Protein AF-0000000081053878 (afdb_homodimer)

Sequence (1162 aa):
MRVSSSFLALLGVASSAFAFNLQPSVVPSTNVASKSAQTALHMEGFAAAASSEWESLGLPSRPGRPLKVAIAGGGVGGLTCALCMLKKGFDVTVYEKTEAFQRFGGPIQFASNALSVLKEIDDTLFDRVMEKFTFTGTRACGIKDGLRADGSFRMTNDSLDYLWNPDAPADWFVKFPLKECADLYGLPYTGVIDRPDLQDILMDECKKIKSDFIVNGNQVVAYEDHGKGEGVDINLADGSTVDADILVGSDGIWSAVRNQMYDEGGVKSTSKNGKMKQGCKYSGYTVFAGETVLKTEDYYETGYKVYIGPQRYFVTSDVGGGRVQWYAFFALPPGTKKAPSGWGGSTRDEQDDPEENLVEYIKSLHEGWSDEVFTVLDATEPDSVEQRDLYDRAPEFFRSWAKGNVVLMGDAVHAMMPNLGQGGCQAIEDAFVLTEELANTKSTSKIQDALQTFYRKRILRASAVQFLSRLASDLIINAFDTPWSPHDNLGKSWKSYLTFFWKPLLQYLIFPAQFAFLYSYYPSGSLEEITEKLEARWKVEHEKSAEDAFSKAESGFKFDTGPSFFKKAEQPSTVMQARKDMRVSSSFLALLGVASSAFAFNLQPSVVPSTNVASKSAQTALHMEGFAAAASSEWESLGLPSRPGRPLKVAIAGGGVGGLTCALCMLKKGFDVTVYEKTEAFQRFGGPIQFASNALSVLKEIDDTLFDRVMEKFTFTGTRACGIKDGLRADGSFRMTNDSLDYLWNPDAPADWFVKFPLKECADLYGLPYTGVIDRPDLQDILMDECKKIKSDFIVNGNQVVAYEDHGKGEGVDINLADGSTVDADILVGSDGIWSAVRNQMYDEGGVKSTSKNGKMKQGCKYSGYTVFAGETVLKTEDYYETGYKVYIGPQRYFVTSDVGGGRVQWYAFFALPPGTKKAPSGWGGSTRDEQDDPEENLVEYIKSLHEGWSDEVFTVLDATEPDSVEQRDLYDRAPEFFRSWAKGNVVLMGDAVHAMMPNLGQGGCQAIEDAFVLTEELANTKSTSKIQDALQTFYRKRILRASAVQFLSRLASDLIINAFDTPWSPHDNLGKSWKSYLTFFWKPLLQYLIFPAQFAFLYSYYPSGSLEEITEKLEARWKVEHEKSAEDAFSKAESGFKFDTGPSFFKKAEQPSTVMQARKD

Solvent-accessible surface area (backbone atoms only — not comparable to full-atom values): 61932 Å² total; per-residue (Å²): 136,85,79,80,81,78,74,71,77,74,64,72,81,61,66,85,68,77,76,72,77,73,69,80,74,73,78,74,79,76,79,79,75,76,92,72,78,84,77,72,74,80,64,78,56,64,80,64,63,69,64,64,89,46,51,51,31,21,36,64,57,42,73,55,48,55,51,33,36,35,32,27,19,65,45,73,36,26,38,48,26,47,36,47,32,45,76,59,47,36,45,54,37,30,22,16,61,54,69,62,90,60,67,32,47,62,68,41,49,37,42,34,24,34,51,24,44,41,40,56,69,33,61,66,61,34,52,57,50,56,73,63,43,26,75,23,24,83,36,48,25,35,36,29,34,26,58,64,32,82,44,62,52,73,87,62,75,97,57,74,49,34,73,77,31,78,84,39,78,71,25,61,72,41,61,55,59,50,42,59,42,22,54,74,56,17,37,44,60,24,25,28,33,46,38,37,60,52,50,50,51,44,50,52,59,33,37,74,78,37,73,77,29,60,43,59,50,36,24,57,60,48,72,47,75,66,43,88,47,61,16,29,38,39,29,31,67,84,67,50,73,49,78,28,49,29,39,37,26,27,45,32,69,65,17,41,55,48,22,62,76,68,60,50,79,39,68,72,30,60,42,95,84,63,51,30,42,49,76,22,35,58,66,46,36,32,34,35,35,39,58,30,75,61,87,54,81,36,54,90,54,40,14,35,42,32,26,34,27,81,54,26,38,39,35,40,31,53,64,47,56,30,28,35,34,35,38,39,41,35,71,41,69,86,81,73,54,77,43,37,30,28,85,71,49,49,69,58,75,75,32,84,56,78,80,57,54,50,47,60,51,53,48,62,73,46,65,79,45,19,50,48,60,49,53,55,48,69,59,33,56,48,88,60,46,25,17,36,76,43,55,28,40,69,68,60,87,86,51,73,53,37,59,62,40,33,35,50,38,31,38,36,54,55,28,43,52,70,79,63,38,42,47,66,25,50,10,42,50,45,25,52,51,44,41,55,44,52,70,71,39,54,33,34,66,40,47,42,54,36,42,47,50,40,37,66,68,40,50,62,58,52,37,51,50,42,48,51,23,48,50,51,47,45,40,48,41,70,41,31,33,40,49,48,44,84,75,53,91,51,29,78,45,73,45,4,47,50,35,46,69,40,43,65,51,42,50,70,42,50,49,46,51,49,49,39,59,58,46,64,52,40,86,49,48,66,36,50,77,58,31,56,56,50,50,58,53,44,53,56,53,45,53,53,42,17,51,53,39,49,54,37,49,74,71,64,53,78,75,76,71,62,67,54,46,34,68,53,67,84,71,80,86,80,80,84,73,78,78,86,120,136,86,78,83,81,77,73,72,77,75,64,73,80,60,66,86,68,78,76,73,78,74,70,80,75,76,76,74,80,77,81,77,73,78,90,70,77,80,77,70,74,82,64,76,58,67,80,66,63,70,64,65,86,45,52,51,31,20,35,66,57,41,73,53,47,54,51,35,36,34,30,27,18,66,45,74,33,27,39,48,27,46,37,48,32,45,75,58,45,35,46,55,37,30,20,16,61,55,70,62,91,60,68,32,48,63,69,40,51,37,41,34,24,33,50,24,43,40,40,55,69,32,62,66,59,34,52,58,50,56,72,62,44,26,74,21,25,82,36,48,26,35,34,29,34,27,58,65,32,81,44,63,52,74,88,62,74,97,56,73,50,35,74,78,31,77,84,39,75,70,25,58,71,40,62,55,57,50,42,59,43,22,54,74,57,17,38,45,62,23,26,29,33,45,37,36,60,53,50,50,52,44,50,51,60,33,36,73,78,38,74,75,27,62,42,56,50,35,25,58,59,47,72,47,73,65,41,88,48,62,15,28,39,38,30,31,67,83,67,51,73,48,78,29,48,30,39,37,27,26,44,32,70,65,17,41,54,47,22,63,75,66,61,49,79,39,67,70,30,61,42,94,83,63,52,30,41,47,77,22,34,58,66,47,37,32,35,34,34,37,58,30,73,62,88,53,81,35,54,89,54,40,13,34,42,33,24,33,26,82,54,27,38,40,34,39,31,53,63,46,58,32,27,35,36,37,38,40,40,35,72,40,70,87,83,74,53,78,42,35,30,29,89,78,34,49,71,56,74,76,30,84,56,77,80,58,54,50,46,58,51,54,48,63,74,45,67,81,45,19,51,47,59,50,53,54,49,69,58,34,57,48,87,60,46,26,18,38,76,44,54,29,40,71,69,59,86,87,52,72,50,37,59,61,38,34,36,48,36,32,38,36,53,53,28,42,52,70,79,64,39,42,49,65,25,50,9,43,50,44,26,53,51,44,40,54,44,51,70,70,39,55,33,33,64,40,46,42,54,35,43,46,50,40,36,66,69,41,48,63,58,53,36,50,50,42,49,50,22,49,49,52,46,45,39,48,40,71,42,30,32,40,48,50,44,85,75,53,90,51,28,77,46,74,43,4,46,50,35,45,69,41,41,63,52,42,50,70,41,48,49,45,49,50,51,39,57,58,45,64,53,40,86,50,48,66,37,50,78,58,31,57,54,50,50,58,53,47,55,55,52,46,53,53,42,17,51,52,38,48,53,39,49,73,72,63,53,76,75,76,72,61,67,58,47,29,69,52,67,85,72,80,86,79,79,84,74,78,79,85,121

Organism: NCBI:txid2856

Structure (mmCIF, N/CA/C/O backbone):
data_AF-0000000081053878-model_v1
#
loop_
_entity.id
_entity.type
_entity.pdbx_description
1 polymer 'FAD-binding domain-containing protein'
#
loop_
_atom_site.group_PDB
_atom_site.id
_atom_site.type_symbol
_atom_site.label_atom_id
_atom_site.label_alt_id
_atom_site.label_comp_id
_atom_site.label_asym_id
_atom_site.label_entity_id
_atom_site.label_seq_id
_atom_site.pdbx_PDB_ins_code
_atom_site.Cartn_x
_atom_site.Cartn_y
_atom_site.Cartn_z
_atom_site.occupancy
_atom_site.B_iso_or_equiv
_atom_site.auth_seq_id
_atom_site.auth_comp_id
_atom_site.auth_asym_id
_atom_site.auth_atom_id
_atom_site.pdbx_PDB_model_num
ATOM 1 N N . MET A 1 1 ? -34.906 18.891 -8.922 1 18.19 1 MET A N 1
ATOM 2 C CA . MET A 1 1 ? -34.719 18.766 -7.477 1 18.19 1 MET A CA 1
ATOM 3 C C . MET A 1 1 ? -33.906 17.5 -7.145 1 18.19 1 MET A C 1
ATOM 5 O O . MET A 1 1 ? -34.5 16.453 -6.855 1 18.19 1 MET A O 1
ATOM 9 N N . ARG A 1 2 ? -32.906 17.141 -7.953 1 21.75 2 ARG A N 1
ATOM 10 C CA . ARG A 1 2 ? -32.094 15.984 -8.352 1 21.75 2 ARG A CA 1
ATOM 11 C C . ARG A 1 2 ? -31.203 15.523 -7.207 1 21.75 2 ARG A C 1
ATOM 13 O O . ARG A 1 2 ? -30.344 16.281 -6.75 1 21.75 2 ARG A O 1
ATOM 20 N N . VAL A 1 3 ? -31.812 14.727 -6.195 1 22.28 3 VAL A N 1
ATOM 21 C CA . VAL A 1 3 ? -31.422 14.141 -4.914 1 22.28 3 VAL A CA 1
ATOM 22 C C . VAL A 1 3 ? -30.094 13.414 -5.059 1 22.28 3 VAL A C 1
ATOM 24 O O . VAL A 1 3 ? -29.891 12.648 -6.004 1 22.28 3 VAL A O 1
ATOM 27 N N . SER A 1 4 ? -28.984 13.938 -4.359 1 22.11 4 SER A N 1
ATOM 28 C CA . SER A 1 4 ? -27.531 13.883 -4.254 1 22.11 4 SER A CA 1
ATOM 29 C C . SER A 1 4 ? -27.062 12.5 -3.84 1 22.11 4 SER A C 1
ATOM 31 O O . SER A 1 4 ? -27.438 12 -2.775 1 22.11 4 SER A O 1
ATOM 33 N N . SER A 1 5 ? -26.891 11.469 -4.773 1 24.02 5 SER A N 1
ATOM 34 C CA . SER A 1 5 ? -26.547 10.055 -4.895 1 24.02 5 SER A CA 1
ATOM 35 C C . SER A 1 5 ? -25.219 9.75 -4.199 1 24.02 5 SER A C 1
ATOM 37 O O . SER A 1 5 ? -24.688 8.648 -4.324 1 24.02 5 SER A O 1
ATOM 39 N N . SER A 1 6 ? -24.531 10.836 -3.65 1 22.8 6 SER A N 1
ATOM 40 C CA . SER A 1 6 ? -23.156 10.719 -3.172 1 22.8 6 SER A CA 1
ATOM 41 C C . SER A 1 6 ? -23.078 9.859 -1.917 1 22.8 6 SER A C 1
ATOM 43 O O . SER A 1 6 ? -21.984 9.547 -1.439 1 22.8 6 SER A O 1
ATOM 45 N N . PHE A 1 7 ? -24.156 9.648 -1.078 1 22.66 7 PHE A N 1
ATOM 46 C CA . PHE A 1 7 ? -24.094 9.227 0.315 1 22.66 7 PHE A CA 1
ATOM 47 C C . PHE A 1 7 ? -23.812 7.73 0.415 1 22.66 7 PHE A C 1
ATOM 49 O O . PHE A 1 7 ? -23.547 7.215 1.503 1 22.66 7 PHE A O 1
ATOM 56 N N . LEU A 1 8 ? -24.016 6.879 -0.57 1 22.27 8 LEU A N 1
ATOM 57 C CA . LEU A 1 8 ? -24.203 5.453 -0.347 1 22.27 8 LEU A CA 1
ATOM 58 C C . LEU A 1 8 ? -22.875 4.754 -0.08 1 22.27 8 LEU A C 1
ATOM 60 O O . LEU A 1 8 ? -22.859 3.58 0.3 1 22.27 8 LEU A O 1
ATOM 64 N N . ALA A 1 9 ? -21.781 5.277 -0.546 1 23.56 9 ALA A N 1
ATOM 65 C CA . ALA A 1 9 ? -20.594 4.422 -0.655 1 23.56 9 ALA A CA 1
ATOM 66 C C . ALA A 1 9 ? -20.031 4.094 0.723 1 23.56 9 ALA A C 1
ATOM 68 O O . ALA A 1 9 ? -19.312 3.107 0.884 1 23.56 9 ALA A O 1
ATOM 69 N N . LEU A 1 10 ? -20.188 4.926 1.74 1 22.45 10 LEU A N 1
ATOM 70 C CA . LEU A 1 10 ? -19.344 4.863 2.932 1 22.45 10 LEU A CA 1
ATOM 71 C C . LEU A 1 10 ? -19.766 3.711 3.836 1 22.45 10 LEU A C 1
ATOM 73 O O . LEU A 1 10 ? -19.016 3.301 4.723 1 22.45 10 LEU A O 1
ATOM 77 N N . LEU A 1 11 ? -20.984 3.135 3.816 1 23.86 11 LEU A N 1
ATOM 78 C CA . LEU A 1 11 ? -21.547 2.471 4.988 1 23.86 11 LEU A CA 1
ATOM 79 C C . LEU A 1 11 ? -20.969 1.065 5.141 1 23.86 11 LEU A C 1
ATOM 81 O O . LEU A 1 11 ? -21.234 0.387 6.137 1 23.86 11 LEU A O 1
ATOM 85 N N . GLY A 1 12 ? -20.453 0.427 4.109 1 24.16 12 GLY A N 1
ATOM 86 C CA . GLY A 1 12 ? -20.453 -1.012 4.32 1 24.16 12 GLY A CA 1
ATOM 87 C C . GLY A 1 12 ? -19.484 -1.454 5.406 1 24.16 12 GLY A C 1
ATOM 88 O O . GLY A 1 12 ? -19.641 -2.541 5.969 1 24.16 12 GLY A O 1
ATOM 89 N N . VAL A 1 13 ? -18.312 -0.842 5.508 1 23.69 13 VAL A N 1
ATOM 90 C CA . VAL A 1 13 ? -17.312 -1.576 6.277 1 23.69 13 VAL A CA 1
ATOM 91 C C . VAL A 1 13 ? -17.641 -1.48 7.77 1 23.69 13 VAL A C 1
ATOM 93 O O . VAL A 1 13 ? -16.859 -1.92 8.609 1 23.69 13 VAL A O 1
ATOM 96 N N . ALA A 1 14 ? -18.781 -0.875 8.148 1 22.45 14 ALA A N 1
ATOM 97 C CA . ALA A 1 14 ? -18.906 -0.478 9.547 1 22.45 14 ALA A CA 1
ATOM 98 C C . ALA A 1 14 ? -19.109 -1.695 10.445 1 22.45 14 ALA A C 1
ATOM 100 O O . ALA A 1 14 ? -19.109 -1.573 11.672 1 22.45 14 ALA A O 1
ATOM 101 N N . SER A 1 15 ? -19.516 -2.848 10 1 22.19 15 SER A N 1
ATOM 102 C CA . SER A 1 15 ? -20.25 -3.566 11.047 1 22.19 15 SER A CA 1
ATOM 103 C C . SER A 1 15 ? -19.297 -4.027 12.148 1 22.19 15 SER A C 1
ATOM 105 O O . SER A 1 15 ? -19.75 -4.566 13.164 1 22.19 15 SER A O 1
ATOM 107 N N . SER A 1 16 ? -18.125 -4.543 11.906 1 23.47 16 SER A N 1
ATOM 108 C CA . SER A 1 16 ? -17.672 -5.289 13.07 1 23.47 16 SER A CA 1
ATOM 109 C C . SER A 1 16 ? -17.422 -4.359 14.258 1 23.47 16 SER A C 1
ATOM 111 O O . SER A 1 16 ? -16.516 -3.525 14.211 1 23.47 16 SER A O 1
ATOM 113 N N . ALA A 1 17 ? -18.516 -3.922 14.977 1 21.36 17 ALA A N 1
ATOM 114 C CA . ALA A 1 17 ? -18.75 -3.051 16.125 1 21.36 17 ALA A CA 1
ATOM 115 C C . ALA A 1 17 ? -17.828 -3.406 17.281 1 21.36 17 ALA A C 1
ATOM 117 O O . ALA A 1 17 ? -17.875 -4.523 17.797 1 21.36 17 ALA A O 1
ATOM 118 N N . PHE A 1 18 ? -16.609 -2.928 17.312 1 21.81 18 PHE A N 1
ATOM 119 C CA . PHE A 1 18 ? -15.781 -2.854 18.516 1 21.81 18 PHE A CA 1
ATOM 120 C C . PHE A 1 18 ? -16.578 -2.311 19.688 1 21.81 18 PHE A C 1
ATOM 122 O O . PHE A 1 18 ? -17.109 -1.193 19.641 1 21.81 18 PHE A O 1
ATOM 129 N N . ALA A 1 19 ? -17.469 -3.109 20.297 1 21.34 19 ALA A N 1
ATOM 130 C CA . ALA A 1 19 ? -18.094 -2.777 21.578 1 21.34 19 ALA A CA 1
ATOM 131 C C . ALA A 1 19 ? -17.078 -2.191 22.547 1 21.34 19 ALA A C 1
ATOM 133 O O . ALA A 1 19 ? -16.141 -2.885 22.969 1 21.34 19 ALA A O 1
ATOM 134 N N . PHE A 1 20 ? -16.688 -0.944 22.344 1 22.61 20 PHE A N 1
ATOM 135 C CA . PHE A 1 20 ? -15.953 -0.174 23.344 1 22.61 20 PHE A CA 1
ATOM 136 C C . PHE A 1 20 ? -16.594 -0.298 24.719 1 22.61 20 PHE A C 1
ATOM 138 O O . PHE A 1 20 ? -17.766 0.051 24.891 1 22.61 20 PHE A O 1
ATOM 145 N N . ASN A 1 21 ? -16.484 -1.424 25.391 1 22.91 21 ASN A N 1
ATOM 146 C CA . ASN A 1 21 ? -16.906 -1.436 26.797 1 22.91 21 ASN A CA 1
ATOM 147 C C . ASN A 1 21 ? -16.344 -0.234 27.547 1 22.91 21 ASN A C 1
ATOM 149 O O . ASN A 1 21 ? -15.141 -0.146 27.781 1 22.91 21 ASN A O 1
ATOM 153 N N . LEU A 1 22 ? -16.906 0.886 27.297 1 22.7 22 LEU A N 1
ATOM 154 C CA . LEU A 1 22 ? -16.656 2.113 28.047 1 22.7 22 LEU A CA 1
ATOM 155 C C . LEU A 1 22 ? -16.891 1.899 29.531 1 22.7 22 LEU A C 1
ATOM 157 O O . LEU A 1 22 ? -18.031 1.794 29.969 1 22.7 22 LEU A O 1
ATOM 161 N N . GLN A 1 23 ? -16.266 0.92 30.203 1 22.77 23 GLN A N 1
ATOM 162 C CA . GLN A 1 23 ? -16.516 0.938 31.625 1 22.77 23 GLN A CA 1
ATOM 163 C C . GLN A 1 23 ? -16.203 2.307 32.219 1 22.77 23 GLN A C 1
ATOM 165 O O . GLN A 1 23 ? -15.195 2.926 31.875 1 22.77 23 GLN A O 1
ATOM 170 N N . PRO A 1 24 ? -17.172 2.961 32.75 1 22.75 24 PRO A N 1
ATOM 171 C CA . PRO A 1 24 ? -17.094 4.258 33.438 1 22.75 24 PRO A CA 1
ATOM 172 C C . PRO A 1 24 ? -16.031 4.285 34.531 1 22.75 24 PRO A C 1
ATOM 174 O O . PRO A 1 24 ? -16.047 3.447 35.438 1 22.75 24 PRO A O 1
ATOM 177 N N . SER A 1 25 ? -14.742 4.355 34.188 1 22.55 25 SER A N 1
ATOM 178 C CA . SER A 1 25 ? -13.727 4.434 35.25 1 22.55 25 SER A CA 1
ATOM 179 C C . SER A 1 25 ? -14.07 5.508 36.281 1 22.55 25 SER A C 1
ATOM 181 O O . SER A 1 25 ? -14.32 6.66 35.906 1 22.55 25 SER A O 1
ATOM 183 N N . VAL A 1 26 ? -14.789 5.152 37.25 1 22.8 26 VAL A N 1
ATOM 184 C CA . VAL A 1 26 ? -15 5.941 38.469 1 22.8 26 VAL A CA 1
ATOM 185 C C . VAL A 1 26 ? -13.672 6.547 38.938 1 22.8 26 VAL A C 1
ATOM 187 O O . VAL A 1 26 ? -12.664 5.844 39.031 1 22.8 26 VAL A O 1
ATOM 190 N N . VAL A 1 27 ? -13.5 7.84 38.719 1 21.78 27 VAL A N 1
ATOM 191 C CA . VAL A 1 27 ? -12.406 8.734 39.094 1 21.78 27 VAL A CA 1
ATOM 192 C C . VAL A 1 27 ? -12.164 8.672 40.594 1 21.78 27 VAL A C 1
ATOM 194 O O . VAL A 1 27 ? -13.039 9.023 41.375 1 21.78 27 VAL A O 1
ATOM 197 N N . PRO A 1 28 ? -11.547 7.527 41.062 1 21.72 28 PRO A N 1
ATOM 198 C CA . PRO A 1 28 ? -11.32 7.676 42.5 1 21.72 28 PRO A CA 1
ATOM 199 C C . PRO A 1 28 ? -10.547 8.945 42.844 1 21.72 28 PRO A C 1
ATOM 201 O O . PRO A 1 28 ? -9.773 9.445 42.031 1 21.72 28 PRO A O 1
ATOM 204 N N . SER A 1 29 ? -11.055 9.781 43.781 1 21.09 29 SER A N 1
ATOM 205 C CA . SER A 1 29 ? -10.68 11.047 44.375 1 21.09 29 SER A CA 1
ATOM 206 C C . SER A 1 29 ? -9.312 10.953 45.062 1 21.09 29 SER A C 1
ATOM 208 O O . SER A 1 29 ? -8.953 11.812 45.875 1 21.09 29 SER A O 1
ATOM 210 N N . THR A 1 30 ? -8.344 10.07 44.562 1 20.77 30 THR A N 1
ATOM 211 C CA . THR A 1 30 ? -7.238 9.961 45.531 1 20.77 30 THR A CA 1
ATOM 212 C C . THR A 1 30 ? -6.508 11.297 45.656 1 20.77 30 THR A C 1
ATOM 214 O O . THR A 1 30 ? -6.391 12.039 44.656 1 20.77 30 THR A O 1
ATOM 217 N N . ASN A 1 31 ? -6.309 11.789 46.875 1 20.64 31 ASN A N 1
ATOM 218 C CA . ASN A 1 31 ? -5.66 12.898 47.562 1 20.64 31 ASN A CA 1
ATOM 219 C C . ASN A 1 31 ? -4.176 12.984 47.219 1 20.64 31 ASN A C 1
ATOM 221 O O . ASN A 1 31 ? -3.387 12.125 47.625 1 20.64 31 ASN A O 1
ATOM 225 N N . VAL A 1 32 ? -3.828 13.227 45.969 1 19.75 32 VAL A N 1
ATOM 226 C CA . VAL A 1 32 ? -2.412 13.25 45.625 1 19.75 32 VAL A CA 1
ATOM 227 C C . VAL A 1 32 ? -1.707 14.367 46.375 1 19.75 32 VAL A C 1
ATOM 229 O O . VAL A 1 32 ? -2.037 15.547 46.219 1 19.75 32 VAL A O 1
ATOM 232 N N . ALA A 1 33 ? -1.134 14.109 47.594 1 22.52 33 ALA A N 1
ATOM 233 C CA . ALA A 1 33 ? -0.162 14.914 48.344 1 22.52 33 ALA A CA 1
ATOM 234 C C . ALA A 1 33 ? 0.971 15.375 47.438 1 22.52 33 ALA A C 1
ATOM 236 O O . ALA A 1 33 ? 1.386 14.648 46.531 1 22.52 33 ALA A O 1
ATOM 237 N N . SER A 1 34 ? 1.508 16.734 47.438 1 18.88 34 SER A N 1
ATOM 238 C CA . SER A 1 34 ? 2.338 17.672 46.688 1 18.88 34 SER A CA 1
ATOM 239 C C . SER A 1 34 ? 3.787 17.203 46.625 1 18.88 34 SER A C 1
ATOM 241 O O . SER A 1 34 ? 4.703 18.016 46.5 1 18.88 34 SER A O 1
ATOM 243 N N . LYS A 1 35 ? 4.203 15.914 46.625 1 25.31 35 LYS A N 1
ATOM 244 C CA . LYS A 1 35 ? 5.648 15.766 46.75 1 25.31 35 LYS A CA 1
ATOM 245 C C . LYS A 1 35 ? 6.367 16.453 45.594 1 25.31 35 LYS A C 1
ATOM 247 O O . LYS A 1 35 ? 6.391 15.945 44.469 1 25.31 35 LYS A O 1
ATOM 252 N N . SER A 1 36 ? 6.453 17.859 45.406 1 20.05 36 SER A N 1
ATOM 253 C CA . SER A 1 36 ? 6.922 18.844 44.406 1 20.05 36 SER A CA 1
ATOM 254 C C . SER A 1 36 ? 8.398 18.641 44.094 1 20.05 36 SER A C 1
ATOM 256 O O . SER A 1 36 ? 8.797 18.75 42.938 1 20.05 36 SER A O 1
ATOM 258 N N . ALA A 1 37 ? 9.422 18.719 45.062 1 22.3 37 ALA A N 1
ATOM 259 C CA . ALA A 1 37 ? 10.68 19.469 45 1 22.3 37 ALA A CA 1
ATOM 260 C C . ALA A 1 37 ? 11.719 18.719 44.188 1 22.3 37 ALA A C 1
ATOM 262 O O . ALA A 1 37 ? 12.492 19.328 43.438 1 22.3 37 ALA A O 1
ATOM 263 N N . GLN A 1 38 ? 11.953 17.469 44.562 1 22.34 38 GLN A N 1
ATOM 264 C CA . GLN A 1 38 ? 13.289 16.922 44.344 1 22.34 38 GLN A CA 1
ATOM 265 C C . GLN A 1 38 ? 13.508 16.562 42.875 1 22.34 38 GLN A C 1
ATOM 267 O O . GLN A 1 38 ? 14.562 16.031 42.531 1 22.34 38 GLN A O 1
ATOM 272 N N . THR A 1 39 ? 12.477 16.734 41.938 1 22.56 39 THR A N 1
ATOM 273 C CA . THR A 1 39 ? 12.531 15.977 40.719 1 22.56 39 THR A CA 1
ATOM 274 C C . THR A 1 39 ? 13.414 16.688 39.688 1 22.56 39 THR A C 1
ATOM 276 O O . THR A 1 39 ? 13.43 16.312 38.5 1 22.56 39 THR A O 1
ATOM 279 N N . ALA A 1 40 ? 14.195 17.719 39.969 1 23.66 40 ALA A N 1
ATOM 280 C CA . ALA A 1 40 ? 14.945 18.578 39.062 1 23.66 40 ALA A CA 1
ATOM 281 C C . ALA A 1 40 ? 16.047 17.797 38.344 1 23.66 40 ALA A C 1
ATOM 283 O O . ALA A 1 40 ? 16.391 18.109 37.188 1 23.66 40 ALA A O 1
ATOM 284 N N . LEU A 1 41 ? 16.859 17 39.094 1 24.17 41 LEU A N 1
ATOM 285 C CA . LEU A 1 41 ? 18.25 16.688 38.781 1 24.17 41 LEU A CA 1
ATOM 286 C C . LEU A 1 41 ? 18.312 15.812 37.531 1 24.17 41 LEU A C 1
ATOM 288 O O . LEU A 1 41 ? 19.312 15.844 36.781 1 24.17 41 LEU A O 1
ATOM 292 N N . HIS A 1 42 ? 17.484 14.773 37.438 1 24.62 42 HIS A N 1
ATOM 293 C CA . HIS A 1 42 ? 17.844 13.617 36.625 1 24.62 42 HIS A CA 1
ATOM 294 C C . HIS A 1 42 ? 17.625 13.898 35.125 1 24.62 42 HIS A C 1
ATOM 296 O O . HIS A 1 42 ? 16.766 13.297 34.5 1 24.62 42 HIS A O 1
ATOM 302 N N . MET A 1 43 ? 17.656 15.133 34.688 1 24.69 43 MET A N 1
ATOM 303 C CA . MET A 1 43 ? 17.297 15.555 33.344 1 24.69 43 MET A CA 1
ATOM 304 C C . MET A 1 43 ? 18.266 14.977 32.312 1 24.69 43 MET A C 1
ATOM 306 O O . MET A 1 43 ? 18 15.016 31.109 1 24.69 43 MET A O 1
ATOM 310 N N . GLU A 1 44 ? 19.656 14.961 32.688 1 27.59 44 GLU A N 1
ATOM 311 C CA . GLU A 1 44 ? 20.734 14.766 31.734 1 27.59 44 GLU A CA 1
ATOM 312 C C . GLU A 1 44 ? 20.594 13.438 31 1 27.59 44 GLU A C 1
ATOM 314 O O . GLU A 1 44 ? 21.047 13.305 29.859 1 27.59 44 GLU A O 1
ATOM 319 N N . GLY A 1 45 ? 20.438 12.391 31.859 1 26.27 45 GLY A N 1
ATOM 320 C CA . GLY A 1 45 ? 20.672 10.992 31.516 1 26.27 45 GLY A CA 1
ATOM 321 C C . GLY A 1 45 ? 19.703 10.461 30.484 1 26.27 45 GLY A C 1
ATOM 322 O O . GLY A 1 45 ? 19.562 9.25 30.312 1 26.27 45 GLY A O 1
ATOM 323 N N . PHE A 1 46 ? 18.75 11.289 30.109 1 27.14 46 PHE A N 1
ATOM 324 C CA . PHE A 1 46 ? 17.656 10.641 29.406 1 27.14 46 PHE A CA 1
ATOM 325 C C . PHE A 1 46 ? 18.125 10.07 28.078 1 27.14 46 PHE A C 1
ATOM 327 O O . PHE A 1 46 ? 17.469 9.227 27.484 1 27.14 46 PHE A O 1
ATOM 334 N N . ALA A 1 47 ? 19.078 10.781 27.391 1 30.25 47 ALA A N 1
ATOM 335 C CA . ALA A 1 47 ? 19.656 10.281 26.141 1 30.25 47 ALA A CA 1
ATOM 336 C C . ALA A 1 47 ? 20.25 8.891 26.344 1 30.25 47 ALA A C 1
ATOM 338 O O . ALA A 1 47 ? 20.359 8.117 25.391 1 30.25 47 ALA A O 1
ATOM 339 N N . ALA A 1 48 ? 21.125 8.703 27.453 1 28.27 48 ALA A N 1
ATOM 340 C CA . ALA A 1 48 ? 22 7.574 27.766 1 28.27 48 ALA A CA 1
ATOM 341 C C . ALA A 1 48 ? 21.188 6.301 28 1 28.27 48 ALA A C 1
ATOM 343 O O . ALA A 1 48 ? 21.688 5.191 27.828 1 28.27 48 ALA A O 1
ATOM 344 N N . ALA A 1 49 ? 20.109 6.43 28.797 1 29.23 49 ALA A N 1
ATOM 345 C CA . ALA A 1 49 ? 19.672 5.18 29.406 1 29.23 49 ALA A CA 1
ATOM 346 C C . ALA A 1 49 ? 19.141 4.207 28.359 1 29.23 49 ALA A C 1
ATOM 348 O O . ALA A 1 49 ? 19.172 2.99 28.562 1 29.23 49 ALA A O 1
ATOM 349 N N . ALA A 1 50 ? 18.047 4.707 27.578 1 30.61 50 ALA A N 1
ATOM 350 C CA . ALA A 1 50 ? 17.516 3.539 26.875 1 30.61 50 ALA A CA 1
ATOM 351 C C . ALA A 1 50 ? 18.484 3.098 25.766 1 30.61 50 ALA A C 1
ATOM 353 O O . ALA A 1 50 ? 18.469 3.65 24.672 1 30.61 50 ALA A O 1
ATOM 354 N N . SER A 1 51 ? 19.734 3.289 25.719 1 36.62 51 SER A N 1
ATOM 355 C CA . SER A 1 51 ? 20.703 2.465 25 1 36.62 51 SER A CA 1
ATOM 356 C C . SER A 1 51 ? 20.047 1.242 24.375 1 36.62 51 SER A C 1
ATOM 358 O O . SER A 1 51 ? 19.641 0.317 25.078 1 36.62 51 SER A O 1
ATOM 360 N N . SER A 1 52 ? 19.047 1.457 23.609 1 43.75 52 SER A N 1
ATOM 361 C CA . SER A 1 52 ? 18.047 0.603 22.984 1 43.75 52 SER A CA 1
ATOM 362 C C . SER A 1 52 ? 18.656 -0.721 22.531 1 43.75 52 SER A C 1
ATOM 364 O O . SER A 1 52 ? 19.672 -0.739 21.812 1 43.75 52 SER A O 1
ATOM 366 N N . GLU A 1 53 ? 18.516 -1.661 23.344 1 60.44 53 GLU A N 1
ATOM 367 C CA . GLU A 1 53 ? 18.625 -3.113 23.422 1 60.44 53 GLU A CA 1
ATOM 368 C C . GLU A 1 53 ? 18.312 -3.768 22.078 1 60.44 53 GLU A C 1
ATOM 370 O O . GLU A 1 53 ? 18.562 -4.957 21.891 1 60.44 53 GLU A O 1
ATOM 375 N N . TRP A 1 54 ? 17.953 -2.746 21.203 1 80.62 54 TRP A N 1
ATOM 376 C CA . TRP A 1 54 ? 17.609 -3.449 19.969 1 80.62 54 TRP A CA 1
ATOM 377 C C . TRP A 1 54 ? 18.75 -3.342 18.969 1 80.62 54 TRP A C 1
ATOM 379 O O . TRP A 1 54 ? 19.5 -2.365 18.969 1 80.62 54 TRP A O 1
ATOM 389 N N . GLU A 1 55 ? 19.016 -4.262 18.234 1 89.12 55 GLU A N 1
ATOM 390 C CA . GLU A 1 55 ? 20.078 -4.309 17.25 1 89.12 55 GLU A CA 1
ATOM 391 C C . GLU A 1 55 ? 19.688 -3.59 15.961 1 89.12 55 GLU A C 1
ATOM 393 O O . GLU A 1 55 ? 18.531 -3.666 15.539 1 89.12 55 GLU A O 1
ATOM 398 N N . SER A 1 56 ? 20.656 -2.814 15.398 1 89.94 56 SER A N 1
ATOM 399 C CA . SER A 1 56 ? 20.453 -2.186 14.094 1 89.94 56 SER A CA 1
ATOM 400 C C . SER A 1 56 ? 20.594 -3.197 12.961 1 89.94 56 SER A C 1
ATOM 402 O O . SER A 1 56 ? 21.469 -4.062 13 1 89.94 56 SER A O 1
ATOM 404 N N . LEU A 1 57 ? 19.688 -3.102 12.055 1 92.19 57 LEU A N 1
ATOM 405 C CA . LEU A 1 57 ? 19.703 -3.977 10.891 1 92.19 57 LEU A CA 1
ATOM 406 C C . LEU A 1 57 ? 20.219 -3.232 9.656 1 92.19 57 LEU A C 1
ATOM 408 O O . LEU A 1 57 ? 19.703 -2.164 9.32 1 92.19 57 LEU A O 1
ATOM 412 N N . GLY A 1 58 ? 21.219 -3.824 9.008 1 91.94 58 GLY A N 1
ATOM 413 C CA . GLY A 1 58 ? 21.859 -3.156 7.891 1 91.94 58 GLY A CA 1
ATOM 414 C C . GLY A 1 58 ? 21.516 -3.768 6.543 1 91.94 58 GLY A C 1
ATOM 415 O O . GLY A 1 58 ? 20.906 -4.832 6.48 1 91.94 58 GLY A O 1
ATOM 416 N N . LEU A 1 59 ? 21.734 -2.994 5.461 1 91.75 59 LEU A N 1
ATOM 417 C CA . LEU A 1 59 ? 21.625 -3.418 4.07 1 91.75 59 LEU A CA 1
ATOM 418 C C . LEU A 1 59 ? 22.906 -3.094 3.309 1 91.75 59 LEU A C 1
ATOM 420 O O . LEU A 1 59 ? 23.562 -2.08 3.58 1 91.75 59 LEU A O 1
ATOM 424 N N . PRO A 1 60 ? 23.281 -3.982 2.41 1 91.62 60 PRO A N 1
ATOM 425 C CA . PRO A 1 60 ? 24.422 -3.646 1.56 1 91.62 60 PRO A CA 1
ATOM 426 C C . PRO A 1 60 ? 24.125 -2.49 0.606 1 91.62 60 PRO A C 1
ATOM 428 O O . PRO A 1 60 ? 22.969 -2.15 0.382 1 91.62 60 PRO A O 1
ATOM 431 N N . SER A 1 61 ? 25.234 -1.867 0.128 1 92.5 61 SER A N 1
ATOM 432 C CA . SER A 1 61 ? 25.078 -0.794 -0.848 1 92.5 61 SER A CA 1
ATOM 433 C C . SER A 1 61 ? 24.547 -1.329 -2.174 1 92.5 61 SER A C 1
ATOM 435 O O . SER A 1 61 ? 24.812 -2.471 -2.545 1 92.5 61 SER A O 1
ATOM 437 N N . ARG A 1 62 ? 23.688 -0.626 -2.789 1 89.5 62 ARG A N 1
ATOM 438 C CA . ARG A 1 62 ? 23.266 -0.904 -4.156 1 89.5 62 ARG A CA 1
ATOM 439 C C . ARG A 1 62 ? 24.125 -0.159 -5.164 1 89.5 62 ARG A C 1
ATOM 441 O O . ARG A 1 62 ? 24.266 1.062 -5.086 1 89.5 62 ARG A O 1
ATOM 448 N N . PRO A 1 63 ? 24.656 -0.869 -6.078 1 89.88 63 PRO A N 1
ATOM 449 C CA . PRO A 1 63 ? 25.531 -0.214 -7.047 1 89.88 63 PRO A CA 1
ATOM 450 C C . PRO A 1 63 ? 24.797 0.781 -7.938 1 89.88 63 PRO A C 1
ATOM 452 O O . PRO A 1 63 ? 23.594 0.613 -8.203 1 89.88 63 PRO A O 1
ATOM 455 N N . GLY A 1 64 ? 25.516 1.854 -8.375 1 92.38 64 GLY A N 1
ATOM 456 C CA . GLY A 1 64 ? 24.969 2.904 -9.219 1 92.38 64 GLY A CA 1
ATOM 457 C C . GLY A 1 64 ? 25.219 4.297 -8.672 1 92.38 64 GLY A C 1
ATOM 458 O O . GLY A 1 64 ? 25.812 4.457 -7.605 1 92.38 64 GLY A O 1
ATOM 459 N N . ARG A 1 65 ? 24.844 5.289 -9.445 1 94.56 65 ARG A N 1
ATOM 460 C CA . ARG A 1 65 ? 24.984 6.668 -8.977 1 94.56 65 ARG A CA 1
ATOM 461 C C . ARG A 1 65 ? 23.75 7.102 -8.203 1 94.56 65 ARG A C 1
ATOM 463 O O . ARG A 1 65 ? 22.656 6.535 -8.375 1 94.56 65 ARG A O 1
ATOM 470 N N . PRO A 1 66 ? 23.906 8.078 -7.355 1 96.25 66 PRO A N 1
ATOM 471 C CA . PRO A 1 66 ? 22.75 8.57 -6.609 1 96.25 66 PRO A CA 1
ATOM 472 C C . PRO A 1 66 ? 21.719 9.258 -7.504 1 96.25 66 PRO A C 1
ATOM 474 O O . PRO A 1 66 ? 22.078 9.875 -8.508 1 96.25 66 PRO A O 1
ATOM 477 N N . LEU A 1 67 ? 20.5 9.102 -7.164 1 97.12 67 LEU A N 1
ATOM 478 C CA . LEU A 1 67 ? 19.406 9.797 -7.836 1 97.12 67 LEU A CA 1
ATOM 479 C C . LEU A 1 67 ? 19.5 11.297 -7.613 1 97.12 67 LEU A C 1
ATOM 481 O O . LEU A 1 67 ? 19.641 11.758 -6.477 1 97.12 67 LEU A O 1
ATOM 485 N N . LYS A 1 68 ? 19.516 12.094 -8.648 1 98.12 68 LYS A N 1
ATOM 486 C CA . LYS A 1 68 ? 19.562 13.547 -8.562 1 98.12 68 LYS A CA 1
ATOM 487 C C . LYS A 1 68 ? 18.156 14.141 -8.57 1 98.12 68 LYS A C 1
ATOM 489 O O . LYS A 1 68 ? 17.422 13.992 -9.547 1 98.12 68 LYS A O 1
ATOM 494 N N . VAL A 1 69 ? 17.797 14.867 -7.48 1 98.56 69 VAL A N 1
ATOM 495 C CA . VAL A 1 69 ? 16.438 15.367 -7.336 1 98.56 69 VAL A CA 1
ATOM 496 C C . VAL A 1 69 ? 16.469 16.891 -7.133 1 98.56 69 VAL A C 1
ATOM 498 O O . VAL A 1 69 ? 17.203 17.391 -6.285 1 98.56 69 VAL A O 1
ATOM 501 N N . ALA A 1 70 ? 15.719 17.594 -7.922 1 98.69 70 ALA A N 1
ATOM 502 C CA . ALA A 1 70 ? 15.445 19.016 -7.703 1 98.69 70 ALA A CA 1
ATOM 503 C C . ALA A 1 70 ? 14.078 19.219 -7.062 1 98.69 70 ALA A C 1
ATOM 505 O O . ALA A 1 70 ? 13.086 18.641 -7.5 1 98.69 70 ALA A O 1
ATOM 506 N N . ILE A 1 71 ? 14.047 20 -6.023 1 98.69 71 ILE A N 1
ATOM 507 C CA . ILE A 1 71 ? 12.789 20.297 -5.344 1 98.69 71 ILE A CA 1
ATOM 508 C C . ILE A 1 71 ? 12.461 21.781 -5.488 1 98.69 71 ILE A C 1
ATOM 510 O O . ILE A 1 71 ? 13.266 22.641 -5.125 1 98.69 71 ILE A O 1
ATOM 514 N N . ALA A 1 72 ? 11.273 22.031 -6.078 1 98.31 72 ALA A N 1
ATOM 515 C CA . ALA A 1 72 ? 10.789 23.406 -6.156 1 98.31 72 ALA A CA 1
ATOM 516 C C . ALA A 1 72 ? 10.055 23.812 -4.879 1 98.31 72 ALA A C 1
ATOM 518 O O . ALA A 1 72 ? 8.977 23.297 -4.59 1 98.31 72 ALA A O 1
ATOM 519 N N . GLY A 1 73 ? 10.609 24.719 -4.082 1 95.75 73 GLY A N 1
ATOM 520 C CA . GLY A 1 73 ? 9.953 25.203 -2.881 1 95.75 73 GLY A CA 1
ATOM 521 C C . GLY A 1 73 ? 10.523 24.609 -1.606 1 95.75 73 GLY A C 1
ATOM 522 O O . GLY A 1 73 ? 10.609 23.391 -1.47 1 95.75 73 GLY A O 1
ATOM 523 N N . GLY A 1 74 ? 10.883 25.453 -0.734 1 92.75 74 GLY A N 1
ATOM 524 C CA . GLY A 1 74 ? 11.438 25.047 0.544 1 92.75 74 GLY A CA 1
ATOM 525 C C . GLY A 1 74 ? 10.492 25.266 1.707 1 92.75 74 GLY A C 1
ATOM 526 O O . GLY A 1 74 ? 10.875 25.828 2.734 1 92.75 74 GLY A O 1
ATOM 527 N N . GLY A 1 75 ? 9.234 24.922 1.564 1 91.19 75 GLY A N 1
ATOM 528 C CA . GLY A 1 75 ? 8.281 24.906 2.664 1 91.19 75 GLY A CA 1
ATOM 529 C C . GLY A 1 75 ? 8.391 23.656 3.523 1 91.19 75 GLY A C 1
ATOM 530 O O . GLY A 1 75 ? 9.375 22.922 3.445 1 91.19 75 GLY A O 1
ATOM 531 N N . VAL A 1 76 ? 7.402 23.422 4.316 1 91.19 76 VAL A N 1
ATOM 532 C CA . VAL A 1 76 ? 7.406 22.281 5.227 1 91.19 76 VAL A CA 1
ATOM 533 C C . VAL A 1 76 ? 7.516 20.984 4.43 1 91.19 76 VAL A C 1
ATOM 535 O O . VAL A 1 76 ? 8.336 20.125 4.75 1 91.19 76 VAL A O 1
ATOM 538 N N . GLY A 1 77 ? 6.703 20.875 3.412 1 94.94 77 GLY A N 1
ATOM 539 C CA . GLY A 1 77 ? 6.746 19.688 2.572 1 94.94 77 GLY A CA 1
ATOM 540 C C . GLY A 1 77 ? 8.07 19.531 1.848 1 94.94 77 GLY A C 1
ATOM 541 O O . GLY A 1 77 ? 8.656 18.438 1.858 1 94.94 77 GLY A O 1
ATOM 542 N N . GLY A 1 78 ? 8.562 20.609 1.26 1 97.19 78 GLY A N 1
ATOM 543 C CA . GLY A 1 78 ? 9.797 20.578 0.496 1 97.19 78 GLY A CA 1
ATOM 544 C C . GLY A 1 78 ? 11.008 20.25 1.343 1 97.19 78 GLY A C 1
ATOM 545 O O . GLY A 1 78 ? 11.844 19.422 0.951 1 97.19 78 GLY A O 1
ATOM 546 N N . LEU A 1 79 ? 11.125 20.859 2.486 1 96.94 79 LEU A N 1
ATOM 547 C CA . LEU A 1 79 ? 12.266 20.625 3.365 1 96.94 79 LEU A CA 1
ATOM 548 C C . LEU A 1 79 ? 12.219 19.219 3.945 1 96.94 79 LEU A C 1
ATOM 550 O O . LEU A 1 79 ? 13.258 18.562 4.102 1 96.94 79 LEU A O 1
ATOM 554 N N . THR A 1 80 ? 11.023 18.797 4.344 1 97.81 80 THR A N 1
ATOM 555 C CA . THR A 1 80 ? 10.883 17.422 4.824 1 97.81 80 THR A CA 1
ATOM 556 C C . THR A 1 80 ? 11.289 16.422 3.742 1 97.81 80 THR A C 1
ATOM 558 O O . THR A 1 80 ? 11.984 15.445 4.023 1 97.81 80 THR A O 1
ATOM 561 N N . CYS A 1 81 ? 10.852 16.672 2.57 1 98.31 81 CYS A N 1
ATOM 562 C CA . CYS A 1 81 ? 11.203 15.82 1.44 1 98.31 81 CYS A CA 1
ATOM 563 C C . CYS A 1 81 ? 12.719 15.797 1.23 1 98.31 81 CYS A C 1
ATOM 565 O O . CYS A 1 81 ? 13.297 14.727 1.033 1 98.31 81 CYS A O 1
ATOM 567 N N . ALA A 1 82 ? 13.297 16.969 1.281 1 98.44 82 ALA A N 1
ATOM 568 C CA . ALA A 1 82 ? 14.75 17.078 1.128 1 98.44 82 ALA A CA 1
ATOM 569 C C . ALA A 1 82 ? 15.469 16.234 2.178 1 98.44 82 ALA A C 1
ATOM 571 O O . ALA A 1 82 ? 16.391 15.477 1.852 1 98.44 82 ALA A O 1
ATOM 572 N N . LEU A 1 83 ? 15.07 16.391 3.396 1 97.94 83 LEU A N 1
ATOM 573 C CA . LEU A 1 83 ? 15.719 15.664 4.477 1 97.94 83 LEU A CA 1
ATOM 574 C C . LEU A 1 83 ? 15.57 14.164 4.285 1 97.94 83 LEU A C 1
ATOM 576 O O . LEU A 1 83 ? 16.531 13.414 4.43 1 97.94 83 LEU A O 1
ATOM 580 N N . CYS A 1 84 ? 14.383 13.727 3.98 1 97.06 84 CYS A N 1
ATOM 581 C CA . CYS A 1 84 ? 14.102 12.312 3.773 1 97.06 84 CYS A CA 1
ATOM 582 C C . CYS A 1 84 ? 14.992 11.734 2.68 1 97.06 84 CYS A C 1
ATOM 584 O O . CYS A 1 84 ? 15.586 10.664 2.852 1 97.06 84 CYS A O 1
ATOM 586 N N . MET A 1 85 ? 15.062 12.43 1.616 1 97.94 85 MET A N 1
ATOM 587 C CA . MET A 1 85 ? 15.805 11.953 0.45 1 97.94 85 MET A CA 1
ATOM 588 C C . MET A 1 85 ? 17.312 11.992 0.707 1 97.94 85 MET A C 1
ATOM 590 O O . MET A 1 85 ? 18.031 11.086 0.292 1 97.94 85 MET A O 1
ATOM 594 N N . LEU A 1 86 ? 17.766 13.047 1.353 1 97.69 86 LEU A N 1
ATOM 595 C CA . LEU A 1 86 ? 19.188 13.141 1.697 1 97.69 86 LEU A CA 1
ATOM 596 C C . LEU A 1 86 ? 19.609 11.984 2.6 1 97.69 86 LEU A C 1
ATOM 598 O O . LEU A 1 86 ? 20.672 11.398 2.416 1 97.69 86 LEU A O 1
ATOM 602 N N . LYS A 1 87 ? 18.766 11.68 3.527 1 94.25 87 LYS A N 1
ATOM 603 C CA . LYS A 1 87 ? 19.047 10.578 4.453 1 94.25 87 LYS A CA 1
ATOM 604 C C . LYS A 1 87 ? 19.125 9.25 3.717 1 94.25 87 LYS A C 1
ATOM 606 O O . LYS A 1 87 ? 19.844 8.336 4.152 1 94.25 87 LYS A O 1
ATOM 611 N N . LYS A 1 88 ? 18.406 9.117 2.586 1 93.69 88 LYS A N 1
ATOM 612 C CA . LYS A 1 88 ? 18.438 7.895 1.786 1 93.69 88 LYS A CA 1
ATOM 613 C C . LYS A 1 88 ? 19.641 7.867 0.858 1 93.69 88 LYS A C 1
ATOM 615 O O . LYS A 1 88 ? 19.906 6.855 0.204 1 93.69 88 LYS A O 1
ATOM 620 N N . GLY A 1 89 ? 20.328 9.031 0.711 1 94.88 89 GLY A N 1
ATOM 621 C CA . GLY A 1 89 ? 21.531 9.07 -0.098 1 94.88 89 GLY A CA 1
ATOM 622 C C . GLY A 1 89 ? 21.312 9.711 -1.457 1 94.88 89 GLY A C 1
ATOM 623 O O . GLY A 1 89 ? 22.188 9.633 -2.328 1 94.88 89 GLY A O 1
ATOM 624 N N . PHE A 1 90 ? 20.203 10.305 -1.708 1 97.94 90 PHE A N 1
ATOM 625 C CA . PHE A 1 90 ? 19.953 10.992 -2.967 1 97.94 90 PHE A CA 1
ATOM 626 C C . PHE A 1 90 ? 20.734 12.297 -3.031 1 97.94 90 PHE A C 1
ATOM 628 O O . PHE A 1 90 ? 21.188 12.812 -2.006 1 97.94 90 PHE A O 1
ATOM 635 N N . ASP A 1 91 ? 21 12.773 -4.234 1 98.12 91 ASP A N 1
ATOM 636 C CA . ASP A 1 91 ? 21.547 14.109 -4.465 1 98.12 91 ASP A CA 1
ATOM 637 C C . ASP A 1 91 ? 20.453 15.141 -4.66 1 98.12 91 ASP A C 1
ATOM 639 O O . ASP A 1 91 ? 19.906 15.281 -5.758 1 98.12 91 ASP A O 1
ATOM 643 N N . VAL A 1 92 ? 20.203 15.945 -3.611 1 98.5 92 VAL A N 1
ATOM 644 C CA . VAL A 1 92 ? 19 16.781 -3.578 1 98.5 92 VAL A CA 1
ATOM 645 C C . VAL A 1 92 ? 19.406 18.25 -3.559 1 98.5 92 VAL A C 1
ATOM 647 O O . VAL A 1 92 ? 20.344 18.641 -2.863 1 98.5 92 VAL A O 1
ATOM 650 N N . THR A 1 93 ? 18.719 19.047 -4.316 1 98.44 93 THR A N 1
ATOM 651 C CA . THR A 1 93 ? 18.828 20.5 -4.262 1 98.44 93 THR A CA 1
ATOM 652 C C . THR A 1 93 ? 17.453 21.141 -4.215 1 98.44 93 THR A C 1
ATOM 654 O O . THR A 1 93 ? 16.594 20.859 -5.055 1 98.44 93 THR A O 1
ATOM 657 N N . VAL A 1 94 ? 17.266 22.031 -3.211 1 98.19 94 VAL A N 1
ATOM 658 C CA . VAL A 1 94 ? 16 22.766 -3.066 1 98.19 94 VAL A CA 1
ATOM 659 C C . VAL A 1 94 ? 16.156 24.172 -3.645 1 98.19 94 VAL A C 1
ATOM 661 O O . VAL A 1 94 ? 17.141 24.859 -3.365 1 98.19 94 VAL A O 1
ATOM 664 N N . TYR A 1 95 ? 15.227 24.547 -4.453 1 97.5 95 TYR A N 1
ATOM 665 C CA . TYR A 1 95 ? 15.195 25.891 -5.008 1 97.5 95 TYR A CA 1
ATOM 666 C C . TYR A 1 95 ? 14.062 26.703 -4.398 1 97.5 95 TYR A C 1
ATOM 668 O O . TYR A 1 95 ? 12.883 26.406 -4.613 1 97.5 95 TYR A O 1
ATOM 676 N N . GLU A 1 96 ? 14.398 27.703 -3.658 1 93.88 96 GLU A N 1
ATOM 677 C CA . GLU A 1 96 ? 13.438 28.469 -2.877 1 93.88 96 GLU A CA 1
ATOM 678 C C . GLU A 1 96 ? 13.367 29.922 -3.357 1 93.88 96 GLU A C 1
ATOM 680 O O . GLU A 1 96 ? 14.383 30.484 -3.766 1 93.88 96 GLU A O 1
ATOM 685 N N . LYS A 1 97 ? 12.203 30.438 -3.326 1 88.88 97 LYS A N 1
ATOM 686 C CA . LYS A 1 97 ? 11.945 31.781 -3.832 1 88.88 97 LYS A CA 1
ATOM 687 C C . LYS A 1 97 ? 12.523 32.844 -2.896 1 88.88 97 LYS A C 1
ATOM 689 O O . LYS A 1 97 ? 13.031 33.875 -3.352 1 88.88 97 LYS A O 1
ATOM 694 N N . THR A 1 98 ? 12.453 32.625 -1.602 1 81.81 98 THR A N 1
ATOM 695 C CA . THR A 1 98 ? 12.859 33.656 -0.634 1 81.81 98 THR A CA 1
ATOM 696 C C . THR A 1 98 ? 14.375 33.625 -0.442 1 81.81 98 THR A C 1
ATOM 698 O O . THR A 1 98 ? 14.992 32.562 -0.434 1 81.81 98 THR A O 1
ATOM 701 N N . GLU A 1 99 ? 14.914 34.719 -0.283 1 70.44 99 GLU A N 1
ATOM 702 C CA . GLU A 1 99 ? 16.359 34.844 -0.092 1 70.44 99 GLU A CA 1
ATOM 703 C C . GLU A 1 99 ? 16.781 34.344 1.286 1 70.44 99 GLU A C 1
ATOM 705 O O . GLU A 1 99 ? 17.812 33.688 1.427 1 70.44 99 GLU A O 1
ATOM 710 N N . ALA A 1 100 ? 15.984 34.812 2.262 1 63.69 100 ALA A N 1
ATOM 711 C CA . ALA A 1 100 ? 16.281 34.344 3.617 1 63.69 100 ALA A CA 1
ATOM 712 C C . ALA A 1 100 ? 15 33.875 4.316 1 63.69 100 ALA A C 1
ATOM 714 O O . ALA A 1 100 ? 13.922 34.438 4.098 1 63.69 100 ALA A O 1
ATOM 715 N N . PHE A 1 101 ? 15.234 32.781 4.93 1 58.34 101 PHE A N 1
ATOM 716 C CA . PHE A 1 101 ? 14.102 32.312 5.711 1 58.34 101 PHE A CA 1
ATOM 717 C C . PHE A 1 101 ? 13.82 33.219 6.891 1 58.34 101 PHE A C 1
ATOM 719 O O . PHE A 1 101 ? 14.719 33.5 7.691 1 58.34 101 PHE A O 1
ATOM 726 N N . GLN A 1 102 ? 12.859 34.031 6.723 1 52.69 102 GLN A N 1
ATOM 727 C CA . GLN A 1 102 ? 12.43 34.875 7.848 1 52.69 102 GLN A CA 1
ATOM 728 C C . GLN A 1 102 ? 11.445 34.125 8.742 1 52.69 102 GLN A C 1
ATOM 730 O O . GLN A 1 102 ? 10.711 33.25 8.273 1 52.69 102 GLN A O 1
ATOM 735 N N . ARG A 1 103 ? 11.828 34.25 10.016 1 47.97 103 ARG A N 1
ATOM 736 C CA . ARG A 1 103 ? 10.953 33.594 11 1 47.97 103 ARG A CA 1
ATOM 737 C C . ARG A 1 103 ? 9.523 34.125 10.883 1 47.97 103 ARG A C 1
ATOM 739 O O . ARG A 1 103 ? 9.148 35.062 11.57 1 47.97 103 ARG A O 1
ATOM 746 N N . PHE A 1 104 ? 8.922 33.781 9.594 1 47.5 104 PHE A N 1
ATOM 747 C CA . PHE A 1 104 ? 7.539 34.156 9.328 1 47.5 104 PHE A CA 1
ATOM 748 C C . PHE A 1 104 ? 6.621 32.938 9.367 1 47.5 104 PHE A C 1
ATOM 750 O O . PHE A 1 104 ? 7.055 31.828 9.094 1 47.5 104 PHE A O 1
ATOM 757 N N . GLY A 1 105 ? 5.59 33.125 10.234 1 59.5 105 GLY A N 1
ATOM 758 C CA . GLY A 1 105 ? 4.562 32.094 10.188 1 59.5 105 GLY A CA 1
ATOM 759 C C . GLY A 1 105 ? 4.129 31.609 11.555 1 59.5 105 GLY A C 1
ATOM 760 O O . GLY A 1 105 ? 4.898 31.672 12.516 1 59.5 105 GLY A O 1
ATOM 761 N N . GLY A 1 106 ? 2.906 31.594 11.742 1 68.56 106 GLY A N 1
ATOM 762 C CA . GLY A 1 106 ? 2.281 31.156 12.977 1 68.56 106 GLY A CA 1
ATOM 763 C C . GLY A 1 106 ? 2.465 29.672 13.258 1 68.56 106 GLY A C 1
ATOM 764 O O . GLY A 1 106 ? 3.219 29 12.555 1 68.56 106 GLY A O 1
ATOM 765 N N . PRO A 1 107 ? 2.186 29.234 14.289 1 85.56 107 PRO A N 1
ATOM 766 C CA . PRO A 1 107 ? 2.236 27.812 14.688 1 85.56 107 PRO A CA 1
ATOM 767 C C . PRO A 1 107 ? 1.53 26.906 13.695 1 85.56 107 PRO A C 1
ATOM 769 O O . PRO A 1 107 ? 0.561 27.312 13.055 1 85.56 107 PRO A O 1
ATOM 772 N N . ILE A 1 108 ? 2.121 25.797 13.477 1 88.75 108 ILE A N 1
ATOM 773 C CA . ILE A 1 108 ? 1.515 24.781 12.633 1 88.75 108 ILE A CA 1
ATOM 774 C C . ILE A 1 108 ? 1.199 23.531 13.469 1 88.75 108 ILE A C 1
ATOM 776 O O . ILE A 1 108 ? 1.98 23.156 14.344 1 88.75 108 ILE A O 1
ATOM 780 N N . GLN A 1 109 ? 0.127 23.016 13.195 1 92.44 109 GLN A N 1
ATOM 781 C CA . GLN A 1 109 ? -0.321 21.844 13.938 1 92.44 109 GLN A CA 1
ATOM 782 C C . GLN A 1 109 ? 0.151 20.547 13.273 1 92.44 109 GLN A C 1
ATOM 784 O O . GLN A 1 109 ? 0.109 20.422 12.047 1 92.44 109 GLN A O 1
ATOM 789 N N . PHE A 1 110 ? 0.641 19.609 14.078 1 94.81 110 PHE A N 1
ATOM 790 C CA . PHE A 1 110 ? 0.955 18.266 13.648 1 94.81 110 PHE A CA 1
ATOM 791 C C . PHE A 1 110 ? 0.118 17.234 14.414 1 94.81 110 PHE A C 1
ATOM 793 O O . PHE A 1 110 ? 0.093 17.25 15.648 1 94.81 110 PHE A O 1
ATOM 800 N N . ALA A 1 111 ? -0.567 16.484 13.625 1 94.69 111 ALA A N 1
ATOM 801 C CA . ALA A 1 111 ? -1.304 15.375 14.219 1 94.69 111 ALA A CA 1
ATOM 802 C C . ALA A 1 111 ? -0.402 14.164 14.406 1 94.69 111 ALA A C 1
ATOM 804 O O . ALA A 1 111 ? 0.765 14.18 14.016 1 94.69 111 ALA A O 1
ATOM 805 N N . SER A 1 112 ? -0.964 13.125 14.977 1 93.81 112 SER A N 1
ATOM 806 C CA . SER A 1 112 ? -0.213 11.93 15.352 1 93.81 112 SER A CA 1
ATOM 807 C C . SER A 1 112 ? 0.387 11.25 14.133 1 93.81 112 SER A C 1
ATOM 809 O O . SER A 1 112 ? 1.471 10.664 14.203 1 93.81 112 SER A O 1
ATOM 811 N N . ASN A 1 113 ? -0.271 11.273 13.047 1 92.69 113 ASN A N 1
ATOM 812 C CA . ASN A 1 113 ? 0.241 10.633 11.836 1 92.69 113 ASN A CA 1
ATOM 813 C C . ASN A 1 113 ? 1.523 11.297 11.352 1 92.69 113 ASN A C 1
ATOM 815 O O . ASN A 1 113 ? 2.48 10.617 10.984 1 92.69 113 ASN A O 1
ATOM 819 N N . ALA A 1 114 ? 1.53 12.633 11.305 1 94.94 114 ALA A N 1
ATOM 820 C CA . ALA A 1 114 ? 2.719 13.359 10.867 1 94.94 114 ALA A CA 1
ATOM 821 C C . ALA A 1 114 ? 3.885 13.133 11.828 1 94.94 114 ALA A C 1
ATOM 823 O O . ALA A 1 114 ? 5.035 13.023 11.398 1 94.94 114 ALA A O 1
ATOM 824 N N . LEU A 1 115 ? 3.582 13.086 13.094 1 95.5 115 LEU A N 1
ATOM 825 C CA . LEU A 1 115 ? 4.621 12.867 14.094 1 95.5 115 LEU A CA 1
ATOM 826 C C . LEU A 1 115 ? 5.238 11.477 13.945 1 95.5 115 LEU A C 1
ATOM 828 O O . LEU A 1 115 ? 6.445 11.312 14.117 1 95.5 115 LEU A O 1
ATOM 832 N N . SER A 1 116 ? 4.414 10.531 13.656 1 93.5 116 SER A N 1
ATOM 833 C CA . SER A 1 116 ? 4.914 9.188 13.383 1 93.5 116 SER A CA 1
ATOM 834 C C . SER A 1 116 ? 5.883 9.18 12.203 1 93.5 116 SER A C 1
ATOM 836 O O . SER A 1 116 ? 6.922 8.523 12.25 1 93.5 116 SER A O 1
ATOM 838 N N . VAL A 1 117 ? 5.562 9.867 11.188 1 94.12 117 VAL A N 1
ATOM 839 C CA . VAL A 1 117 ? 6.391 9.922 9.984 1 94.12 117 VAL A CA 1
ATOM 840 C C . VAL A 1 117 ? 7.723 10.594 10.305 1 94.12 117 VAL A C 1
ATOM 842 O O . VAL A 1 117 ? 8.781 10.125 9.883 1 94.12 117 VAL A O 1
ATOM 845 N N . LEU A 1 118 ? 7.633 11.711 11.062 1 95.38 118 LEU A N 1
ATOM 846 C CA . LEU A 1 118 ? 8.852 12.422 11.422 1 95.38 118 LEU A CA 1
ATOM 847 C C . LEU A 1 118 ? 9.797 11.516 12.211 1 95.38 118 LEU A C 1
ATOM 849 O O . LEU A 1 118 ? 11.008 11.531 12 1 95.38 118 LEU A O 1
ATOM 853 N N . LYS A 1 119 ? 9.188 10.75 13.094 1 92.81 119 LYS A N 1
ATOM 854 C CA . LYS A 1 119 ? 9.969 9.797 13.883 1 92.81 119 LYS A CA 1
ATOM 855 C C . LYS A 1 119 ? 10.648 8.766 12.984 1 92.81 119 LYS A C 1
ATOM 857 O O . LYS A 1 119 ? 11.797 8.383 13.227 1 92.81 119 LYS A O 1
ATOM 862 N N . GLU A 1 120 ? 9.945 8.344 12.008 1 90 120 GLU A N 1
ATOM 863 C CA . GLU A 1 120 ? 10.469 7.328 11.102 1 90 120 GLU A CA 1
ATOM 864 C C . GLU A 1 120 ? 11.57 7.895 10.211 1 90 120 GLU A C 1
ATOM 866 O O . GLU A 1 120 ? 12.516 7.188 9.844 1 90 120 GLU A O 1
ATOM 871 N N . ILE A 1 121 ? 11.445 9.109 9.828 1 91.5 121 ILE A N 1
ATOM 872 C CA . ILE A 1 121 ? 12.438 9.758 8.984 1 91.5 121 ILE A CA 1
ATOM 873 C C . ILE A 1 121 ? 13.773 9.836 9.727 1 91.5 121 ILE A C 1
ATOM 875 O O . ILE A 1 121 ? 14.812 9.477 9.18 1 91.5 121 ILE A O 1
ATOM 879 N N . ASP A 1 122 ? 13.711 10.336 10.961 1 91.31 122 ASP A N 1
ATOM 880 C CA . ASP A 1 122 ? 14.938 10.523 11.727 1 91.31 122 ASP A CA 1
ATOM 881 C C . ASP A 1 122 ? 14.633 10.734 13.211 1 91.31 122 ASP A C 1
ATOM 883 O O . ASP A 1 122 ? 13.812 11.578 13.562 1 91.31 122 ASP A O 1
ATOM 887 N N . ASP A 1 123 ? 15.352 10.07 14.039 1 88.75 123 ASP A N 1
ATOM 888 C CA . ASP A 1 123 ? 15.141 10.148 15.477 1 88.75 123 ASP A CA 1
ATOM 889 C C . ASP A 1 123 ? 15.531 11.523 16.016 1 88.75 123 ASP A C 1
ATOM 891 O O . ASP A 1 123 ? 14.867 12.062 16.906 1 88.75 123 ASP A O 1
ATOM 895 N N . THR A 1 124 ? 16.594 12.008 15.516 1 92.62 124 THR A N 1
ATOM 896 C CA . THR A 1 124 ? 17.062 13.305 15.969 1 92.62 124 THR A CA 1
ATOM 897 C C . THR A 1 124 ? 16.078 14.406 15.578 1 92.62 124 THR A C 1
ATOM 899 O O . THR A 1 124 ? 15.812 15.32 16.359 1 92.62 124 THR A O 1
ATOM 902 N N . LEU A 1 125 ? 15.602 14.32 14.367 1 94.94 125 LEU A N 1
ATOM 903 C CA . LEU A 1 125 ? 14.586 15.258 13.914 1 94.94 125 LEU A CA 1
ATOM 904 C C . LEU A 1 125 ? 13.375 15.242 14.852 1 94.94 125 LEU A C 1
ATOM 906 O O . LEU A 1 125 ? 12.914 16.297 15.289 1 94.94 125 LEU A O 1
ATOM 910 N N . PHE A 1 126 ? 12.93 14.086 15.164 1 95.31 126 PHE A N 1
ATOM 911 C CA . PHE A 1 126 ? 11.766 13.922 16.031 1 95.31 126 PHE A CA 1
ATOM 912 C C . PHE A 1 126 ? 12.023 14.508 17.406 1 95.31 126 PHE A C 1
ATOM 914 O O . PHE A 1 126 ? 11.195 15.25 17.938 1 95.31 126 PHE A O 1
ATOM 921 N N . ASP A 1 127 ? 13.125 14.258 17.969 1 94.75 127 ASP A N 1
ATOM 922 C CA . ASP A 1 127 ? 13.469 14.734 19.312 1 94.75 127 ASP A CA 1
ATOM 923 C C . ASP A 1 127 ? 13.539 16.25 19.344 1 94.75 127 ASP A C 1
ATOM 925 O O . ASP A 1 127 ? 13.039 16.875 20.281 1 94.75 127 ASP A O 1
ATOM 929 N N . ARG A 1 128 ? 14.164 16.797 18.375 1 96.5 128 ARG A N 1
ATOM 930 C CA . ARG A 1 128 ? 14.305 18.25 18.328 1 96.5 128 ARG A CA 1
ATOM 931 C C . ARG A 1 128 ? 12.953 18.922 18.141 1 96.5 128 ARG A C 1
ATOM 933 O O . ARG A 1 128 ? 12.711 19.984 18.703 1 96.5 128 ARG A O 1
ATOM 940 N N . VAL A 1 129 ? 12.078 18.312 17.359 1 96.25 129 VAL A N 1
ATOM 941 C CA . VAL A 1 129 ? 10.727 18.828 17.188 1 96.25 129 VAL A CA 1
ATOM 942 C C . VAL A 1 129 ? 9.977 18.766 18.516 1 96.25 129 VAL A C 1
ATOM 944 O O . VAL A 1 129 ? 9.305 19.719 18.922 1 96.25 129 VAL A O 1
ATOM 947 N N . MET A 1 130 ? 10.148 17.672 19.234 1 95.62 130 MET A N 1
ATOM 948 C CA . MET A 1 130 ? 9.438 17.453 20.5 1 95.62 130 MET A CA 1
ATOM 949 C C . MET A 1 130 ? 9.906 18.438 21.562 1 95.62 130 MET A C 1
ATOM 951 O O . MET A 1 130 ? 9.141 18.828 22.438 1 95.62 130 MET A O 1
ATOM 955 N N . GLU A 1 131 ? 11.109 18.922 21.438 1 94.06 131 GLU A N 1
ATOM 956 C CA . GLU A 1 131 ? 11.656 19.875 22.391 1 94.06 131 GLU A CA 1
ATOM 957 C C . GLU A 1 131 ? 10.93 21.219 22.297 1 94.06 131 GLU A C 1
ATOM 959 O O . GLU A 1 131 ? 10.828 21.953 23.281 1 94.06 131 GLU A O 1
ATOM 964 N N . LYS A 1 132 ? 10.469 21.531 21.125 1 94.19 132 LYS A N 1
ATOM 965 C CA . LYS A 1 132 ? 9.812 22.812 20.906 1 94.19 132 LYS A CA 1
ATOM 966 C C . LYS A 1 132 ? 8.305 22.641 20.719 1 94.19 132 LYS A C 1
ATOM 968 O O . LYS A 1 132 ? 7.59 23.609 20.453 1 94.19 132 LYS A O 1
ATOM 973 N N . PHE A 1 133 ? 7.836 21.484 20.984 1 95.31 133 PHE A N 1
ATOM 974 C CA . PHE A 1 133 ? 6.469 21.094 20.656 1 95.31 133 PHE A CA 1
ATOM 975 C C . PHE A 1 133 ? 5.531 21.391 21.812 1 95.31 133 PHE A C 1
ATOM 977 O O . PHE A 1 133 ? 5.91 21.25 22.984 1 95.31 133 PHE A O 1
ATOM 984 N N . THR A 1 134 ? 4.301 21.859 21.562 1 95.69 134 THR A N 1
ATOM 985 C CA . THR A 1 134 ? 3.248 22.062 22.562 1 95.69 134 THR A CA 1
ATOM 986 C C . THR A 1 134 ? 2.094 21.094 22.312 1 95.69 134 THR A C 1
ATOM 988 O O . THR A 1 134 ? 1.356 21.219 21.328 1 95.69 134 THR A O 1
ATOM 991 N N . PHE A 1 135 ? 1.887 20.188 23.219 1 95.94 135 PHE A N 1
ATOM 992 C CA . PHE A 1 135 ? 0.815 19.203 23.078 1 95.94 135 PHE A CA 1
ATOM 993 C C . PHE A 1 135 ? -0.542 19.844 23.344 1 95.94 135 PHE A C 1
ATOM 995 O O . PHE A 1 135 ? -0.731 20.516 24.359 1 95.94 135 PHE A O 1
ATOM 1002 N N . THR A 1 136 ? -1.447 19.656 22.422 1 95.31 136 THR A N 1
ATOM 1003 C CA . THR A 1 136 ? -2.822 20.109 22.594 1 95.31 136 THR A CA 1
ATOM 1004 C C . THR A 1 136 ? -3.773 18.922 22.719 1 95.31 136 THR A C 1
ATOM 1006 O O . THR A 1 136 ? -4.777 19 23.438 1 95.31 136 THR A O 1
ATOM 1009 N N . GLY A 1 137 ? -3.424 17.844 22.125 1 93.69 137 GLY A N 1
ATOM 1010 C CA . GLY A 1 137 ? -4.305 16.703 22.031 1 93.69 137 GLY A CA 1
ATOM 1011 C C . GLY A 1 137 ? -4.406 15.914 23.328 1 93.69 137 GLY A C 1
ATOM 1012 O O . GLY A 1 137 ? -5.219 15 23.453 1 93.69 137 GLY A O 1
ATOM 1013 N N . THR A 1 138 ? -3.592 16.281 24.312 1 93.81 138 THR A N 1
ATOM 1014 C CA . THR A 1 138 ? -3.641 15.609 25.609 1 93.81 138 THR A CA 1
ATOM 1015 C C . THR A 1 138 ? -4.734 16.219 26.484 1 93.81 138 THR A C 1
ATOM 1017 O O . THR A 1 138 ? -5.082 15.656 27.516 1 93.81 138 THR A O 1
ATOM 1020 N N . ARG A 1 139 ? -5.254 17.312 26.047 1 93.94 139 ARG A N 1
ATOM 1021 C CA . ARG A 1 139 ? -6.27 18.062 26.781 1 93.94 139 ARG A CA 1
ATOM 1022 C C . ARG A 1 139 ? -7.57 18.141 25.984 1 93.94 139 ARG A C 1
ATOM 1024 O O . ARG A 1 139 ? -7.688 17.531 24.922 1 93.94 139 ARG A O 1
ATOM 1031 N N . ALA A 1 140 ? -8.547 18.844 26.562 1 91.62 140 ALA A N 1
ATOM 1032 C CA . ALA A 1 140 ? -9.852 18.906 25.906 1 91.62 140 ALA A CA 1
ATOM 1033 C C . ALA A 1 140 ? -9.789 19.766 24.641 1 91.62 140 ALA A C 1
ATOM 1035 O O . ALA A 1 140 ? -9.289 20.891 24.688 1 91.62 140 ALA A O 1
ATOM 1036 N N . CYS A 1 141 ? -10.148 19.203 23.594 1 91.62 141 CYS A N 1
ATOM 1037 C CA . CYS A 1 141 ? -10.344 19.891 22.328 1 91.62 141 CYS A CA 1
ATOM 1038 C C . CYS A 1 141 ? -11.742 19.625 21.766 1 91.62 141 CYS A C 1
ATOM 1040 O O . CYS A 1 141 ? -12.25 18.5 21.875 1 91.62 141 CYS A O 1
ATOM 1042 N N . GLY A 1 142 ? -12.352 20.656 21.281 1 88.81 142 GLY A N 1
ATOM 1043 C CA . GLY A 1 142 ? -13.695 20.422 20.781 1 88.81 142 GLY A CA 1
ATOM 1044 C C . GLY A 1 142 ? -14.414 21.688 20.375 1 88.81 142 GLY A C 1
ATOM 1045 O O . GLY A 1 142 ? -13.789 22.734 20.172 1 88.81 142 GLY A O 1
ATOM 1046 N N . ILE A 1 143 ? -15.742 21.516 20.281 1 86.06 143 ILE A N 1
ATOM 1047 C CA . ILE A 1 143 ? -16.625 22.594 19.828 1 86.06 143 ILE A CA 1
ATOM 1048 C C . ILE A 1 143 ? -17.406 23.141 21.031 1 86.06 143 ILE A C 1
ATOM 1050 O O . ILE A 1 143 ? -18 22.375 21.781 1 86.06 143 ILE A O 1
ATOM 1054 N N . LYS A 1 144 ? -17.297 24.375 21.109 1 86.12 144 LYS A N 1
ATOM 1055 C CA . LYS A 1 144 ? -18.047 25.109 22.125 1 86.12 144 LYS A CA 1
ATOM 1056 C C . LYS A 1 144 ? -19.078 26.047 21.484 1 86.12 144 LYS A C 1
ATOM 1058 O O . LYS A 1 144 ? -18.891 26.5 20.359 1 86.12 144 LYS A O 1
ATOM 1063 N N . ASP A 1 145 ? -20.125 26.219 22.203 1 82 145 ASP A N 1
ATOM 1064 C CA . ASP A 1 145 ? -21.141 27.141 21.719 1 82 145 ASP A CA 1
ATOM 1065 C C . ASP A 1 145 ? -20.688 28.594 21.859 1 82 145 ASP A C 1
ATOM 1067 O O . ASP A 1 145 ? -20.391 29.047 22.953 1 82 145 ASP A O 1
ATOM 1071 N N . GLY A 1 146 ? -20.719 29.312 20.828 1 81.38 146 GLY A N 1
ATOM 1072 C CA . GLY A 1 146 ? -20.219 30.672 20.812 1 81.38 146 GLY A CA 1
ATOM 1073 C C . GLY A 1 146 ? -21.188 31.656 21.438 1 81.38 146 GLY A C 1
ATOM 1074 O O . GLY A 1 146 ? -20.797 32.781 21.781 1 81.38 146 GLY A O 1
ATOM 1075 N N . LEU A 1 147 ? -22.406 31.219 21.625 1 77.81 147 LEU A N 1
ATOM 1076 C CA . LEU A 1 147 ? -23.406 32.125 22.156 1 77.81 147 LEU A CA 1
ATOM 1077 C C . LEU A 1 147 ? -23.672 31.828 23.641 1 77.81 147 LEU A C 1
ATOM 1079 O O . LEU A 1 147 ? -23.984 32.719 24.406 1 77.81 147 LEU A O 1
ATOM 1083 N N . ARG A 1 148 ? -23.531 30.609 24.047 1 77.88 148 ARG A N 1
ATOM 1084 C CA . ARG A 1 148 ? -23.953 30.203 25.375 1 77.88 148 ARG A CA 1
ATOM 1085 C C . ARG A 1 148 ? -22.797 30.25 26.359 1 77.88 148 ARG A C 1
ATOM 1087 O O . ARG A 1 148 ? -23 30.25 27.578 1 77.88 148 ARG A O 1
ATOM 1094 N N . ALA A 1 149 ? -21.672 30.359 25.922 1 74.38 149 ALA A N 1
ATOM 1095 C CA . ALA A 1 149 ? -20.531 30.453 26.844 1 74.38 149 ALA A CA 1
ATOM 1096 C C . ALA A 1 149 ? -20.609 31.719 27.688 1 74.38 149 ALA A C 1
ATOM 1098 O O . ALA A 1 149 ? -20.984 32.781 27.188 1 74.38 149 ALA A O 1
ATOM 1099 N N . ASP A 1 150 ? -20.484 31.594 28.953 1 71.19 150 ASP A N 1
ATOM 1100 C CA . ASP A 1 150 ? -20.797 32.688 29.875 1 71.19 150 ASP A CA 1
ATOM 1101 C C . ASP A 1 150 ? -19.547 33.5 30.172 1 71.19 150 ASP A C 1
ATOM 1103 O O . ASP A 1 150 ? -19.531 34.281 31.141 1 71.19 150 ASP A O 1
ATOM 1107 N N . GLY A 1 151 ? -18.547 33.281 29.5 1 76 151 GLY A N 1
ATOM 1108 C CA . GLY A 1 151 ? -17.375 34.125 29.688 1 76 151 GLY A CA 1
ATOM 1109 C C . GLY A 1 151 ? -16.422 33.594 30.734 1 76 151 GLY A C 1
ATOM 1110 O O . GLY A 1 151 ? -15.305 34.094 30.891 1 76 151 GLY A O 1
ATOM 1111 N N . SER A 1 152 ? -16.797 32.5 31.469 1 77.81 152 SER A N 1
ATOM 1112 C CA . SER A 1 152 ? -15.977 32 32.562 1 77.81 152 SER A CA 1
ATOM 1113 C C . SER A 1 152 ? -14.984 30.953 32.094 1 77.81 152 SER A C 1
ATOM 1115 O O . SER A 1 152 ? -14.18 30.438 32.875 1 77.81 152 SER A O 1
ATOM 1117 N N . PHE A 1 153 ? -14.984 30.719 30.891 1 87.5 153 PHE A N 1
ATOM 1118 C CA . PHE A 1 153 ? -14.102 29.703 30.328 1 87.5 153 PHE A CA 1
ATOM 1119 C C . PHE A 1 153 ? -14.234 28.391 31.094 1 87.5 153 PHE A C 1
ATOM 1121 O O . PHE A 1 153 ? -13.227 27.766 31.438 1 87.5 153 PHE A O 1
ATOM 1128 N N . ARG A 1 154 ? -15.43 27.984 31.406 1 79.94 154 ARG A N 1
ATOM 1129 C CA . ARG A 1 154 ? -15.664 26.797 32.25 1 79.94 154 ARG A CA 1
ATOM 1130 C C . ARG A 1 154 ? -15.578 25.516 31.422 1 79.94 154 ARG A C 1
ATOM 1132 O O . ARG A 1 154 ? -15.922 25.516 30.234 1 79.94 154 ARG A O 1
ATOM 1139 N N . MET A 1 155 ? -15.047 24.531 32.062 1 80.31 155 MET A N 1
ATOM 1140 C CA . MET A 1 155 ? -15.023 23.188 31.484 1 80.31 155 MET A CA 1
ATOM 1141 C C . MET A 1 155 ? -16.219 22.375 31.984 1 80.31 155 MET A C 1
ATOM 1143 O O . MET A 1 155 ? -16.422 22.234 33.188 1 80.31 155 MET A O 1
ATOM 1147 N N . THR A 1 156 ? -17.078 22.062 31 1 74.25 156 THR A N 1
ATOM 1148 C CA . THR A 1 156 ? -18.25 21.281 31.406 1 74.25 156 THR A CA 1
ATOM 1149 C C . THR A 1 156 ? -18.125 19.844 30.938 1 74.25 156 THR A C 1
ATOM 1151 O O . THR A 1 156 ? -17.5 19.562 29.906 1 74.25 156 THR A O 1
ATOM 1154 N N . ASN A 1 157 ? -18.562 18.984 31.766 1 68 157 ASN A N 1
ATOM 1155 C CA . ASN A 1 157 ? -18.578 17.562 31.391 1 68 157 ASN A CA 1
ATOM 1156 C C . ASN A 1 157 ? -19.609 17.266 30.312 1 68 157 ASN A C 1
ATOM 1158 O O . ASN A 1 157 ? -20.547 18.047 30.125 1 68 157 ASN A O 1
ATOM 1162 N N . ASP A 1 158 ? -19.375 16.25 29.531 1 65.25 158 ASP A N 1
ATOM 1163 C CA . ASP A 1 158 ? -20.25 15.828 28.438 1 65.25 158 ASP A CA 1
ATOM 1164 C C . ASP A 1 158 ? -21.562 15.258 28.984 1 65.25 158 ASP A C 1
ATOM 1166 O O . ASP A 1 158 ? -21.641 14.055 29.266 1 65.25 158 ASP A O 1
ATOM 1170 N N . SER A 1 159 ? -22.25 16.047 29.766 1 62.62 159 SER A N 1
ATOM 1171 C CA . SER A 1 159 ? -23.469 15.5 30.344 1 62.62 159 SER A CA 1
ATOM 1172 C C . SER A 1 159 ? -24.703 16.031 29.625 1 62.62 159 SER A C 1
ATOM 1174 O O . SER A 1 159 ? -24.688 17.156 29.094 1 62.62 159 SER A O 1
ATOM 1176 N N . LEU A 1 160 ? -25.609 15.156 29.375 1 65.75 160 LEU A N 1
ATOM 1177 C CA . LEU A 1 160 ? -26.891 15.562 28.828 1 65.75 160 LEU A CA 1
ATOM 1178 C C . LEU A 1 160 ? -27.781 16.172 29.922 1 65.75 160 LEU A C 1
ATOM 1180 O O . LEU A 1 160 ? -28.984 16.359 29.703 1 65.75 160 LEU A O 1
ATOM 1184 N N . ASP A 1 161 ? -27.125 16.469 30.906 1 68.38 161 ASP A N 1
ATOM 1185 C CA . ASP A 1 161 ? -27.891 16.984 32.031 1 68.38 161 ASP A CA 1
ATOM 1186 C C . ASP A 1 161 ? -28.578 18.297 31.703 1 68.38 161 ASP A C 1
ATOM 1188 O O . ASP A 1 161 ? -29.609 18.656 32.281 1 68.38 161 ASP A O 1
ATOM 1192 N N . TYR A 1 162 ? -28.031 18.969 30.703 1 70.19 162 TYR A N 1
ATOM 1193 C CA . TYR A 1 162 ? -28.578 20.281 30.344 1 70.19 162 TYR A CA 1
ATOM 1194 C C . TYR A 1 162 ? -29.984 20.141 29.766 1 70.19 162 TYR A C 1
ATOM 1196 O O . TYR A 1 162 ? -30.734 21.125 29.734 1 70.19 162 TYR A O 1
ATOM 1204 N N . LEU A 1 163 ? -30.281 18.984 29.391 1 72.62 163 LEU A N 1
ATOM 1205 C CA . LEU A 1 163 ? -31.609 18.766 28.828 1 72.62 163 LEU A CA 1
ATOM 1206 C C . LEU A 1 163 ? -32.688 18.875 29.922 1 72.62 163 LEU A C 1
ATOM 1208 O O . LEU A 1 163 ? -33.812 19.281 29.641 1 72.62 163 LEU A O 1
ATOM 1212 N N . TRP A 1 164 ? -32.219 18.531 31.156 1 73.81 164 TRP A N 1
ATOM 1213 C CA . TRP A 1 164 ? -33.219 18.469 32.219 1 73.81 164 TRP A CA 1
ATOM 1214 C C . TRP A 1 164 ? -32.938 19.531 33.281 1 73.81 164 TRP A C 1
ATOM 1216 O O . TRP A 1 164 ? -33.812 19.922 34.031 1 73.81 164 TRP A O 1
ATOM 1226 N N . ASN A 1 165 ? -31.688 19.938 33.344 1 75.5 165 ASN A N 1
ATOM 1227 C CA . ASN A 1 165 ? -31.281 20.891 34.344 1 75.5 165 ASN A CA 1
ATOM 1228 C C . ASN A 1 165 ? -30.953 22.25 33.75 1 75.5 165 ASN A C 1
ATOM 1230 O O . ASN A 1 165 ? -29.938 22.406 33.062 1 75.5 165 ASN A O 1
ATOM 1234 N N . PRO A 1 166 ? -31.844 23.141 34 1 72.81 166 PRO A N 1
ATOM 1235 C CA . PRO A 1 166 ? -31.609 24.469 33.438 1 72.81 166 PRO A CA 1
ATOM 1236 C C . PRO A 1 166 ? -30.297 25.094 33.906 1 72.81 166 PRO A C 1
ATOM 1238 O O . PRO A 1 166 ? -29.781 26 33.25 1 72.81 166 PRO A O 1
ATOM 1241 N N . ASP A 1 167 ? -29.828 24.578 35 1 67.94 167 ASP A N 1
ATOM 1242 C CA . ASP A 1 167 ? -28.609 25.172 35.562 1 67.94 167 ASP A CA 1
ATOM 1243 C C . ASP A 1 167 ? -27.359 24.5 34.969 1 67.94 167 ASP A C 1
ATOM 1245 O O . ASP A 1 167 ? -26.25 24.984 35.188 1 67.94 167 ASP A O 1
ATOM 1249 N N . ALA A 1 168 ? -27.672 23.547 34.281 1 71.69 168 ALA A N 1
ATOM 1250 C CA . ALA A 1 168 ? -26.531 22.844 33.688 1 71.69 168 ALA A CA 1
ATOM 1251 C C . ALA A 1 168 ? -26.047 23.562 32.406 1 71.69 168 ALA A C 1
ATOM 1253 O O . ALA A 1 168 ? -26.844 23.859 31.516 1 71.69 168 ALA A O 1
ATOM 1254 N N . PRO A 1 169 ? -24.719 23.938 32.5 1 72 169 PRO A N 1
ATOM 1255 C CA . PRO A 1 169 ? -24.219 24.656 31.312 1 72 169 PRO A CA 1
ATOM 1256 C C . PRO A 1 169 ? -24.156 23.766 30.078 1 72 169 PRO A C 1
ATOM 1258 O O . PRO A 1 169 ? -23.828 22.578 30.172 1 72 169 PRO A O 1
ATOM 1261 N N . ALA A 1 170 ? -24.641 24.297 28.938 1 65.44 170 ALA A N 1
ATOM 1262 C CA . ALA A 1 170 ? -24.594 23.609 27.656 1 65.44 170 ALA A CA 1
ATOM 1263 C C . ALA A 1 170 ? -23.562 24.25 26.719 1 65.44 170 ALA A C 1
ATOM 1265 O O . ALA A 1 170 ? -23.812 24.375 25.516 1 65.44 170 ALA A O 1
ATOM 1266 N N . ASP A 1 171 ? -22.422 24.547 27.297 1 77.06 171 ASP A N 1
ATOM 1267 C CA . ASP A 1 171 ? -21.484 25.328 26.516 1 77.06 171 ASP A CA 1
ATOM 1268 C C . ASP A 1 171 ? -20.641 24.422 25.609 1 77.06 171 ASP A C 1
ATOM 1270 O O . ASP A 1 171 ? -20.406 24.75 24.453 1 77.06 171 ASP A O 1
ATOM 1274 N N . TRP A 1 172 ? -20.234 23.328 26.188 1 82.25 172 TRP A N 1
ATOM 1275 C CA . TRP A 1 172 ? -19.453 22.391 25.375 1 82.25 172 TRP A CA 1
ATOM 1276 C C . TRP A 1 172 ? -20.375 21.469 24.578 1 82.25 172 TRP A C 1
ATOM 1278 O O . TRP A 1 172 ? -21.234 20.781 25.156 1 82.25 172 TRP A O 1
ATOM 1288 N N . PHE A 1 173 ? -20.297 21.5 23.312 1 80.62 173 PHE A N 1
ATOM 1289 C CA . PHE A 1 173 ? -21.141 20.719 22.422 1 80.62 173 PHE A CA 1
ATOM 1290 C C . PHE A 1 173 ? -20.531 19.344 22.172 1 80.62 173 PHE A C 1
ATOM 1292 O O . PHE A 1 173 ? -21.125 18.312 22.531 1 80.62 173 PHE A O 1
ATOM 1299 N N . VAL A 1 174 ? -19.359 19.328 21.531 1 83.38 174 VAL A N 1
ATOM 1300 C CA . VAL A 1 174 ? -18.672 18.078 21.219 1 83.38 174 VAL A CA 1
ATOM 1301 C C . VAL A 1 174 ? -17.188 18.203 21.578 1 83.38 174 VAL A C 1
ATOM 1303 O O . VAL A 1 174 ? -16.594 19.266 21.406 1 83.38 174 VAL A O 1
ATOM 1306 N N . LYS A 1 175 ? -16.688 17.125 22.125 1 87.44 175 LYS A N 1
ATOM 1307 C CA . LYS A 1 175 ? -15.25 17.016 22.375 1 87.44 175 LYS A CA 1
ATOM 1308 C C . LYS A 1 175 ? -14.602 15.984 21.453 1 87.44 175 LYS A C 1
ATOM 1310 O O . LYS A 1 175 ? -15.18 14.922 21.219 1 87.44 175 LYS A O 1
ATOM 1315 N N . PHE A 1 176 ? -13.438 16.328 20.906 1 88.25 176 PHE A N 1
ATOM 1316 C CA . PHE A 1 176 ? -12.734 15.43 20 1 88.25 176 PHE A CA 1
ATOM 1317 C C . PHE A 1 176 ? -11.914 14.406 20.766 1 88.25 176 PHE A C 1
ATOM 1319 O O . PHE A 1 176 ? -11.18 14.758 21.688 1 88.25 176 PHE A O 1
ATOM 1326 N N . PRO A 1 177 ? -11.992 13.148 20.391 1 89.5 177 PRO A N 1
ATOM 1327 C CA . PRO A 1 177 ? -11.227 12.109 21.078 1 89.5 177 PRO A CA 1
ATOM 1328 C C . PRO A 1 177 ? -9.805 11.969 20.547 1 89.5 177 PRO A C 1
ATOM 1330 O O . PRO A 1 177 ? -9.398 10.867 20.141 1 89.5 177 PRO A O 1
ATOM 1333 N N . LEU A 1 178 ? -9.055 12.969 20.578 1 91.25 178 LEU A N 1
ATOM 1334 C CA . LEU A 1 178 ? -7.711 12.984 20 1 91.25 178 LEU A CA 1
ATOM 1335 C C . LEU A 1 178 ? -6.777 12.07 20.797 1 91.25 178 LEU A C 1
ATOM 1337 O O . LEU A 1 178 ? -6.043 11.273 20.203 1 91.25 178 LEU A O 1
ATOM 1341 N N . LYS A 1 179 ? -6.797 12.211 22.078 1 91.69 179 LYS A N 1
ATOM 1342 C CA . LYS A 1 179 ? -5.922 11.406 22.922 1 91.69 179 LYS A CA 1
ATOM 1343 C C . LYS A 1 179 ? -6.258 9.922 22.812 1 91.69 179 LYS A C 1
ATOM 1345 O O . LYS A 1 179 ? -5.363 9.086 22.688 1 91.69 179 LYS A O 1
ATOM 1350 N N . GLU A 1 180 ? -7.492 9.625 22.828 1 89.31 180 GLU A N 1
ATOM 1351 C CA . GLU A 1 180 ? -7.945 8.242 22.75 1 89.31 180 GLU A CA 1
ATOM 1352 C C . GLU A 1 180 ? -7.547 7.598 21.422 1 89.31 180 GLU A C 1
ATOM 1354 O O . GLU A 1 180 ? -7.125 6.438 21.391 1 89.31 180 GLU A O 1
ATOM 1359 N N . CYS A 1 181 ? -7.738 8.352 20.438 1 89.19 181 CYS A N 1
ATOM 1360 C CA . CYS A 1 181 ? -7.391 7.828 19.125 1 89.19 181 CYS A CA 1
ATOM 1361 C C . CYS A 1 181 ? -5.887 7.621 18.984 1 89.19 181 CYS A C 1
ATOM 1363 O O . CYS A 1 181 ? -5.438 6.66 18.359 1 89.19 181 CYS A O 1
ATOM 1365 N N . ALA A 1 182 ? -5.125 8.531 19.469 1 92.12 182 ALA A N 1
ATOM 1366 C CA . ALA A 1 182 ? -3.672 8.375 19.469 1 92.12 182 ALA A CA 1
ATOM 1367 C C . ALA A 1 182 ? -3.246 7.168 20.297 1 92.12 182 ALA A C 1
ATOM 1369 O O . ALA A 1 182 ? -2.352 6.418 19.906 1 92.12 182 ALA A O 1
ATOM 1370 N N . ASP A 1 183 ? -3.871 6.977 21.422 1 89.31 183 ASP A N 1
ATOM 1371 C CA . ASP A 1 183 ? -3.561 5.863 22.312 1 89.31 183 ASP A CA 1
ATOM 1372 C C . ASP A 1 183 ? -3.893 4.523 21.656 1 89.31 183 ASP A C 1
ATOM 1374 O O . ASP A 1 183 ? -3.227 3.52 21.906 1 89.31 183 ASP A O 1
ATOM 1378 N N . LEU A 1 184 ? -4.926 4.551 20.906 1 84.62 184 LEU A N 1
ATOM 1379 C CA . LEU A 1 184 ? -5.332 3.342 20.203 1 84.62 184 LEU A CA 1
ATOM 1380 C C . LEU A 1 184 ? -4.168 2.773 19.391 1 84.62 184 LEU A C 1
ATOM 1382 O O . LEU A 1 184 ? -4.016 1.554 19.297 1 84.62 184 LEU A O 1
ATOM 1386 N N . TYR A 1 185 ? -3.385 3.695 18.828 1 83.88 185 TYR A N 1
ATOM 1387 C CA . TYR A 1 185 ? -2.287 3.258 17.984 1 83.88 185 TYR A CA 1
ATOM 1388 C C . TYR A 1 185 ? -0.945 3.441 18.672 1 83.88 185 TYR A C 1
ATOM 1390 O O . TYR A 1 185 ? 0.107 3.158 18.094 1 83.88 185 TYR A O 1
ATOM 1398 N N . GLY A 1 186 ? -0.97 3.955 19.875 1 87.88 186 GLY A N 1
ATOM 1399 C CA . GLY A 1 186 ? 0.252 4.203 20.625 1 87.88 186 GLY A CA 1
ATOM 1400 C C . GLY A 1 186 ? 1.107 5.301 20.016 1 87.88 186 GLY A C 1
ATOM 1401 O O . GLY A 1 186 ? 2.324 5.148 19.891 1 87.88 186 GLY A O 1
ATOM 1402 N N . LEU A 1 187 ? 0.566 6.359 19.625 1 92.38 187 LEU A N 1
ATOM 1403 C CA . LEU A 1 187 ? 1.255 7.434 18.922 1 92.38 187 LEU A CA 1
ATOM 1404 C C . LEU A 1 187 ? 1.358 8.68 19.797 1 92.38 187 LEU A C 1
ATOM 1406 O O . LEU A 1 187 ? 0.609 8.828 20.766 1 92.38 187 LEU A O 1
ATOM 1410 N N . PRO A 1 188 ? 2.334 9.531 19.453 1 93.25 188 PRO A N 1
ATOM 1411 C CA . PRO A 1 188 ? 2.375 10.82 20.156 1 93.25 188 PRO A CA 1
ATOM 1412 C C . PRO A 1 188 ? 1.125 11.664 19.906 1 93.25 188 PRO A C 1
ATOM 1414 O O . PRO A 1 188 ? 0.413 11.453 18.922 1 93.25 188 PRO A O 1
ATOM 1417 N N . TYR A 1 189 ? 0.936 12.539 20.812 1 94.88 189 TYR A N 1
ATOM 1418 C CA . TYR A 1 189 ? -0.305 13.305 20.781 1 94.88 189 TYR A CA 1
ATOM 1419 C C . TYR A 1 189 ? -0.172 14.516 19.859 1 94.88 189 TYR A C 1
ATOM 1421 O O . TYR A 1 189 ? 0.926 15.047 19.672 1 94.88 189 TYR A O 1
ATOM 1429 N N . THR A 1 190 ? -1.312 14.93 19.359 1 95.25 190 THR A N 1
ATOM 1430 C CA . THR A 1 190 ? -1.379 16.109 18.5 1 95.25 190 THR A CA 1
ATOM 1431 C C . THR A 1 190 ? -0.853 17.344 19.219 1 95.25 190 THR A C 1
ATOM 1433 O O . THR A 1 190 ? -1.049 17.484 20.438 1 95.25 190 THR A O 1
ATOM 1436 N N . GLY A 1 191 ? -0.274 18.234 18.453 1 95.75 191 GLY A N 1
ATOM 1437 C CA . GLY A 1 191 ? 0.249 19.453 19.031 1 95.75 191 GLY A CA 1
ATOM 1438 C C . GLY A 1 191 ? 0.646 20.484 17.969 1 95.75 191 GLY A C 1
ATOM 1439 O O . GLY A 1 191 ? 0.22 20.391 16.828 1 95.75 191 GLY A O 1
ATOM 1440 N N . VAL A 1 192 ? 1.376 21.547 18.484 1 95 192 VAL A N 1
ATOM 1441 C CA . VAL A 1 192 ? 1.742 22.641 17.594 1 95 192 VAL A CA 1
ATOM 1442 C C . VAL A 1 192 ? 3.221 22.984 17.766 1 95 192 VAL A C 1
ATOM 1444 O O . VAL A 1 192 ? 3.783 22.781 18.859 1 95 192 VAL A O 1
ATOM 1447 N N . ILE A 1 193 ? 3.787 23.391 16.688 1 94.44 193 ILE A N 1
ATOM 1448 C CA . ILE A 1 193 ? 5.145 23.922 16.672 1 94.44 193 ILE A CA 1
ATOM 1449 C C . ILE A 1 193 ? 5.203 25.188 15.836 1 94.44 193 ILE A C 1
ATOM 1451 O O . ILE A 1 193 ? 4.48 25.312 14.844 1 94.44 193 ILE A O 1
ATOM 1455 N N . ASP A 1 194 ? 5.996 26.094 16.266 1 91.12 194 ASP A N 1
ATOM 1456 C CA . ASP A 1 194 ? 6.172 27.297 15.453 1 91.12 194 ASP A CA 1
ATOM 1457 C C . ASP A 1 194 ? 6.844 26.984 14.125 1 91.12 194 ASP A C 1
ATOM 1459 O O . ASP A 1 194 ? 7.875 26.312 14.086 1 91.12 194 ASP A O 1
ATOM 1463 N N . ARG A 1 195 ? 6.297 27.469 13.086 1 88.81 195 ARG A N 1
ATOM 1464 C CA . ARG A 1 195 ? 6.797 27.188 11.742 1 88.81 195 ARG A CA 1
ATOM 1465 C C . ARG A 1 195 ? 8.273 27.547 11.617 1 88.81 195 ARG A C 1
ATOM 1467 O O . ARG A 1 195 ? 9.062 26.766 11.07 1 88.81 195 ARG A O 1
ATOM 1474 N N . PRO A 1 196 ? 8.688 28.719 12.078 1 87.56 196 PRO A N 1
ATOM 1475 C CA . PRO A 1 196 ? 10.102 29.047 11.961 1 87.56 196 PRO A CA 1
ATOM 1476 C C . PRO A 1 196 ? 11.008 28.062 12.688 1 87.56 196 PRO A C 1
ATOM 1478 O O . PRO A 1 196 ? 12.109 27.766 12.203 1 87.56 196 PRO A O 1
ATOM 1481 N N . ASP A 1 197 ? 10.562 27.609 13.867 1 92.38 197 ASP A N 1
ATOM 1482 C CA . ASP A 1 197 ? 11.352 26.625 14.586 1 92.38 197 ASP A CA 1
ATOM 1483 C C . ASP A 1 197 ? 11.469 25.328 13.789 1 92.38 197 ASP A C 1
ATOM 1485 O O . ASP A 1 197 ? 12.547 24.734 13.711 1 92.38 197 ASP A O 1
ATOM 1489 N N . LEU A 1 198 ? 10.367 24.938 13.281 1 94 198 LEU A N 1
ATOM 1490 C CA . LEU A 1 198 ? 10.359 23.734 12.469 1 94 198 LEU A CA 1
ATOM 1491 C C . LEU A 1 198 ? 11.297 23.875 11.273 1 94 198 LEU A C 1
ATOM 1493 O O . LEU A 1 198 ? 12.078 22.969 10.977 1 94 198 LEU A O 1
ATOM 1497 N N . GLN A 1 199 ? 11.203 24.938 10.594 1 91.88 199 GLN A N 1
ATOM 1498 C CA . GLN A 1 199 ? 12.023 25.172 9.414 1 91.88 199 GLN A CA 1
ATOM 1499 C C . GLN A 1 199 ? 13.508 25.188 9.773 1 91.88 199 GLN A C 1
ATOM 1501 O O . GLN A 1 199 ? 14.328 24.625 9.039 1 91.88 199 GLN A O 1
ATOM 1506 N N . ASP A 1 200 ? 13.82 25.828 10.875 1 92.94 200 ASP A N 1
ATOM 1507 C CA . ASP A 1 200 ? 15.211 25.859 11.328 1 92.94 200 ASP A CA 1
ATOM 1508 C C . ASP A 1 200 ? 15.734 24.453 11.594 1 92.94 200 ASP A C 1
ATOM 1510 O O . ASP A 1 200 ? 16.859 24.125 11.219 1 92.94 200 ASP A O 1
ATOM 1514 N N . ILE A 1 201 ? 14.93 23.688 12.242 1 96.06 201 ILE A N 1
ATOM 1515 C CA . ILE A 1 201 ? 15.32 22.328 12.57 1 96.06 201 ILE A CA 1
ATOM 1516 C C . ILE A 1 201 ? 15.562 21.531 11.289 1 96.06 201 ILE A C 1
ATOM 1518 O O . ILE A 1 201 ? 16.594 20.875 11.141 1 96.06 201 ILE A O 1
ATOM 1522 N N . LEU A 1 202 ? 14.609 21.641 10.359 1 96.25 202 LEU A N 1
ATOM 1523 C CA . LEU A 1 202 ? 14.719 20.906 9.102 1 96.25 202 LEU A CA 1
ATOM 1524 C C . LEU A 1 202 ? 15.938 21.375 8.305 1 96.25 202 LEU A C 1
ATOM 1526 O O . LEU A 1 202 ? 16.688 20.547 7.773 1 96.25 202 LEU A O 1
ATOM 1530 N N . MET A 1 203 ? 16.156 22.641 8.266 1 94.88 203 MET A N 1
ATOM 1531 C CA . MET A 1 203 ? 17.297 23.203 7.547 1 94.88 203 MET A CA 1
ATOM 1532 C C . MET A 1 203 ? 18.625 22.719 8.148 1 94.88 203 MET A C 1
ATOM 1534 O O . MET A 1 203 ? 19.531 22.312 7.418 1 94.88 203 MET A O 1
ATOM 1538 N N . ASP A 1 204 ? 18.672 22.766 9.414 1 96.06 204 ASP A N 1
ATOM 1539 C CA . ASP A 1 204 ? 19.875 22.344 10.117 1 96.06 204 ASP A CA 1
ATOM 1540 C C . ASP A 1 204 ? 20.188 20.875 9.828 1 96.06 204 ASP A C 1
ATOM 1542 O O . ASP A 1 204 ? 21.344 20.531 9.547 1 96.06 204 ASP A O 1
ATOM 1546 N N . GLU A 1 205 ? 19.188 20.094 9.922 1 96.81 205 GLU A N 1
ATOM 1547 C CA . GLU A 1 205 ? 19.391 18.656 9.711 1 96.81 205 GLU A CA 1
ATOM 1548 C C . GLU A 1 205 ? 19.797 18.375 8.266 1 96.81 205 GLU A C 1
ATOM 1550 O O . GLU A 1 205 ? 20.609 17.484 8.008 1 96.81 205 GLU A O 1
ATOM 1555 N N . CYS A 1 206 ? 19.203 19.062 7.32 1 97.19 206 CYS A N 1
ATOM 1556 C CA . CYS A 1 206 ? 19.594 18.891 5.922 1 97.19 206 CYS A CA 1
ATOM 1557 C C . CYS A 1 206 ? 21.031 19.344 5.691 1 97.19 206 CYS A C 1
ATOM 1559 O O . CYS A 1 206 ? 21.781 18.656 4.996 1 97.19 206 CYS A O 1
ATOM 1561 N N . LYS A 1 207 ? 21.438 20.422 6.289 1 96.56 207 LYS A N 1
ATOM 1562 C CA . LYS A 1 207 ? 22.766 20.984 6.098 1 96.56 207 LYS A CA 1
ATOM 1563 C C . LYS A 1 207 ? 23.844 20.062 6.648 1 96.56 207 LYS A C 1
ATOM 1565 O O . LYS A 1 207 ? 24.969 20.031 6.137 1 96.56 207 LYS A O 1
ATOM 1570 N N . LYS A 1 208 ? 23.531 19.328 7.648 1 96.5 208 LYS A N 1
ATOM 1571 C CA . LYS A 1 208 ? 24.469 18.375 8.219 1 96.5 208 LYS A CA 1
ATOM 1572 C C . LYS A 1 208 ? 24.859 17.312 7.207 1 96.5 208 LYS A C 1
ATOM 1574 O O . LYS A 1 208 ? 25.969 16.766 7.258 1 96.5 208 LYS A O 1
ATOM 1579 N N . ILE A 1 209 ? 24.016 17.031 6.285 1 95.94 209 ILE A N 1
ATOM 1580 C CA . ILE A 1 209 ? 24.266 15.992 5.285 1 95.94 209 ILE A CA 1
ATOM 1581 C C . ILE A 1 209 ? 24.859 16.625 4.031 1 95.94 209 ILE A C 1
ATOM 1583 O O . ILE A 1 209 ? 25.875 16.141 3.506 1 95.94 209 ILE A O 1
ATOM 1587 N N . LYS A 1 210 ? 24.219 17.703 3.57 1 97.25 210 LYS A N 1
ATOM 1588 C CA . LYS A 1 210 ? 24.672 18.453 2.4 1 97.25 210 LYS A CA 1
ATOM 1589 C C . LYS A 1 210 ? 24.531 19.953 2.621 1 97.25 210 LYS A C 1
ATOM 1591 O O . LYS A 1 210 ? 23.438 20.516 2.521 1 97.25 210 LYS A O 1
ATOM 1596 N N . SER A 1 211 ? 25.578 20.609 2.713 1 95.88 211 SER A N 1
ATOM 1597 C CA . SER A 1 211 ? 25.609 22.016 3.104 1 95.88 211 SER A CA 1
ATOM 1598 C C . SER A 1 211 ? 24.969 22.891 2.033 1 95.88 211 SER A C 1
ATOM 1600 O O . SER A 1 211 ? 24.359 23.906 2.35 1 95.88 211 SER A O 1
ATOM 1602 N N . ASP A 1 212 ? 25.109 22.484 0.797 1 95.81 212 ASP A N 1
ATOM 1603 C CA . ASP A 1 212 ? 24.609 23.328 -0.29 1 95.81 212 ASP A CA 1
ATOM 1604 C C . ASP A 1 212 ? 23.328 22.75 -0.878 1 95.81 212 ASP A C 1
ATOM 1606 O O . ASP A 1 212 ? 23.094 22.859 -2.082 1 95.81 212 ASP A O 1
ATOM 1610 N N . PHE A 1 213 ? 22.5 22.156 -0.026 1 97.06 213 PHE A N 1
ATOM 1611 C CA . PHE A 1 213 ? 21.312 21.469 -0.519 1 97.06 213 PHE A CA 1
ATOM 1612 C C . PHE A 1 213 ? 20.25 22.469 -0.948 1 97.06 213 PHE A C 1
ATOM 1614 O O . PHE A 1 213 ? 19.297 22.109 -1.65 1 97.06 213 PHE A O 1
ATOM 1621 N N . ILE A 1 214 ? 20.328 23.75 -0.563 1 96.31 214 ILE A N 1
ATOM 1622 C CA . ILE A 1 214 ? 19.281 24.734 -0.833 1 96.31 214 ILE A CA 1
ATOM 1623 C C . ILE A 1 214 ? 19.875 25.953 -1.528 1 96.31 214 ILE A C 1
ATOM 1625 O O . ILE A 1 214 ? 20.984 26.391 -1.192 1 96.31 214 ILE A O 1
ATOM 1629 N N . VAL A 1 215 ? 19.219 26.391 -2.562 1 95.31 215 VAL A N 1
ATOM 1630 C CA . VAL A 1 215 ? 19.516 27.625 -3.268 1 95.31 215 VAL A CA 1
ATOM 1631 C C . VAL A 1 215 ? 18.406 28.641 -3.029 1 95.31 215 VAL A C 1
ATOM 1633 O O . VAL A 1 215 ? 17.297 28.5 -3.566 1 95.31 215 VAL A O 1
ATOM 1636 N N . ASN A 1 216 ? 18.703 29.656 -2.281 1 92.19 216 ASN A N 1
ATOM 1637 C CA . ASN A 1 216 ? 17.719 30.672 -1.929 1 92.19 216 ASN A CA 1
ATOM 1638 C C . ASN A 1 216 ? 17.625 31.75 -2.992 1 92.19 216 ASN A C 1
ATOM 1640 O O . ASN A 1 216 ? 18.594 32 -3.705 1 92.19 216 ASN A O 1
ATOM 1644 N N . GLY A 1 217 ? 16.453 32.25 -3.086 1 91.12 217 GLY A N 1
ATOM 1645 C CA . GLY A 1 217 ? 16.25 33.406 -3.961 1 91.12 217 GLY A CA 1
ATOM 1646 C C . GLY A 1 217 ? 16.219 33.031 -5.43 1 91.12 217 GLY A C 1
ATOM 1647 O O . GLY A 1 217 ? 16.438 33.875 -6.297 1 91.12 217 GLY A O 1
ATOM 1648 N N . ASN A 1 218 ? 16.078 31.844 -5.75 1 92.94 218 ASN A N 1
ATOM 1649 C CA . ASN A 1 218 ? 16.062 31.359 -7.133 1 92.94 218 ASN A CA 1
ATOM 1650 C C . ASN A 1 218 ? 15.055 30.234 -7.328 1 92.94 218 ASN A C 1
ATOM 1652 O O . ASN A 1 218 ? 15.422 29.062 -7.398 1 92.94 218 ASN A O 1
ATOM 1656 N N . GLN A 1 219 ? 13.82 30.641 -7.57 1 94.31 219 GLN A N 1
ATOM 1657 C CA . GLN A 1 219 ? 12.727 29.688 -7.648 1 94.31 219 GLN A CA 1
ATOM 1658 C C . GLN A 1 219 ? 12.633 29.062 -9.039 1 94.31 219 GLN A C 1
ATOM 1660 O O . GLN A 1 219 ? 13.164 29.609 -10.008 1 94.31 219 GLN A O 1
ATOM 1665 N N . VAL A 1 220 ? 12.008 27.953 -9.109 1 96.62 220 VAL A N 1
ATOM 1666 C CA . VAL A 1 220 ? 11.734 27.281 -10.375 1 96.62 220 VAL A CA 1
ATOM 1667 C C . VAL A 1 220 ? 10.609 28 -11.117 1 96.62 220 VAL A C 1
ATOM 1669 O O . VAL A 1 220 ? 9.562 28.281 -10.539 1 96.62 220 VAL A O 1
ATOM 1672 N N . VAL A 1 221 ? 10.836 28.266 -12.391 1 95.94 221 VAL A N 1
ATOM 1673 C CA . VAL A 1 221 ? 9.82 29 -13.141 1 95.94 221 VAL A CA 1
ATOM 1674 C C . VAL A 1 221 ? 9.25 28.109 -14.242 1 95.94 221 VAL A C 1
ATOM 1676 O O . VAL A 1 221 ? 8.133 28.328 -14.711 1 95.94 221 VAL A O 1
ATOM 1679 N N . ALA A 1 222 ? 10.078 27.266 -14.727 1 96.69 222 ALA A N 1
ATOM 1680 C CA . ALA A 1 222 ? 9.664 26.359 -15.797 1 96.69 222 ALA A CA 1
ATOM 1681 C C . ALA A 1 222 ? 10.562 25.125 -15.836 1 96.69 222 ALA A C 1
ATOM 1683 O O . ALA A 1 222 ? 11.547 25.031 -15.102 1 96.69 222 ALA A O 1
ATOM 1684 N N . TYR A 1 223 ? 10.125 24.141 -16.641 1 97.94 223 TYR A N 1
ATOM 1685 C CA . TYR A 1 223 ? 10.945 22.938 -16.812 1 97.94 223 TYR A CA 1
ATOM 1686 C C . TYR A 1 223 ? 10.758 22.344 -18.203 1 97.94 223 TYR A C 1
ATOM 1688 O O . TYR A 1 223 ? 9.812 22.688 -18.906 1 97.94 223 TYR A O 1
ATOM 1696 N N . GLU A 1 224 ? 11.727 21.547 -18.594 1 97.38 224 GLU A N 1
ATOM 1697 C CA . GLU A 1 224 ? 11.664 20.781 -19.828 1 97.38 224 GLU A CA 1
ATOM 1698 C C . GLU A 1 224 ? 11.922 19.297 -19.578 1 97.38 224 GLU A C 1
ATOM 1700 O O . GLU A 1 224 ? 13.039 18.906 -19.234 1 97.38 224 GLU A O 1
ATOM 1705 N N . ASP A 1 225 ? 10.875 18.516 -19.703 1 96.12 225 ASP A N 1
ATOM 1706 C CA . ASP A 1 225 ? 10.969 17.062 -19.531 1 96.12 225 ASP A CA 1
ATOM 1707 C C . ASP A 1 225 ? 11.5 16.391 -20.797 1 96.12 225 ASP A C 1
ATOM 1709 O O . ASP A 1 225 ? 10.953 16.578 -21.891 1 96.12 225 ASP A O 1
ATOM 1713 N N . HIS A 1 226 ? 12.57 15.602 -20.656 1 94.19 226 HIS A N 1
ATOM 1714 C CA . HIS A 1 226 ? 13.227 15.023 -21.828 1 94.19 226 HIS A CA 1
ATOM 1715 C C . HIS A 1 226 ? 12.688 13.625 -22.125 1 94.19 226 HIS A C 1
ATOM 1717 O O . HIS A 1 226 ? 13.148 12.969 -23.062 1 94.19 226 HIS A O 1
ATOM 1723 N N . GLY A 1 227 ? 11.812 13.133 -21.297 1 88.5 227 GLY A N 1
ATOM 1724 C CA . GLY A 1 227 ? 11.203 11.836 -21.578 1 88.5 227 GLY A CA 1
ATOM 1725 C C . GLY A 1 227 ? 11.656 10.75 -20.609 1 88.5 227 GLY A C 1
ATOM 1726 O O . GLY A 1 227 ? 12.414 11.023 -19.672 1 88.5 227 GLY A O 1
ATOM 1727 N N . LYS A 1 228 ? 11.258 9.555 -20.875 1 85.19 228 LYS A N 1
ATOM 1728 C CA . LYS A 1 228 ? 11.453 8.422 -19.984 1 85.19 228 LYS A CA 1
ATOM 1729 C C . LYS A 1 228 ? 12.945 8.156 -19.75 1 85.19 228 LYS A C 1
ATOM 1731 O O . LYS A 1 228 ? 13.68 7.859 -20.688 1 85.19 228 LYS A O 1
ATOM 1736 N N . GLY A 1 229 ? 13.312 8.352 -18.547 1 86.06 229 GLY A N 1
ATOM 1737 C CA . GLY A 1 229 ? 14.664 8.016 -18.125 1 86.06 229 GLY A CA 1
ATOM 1738 C C . GLY A 1 229 ? 15.688 9.055 -18.531 1 86.06 229 GLY A C 1
ATOM 1739 O O . GLY A 1 229 ? 16.875 8.898 -18.25 1 86.06 229 GLY A O 1
ATOM 1740 N N . GLU A 1 230 ? 15.359 10.188 -19.141 1 91.44 230 GLU A N 1
ATOM 1741 C CA . GLU A 1 230 ? 16.312 11.156 -19.672 1 91.44 230 GLU A CA 1
ATOM 1742 C C . GLU A 1 230 ? 16.406 12.391 -18.781 1 91.44 230 GLU A C 1
ATOM 1744 O O . GLU A 1 230 ? 17.203 13.289 -19.031 1 91.44 230 GLU A O 1
ATOM 1749 N N . GLY A 1 231 ? 15.625 12.469 -17.859 1 95.31 231 GLY A N 1
ATOM 1750 C CA . GLY A 1 231 ? 15.742 13.531 -16.875 1 95.31 231 GLY A CA 1
ATOM 1751 C C . GLY A 1 231 ? 14.953 14.773 -17.25 1 95.31 231 GLY A C 1
ATOM 1752 O O . GLY A 1 231 ? 14.07 14.719 -18.109 1 95.31 231 GLY A O 1
ATOM 1753 N N . VAL A 1 232 ? 15.195 15.906 -16.484 1 97.56 232 VAL A N 1
ATOM 1754 C CA . VAL A 1 232 ? 14.445 17.156 -16.625 1 97.56 232 VAL A CA 1
ATOM 1755 C C . VAL A 1 232 ? 15.391 18.344 -16.5 1 97.56 232 VAL A C 1
ATOM 1757 O O . VAL A 1 232 ? 16.297 18.328 -15.648 1 97.56 232 VAL A O 1
ATOM 1760 N N . ASP A 1 233 ? 15.227 19.266 -17.375 1 98.06 233 ASP A N 1
ATOM 1761 C CA . ASP A 1 233 ? 15.898 20.547 -17.234 1 98.06 233 ASP A CA 1
ATOM 1762 C C . ASP A 1 233 ? 15.023 21.547 -16.5 1 98.06 233 ASP A C 1
ATOM 1764 O O . ASP A 1 233 ? 13.852 21.719 -16.828 1 98.06 233 ASP A O 1
ATOM 1768 N N . ILE A 1 234 ? 15.578 22.172 -15.508 1 98 234 ILE A N 1
ATOM 1769 C CA . ILE A 1 234 ? 14.852 23.109 -14.656 1 98 234 ILE A CA 1
ATOM 1770 C C . ILE A 1 234 ? 15.297 24.547 -14.969 1 98 234 ILE A C 1
ATOM 1772 O O . ILE A 1 234 ? 16.484 24.844 -14.93 1 98 234 ILE A O 1
ATOM 1776 N N . ASN A 1 235 ? 14.367 25.328 -15.266 1 97.81 235 ASN A N 1
ATOM 1777 C CA . ASN A 1 235 ? 14.625 26.75 -15.5 1 97.81 235 ASN A CA 1
ATOM 1778 C C . ASN A 1 235 ? 14.367 27.578 -14.25 1 97.81 235 ASN A C 1
ATOM 1780 O O . ASN A 1 235 ? 13.273 27.531 -13.688 1 97.81 235 ASN A O 1
ATOM 1784 N N . LEU A 1 236 ? 15.336 28.359 -13.922 1 97.19 236 LEU A N 1
ATOM 1785 C CA . LEU A 1 236 ? 15.234 29.141 -12.695 1 97.19 236 LEU A CA 1
ATOM 1786 C C . LEU A 1 236 ? 14.922 30.594 -13 1 97.19 236 LEU A C 1
ATOM 1788 O O . LEU A 1 236 ? 15 31.016 -14.156 1 97.19 236 LEU A O 1
ATOM 1792 N N . ALA A 1 237 ? 14.555 31.328 -11.977 1 95.12 237 ALA A N 1
ATOM 1793 C CA . ALA A 1 237 ? 14.133 32.719 -12.102 1 95.12 237 ALA A CA 1
ATOM 1794 C C . ALA A 1 237 ? 15.273 33.594 -12.602 1 95.12 237 ALA A C 1
ATOM 1796 O O . ALA A 1 237 ? 15.039 34.594 -13.289 1 95.12 237 ALA A O 1
ATOM 1797 N N . ASP A 1 238 ? 16.516 33.219 -12.336 1 94.12 238 ASP A N 1
ATOM 1798 C CA . ASP A 1 238 ? 17.656 34.031 -12.75 1 94.12 238 ASP A CA 1
ATOM 1799 C C . ASP A 1 238 ? 18.062 33.719 -14.188 1 94.12 238 ASP A C 1
ATOM 1801 O O . ASP A 1 238 ? 19.031 34.281 -14.703 1 94.12 238 ASP A O 1
ATOM 1805 N N . GLY A 1 239 ? 17.406 32.812 -14.75 1 94.31 239 GLY A N 1
ATOM 1806 C CA . GLY A 1 239 ? 17.672 32.469 -16.141 1 94.31 239 GLY A CA 1
ATOM 1807 C C . GLY A 1 239 ? 18.562 31.266 -16.328 1 94.31 239 GLY A C 1
ATOM 1808 O O . GLY A 1 239 ? 18.688 30.734 -17.422 1 94.31 239 GLY A O 1
ATOM 1809 N N . SER A 1 240 ? 19.125 30.812 -15.312 1 96.38 240 SER A N 1
ATOM 1810 C CA . SER A 1 240 ? 19.969 29.625 -15.398 1 96.38 240 SER A CA 1
ATOM 1811 C C . SER A 1 240 ? 19.141 28.359 -15.508 1 96.38 240 SER A C 1
ATOM 1813 O O . SER A 1 240 ? 17.953 28.359 -15.211 1 96.38 240 SER A O 1
ATOM 1815 N N . THR A 1 241 ? 19.828 27.328 -16.047 1 97.31 241 THR A N 1
ATOM 1816 C CA . THR A 1 241 ? 19.203 26.016 -16.188 1 97.31 241 THR A CA 1
ATOM 1817 C C . THR A 1 241 ? 20.016 24.953 -15.469 1 97.31 241 THR A C 1
ATOM 1819 O O . THR A 1 241 ? 21.25 24.953 -15.531 1 97.31 241 THR A O 1
ATOM 1822 N N . VAL A 1 242 ? 19.328 24.078 -14.781 1 97.25 242 VAL A N 1
ATOM 1823 C CA . VAL A 1 242 ? 19.984 22.969 -14.109 1 97.25 242 VAL A CA 1
ATOM 1824 C C . VAL A 1 242 ? 19.312 21.656 -14.516 1 97.25 242 VAL A C 1
ATOM 1826 O O . VAL A 1 242 ? 18.141 21.641 -14.891 1 97.25 242 VAL A O 1
ATOM 1829 N N . ASP A 1 243 ? 20.094 20.578 -14.492 1 97.06 243 ASP A N 1
ATOM 1830 C CA . ASP A 1 243 ? 19.562 19.281 -14.859 1 97.06 243 ASP A CA 1
ATOM 1831 C C . ASP A 1 243 ? 19.391 18.391 -13.633 1 97.06 243 ASP A C 1
ATOM 1833 O O . ASP A 1 243 ? 20.156 18.5 -12.672 1 97.06 243 ASP A O 1
ATOM 1837 N N . ALA A 1 244 ? 18.422 17.594 -13.641 1 98 244 ALA A N 1
ATOM 1838 C CA .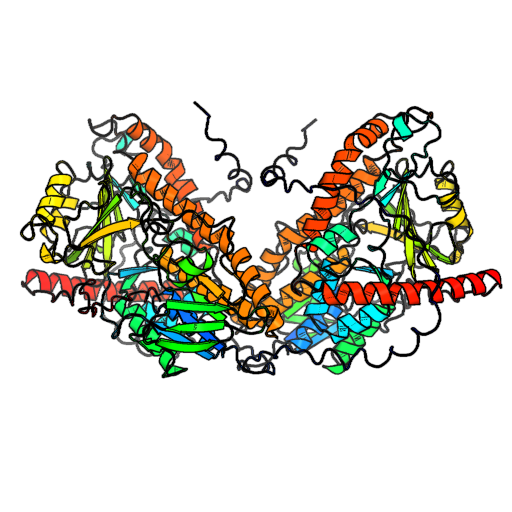 ALA A 1 244 ? 18.156 16.594 -12.602 1 98 244 ALA A CA 1
ATOM 1839 C C . ALA A 1 244 ? 17.406 15.391 -13.172 1 98 244 ALA A C 1
ATOM 1841 O O . ALA A 1 244 ? 16.938 15.43 -14.312 1 98 244 ALA A O 1
ATOM 1842 N N . ASP A 1 245 ? 17.391 14.305 -12.398 1 97.88 245 ASP A N 1
ATOM 1843 C CA . ASP A 1 245 ? 16.609 13.141 -12.812 1 97.88 245 ASP A CA 1
ATOM 1844 C C . ASP A 1 245 ? 15.117 13.383 -12.609 1 97.88 245 ASP A C 1
ATOM 1846 O O . ASP A 1 245 ? 14.297 12.898 -13.383 1 97.88 245 ASP A O 1
ATOM 1850 N N . ILE A 1 246 ? 14.82 14.102 -11.5 1 98.19 246 ILE A N 1
ATOM 1851 C CA . ILE A 1 246 ? 13.43 14.328 -11.102 1 98.19 246 ILE A CA 1
ATOM 1852 C C . ILE A 1 246 ? 13.258 15.766 -10.625 1 98.19 246 ILE A C 1
ATOM 1854 O O . ILE A 1 246 ? 14.141 16.312 -9.969 1 98.19 246 ILE A O 1
ATOM 1858 N N . LEU A 1 247 ? 12.109 16.344 -10.977 1 98.69 247 LEU A N 1
ATOM 1859 C CA . LEU A 1 247 ? 11.672 17.609 -10.406 1 98.69 247 LEU A CA 1
ATOM 1860 C C . LEU A 1 247 ? 10.445 17.422 -9.523 1 98.69 247 LEU A C 1
ATOM 1862 O O . LEU A 1 247 ? 9.422 16.891 -9.977 1 98.69 247 LEU A O 1
ATOM 1866 N N . VAL A 1 248 ? 10.602 17.75 -8.297 1 98.69 248 VAL A N 1
ATOM 1867 C CA . VAL A 1 248 ? 9.492 17.688 -7.355 1 98.69 248 VAL A CA 1
ATOM 1868 C C . VAL A 1 248 ? 8.891 19.078 -7.168 1 98.69 248 VAL A C 1
ATOM 1870 O O . VAL A 1 248 ? 9.562 20 -6.691 1 98.69 248 VAL A O 1
ATOM 1873 N N . GLY A 1 249 ? 7.645 19.219 -7.566 1 98.31 249 GLY A N 1
ATOM 1874 C CA . GLY A 1 249 ? 6.941 20.469 -7.332 1 98.31 249 GLY A CA 1
ATOM 1875 C C . GLY A 1 249 ? 6.332 20.562 -5.945 1 98.31 249 GLY A C 1
ATOM 1876 O O . GLY A 1 249 ? 5.254 20.016 -5.695 1 98.31 249 GLY A O 1
ATOM 1877 N N . SER A 1 250 ? 6.91 21.25 -5.062 1 97.12 250 SER A N 1
ATOM 1878 C CA . SER A 1 250 ? 6.441 21.531 -3.711 1 97.12 250 SER A CA 1
ATOM 1879 C C . SER A 1 250 ? 6.406 23.031 -3.441 1 97.12 250 SER A C 1
ATOM 1881 O O . SER A 1 250 ? 6.758 23.484 -2.348 1 97.12 250 SER A O 1
ATOM 1883 N N . ASP A 1 251 ? 6.023 23.766 -4.398 1 94.56 251 ASP A N 1
ATOM 1884 C CA . ASP A 1 251 ? 6.133 25.219 -4.34 1 94.56 251 ASP A CA 1
ATOM 1885 C C . ASP A 1 251 ? 4.797 25.844 -3.969 1 94.56 251 ASP A C 1
ATOM 1887 O O . ASP A 1 251 ? 4.504 26.969 -4.379 1 94.56 251 ASP A O 1
ATOM 1891 N N . GLY A 1 252 ? 3.955 25.141 -3.352 1 90.94 252 GLY A N 1
ATOM 1892 C CA . GLY A 1 252 ? 2.791 25.719 -2.699 1 90.94 252 GLY A CA 1
ATOM 1893 C C . GLY A 1 252 ? 1.562 25.75 -3.588 1 90.94 252 GLY A C 1
ATOM 1894 O O . GLY A 1 252 ? 1.549 25.125 -4.656 1 90.94 252 GLY A O 1
ATOM 1895 N N . ILE A 1 253 ? 0.557 26.406 -3.129 1 88.19 253 ILE A N 1
ATOM 1896 C CA . ILE A 1 253 ? -0.768 26.422 -3.74 1 88.19 253 ILE A CA 1
ATOM 1897 C C . ILE A 1 253 ? -0.699 27.094 -5.105 1 88.19 253 ILE A C 1
ATOM 1899 O O . ILE A 1 253 ? -1.451 26.75 -6.02 1 88.19 253 ILE A O 1
ATOM 1903 N N . TRP A 1 254 ? 0.187 28.031 -5.246 1 90 254 TRP A N 1
ATOM 1904 C CA . TRP A 1 254 ? 0.371 28.703 -6.523 1 90 254 TRP A CA 1
ATOM 1905 C C . TRP A 1 254 ? 1.612 28.188 -7.242 1 90 254 TRP A C 1
ATOM 1907 O O . TRP A 1 254 ? 2.465 28.969 -7.668 1 90 254 TRP A O 1
ATOM 1917 N N . SER A 1 255 ? 1.643 27 -7.379 1 93.5 255 SER A N 1
ATOM 1918 C CA . SER A 1 255 ? 2.791 26.281 -7.91 1 93.5 255 SER A CA 1
ATOM 1919 C C . SER A 1 255 ? 2.996 26.578 -9.391 1 93.5 255 SER A C 1
ATOM 1921 O O . SER A 1 255 ? 2.068 26.438 -10.195 1 93.5 255 SER A O 1
ATOM 1923 N N . ALA A 1 256 ? 4.238 26.969 -9.734 1 94.88 256 ALA A N 1
ATOM 1924 C CA . ALA A 1 256 ? 4.633 27.125 -11.133 1 94.88 256 ALA A CA 1
ATOM 1925 C C . ALA A 1 256 ? 4.73 25.766 -11.836 1 94.88 256 ALA A C 1
ATOM 1927 O O . ALA A 1 256 ? 4.398 25.656 -13.016 1 94.88 256 ALA A O 1
ATOM 1928 N N . VAL A 1 257 ? 5.168 24.797 -11.125 1 96.62 257 VAL A N 1
ATOM 1929 C CA . VAL A 1 257 ? 5.332 23.469 -11.68 1 96.62 257 VAL A CA 1
ATOM 1930 C C . VAL A 1 257 ? 3.965 22.891 -12.047 1 96.62 257 VAL A C 1
ATOM 1932 O O . VAL A 1 257 ? 3.793 22.328 -13.133 1 96.62 257 VAL A O 1
ATOM 1935 N N . ARG A 1 258 ? 3.041 23.047 -11.172 1 95.25 258 ARG A N 1
ATOM 1936 C CA . ARG A 1 258 ? 1.691 22.562 -11.445 1 95.25 258 ARG A CA 1
ATOM 1937 C C . ARG A 1 258 ? 1.091 23.266 -12.656 1 95.25 258 ARG A C 1
ATOM 1939 O O . ARG A 1 258 ? 0.448 22.641 -13.5 1 95.25 258 ARG A O 1
ATOM 1946 N N . ASN A 1 259 ? 1.201 24.562 -12.625 1 94.44 259 ASN A N 1
ATOM 1947 C CA . ASN A 1 259 ? 0.669 25.359 -13.727 1 94.44 259 ASN A CA 1
ATOM 1948 C C . ASN A 1 259 ? 1.127 24.828 -15.078 1 94.44 259 ASN A C 1
ATOM 1950 O O . ASN A 1 259 ? 0.327 24.703 -16.016 1 94.44 259 ASN A O 1
ATOM 1954 N N . GLN A 1 260 ? 2.34 24.578 -15.188 1 95.12 260 GLN A N 1
ATOM 1955 C CA . GLN A 1 260 ? 2.891 24.047 -16.422 1 95.12 260 GLN A CA 1
ATOM 1956 C C . GLN A 1 260 ? 2.412 22.625 -16.688 1 95.12 260 GLN A C 1
ATOM 1958 O O . GLN A 1 260 ? 2.064 22.281 -17.812 1 95.12 260 GLN A O 1
ATOM 1963 N N . MET A 1 261 ? 2.461 21.781 -15.664 1 95.06 261 MET A N 1
ATOM 1964 C CA . MET A 1 261 ? 2.102 20.375 -15.82 1 95.06 261 MET A CA 1
ATOM 1965 C C . MET A 1 261 ? 0.677 20.219 -16.344 1 95.06 261 MET A C 1
ATOM 1967 O O . MET A 1 261 ? 0.42 19.422 -17.234 1 95.06 261 MET A O 1
ATOM 1971 N N . TYR A 1 262 ? -0.235 21.047 -15.727 1 91.88 262 TYR A N 1
ATOM 1972 C CA . TYR A 1 262 ? -1.651 20.922 -16.062 1 91.88 262 TYR A CA 1
ATOM 1973 C C . TYR A 1 262 ? -2.066 21.969 -17.078 1 91.88 262 TYR A C 1
ATOM 1975 O O . TYR A 1 262 ? -3.219 22 -17.516 1 91.88 262 TYR A O 1
ATOM 1983 N N . ASP A 1 263 ? -1.212 22.766 -17.453 1 89.38 263 ASP A N 1
ATOM 1984 C CA . ASP A 1 263 ? -1.526 23.859 -18.375 1 89.38 263 ASP A CA 1
ATOM 1985 C C . ASP A 1 263 ? -2.699 24.688 -17.859 1 89.38 263 ASP A C 1
ATOM 1987 O O . ASP A 1 263 ? -3.707 24.844 -18.547 1 89.38 263 ASP A O 1
ATOM 1991 N N . GLU A 1 264 ? -2.574 25.25 -16.656 1 87.19 264 GLU A N 1
ATOM 1992 C CA . GLU A 1 264 ? -3.672 25.938 -15.984 1 87.19 264 GLU A CA 1
ATOM 1993 C C . GLU A 1 264 ? -3.729 27.422 -16.375 1 87.19 264 GLU A C 1
ATOM 1995 O O . GLU A 1 264 ? -4.41 28.203 -15.727 1 87.19 264 GLU A O 1
ATOM 2000 N N . GLY A 1 265 ? -3.094 27.859 -17.375 1 81.56 265 GLY A N 1
ATOM 2001 C CA . GLY A 1 265 ? -3.242 29.188 -17.969 1 81.56 265 GLY A CA 1
ATOM 2002 C C . GLY A 1 265 ? -2.387 30.234 -17.281 1 81.56 265 GLY A C 1
ATOM 2003 O O . GLY A 1 265 ? -2.609 31.438 -17.469 1 81.56 265 GLY A O 1
ATOM 2004 N N . GLY A 1 266 ? -1.578 29.875 -16.438 1 86.44 266 GLY A N 1
ATOM 2005 C CA . GLY A 1 266 ? -0.689 30.828 -15.781 1 86.44 266 GLY A CA 1
ATOM 2006 C C . GLY A 1 266 ? -0.739 30.75 -14.266 1 86.44 266 GLY A C 1
ATOM 2007 O O . GLY A 1 266 ? -1.767 30.375 -13.695 1 86.44 266 GLY A O 1
ATOM 2008 N N . VAL A 1 267 ? 0.337 31.141 -13.719 1 86.19 267 VAL A N 1
ATOM 2009 C CA . VAL A 1 267 ? 0.419 31.141 -12.266 1 86.19 267 VAL A CA 1
ATOM 2010 C C . VAL A 1 267 ? -0.502 32.219 -11.695 1 86.19 267 VAL A C 1
ATOM 2012 O O . VAL A 1 267 ? -0.513 33.344 -12.172 1 86.19 267 VAL A O 1
ATOM 2015 N N . LYS A 1 268 ? -1.374 31.891 -10.719 1 79.06 268 LYS A N 1
ATOM 2016 C CA . LYS A 1 268 ? -2.326 32.75 -10.023 1 79.06 268 LYS A CA 1
ATOM 2017 C C . LYS A 1 268 ? -3.32 33.375 -11.008 1 79.06 268 LYS A C 1
ATOM 2019 O O . LYS A 1 268 ? -3.844 34.469 -10.773 1 79.06 268 LYS A O 1
ATOM 2024 N N . SER A 1 269 ? -3.461 32.688 -12.086 1 82.75 269 SER A N 1
ATOM 2025 C CA . SER A 1 269 ? -4.445 33.188 -13.047 1 82.75 269 SER A CA 1
ATOM 2026 C C . SER A 1 269 ? -5.863 33 -12.516 1 82.75 269 SER A C 1
ATOM 2028 O O . SER A 1 269 ? -6.18 32 -11.867 1 82.75 269 SER A O 1
ATOM 2030 N N . THR A 1 270 ? -6.625 34.062 -12.602 1 79.25 270 THR A N 1
ATOM 2031 C CA . THR A 1 270 ? -7.988 34.062 -12.086 1 79.25 270 THR A CA 1
ATOM 2032 C C . THR A 1 270 ? -8.992 33.844 -13.211 1 79.25 270 THR A C 1
ATOM 2034 O O . THR A 1 270 ? -8.812 34.344 -14.328 1 79.25 270 THR A O 1
ATOM 2037 N N . SER A 1 271 ? -9.977 33.031 -12.922 1 73.88 271 SER A N 1
ATOM 2038 C CA . SER A 1 271 ? -11.055 32.844 -13.883 1 73.88 271 SER A CA 1
ATOM 2039 C C . SER A 1 271 ? -11.805 34.156 -14.109 1 73.88 271 SER A C 1
ATOM 2041 O O . SER A 1 271 ? -11.656 35.125 -13.336 1 73.88 271 SER A O 1
ATOM 2043 N N . LYS A 1 272 ? -12.531 34.156 -15.219 1 67.69 272 LYS A N 1
ATOM 2044 C CA . LYS A 1 272 ? -13.273 35.344 -15.625 1 67.69 272 LYS A CA 1
ATOM 2045 C C . LYS A 1 272 ? -14.273 35.75 -14.547 1 67.69 272 LYS A C 1
ATOM 2047 O O . LYS A 1 272 ? -14.477 36.969 -14.32 1 67.69 272 LYS A O 1
ATOM 2052 N N . ASN A 1 273 ? -14.828 34.812 -13.82 1 64.69 273 ASN A N 1
ATOM 2053 C CA . ASN A 1 273 ? -15.812 35.125 -12.789 1 64.69 273 ASN A CA 1
ATOM 2054 C C . ASN A 1 273 ? -15.156 35.312 -11.43 1 64.69 273 ASN A C 1
ATOM 2056 O O . ASN A 1 273 ? -15.852 35.531 -10.43 1 64.69 273 ASN A O 1
ATOM 2060 N N . GLY A 1 274 ? -13.859 35.219 -11.391 1 65.44 274 GLY A N 1
ATOM 2061 C CA . GLY A 1 274 ? -13.094 35.5 -10.18 1 65.44 274 GLY A CA 1
ATOM 2062 C C . GLY A 1 274 ? -13.242 34.438 -9.125 1 65.44 274 GLY A C 1
ATOM 2063 O O . GLY A 1 274 ? -12.734 34.562 -8.008 1 65.44 274 GLY A O 1
ATOM 2064 N N . LYS A 1 275 ? -13.906 33.438 -9.406 1 69.69 275 LYS A N 1
ATOM 2065 C CA . LYS A 1 275 ? -14.211 32.406 -8.391 1 69.69 275 LYS A CA 1
ATOM 2066 C C . LYS A 1 275 ? -13.148 31.328 -8.359 1 69.69 275 LYS A C 1
ATOM 2068 O O . LYS A 1 275 ? -13.055 30.562 -7.395 1 69.69 275 LYS A O 1
ATOM 2073 N N . MET A 1 276 ? -12.398 31.297 -9.352 1 77.38 276 MET A N 1
ATOM 2074 C CA . MET A 1 276 ? -11.359 30.266 -9.43 1 77.38 276 MET A CA 1
ATOM 2075 C C . MET A 1 276 ? -10 30.906 -9.719 1 77.38 276 MET A C 1
ATOM 2077 O O . MET A 1 276 ? -9.898 31.812 -10.547 1 77.38 276 MET A O 1
ATOM 2081 N N . LYS A 1 277 ? -9.078 30.594 -8.93 1 78.12 277 LYS A N 1
ATOM 2082 C CA . LYS A 1 277 ? -7.699 31.016 -9.141 1 78.12 277 LYS A CA 1
ATOM 2083 C C . LYS A 1 277 ? -6.777 29.812 -9.336 1 78.12 277 LYS A C 1
ATOM 2085 O O . LYS A 1 277 ? -6.551 29.047 -8.406 1 78.12 277 LYS A O 1
ATOM 2090 N N . GLN A 1 278 ? -6.223 29.672 -10.539 1 82.62 278 GLN A N 1
ATOM 2091 C CA . GLN A 1 278 ? -5.344 28.562 -10.891 1 82.62 278 GLN A CA 1
ATOM 2092 C C . GLN A 1 278 ? -5.934 27.219 -10.438 1 82.62 278 GLN A C 1
ATOM 2094 O O . GLN A 1 278 ? -5.277 26.453 -9.734 1 82.62 278 GLN A O 1
ATOM 2099 N N . GLY A 1 279 ? -7.102 27.047 -10.656 1 74.88 279 GLY A N 1
ATOM 2100 C CA . GLY A 1 279 ? -7.781 25.797 -10.359 1 74.88 279 GLY A CA 1
ATOM 2101 C C . GLY A 1 279 ? -8.305 25.703 -8.945 1 74.88 279 GLY A C 1
ATOM 2102 O O . GLY A 1 279 ? -8.961 24.734 -8.57 1 74.88 279 GLY A O 1
ATOM 2103 N N . CYS A 1 280 ? -8 26.688 -8.133 1 79.25 280 CYS A N 1
ATOM 2104 C CA . CYS A 1 280 ? -8.484 26.703 -6.754 1 79.25 280 CYS A CA 1
ATOM 2105 C C . CYS A 1 280 ? -9.789 27.484 -6.645 1 79.25 280 CYS A C 1
ATOM 2107 O O . CYS A 1 280 ? -9.922 28.562 -7.219 1 79.25 280 CYS A O 1
ATOM 2109 N N . LYS A 1 281 ? -10.68 26.922 -6.035 1 76.31 281 LYS A N 1
ATOM 2110 C CA . LYS A 1 281 ? -11.945 27.609 -5.789 1 76.31 281 LYS A CA 1
ATOM 2111 C C . LYS A 1 281 ? -11.914 28.375 -4.469 1 76.31 281 LYS A C 1
ATOM 2113 O O . LYS A 1 281 ? -11.375 27.875 -3.475 1 76.31 281 LYS A O 1
ATOM 2118 N N . TYR A 1 282 ? -12.367 29.562 -4.59 1 74.81 282 TYR A N 1
ATOM 2119 C CA . TYR A 1 282 ? -12.547 30.297 -3.344 1 74.81 282 TYR A CA 1
ATOM 2120 C C . TYR A 1 282 ? -13.539 29.578 -2.43 1 74.81 282 TYR A C 1
ATOM 2122 O O . TYR A 1 282 ? -14.625 29.203 -2.861 1 74.81 282 TYR A O 1
ATOM 2130 N N . SER A 1 283 ? -13.047 29.359 -1.306 1 70.88 283 SER A N 1
ATOM 2131 C CA . SER A 1 283 ? -13.859 28.562 -0.388 1 70.88 283 SER A CA 1
ATOM 2132 C C . SER A 1 283 ? -15.07 29.344 0.093 1 70.88 283 SER A C 1
ATOM 2134 O O . SER A 1 283 ? -16.031 28.766 0.614 1 70.88 283 SER A O 1
ATOM 2136 N N . GLY A 1 284 ? -15.023 30.656 -0.095 1 68.69 284 GLY A N 1
ATOM 2137 C CA . GLY A 1 284 ? -16.125 31.469 0.393 1 68.69 284 GLY A CA 1
ATOM 2138 C C . GLY A 1 284 ? -15.852 32.062 1.759 1 68.69 284 GLY A C 1
ATOM 2139 O O . GLY A 1 284 ? -16.672 32.812 2.289 1 68.69 284 GLY A O 1
ATOM 2140 N N . TYR A 1 285 ? -14.664 31.781 2.252 1 71.69 285 TYR A N 1
ATOM 2141 C CA . TYR A 1 285 ? -14.406 32.219 3.617 1 71.69 285 TYR A CA 1
ATOM 2142 C C . TYR A 1 285 ? -13.094 33 3.695 1 71.69 285 TYR A C 1
ATOM 2144 O O . TYR A 1 285 ? -12.164 32.75 2.926 1 71.69 285 TYR A O 1
ATOM 2152 N N . THR A 1 286 ? -13.148 33.969 4.555 1 76.38 286 THR A N 1
ATOM 2153 C CA . THR A 1 286 ? -11.961 34.75 4.922 1 76.38 286 THR A CA 1
ATOM 2154 C C . THR A 1 286 ? -11.594 34.5 6.383 1 76.38 286 THR A C 1
ATOM 2156 O O . THR A 1 286 ? -12.477 34.375 7.238 1 76.38 286 THR A O 1
ATOM 2159 N N . VAL A 1 287 ? -10.32 34.438 6.594 1 80.81 287 VAL A N 1
ATOM 2160 C CA . VAL A 1 287 ? -9.883 34.125 7.949 1 80.81 287 VAL A CA 1
ATOM 2161 C C . VAL A 1 287 ? -9.023 35.25 8.484 1 80.81 287 VAL A C 1
ATOM 2163 O O . VAL A 1 287 ? -8.203 35.812 7.762 1 80.81 287 VAL A O 1
ATOM 2166 N N . PHE A 1 288 ? -9.375 35.656 9.688 1 82.88 288 PHE A N 1
ATOM 2167 C CA . PHE A 1 288 ? -8.523 36.562 10.469 1 82.88 288 PHE A CA 1
ATOM 2168 C C . PHE A 1 288 ? -7.793 35.781 11.562 1 82.88 288 PHE A C 1
ATOM 2170 O O . PHE A 1 288 ? -8.359 34.875 12.188 1 82.88 288 PHE A O 1
ATOM 2177 N N . ALA A 1 289 ? -6.574 36.094 11.68 1 85.5 289 ALA A N 1
ATOM 2178 C CA . ALA A 1 289 ? -5.797 35.375 12.688 1 85.5 289 ALA A CA 1
ATOM 2179 C C . ALA A 1 289 ? -4.996 36.344 13.555 1 85.5 289 ALA A C 1
ATOM 2181 O O . ALA A 1 289 ? -4.555 37.406 13.078 1 85.5 289 ALA A O 1
ATOM 2182 N N . GLY A 1 290 ? -4.852 36.031 14.797 1 85.5 290 GLY A N 1
ATOM 2183 C CA . GLY A 1 290 ? -4.055 36.781 15.758 1 85.5 290 GLY A CA 1
ATOM 2184 C C . GLY A 1 290 ? -3.531 35.906 16.891 1 85.5 290 GLY A C 1
ATOM 2185 O O . GLY A 1 290 ? -3.854 34.719 16.984 1 85.5 290 GLY A O 1
ATOM 2186 N N . GLU A 1 291 ? -2.648 36.5 17.672 1 87.75 291 GLU A N 1
ATOM 2187 C CA . GLU A 1 291 ? -2.061 35.812 18.828 1 87.75 291 GLU A CA 1
ATOM 2188 C C . GLU A 1 291 ? -1.968 36.781 20.016 1 87.75 291 GLU A C 1
ATOM 2190 O O . GLU A 1 291 ? -1.804 38 19.844 1 87.75 291 GLU A O 1
ATOM 2195 N N . THR A 1 292 ? -2.129 36.219 21.188 1 89 292 THR A N 1
ATOM 2196 C CA . THR A 1 292 ? -2.035 37 22.406 1 89 292 THR A CA 1
ATOM 2197 C C . THR A 1 292 ? -1.564 36.156 23.578 1 89 292 THR A C 1
ATOM 2199 O O . THR A 1 292 ? -1.519 34.938 23.484 1 89 292 THR A O 1
ATOM 2202 N N . VAL A 1 293 ? -1.063 36.781 24.609 1 90.69 293 VAL A N 1
ATOM 2203 C CA . VAL A 1 293 ? -0.747 36.125 25.875 1 90.69 293 VAL A CA 1
ATOM 2204 C C . VAL A 1 293 ? -1.878 36.344 26.875 1 90.69 293 VAL A C 1
ATOM 2206 O O . VAL A 1 293 ? -2.176 37.469 27.234 1 90.69 293 VAL A O 1
ATOM 2209 N N . LEU A 1 294 ? -2.602 35.281 27.188 1 91.06 294 LEU A N 1
ATOM 2210 C CA . LEU A 1 294 ? -3.783 35.406 28.047 1 91.06 294 LEU A CA 1
ATOM 2211 C C . LEU A 1 294 ? -3.953 34.156 28.906 1 91.06 294 LEU A C 1
ATOM 2213 O O . LEU A 1 294 ? -3.947 33.031 28.391 1 91.06 294 LEU A O 1
ATOM 2217 N N . LYS A 1 295 ? -4.023 34.375 30.188 1 92.56 295 LYS A N 1
ATOM 2218 C CA . LYS A 1 295 ? -4.32 33.281 31.078 1 92.56 295 LYS A CA 1
ATOM 2219 C C . LYS A 1 295 ? -5.82 33.125 31.297 1 92.56 295 LYS A C 1
ATOM 2221 O O . LYS A 1 295 ? -6.406 33.812 32.125 1 92.56 295 LYS A O 1
ATOM 2226 N N . THR A 1 296 ? -6.41 32.25 30.609 1 91.06 296 THR A N 1
ATOM 2227 C CA . THR A 1 296 ? -7.816 31.953 30.828 1 91.06 296 THR A CA 1
ATOM 2228 C C . THR A 1 296 ? -7.973 30.922 31.953 1 91.06 296 THR A C 1
ATOM 2230 O O . THR A 1 296 ? -7.023 30.203 32.281 1 91.06 296 THR A O 1
ATOM 2233 N N . GLU A 1 297 ? -9.133 30.766 32.531 1 89.5 297 GLU A N 1
ATOM 2234 C CA . GLU A 1 297 ? -9.375 29.828 33.625 1 89.5 297 GLU A CA 1
ATOM 2235 C C . GLU A 1 297 ? -9.18 28.391 33.188 1 89.5 297 GLU A C 1
ATOM 2237 O O . GLU A 1 297 ? -8.781 27.531 33.969 1 89.5 297 GLU A O 1
ATOM 2242 N N . ASP A 1 298 ? -9.383 28.156 31.922 1 91 298 ASP A N 1
ATOM 2243 C CA . ASP A 1 298 ? -9.305 26.781 31.422 1 91 298 ASP A CA 1
ATOM 2244 C C . ASP A 1 298 ? -8.039 26.578 30.609 1 91 298 ASP A C 1
ATOM 2246 O O . ASP A 1 298 ? -7.969 25.656 29.781 1 91 298 ASP A O 1
ATOM 2250 N N . TYR A 1 299 ? -7.051 27.391 30.797 1 92.44 299 TYR A N 1
ATOM 2251 C CA . TYR A 1 299 ? -5.848 27.359 29.969 1 92.44 299 TYR A CA 1
ATOM 2252 C C . TYR A 1 299 ? -5.176 26 30.031 1 92.44 299 TYR A C 1
ATOM 2254 O O . TYR A 1 299 ? -4.719 25.484 29.016 1 92.44 299 TYR A O 1
ATOM 2262 N N . TYR A 1 300 ? -5.09 25.375 31.141 1 92.94 300 TYR A N 1
ATOM 2263 C CA . TYR A 1 300 ? -4.355 24.125 31.312 1 92.94 300 TYR A CA 1
ATOM 2264 C C . TYR A 1 300 ? -5.262 22.922 31.031 1 92.94 300 TYR A C 1
ATOM 2266 O O . TYR A 1 300 ? -4.781 21.797 30.922 1 92.94 300 TYR A O 1
ATOM 2274 N N . GLU A 1 301 ? -6.531 23.109 30.812 1 92.25 301 GLU A N 1
ATOM 2275 C CA . GLU A 1 301 ? -7.473 22.016 30.625 1 92.25 301 GLU A CA 1
ATOM 2276 C C . GLU A 1 301 ? -7.867 21.875 29.156 1 92.25 301 GLU A C 1
ATOM 2278 O O . GLU A 1 301 ? -8.43 20.844 28.75 1 92.25 301 GLU A O 1
ATOM 2283 N N . THR A 1 302 ? -7.551 22.906 28.438 1 92.19 302 THR A N 1
ATOM 2284 C CA . THR A 1 302 ? -8.016 22.891 27.047 1 92.19 302 THR A CA 1
ATOM 2285 C C . THR A 1 302 ? -6.844 23.047 26.094 1 92.19 302 THR A C 1
ATOM 2287 O O . THR A 1 302 ? -5.891 23.766 26.359 1 92.19 302 THR A O 1
ATOM 2290 N N . GLY A 1 303 ? -6.938 22.312 25 1 92.88 303 GLY A N 1
ATOM 2291 C CA . GLY A 1 303 ? -5.992 22.469 23.906 1 92.88 303 GLY A CA 1
ATOM 2292 C C . GLY A 1 303 ? -6.453 23.453 22.844 1 92.88 303 GLY A C 1
ATOM 2293 O O . GLY A 1 303 ? -5.832 24.5 22.656 1 92.88 303 GLY A O 1
ATOM 2294 N N . TYR A 1 304 ? -7.512 23.094 22.172 1 90.06 304 TYR A N 1
ATOM 2295 C CA . TYR A 1 304 ? -8.117 24.094 21.297 1 90.06 304 TYR A CA 1
ATOM 2296 C C . TYR A 1 304 ? -9.641 24.031 21.375 1 90.06 304 TYR A C 1
ATOM 2298 O O . TYR A 1 304 ? -10.211 23.016 21.75 1 90.06 304 TYR A O 1
ATOM 2306 N N . LYS A 1 305 ? -10.273 25.219 21.141 1 91.44 305 LYS A N 1
ATOM 2307 C CA . LYS A 1 305 ? -11.719 25.422 21.203 1 91.44 305 LYS A CA 1
ATOM 2308 C C . LYS A 1 305 ? -12.242 26.031 19.922 1 91.44 305 LYS A C 1
ATOM 2310 O O . LYS A 1 305 ? -11.656 26.984 19.391 1 91.44 305 LYS A O 1
ATOM 2315 N N . VAL A 1 306 ? -13.281 25.438 19.5 1 88.94 306 VAL A N 1
ATOM 2316 C CA . VAL A 1 306 ? -13.969 25.984 18.328 1 88.94 306 VAL A CA 1
ATOM 2317 C C . VAL A 1 306 ? -15.336 26.531 18.75 1 88.94 306 VAL A C 1
ATOM 2319 O O . VAL A 1 306 ? -16.25 25.75 19.062 1 88.94 306 VAL A O 1
ATOM 2322 N N . TYR A 1 307 ? -15.453 27.797 18.781 1 88.19 307 TYR A N 1
ATOM 2323 C CA . TYR A 1 307 ? -16.734 28.438 19.047 1 88.19 307 TYR A CA 1
ATOM 2324 C C . TYR A 1 307 ? -17.578 28.516 17.781 1 88.19 307 TYR A C 1
ATOM 2326 O O . TYR A 1 307 ? -17.141 29.078 16.781 1 88.19 307 TYR A O 1
ATOM 2334 N N . ILE A 1 308 ? -18.719 28 17.875 1 82.31 308 ILE A N 1
ATOM 2335 C CA . ILE A 1 308 ? -19.547 28.016 16.688 1 82.31 308 ILE A CA 1
ATOM 2336 C C . ILE A 1 308 ? -20.734 28.953 16.906 1 82.31 308 ILE A C 1
ATOM 2338 O O . ILE A 1 308 ? -21.234 29.094 18.031 1 82.31 308 ILE A O 1
ATOM 2342 N N . GLY A 1 309 ? -21.094 29.594 15.898 1 77.12 309 GLY A N 1
ATOM 2343 C CA . GLY A 1 309 ? -22.266 30.453 15.82 1 77.12 309 GLY A CA 1
ATOM 2344 C C . GLY A 1 309 ? -22.797 30.609 14.414 1 77.12 309 GLY A C 1
ATOM 2345 O O . GLY A 1 309 ? -22.359 29.906 13.492 1 77.12 309 GLY A O 1
ATOM 2346 N N . PRO A 1 310 ? -23.781 31.391 14.273 1 72.69 310 PRO A N 1
ATOM 2347 C CA . PRO A 1 310 ? -24.375 31.531 12.945 1 72.69 310 PRO A CA 1
ATOM 2348 C C . PRO A 1 310 ? -23.375 32.062 11.914 1 72.69 310 PRO A C 1
ATOM 2350 O O . PRO A 1 310 ? -22.984 33.219 11.969 1 72.69 310 PRO A O 1
ATOM 2353 N N . GLN A 1 311 ? -23 31.266 10.922 1 69.88 311 GLN A N 1
ATOM 2354 C CA . GLN A 1 311 ? -22.203 31.547 9.727 1 69.88 311 GLN A CA 1
ATOM 2355 C C . GLN A 1 311 ? -20.781 31.953 10.086 1 69.88 311 GLN A C 1
ATOM 2357 O O . GLN A 1 311 ? -20.109 32.625 9.297 1 69.88 311 GLN A O 1
ATOM 2362 N N . ARG A 1 312 ? -20.453 31.812 11.281 1 77.12 312 ARG A N 1
ATOM 2363 C CA . ARG A 1 312 ? -19.109 32.156 11.719 1 77.12 312 ARG A CA 1
ATOM 2364 C C . ARG A 1 312 ? -18.594 31.203 12.781 1 77.12 312 ARG A C 1
ATOM 2366 O O . ARG A 1 312 ? -19.391 30.547 13.477 1 77.12 312 ARG A O 1
ATOM 2373 N N . TYR A 1 313 ? -17.375 31.094 12.797 1 81.31 313 TYR A N 1
ATOM 2374 C CA . TYR A 1 313 ? -16.812 30.375 13.945 1 81.31 313 TYR A CA 1
ATOM 2375 C C . TYR A 1 313 ? -15.469 30.969 14.344 1 81.31 313 TYR A C 1
ATOM 2377 O O . TYR A 1 313 ? -14.852 31.719 13.578 1 81.31 313 TYR A O 1
ATOM 2385 N N . PHE A 1 314 ? -15.148 30.797 15.547 1 88 314 PHE A N 1
ATOM 2386 C CA . PHE A 1 314 ? -13.961 31.344 16.203 1 88 314 PHE A CA 1
ATOM 2387 C C . PHE A 1 314 ? -13.172 30.25 16.906 1 88 314 PHE A C 1
ATOM 2389 O O . PHE A 1 314 ? -13.734 29.484 17.688 1 88 314 PHE A O 1
ATOM 2396 N N . VAL A 1 315 ? -11.898 30.172 16.516 1 90.62 315 VAL A N 1
ATOM 2397 C CA . VAL A 1 315 ? -11.078 29.109 17.062 1 90.62 315 VAL A CA 1
ATOM 2398 C C . VAL A 1 315 ? -9.969 29.703 17.938 1 90.62 315 VAL A C 1
ATOM 2400 O O . VAL A 1 315 ? -9.375 30.719 17.578 1 90.62 315 VAL A O 1
ATOM 2403 N N . THR A 1 316 ? -9.773 29.125 19.094 1 92.38 316 THR A N 1
ATOM 2404 C CA . THR A 1 316 ? -8.625 29.438 19.938 1 92.38 316 THR A CA 1
ATOM 2405 C C . THR A 1 316 ? -7.785 28.203 20.203 1 92.38 316 THR A C 1
ATOM 2407 O O . THR A 1 316 ? -8.32 27.109 20.359 1 92.38 316 THR A O 1
ATOM 2410 N N . SER A 1 317 ? -6.496 28.406 20.219 1 93.25 317 SER A N 1
ATOM 2411 C CA . SER A 1 317 ? -5.586 27.281 20.438 1 93.25 317 SER A CA 1
ATOM 2412 C C . SER A 1 317 ? -4.383 27.688 21.266 1 93.25 317 SER A C 1
ATOM 2414 O O . SER A 1 317 ? -3.861 28.797 21.109 1 93.25 317 SER A O 1
ATOM 2416 N N . ASP A 1 318 ? -4.016 26.797 22.172 1 94.69 318 ASP A N 1
ATOM 2417 C CA . ASP A 1 318 ? -2.771 26.984 22.906 1 94.69 318 ASP A CA 1
ATOM 2418 C C . ASP A 1 318 ? -1.56 26.719 22.016 1 94.69 318 ASP A C 1
ATOM 2420 O O . ASP A 1 318 ? -1.421 25.625 21.453 1 94.69 318 ASP A O 1
ATOM 2424 N N . VAL A 1 319 ? -0.697 27.688 21.953 1 92.19 319 VAL A N 1
ATOM 2425 C CA . VAL A 1 319 ? 0.455 27.5 21.078 1 92.19 319 VAL A CA 1
ATOM 2426 C C . VAL A 1 319 ? 1.741 27.547 21.891 1 92.19 319 VAL A C 1
ATOM 2428 O O . VAL A 1 319 ? 2.828 27.75 21.344 1 92.19 319 VAL A O 1
ATOM 2431 N N . GLY A 1 320 ? 1.61 27.453 23.219 1 92.19 320 GLY A N 1
ATOM 2432 C CA . GLY A 1 320 ? 2.764 27.359 24.094 1 92.19 320 GLY A CA 1
ATOM 2433 C C . GLY A 1 320 ? 3.229 28.688 24.625 1 92.19 320 GLY A C 1
ATOM 2434 O O . GLY A 1 320 ? 2.957 29.734 24.031 1 92.19 320 GLY A O 1
ATOM 2435 N N . GLY A 1 321 ? 3.908 28.672 25.781 1 90.81 321 GLY A N 1
ATOM 2436 C CA . GLY A 1 321 ? 4.469 29.875 26.375 1 90.81 321 GLY A CA 1
ATOM 2437 C C . GLY A 1 321 ? 3.412 30.875 26.828 1 90.81 321 GLY A C 1
ATOM 2438 O O . GLY A 1 321 ? 3.613 32.094 26.75 1 90.81 321 GLY A O 1
ATOM 2439 N N . GLY A 1 322 ? 2.285 30.375 27.094 1 92.19 322 GLY A N 1
ATOM 2440 C CA . GLY A 1 322 ? 1.193 31.234 27.531 1 92.19 322 GLY A CA 1
ATOM 2441 C C . GLY A 1 322 ? 0.476 31.922 26.391 1 92.19 322 GLY A C 1
ATOM 2442 O O . GLY A 1 322 ? -0.456 32.688 26.609 1 92.19 322 GLY A O 1
ATOM 2443 N N . ARG A 1 323 ? 0.888 31.609 25.25 1 91.5 323 ARG A N 1
ATOM 2444 C CA . ARG A 1 323 ? 0.317 32.25 24.078 1 91.5 323 ARG A CA 1
ATOM 2445 C C . ARG A 1 323 ? -0.941 31.516 23.609 1 91.5 323 ARG A C 1
ATOM 2447 O O . ARG A 1 323 ? -1.013 30.297 23.672 1 91.5 323 ARG A O 1
ATOM 2454 N N . VAL A 1 324 ? -1.919 32.312 23.156 1 92.12 324 VAL A N 1
ATOM 2455 C CA . VAL A 1 324 ? -3.145 31.797 22.562 1 92.12 324 VAL A CA 1
ATOM 2456 C C . VAL A 1 324 ? -3.301 32.344 21.141 1 92.12 324 VAL A C 1
ATOM 2458 O O . VAL A 1 324 ? -3.309 33.562 20.953 1 92.12 324 VAL A O 1
ATOM 2461 N N . GLN A 1 325 ? -3.338 31.453 20.25 1 91.56 325 GLN A N 1
ATOM 2462 C CA . GLN A 1 325 ? -3.637 31.844 18.875 1 91.56 325 GLN A CA 1
ATOM 2463 C C . GLN A 1 325 ? -5.121 31.688 18.562 1 91.56 325 GLN A C 1
ATOM 2465 O O . GLN A 1 325 ? -5.758 30.734 19.031 1 91.56 325 GLN A O 1
ATOM 2470 N N . TRP A 1 326 ? -5.613 32.625 17.797 1 90.56 326 TRP A N 1
ATOM 2471 C CA . TRP A 1 326 ? -7.027 32.531 17.438 1 90.56 326 TRP A CA 1
ATOM 2472 C C . TRP A 1 326 ? -7.234 32.781 15.945 1 90.56 326 TRP A C 1
ATOM 2474 O O . TRP A 1 326 ? -6.398 33.406 15.289 1 90.56 326 TRP A O 1
ATOM 2484 N N . TYR A 1 327 ? -8.266 32.188 15.453 1 88.44 327 TYR A N 1
ATOM 2485 C CA . TYR A 1 327 ? -8.719 32.312 14.07 1 88.44 327 TYR A CA 1
ATOM 2486 C C . TYR A 1 327 ? -10.203 32.656 14.008 1 88.44 327 TYR A C 1
ATOM 2488 O O . TYR A 1 327 ? -11.016 32.031 14.695 1 88.44 327 TYR A O 1
ATOM 2496 N N . ALA A 1 328 ? -10.477 33.625 13.281 1 87.62 328 ALA A N 1
ATOM 2497 C CA . ALA A 1 328 ? -11.867 34 13.039 1 87.62 328 ALA A CA 1
ATOM 2498 C C . ALA A 1 328 ? -12.25 33.781 11.578 1 87.62 328 ALA A C 1
ATOM 2500 O O . ALA A 1 328 ? -11.656 34.406 10.68 1 87.62 328 ALA A O 1
ATOM 2501 N N . PHE A 1 329 ? -13.164 32.938 11.375 1 81.06 329 PHE A N 1
ATOM 2502 C CA . PHE A 1 329 ? -13.602 32.625 10.023 1 81.06 329 PHE A CA 1
ATOM 2503 C C . PHE A 1 329 ? -14.93 33.312 9.711 1 81.06 329 PHE A C 1
ATOM 2505 O O . PHE A 1 329 ? -15.875 33.219 10.5 1 81.06 329 PHE A O 1
ATOM 2512 N N . PHE A 1 330 ? -14.953 34 8.594 1 78.25 330 PHE A N 1
ATOM 2513 C CA . PHE A 1 330 ? -16.156 34.688 8.164 1 78.25 330 PHE A CA 1
ATOM 2514 C C . PHE A 1 330 ? -16.516 34.312 6.73 1 78.25 330 PHE A C 1
ATOM 2516 O O . PHE A 1 330 ? -15.633 34.156 5.883 1 78.25 330 PHE A O 1
ATOM 2523 N N . ALA A 1 331 ? -17.766 34.156 6.496 1 73.81 331 ALA A N 1
ATOM 2524 C CA . ALA A 1 331 ? -18.234 34 5.125 1 73.81 331 ALA A CA 1
ATOM 2525 C C . ALA A 1 331 ? -18.297 35.344 4.402 1 73.81 331 ALA A C 1
ATOM 2527 O O . ALA A 1 331 ? -19.312 36.031 4.473 1 73.81 331 ALA A O 1
ATOM 2528 N N . LEU A 1 332 ? -17.234 35.812 3.908 1 68.44 332 LEU A N 1
ATOM 2529 C CA . LEU A 1 332 ? -17.172 37.094 3.182 1 68.44 332 LEU A CA 1
ATOM 2530 C C . LEU A 1 332 ? -16.734 36.875 1.736 1 68.44 332 LEU A C 1
ATOM 2532 O O . LEU A 1 332 ? -16.078 35.875 1.432 1 68.44 332 LEU A O 1
ATOM 2536 N N . PRO A 1 333 ? -17.266 37.625 0.787 1 65.19 333 PRO A N 1
ATOM 2537 C CA . PRO A 1 333 ? -16.812 37.5 -0.6 1 65.19 333 PRO A CA 1
ATOM 2538 C C . PRO A 1 333 ? -15.305 37.688 -0.745 1 65.19 333 PRO A C 1
ATOM 2540 O O . PRO A 1 333 ? -14.672 38.312 0.089 1 65.19 333 PRO A O 1
ATOM 2543 N N . PRO A 1 334 ? -14.828 37.062 -1.8 1 61.59 334 PRO A N 1
ATOM 2544 C CA . PRO A 1 334 ? -13.383 37.188 -2.01 1 61.59 334 PRO A CA 1
ATOM 2545 C C . PRO A 1 334 ? -12.93 38.625 -2.258 1 61.59 334 PRO A C 1
ATOM 2547 O O . PRO A 1 334 ? -13.648 39.375 -2.895 1 61.59 334 PRO A O 1
ATOM 2550 N N . GLY A 1 335 ? -11.766 39 -1.81 1 57.94 335 GLY A N 1
ATOM 2551 C CA . GLY A 1 335 ? -11.188 40.312 -2.119 1 57.94 335 GLY A CA 1
ATOM 2552 C C . GLY A 1 335 ? -11.539 41.375 -1.102 1 57.94 335 GLY A C 1
ATOM 2553 O O . GLY A 1 335 ? -11.109 42.531 -1.229 1 57.94 335 GLY A O 1
ATOM 2554 N N . THR A 1 336 ? -12.453 41 -0.208 1 57.72 336 THR A N 1
ATOM 2555 C CA . THR A 1 336 ? -12.734 41.969 0.823 1 57.72 336 THR A CA 1
ATOM 2556 C C . THR A 1 336 ? -11.539 42.156 1.749 1 57.72 336 THR A C 1
ATOM 2558 O O . THR A 1 336 ? -11.117 41.219 2.418 1 57.72 336 THR A O 1
ATOM 2561 N N . LYS A 1 337 ? -10.539 42.969 1.296 1 57.25 337 LYS A N 1
ATOM 2562 C CA . LYS A 1 337 ? -9.266 43.094 2.006 1 57.25 337 LYS A CA 1
ATOM 2563 C C . LYS A 1 337 ? -9.375 44.094 3.139 1 57.25 337 LYS A C 1
ATOM 2565 O O . LYS A 1 337 ? -9.484 45.312 2.891 1 57.25 337 LYS A O 1
ATOM 2570 N N . LYS A 1 338 ? -9.719 43.625 4.352 1 53.44 338 LYS A N 1
ATOM 2571 C CA . LYS A 1 338 ? -9.719 44.562 5.484 1 53.44 338 LYS A CA 1
ATOM 2572 C C . LYS A 1 338 ? -8.391 44.5 6.242 1 53.44 338 LYS A C 1
ATOM 2574 O O . LYS A 1 338 ? -8.055 45.438 6.98 1 53.44 338 LYS A O 1
ATOM 2579 N N . ALA A 1 339 ? -7.586 43.406 6.152 1 49.41 339 ALA A N 1
ATOM 2580 C CA . ALA A 1 339 ? -6.312 43.219 6.844 1 49.41 339 ALA A CA 1
ATOM 2581 C C . ALA A 1 339 ? -5.258 42.625 5.918 1 49.41 339 ALA A C 1
ATOM 2583 O O . ALA A 1 339 ? -5.594 42.031 4.891 1 49.41 339 ALA A O 1
ATOM 2584 N N . PRO A 1 340 ? -4.008 43.062 6.105 1 41.62 340 PRO A N 1
ATOM 2585 C CA . PRO A 1 340 ? -2.947 42.469 5.285 1 41.62 340 PRO A CA 1
ATOM 2586 C C . PRO A 1 340 ? -3.004 40.938 5.25 1 41.62 340 PRO A C 1
ATOM 2588 O O . PRO A 1 340 ? -3.414 40.312 6.23 1 41.62 340 PRO A O 1
ATOM 2591 N N . SER A 1 341 ? -3.244 40.406 4.043 1 44.31 341 SER A N 1
ATOM 2592 C CA . SER A 1 341 ? -3.279 38.938 3.871 1 44.31 341 SER A CA 1
ATOM 2593 C C . SER A 1 341 ? -1.999 38.312 4.387 1 44.31 341 SER A C 1
ATOM 2595 O O . SER A 1 341 ? -0.896 38.719 4.035 1 44.31 341 SER A O 1
ATOM 2597 N N . GLY A 1 342 ? -1.877 38 5.551 1 36.69 342 GLY A N 1
ATOM 2598 C CA . GLY A 1 342 ? -0.681 37.406 6.137 1 36.69 342 GLY A CA 1
ATOM 2599 C C . GLY A 1 342 ? -0.061 36.344 5.281 1 36.69 342 GLY A C 1
ATOM 2600 O O . GLY A 1 342 ? 1.155 36.125 5.305 1 36.69 342 GLY A O 1
ATOM 2601 N N . TRP A 1 343 ? -0.72 35.25 4.926 1 36.69 343 TRP A N 1
ATOM 2602 C CA . TRP A 1 343 ? 0.119 34.156 4.465 1 36.69 343 TRP A CA 1
ATOM 2603 C C . TRP A 1 343 ? 0.819 34.5 3.16 1 36.69 343 TRP A C 1
ATOM 2605 O O . TRP A 1 343 ? 1.936 34.062 2.9 1 36.69 343 TRP A O 1
ATOM 2615 N N . GLY A 1 344 ? 0.247 35.031 2.08 1 31.86 344 GLY A N 1
ATOM 2616 C CA . GLY A 1 344 ? 0.831 35.406 0.794 1 31.86 344 GLY A CA 1
ATOM 2617 C C . GLY A 1 344 ? 1.082 36.875 0.637 1 31.86 344 GLY A C 1
ATOM 2618 O O . GLY A 1 344 ? 0.139 37.656 0.516 1 31.86 344 GLY A O 1
ATOM 2619 N N . GLY A 1 345 ? 2.072 37.562 1.298 1 31.19 345 GLY A N 1
ATOM 2620 C CA . GLY A 1 345 ? 2.766 38.844 1.246 1 31.19 345 GLY A CA 1
ATOM 2621 C C . GLY A 1 345 ? 1.902 39.969 0.715 1 31.19 345 GLY A C 1
ATOM 2622 O O . GLY A 1 345 ? 2.412 40.938 0.125 1 31.19 345 GLY A O 1
ATOM 2623 N N . SER A 1 346 ? 0.68 39.969 0.521 1 32.47 346 SER A N 1
ATOM 2624 C CA . SER A 1 346 ? 0.125 41.188 -0.072 1 32.47 346 SER A CA 1
ATOM 2625 C C . SER A 1 346 ? 0.217 42.375 0.892 1 32.47 346 SER A C 1
ATOM 2627 O O . SER A 1 346 ? 0.093 42.188 2.105 1 32.47 346 SER A O 1
ATOM 2629 N N . THR A 1 347 ? 0.99 43.5 0.587 1 34.34 347 THR A N 1
ATOM 2630 C CA . THR A 1 347 ? 1.13 44.812 1.202 1 34.34 347 THR A CA 1
ATOM 2631 C C . THR A 1 347 ? -0.238 45.406 1.529 1 34.34 347 THR A C 1
ATOM 2633 O O . THR A 1 347 ? -1.224 45.125 0.848 1 34.34 347 THR A O 1
ATOM 2636 N N . ARG A 1 348 ? -0.37 45.938 2.793 1 38.62 348 ARG A N 1
ATOM 2637 C CA . ARG A 1 348 ? -1.436 46.812 3.289 1 38.62 348 ARG A CA 1
ATOM 2638 C C . ARG A 1 348 ? -1.854 47.812 2.232 1 38.62 348 ARG A C 1
ATOM 2640 O O . ARG A 1 348 ? -2.67 48.719 2.502 1 38.62 348 ARG A O 1
ATOM 2647 N N . ASP A 1 349 ? -1.182 47.906 1.233 1 39.47 349 ASP A N 1
ATOM 2648 C CA . ASP A 1 349 ? -1.325 49.125 0.458 1 39.47 349 ASP A CA 1
ATOM 2649 C C . ASP A 1 349 ? -2.781 49.375 0.06 1 39.47 349 ASP A C 1
ATOM 2651 O O . ASP A 1 349 ? -3.195 50.5 -0.161 1 39.47 349 ASP A O 1
ATOM 2655 N N . GLU A 1 350 ? -3.504 48.344 -0.351 1 40.72 350 GLU A N 1
ATOM 2656 C CA . GLU A 1 350 ? -4.793 48.781 -0.893 1 40.72 350 GLU A CA 1
ATOM 2657 C C . GLU A 1 350 ? -5.91 48.594 0.133 1 40.72 350 GLU A C 1
ATOM 2659 O O . GLU A 1 350 ? -7.062 48.375 -0.232 1 40.72 350 GLU A O 1
ATOM 2664 N N . GLN A 1 351 ? -5.484 48.594 1.331 1 44.19 351 GLN A N 1
ATOM 2665 C CA . GLN A 1 351 ? -6.57 48.594 2.307 1 44.19 351 GLN A CA 1
ATOM 2666 C C . GLN A 1 351 ? -7.434 49.844 2.18 1 44.19 351 GLN A C 1
ATOM 2668 O O . GLN A 1 351 ? -6.914 50.938 1.953 1 44.19 351 GLN A O 1
ATOM 2673 N N . ASP A 1 352 ? -8.508 49.688 1.927 1 47.28 352 ASP A N 1
ATOM 2674 C CA . ASP A 1 352 ? -9.367 50.875 1.804 1 47.28 352 ASP A CA 1
ATOM 2675 C C . ASP A 1 352 ? -9.188 51.812 2.99 1 47.28 352 ASP A C 1
ATOM 2677 O O . ASP A 1 352 ? -9.133 53.031 2.818 1 47.28 352 ASP A O 1
ATOM 2681 N N . ASP A 1 353 ? -9.125 51.219 4.312 1 47.72 353 ASP A N 1
ATOM 2682 C CA . ASP A 1 353 ? -8.922 52.062 5.484 1 47.72 353 ASP A CA 1
ATOM 2683 C C . ASP A 1 353 ? -7.762 51.562 6.34 1 47.72 353 ASP A C 1
ATOM 2685 O O . ASP A 1 353 ? -7.945 50.656 7.156 1 47.72 353 ASP A O 1
ATOM 2689 N N . PRO A 1 354 ? -6.52 51.875 5.941 1 49.94 354 PRO A N 1
ATOM 2690 C CA . PRO A 1 354 ? -5.301 51.469 6.645 1 49.94 354 PRO A CA 1
ATOM 2691 C C . PRO A 1 354 ? -5.426 51.594 8.164 1 49.94 354 PRO A C 1
ATOM 2693 O O . PRO A 1 354 ? -4.695 50.906 8.891 1 49.94 354 PRO A O 1
ATOM 2696 N N . GLU A 1 355 ? -6.25 52.5 8.625 1 48.75 355 GLU A N 1
ATOM 2697 C CA . GLU A 1 355 ? -6.344 52.844 10.047 1 48.75 355 GLU A CA 1
ATOM 2698 C C . GLU A 1 355 ? -7.383 51.969 10.75 1 48.75 355 GLU A C 1
ATOM 2700 O O . GLU A 1 355 ? -7.613 52.125 11.953 1 48.75 355 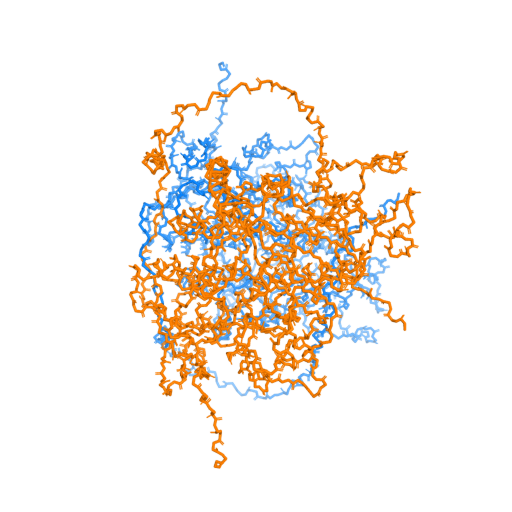GLU A O 1
ATOM 2705 N N . GLU A 1 356 ? -7.926 51.031 9.938 1 62.16 356 GLU A N 1
ATOM 2706 C CA . GLU A 1 356 ? -9.039 50.344 10.57 1 62.16 356 GLU A CA 1
ATOM 2707 C C . GLU A 1 356 ? -8.539 49.344 11.594 1 62.16 356 GLU A C 1
ATOM 2709 O O . GLU A 1 356 ? -7.621 48.562 11.312 1 62.16 356 GLU A O 1
ATOM 2714 N N . ASN A 1 357 ? -8.844 49.594 12.867 1 77.31 357 ASN A N 1
ATOM 2715 C CA . ASN A 1 357 ? -8.641 48.625 13.953 1 77.31 357 ASN A CA 1
ATOM 2716 C C . ASN A 1 357 ? -9.359 47.312 13.672 1 77.31 357 ASN A C 1
ATOM 2718 O O . ASN A 1 357 ? -10.578 47.219 13.82 1 77.31 357 ASN A O 1
ATOM 2722 N N . LEU A 1 358 ? -8.617 46.375 13.195 1 80.94 358 LEU A N 1
ATOM 2723 C CA . LEU A 1 358 ? -9.188 45.094 12.773 1 80.94 358 LEU A CA 1
ATOM 2724 C C . LEU A 1 358 ? -9.812 44.375 13.953 1 80.94 358 LEU A C 1
ATOM 2726 O O . LEU A 1 358 ? -10.766 43.594 13.789 1 80.94 358 LEU A O 1
ATOM 2730 N N . VAL A 1 359 ? -9.297 44.562 15.094 1 86.94 359 VAL A N 1
ATOM 2731 C CA . VAL A 1 359 ? -9.859 43.938 16.281 1 86.94 359 VAL A CA 1
ATOM 2732 C C . VAL A 1 359 ? -11.289 44.406 16.5 1 86.94 359 VAL A C 1
ATOM 2734 O O . VAL A 1 359 ? -12.188 43.625 16.781 1 86.94 359 VAL A O 1
ATOM 2737 N N . GLU A 1 360 ? -11.461 45.656 16.391 1 85.5 360 GLU A N 1
ATOM 2738 C CA . GLU A 1 360 ? -12.789 46.219 16.562 1 85.5 360 GLU A CA 1
ATOM 2739 C C . GLU A 1 360 ? -13.742 45.75 15.453 1 85.5 360 GLU A C 1
ATOM 2741 O O . GLU A 1 360 ? -14.93 45.531 15.703 1 85.5 360 GLU A O 1
ATOM 2746 N N . TYR A 1 361 ? -13.148 45.719 14.359 1 83.56 361 TYR A N 1
ATOM 2747 C CA . TYR A 1 361 ? -13.945 45.219 13.242 1 83.56 361 TYR A CA 1
ATOM 2748 C C . TYR A 1 361 ? -14.445 43.781 13.516 1 83.56 361 TYR A C 1
ATOM 2750 O O . TYR A 1 361 ? -15.633 43.5 13.344 1 83.56 361 TYR A O 1
ATOM 2758 N N . ILE A 1 362 ? -13.578 42.969 13.922 1 88 362 ILE A N 1
ATOM 2759 C CA . ILE A 1 362 ? -13.922 41.594 14.195 1 88 362 ILE A CA 1
ATOM 2760 C C . ILE A 1 362 ? -14.914 41.5 15.352 1 88 362 ILE A C 1
ATOM 2762 O O . ILE A 1 362 ? -15.844 40.688 15.328 1 88 362 ILE A O 1
ATOM 2766 N N . LYS A 1 363 ? -14.727 42.312 16.312 1 88.56 363 LYS A N 1
ATOM 2767 C CA . LYS A 1 363 ? -15.664 42.375 17.422 1 88.56 363 LYS A CA 1
ATOM 2768 C C . LYS A 1 363 ? -17.062 42.75 16.953 1 88.56 363 LYS A C 1
ATOM 2770 O O . LYS A 1 363 ? -18.062 42.219 17.438 1 88.56 363 LYS A O 1
ATOM 2775 N N . SER A 1 364 ? -17.078 43.656 16.062 1 85.31 364 SER A N 1
ATOM 2776 C CA . SER A 1 364 ? -18.375 44.094 15.555 1 85.31 364 SER A CA 1
ATOM 2777 C C . SER A 1 364 ? -19.094 42.969 14.836 1 85.31 364 SER A C 1
ATOM 2779 O O . SER A 1 364 ? -20.328 42.875 14.867 1 85.31 364 SER A O 1
ATOM 2781 N N . LEU A 1 365 ? -18.344 42.156 14.266 1 82 365 LEU A N 1
ATOM 2782 C CA . LEU A 1 365 ? -18.938 41.031 13.547 1 82 365 LEU A CA 1
ATOM 2783 C C . LEU A 1 365 ? -19.391 39.969 14.523 1 82 365 LEU A C 1
ATOM 2785 O O . LEU A 1 365 ? -20.188 39.094 14.164 1 82 365 LEU A O 1
ATOM 2789 N N . HIS A 1 366 ? -18.938 40.031 15.75 1 86.56 366 HIS A N 1
ATOM 2790 C CA . HIS A 1 366 ? -19.281 39 16.75 1 86.56 366 HIS A CA 1
ATOM 2791 C C . HIS A 1 366 ? -20.219 39.594 17.812 1 86.56 366 HIS A C 1
ATOM 2793 O O . HIS A 1 366 ? -20.234 39.125 18.938 1 86.56 366 HIS A O 1
ATOM 2799 N N . GLU A 1 367 ? -20.844 40.531 17.438 1 82.94 367 GLU A N 1
ATOM 2800 C CA . GLU A 1 367 ? -21.812 41.062 18.391 1 82.94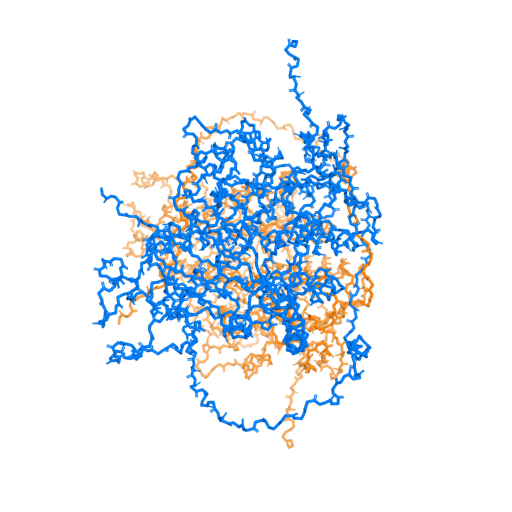 367 GLU A CA 1
ATOM 2801 C C . GLU A 1 367 ? -22.812 40.031 18.844 1 82.94 367 GLU A C 1
ATOM 2803 O O . GLU A 1 367 ? -23.391 39.312 18.016 1 82.94 367 G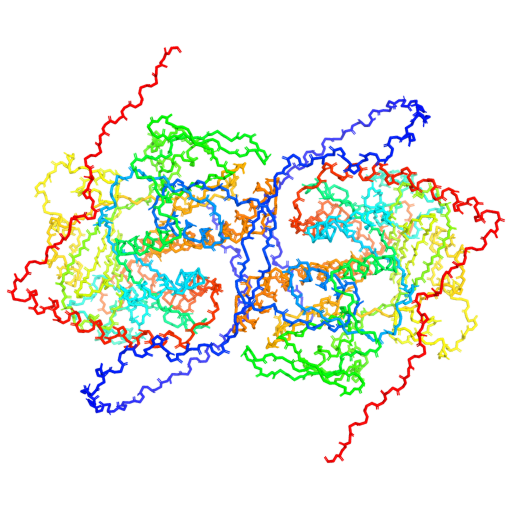LU A O 1
ATOM 2808 N N . GLY A 1 368 ? -22.984 39.906 20.109 1 79.62 368 GLY A N 1
ATOM 2809 C CA . GLY A 1 368 ? -23.938 38.938 20.656 1 79.62 368 GLY A CA 1
ATOM 2810 C C . GLY A 1 368 ? -23.281 37.625 21.062 1 79.62 368 GLY A C 1
ATOM 2811 O O . GLY A 1 368 ? -23.906 36.781 21.719 1 79.62 368 GLY A O 1
ATOM 2812 N N . TRP A 1 369 ? -22.094 37.5 20.688 1 87.81 369 TRP A N 1
ATOM 2813 C CA . TRP A 1 369 ? -21.406 36.25 21.031 1 87.81 369 TRP A CA 1
ATOM 2814 C C . TRP A 1 369 ? -20.938 36.281 22.484 1 87.81 369 TRP A C 1
ATOM 2816 O O . TRP A 1 369 ? -21.125 37.281 23.188 1 87.81 369 TRP A O 1
ATOM 2826 N N . SER A 1 370 ? -20.375 35.188 22.859 1 85.88 370 SER A N 1
ATOM 2827 C CA . SER A 1 370 ? -19.953 35.031 24.234 1 85.88 370 SER A CA 1
ATOM 2828 C C . SER A 1 370 ? -18.812 35.969 24.594 1 85.88 370 SER A C 1
ATOM 2830 O O . SER A 1 370 ? -18 36.312 23.734 1 85.88 370 SER A O 1
ATOM 2832 N N . ASP A 1 371 ? -18.703 36.312 25.844 1 89.19 371 ASP A N 1
ATOM 2833 C CA . ASP A 1 371 ? -17.672 37.188 26.375 1 89.19 371 ASP A CA 1
ATOM 2834 C C . ASP A 1 371 ? -16.297 36.562 26.266 1 89.19 371 ASP A C 1
ATOM 2836 O O . ASP A 1 371 ? -15.281 37.281 26.234 1 89.19 371 ASP A O 1
ATOM 2840 N N . GLU A 1 372 ? -16.266 35.312 26.172 1 90.62 372 GLU A N 1
ATOM 2841 C CA . GLU A 1 372 ? -14.977 34.656 26.031 1 90.62 372 GLU A CA 1
ATOM 2842 C C . GLU A 1 372 ? -14.258 35.062 24.766 1 90.62 372 GLU A C 1
ATOM 2844 O O . GLU A 1 372 ? -13.039 35.281 24.781 1 90.62 372 GLU A O 1
ATOM 2849 N N . VAL A 1 373 ? -15.016 35.188 23.703 1 91.88 373 VAL A N 1
ATOM 2850 C CA . VAL A 1 373 ? -14.445 35.625 22.422 1 91.88 373 VAL A CA 1
ATOM 2851 C C . VAL A 1 373 ? -13.93 37.062 22.531 1 91.88 373 VAL A C 1
ATOM 2853 O O . VAL A 1 373 ? -12.828 37.344 22.062 1 91.88 373 VAL A O 1
ATOM 2856 N N . PHE A 1 374 ? -14.672 37.875 23.219 1 92.31 374 PHE A N 1
ATOM 2857 C CA . PHE A 1 374 ? -14.297 39.281 23.344 1 92.31 374 PHE A CA 1
ATOM 2858 C C . PHE A 1 374 ? -13.07 39.438 24.25 1 92.31 374 PHE A C 1
ATOM 2860 O O . PHE A 1 374 ? -12.234 40.312 24.016 1 92.31 374 PHE A O 1
ATOM 2867 N N . THR A 1 375 ? -13.023 38.594 25.234 1 92.75 375 THR A N 1
ATOM 2868 C CA . THR A 1 375 ? -11.867 38.625 26.125 1 92.75 375 THR A CA 1
ATOM 2869 C C . THR A 1 375 ? -10.578 38.375 25.344 1 92.75 375 THR A C 1
ATOM 2871 O O . THR A 1 375 ? -9.57 39.062 25.547 1 92.75 375 THR A O 1
ATOM 2874 N N . VAL A 1 376 ? -10.641 37.438 24.484 1 92.12 376 VAL A N 1
ATOM 2875 C CA . VAL A 1 376 ? -9.469 37.062 23.688 1 92.12 376 VAL A CA 1
ATOM 2876 C C . VAL A 1 376 ? -9.141 38.188 22.703 1 92.12 376 VAL A C 1
ATOM 2878 O O . VAL A 1 376 ? -7.977 38.562 22.547 1 92.12 376 VAL A O 1
ATOM 2881 N N . LEU A 1 377 ? -10.141 38.719 22.062 1 92.5 377 LEU A N 1
ATOM 2882 C CA . LEU A 1 377 ? -9.945 39.781 21.078 1 92.5 377 LEU A CA 1
ATOM 2883 C C . LEU A 1 377 ? -9.422 41.062 21.75 1 92.5 377 LEU A C 1
ATOM 2885 O O . LEU A 1 377 ? -8.555 41.75 21.188 1 92.5 377 LEU A O 1
ATOM 2889 N N . ASP A 1 378 ? -9.898 41.312 22.938 1 91.31 378 ASP A N 1
ATOM 2890 C CA . ASP A 1 378 ? -9.484 42.531 23.656 1 91.31 378 ASP A CA 1
ATOM 2891 C C . ASP A 1 378 ? -8.016 42.438 24.078 1 91.31 378 ASP A C 1
ATOM 2893 O O . ASP A 1 378 ? -7.34 43.469 24.203 1 91.31 378 ASP A O 1
ATOM 2897 N N . ALA A 1 379 ? -7.602 41.281 24.266 1 90.25 379 ALA A N 1
ATOM 2898 C CA . ALA A 1 379 ? -6.223 41.062 24.703 1 90.25 379 ALA A CA 1
ATOM 2899 C C . ALA A 1 379 ? -5.273 41.062 23.5 1 90.25 379 ALA A C 1
ATOM 2901 O O . ALA A 1 379 ? -4.051 41 23.672 1 90.25 379 ALA A O 1
ATOM 2902 N N . THR A 1 380 ? -5.785 41.188 22.297 1 90 380 THR A N 1
ATOM 2903 C CA . THR A 1 380 ? -4.984 41.094 21.078 1 90 380 THR A CA 1
ATOM 2904 C C . THR A 1 380 ? -4.586 42.5 20.594 1 90 380 THR A C 1
ATOM 2906 O O . THR A 1 380 ? -5.418 43.406 20.547 1 90 380 THR A O 1
ATOM 2909 N N . GLU A 1 381 ? -3.35 42.594 20.234 1 82.56 381 GLU A N 1
ATOM 2910 C CA . GLU A 1 381 ? -2.893 43.844 19.641 1 82.56 381 GLU A CA 1
ATOM 2911 C C . GLU A 1 381 ? -3.398 44 18.203 1 82.56 381 GLU A C 1
ATOM 2913 O O . GLU A 1 381 ? -3.162 43.125 17.359 1 82.56 381 GLU A O 1
ATOM 2918 N N . PRO A 1 382 ? -4.039 45.031 17.906 1 78.12 382 PRO A N 1
ATOM 2919 C CA . PRO A 1 382 ? -4.656 45.188 16.594 1 78.12 382 PRO A CA 1
ATOM 2920 C C . PRO A 1 382 ? -3.654 45.031 15.445 1 78.12 382 PRO A C 1
ATOM 2922 O O . PRO A 1 382 ? -4.008 44.531 14.375 1 78.12 382 PRO A O 1
ATOM 2925 N N . ASP A 1 383 ? -2.486 45.406 15.617 1 71.44 383 ASP A N 1
ATOM 2926 C CA . ASP A 1 383 ? -1.489 45.406 14.547 1 71.44 383 ASP A CA 1
ATOM 2927 C C . ASP A 1 383 ? -0.981 44 14.281 1 71.44 383 ASP A C 1
ATOM 2929 O O . ASP A 1 383 ? -0.339 43.75 13.258 1 71.44 383 ASP A O 1
ATOM 2933 N N . SER A 1 384 ? -1.384 43.125 15.125 1 74.69 384 SER A N 1
ATOM 2934 C CA . SER A 1 384 ? -0.883 41.781 14.984 1 74.69 384 SER A CA 1
ATOM 2935 C C . SER A 1 384 ? -1.884 40.906 14.242 1 74.69 384 SER A C 1
ATOM 2937 O O . SER A 1 384 ? -1.6 39.719 13.953 1 74.69 384 SER A O 1
ATOM 2939 N N . VAL A 1 385 ? -2.977 41.438 13.812 1 80.69 385 VAL A N 1
ATOM 2940 C CA . VAL A 1 385 ? -4.031 40.656 13.18 1 80.69 385 VAL A CA 1
ATOM 2941 C C . VAL A 1 385 ? -3.756 40.531 11.68 1 80.69 385 VAL A C 1
ATOM 2943 O O . VAL A 1 385 ? -3.354 41.5 11.031 1 80.69 385 VAL A O 1
ATOM 2946 N N . GLU A 1 386 ? -3.908 39.344 11.227 1 77.62 386 GLU A N 1
ATOM 2947 C CA . GLU A 1 386 ? -3.721 39.062 9.805 1 77.62 386 GLU A CA 1
ATOM 2948 C C . GLU A 1 386 ? -5.008 38.531 9.172 1 77.62 386 GLU A C 1
ATOM 2950 O O . GLU A 1 386 ? -5.875 38 9.859 1 77.62 386 GLU A O 1
ATOM 2955 N N . GLN A 1 387 ? -5.145 38.844 7.902 1 78.12 387 GLN A N 1
ATOM 2956 C CA . GLN A 1 387 ? -6.293 38.375 7.137 1 78.12 387 GLN A CA 1
ATOM 2957 C C . GLN A 1 387 ? -5.852 37.531 5.938 1 78.12 387 GLN A C 1
ATOM 2959 O O . GLN A 1 387 ? -4.859 37.875 5.281 1 78.12 387 GLN A O 1
ATOM 2964 N N . ARG A 1 388 ? -6.582 36.406 5.719 1 71.81 388 ARG A N 1
ATOM 2965 C CA . ARG A 1 388 ? -6.293 35.594 4.547 1 71.81 388 ARG A CA 1
ATOM 2966 C C . ARG A 1 388 ? -7.57 35 3.961 1 71.81 388 ARG A C 1
ATOM 2968 O O . ARG A 1 388 ? -8.477 34.625 4.699 1 71.81 388 ARG A O 1
ATOM 2975 N N . ASP A 1 389 ? -7.512 35 2.648 1 71.94 389 ASP A N 1
ATOM 2976 C CA . ASP A 1 389 ? -8.578 34.281 1.961 1 71.94 389 ASP A CA 1
ATOM 2977 C C . ASP A 1 389 ? -8.227 32.781 1.814 1 71.94 389 ASP A C 1
ATOM 2979 O O . ASP A 1 389 ? -7.074 32.438 1.558 1 71.94 389 ASP A O 1
ATOM 2983 N N . LEU A 1 390 ? -9.172 32.062 1.999 1 74.56 390 LEU A N 1
ATOM 2984 C CA . LEU A 1 390 ? -8.945 30.641 1.959 1 74.56 390 LEU A CA 1
ATOM 2985 C C . LEU A 1 390 ? -9.367 30.062 0.614 1 74.56 390 LEU A C 1
ATOM 2987 O O . LEU A 1 390 ? -10.445 30.375 0.109 1 74.56 390 LEU A O 1
ATOM 2991 N N . TYR A 1 391 ? -8.414 29.391 0.037 1 74.56 391 TYR A N 1
ATOM 2992 C CA . TYR A 1 391 ? -8.664 28.672 -1.211 1 74.56 391 TYR A CA 1
ATOM 2993 C C . TYR A 1 391 ? -8.484 27.172 -1.026 1 74.56 391 TYR A C 1
ATOM 2995 O O . TYR A 1 391 ? -7.664 26.734 -0.22 1 74.56 391 TYR A O 1
ATOM 3003 N N . ASP A 1 392 ? -9.289 26.438 -1.652 1 76.94 392 ASP A N 1
ATOM 3004 C CA . ASP A 1 392 ? -9.133 24.984 -1.642 1 76.94 392 ASP A CA 1
ATOM 3005 C C . ASP A 1 392 ? -9.273 24.406 -3.047 1 76.94 392 ASP A C 1
ATOM 3007 O O . ASP A 1 392 ? -9.727 25.094 -3.965 1 76.94 392 ASP A O 1
ATOM 3011 N N . ARG A 1 393 ? -8.703 23.25 -3.217 1 82.25 393 ARG A N 1
ATOM 3012 C CA . ARG A 1 393 ? -8.75 22.562 -4.504 1 82.25 393 ARG A CA 1
ATOM 3013 C C . ARG A 1 393 ? -9.492 21.234 -4.387 1 82.25 393 ARG A C 1
ATOM 3015 O O . ARG A 1 393 ? -9.367 20.531 -3.383 1 82.25 393 ARG A O 1
ATOM 3022 N N . ALA A 1 394 ? -10.211 20.984 -5.426 1 77.94 394 ALA A N 1
ATOM 3023 C CA . ALA A 1 394 ? -10.812 19.641 -5.508 1 77.94 394 ALA A CA 1
ATOM 3024 C C . ALA A 1 394 ? -9.742 18.578 -5.742 1 77.94 394 ALA A C 1
ATOM 3026 O O . ALA A 1 394 ? -8.727 18.844 -6.383 1 77.94 394 ALA A O 1
ATOM 3027 N N . PRO A 1 395 ? -9.984 17.422 -5.105 1 78.5 395 PRO A N 1
ATOM 3028 C CA . PRO A 1 395 ? -9.023 16.344 -5.34 1 78.5 395 PRO A CA 1
ATOM 3029 C C . PRO A 1 395 ? -8.82 16.047 -6.824 1 78.5 395 PRO A C 1
ATOM 3031 O O . PRO A 1 395 ? -9.773 16.078 -7.602 1 78.5 395 PRO A O 1
ATOM 3034 N N . GLU A 1 396 ? -7.574 15.805 -7.172 1 76.81 396 GLU A N 1
ATOM 3035 C CA . GLU A 1 396 ? -7.219 15.516 -8.562 1 76.81 396 GLU A CA 1
ATOM 3036 C C . GLU A 1 396 ? -7.348 14.031 -8.867 1 76.81 396 GLU A C 1
ATOM 3038 O O . GLU A 1 396 ? -6.344 13.352 -9.102 1 76.81 396 GLU A O 1
ATOM 3043 N N . PHE A 1 397 ? -8.547 13.547 -9.07 1 70.38 397 PHE A N 1
ATOM 3044 C CA . PHE A 1 397 ? -8.781 12.125 -9.312 1 70.38 397 PHE A CA 1
ATOM 3045 C C . PHE A 1 397 ? -8.445 11.758 -10.75 1 70.38 397 PHE A C 1
ATOM 3047 O O . PHE A 1 397 ? -8.055 10.625 -11.031 1 70.38 397 PHE A O 1
ATOM 3054 N N . PHE A 1 398 ? -8.469 12.703 -11.625 1 74.81 398 PHE A N 1
ATOM 3055 C CA . PHE A 1 398 ? -8.43 12.367 -13.039 1 74.81 398 PHE A CA 1
ATOM 3056 C C . PHE A 1 398 ? -7.133 12.852 -13.68 1 74.81 398 PHE A C 1
ATOM 3058 O O . PHE A 1 398 ? -6.848 12.531 -14.836 1 74.81 398 PHE A O 1
ATOM 3065 N N . ARG A 1 399 ? -6.465 13.664 -13.023 1 87.06 399 ARG A N 1
ATOM 3066 C CA . ARG A 1 399 ? -5.152 14.086 -13.492 1 87.06 399 ARG A CA 1
ATOM 3067 C C . ARG A 1 399 ? -4.047 13.617 -12.555 1 87.06 399 ARG A C 1
ATOM 3069 O O . ARG A 1 399 ? -4.02 14 -11.383 1 87.06 399 ARG A O 1
ATOM 3076 N N . SER A 1 400 ? -3.125 12.938 -13.078 1 91.38 400 SER A N 1
ATOM 3077 C CA . SER A 1 400 ? -2.043 12.375 -12.273 1 91.38 400 SER A CA 1
ATOM 3078 C C . SER A 1 400 ? -1.18 13.484 -11.664 1 91.38 400 SER A C 1
ATOM 3080 O O . SER A 1 400 ? -0.984 14.531 -12.281 1 91.38 400 SER A O 1
ATOM 3082 N N . TRP A 1 401 ? -0.658 13.234 -10.461 1 95.5 401 TRP A N 1
ATOM 3083 C CA . TRP A 1 401 ? 0.263 14.156 -9.805 1 95.5 401 TRP A CA 1
ATOM 3084 C C . TRP A 1 401 ? 1.636 14.117 -10.469 1 95.5 401 TRP A C 1
ATOM 3086 O O . TRP A 1 401 ? 2.494 14.961 -10.18 1 95.5 401 TRP A O 1
ATOM 3096 N N . ALA A 1 402 ? 1.797 13.102 -11.289 1 95.88 402 ALA A N 1
ATOM 3097 C CA . ALA A 1 402 ? 3.098 12.898 -11.922 1 95.88 402 ALA A CA 1
ATOM 3098 C C . ALA A 1 402 ? 2.971 12.859 -13.438 1 95.88 402 ALA A C 1
ATOM 3100 O O . ALA A 1 402 ? 1.998 12.32 -13.969 1 95.88 402 ALA A O 1
ATOM 3101 N N . LYS A 1 403 ? 3.838 13.516 -14.125 1 95.19 403 LYS A N 1
ATOM 3102 C CA . LYS A 1 403 ? 3.975 13.484 -15.578 1 95.19 403 LYS A CA 1
ATOM 3103 C C . LYS A 1 403 ? 5.445 13.453 -15.992 1 95.19 403 LYS A C 1
ATOM 3105 O O . LYS A 1 403 ? 6.191 14.391 -15.719 1 95.19 403 LYS A O 1
ATOM 3110 N N . GLY A 1 404 ? 5.832 12.344 -16.641 1 94.38 404 GLY A N 1
ATOM 3111 C CA . GLY A 1 404 ? 7.246 12.18 -16.922 1 94.38 404 GLY A CA 1
ATOM 3112 C C . GLY A 1 404 ? 8.094 12.086 -15.672 1 94.38 404 GLY A C 1
ATOM 3113 O O . GLY A 1 404 ? 7.805 11.289 -14.773 1 94.38 404 GLY A O 1
ATOM 3114 N N . ASN A 1 405 ? 9.164 12.961 -15.664 1 97.06 405 ASN A N 1
ATOM 3115 C CA . ASN A 1 405 ? 10.07 12.961 -14.523 1 97.06 405 ASN A CA 1
ATOM 3116 C C . ASN A 1 405 ? 9.727 14.078 -13.539 1 97.06 405 ASN A C 1
ATOM 3118 O O . ASN A 1 405 ? 10.578 14.5 -12.75 1 97.06 405 ASN A O 1
ATOM 3122 N N . VAL A 1 406 ? 8.5 14.547 -13.586 1 98 406 VAL A N 1
ATOM 3123 C CA . VAL A 1 406 ? 8.062 15.641 -12.727 1 98 406 VAL A CA 1
ATOM 3124 C C . VAL A 1 406 ? 6.898 15.18 -11.852 1 98 406 VAL A C 1
ATOM 3126 O O . VAL A 1 406 ? 6.008 14.461 -12.32 1 98 406 VAL A O 1
ATOM 3129 N N . VAL A 1 407 ? 6.918 15.516 -10.586 1 98.38 407 VAL A N 1
ATOM 3130 C CA . VAL A 1 407 ? 5.867 15.094 -9.664 1 98.38 407 VAL A CA 1
ATOM 3131 C C . VAL A 1 407 ? 5.508 16.25 -8.734 1 98.38 407 VAL A C 1
ATOM 3133 O O . VAL A 1 407 ? 6.355 17.078 -8.406 1 98.38 407 VAL A O 1
ATOM 3136 N N . LEU A 1 408 ? 4.246 16.344 -8.352 1 97.69 408 LEU A N 1
ATOM 3137 C CA . LEU A 1 408 ? 3.746 17.359 -7.438 1 97.69 408 LEU A CA 1
ATOM 3138 C C . LEU A 1 408 ? 3.465 16.766 -6.062 1 97.69 408 LEU A C 1
ATOM 3140 O O . LEU A 1 408 ? 3.186 15.57 -5.945 1 97.69 408 LEU A O 1
ATOM 3144 N N . MET A 1 409 ? 3.566 17.562 -5.043 1 96.62 409 MET A N 1
ATOM 3145 C CA . MET A 1 409 ? 3.205 17.125 -3.697 1 96.62 409 MET A CA 1
ATOM 3146 C C . MET A 1 409 ? 2.76 18.297 -2.842 1 96.62 409 MET A C 1
ATOM 3148 O O . MET A 1 409 ? 3.01 19.453 -3.191 1 96.62 409 MET A O 1
ATOM 3152 N N . GLY A 1 410 ? 2.053 18.016 -1.749 1 94.31 410 GLY A N 1
ATOM 3153 C CA . GLY A 1 410 ? 1.625 19.047 -0.807 1 94.31 410 GLY A CA 1
ATOM 3154 C C . GLY A 1 410 ? 0.55 19.953 -1.364 1 94.31 410 GLY A C 1
ATOM 3155 O O . GLY A 1 410 ? -0.359 19.5 -2.061 1 94.31 410 GLY A O 1
ATOM 3156 N N . ASP A 1 411 ? 0.682 21.219 -1.007 1 90.69 411 ASP A N 1
ATOM 3157 C CA . ASP A 1 411 ? -0.339 22.188 -1.381 1 90.69 411 ASP A CA 1
ATOM 3158 C C . ASP A 1 411 ? -0.358 22.406 -2.891 1 90.69 411 ASP A C 1
ATOM 3160 O O . ASP A 1 411 ? -1.331 22.938 -3.434 1 90.69 411 ASP A O 1
ATOM 3164 N N . ALA A 1 412 ? 0.701 22.016 -3.549 1 92.5 412 ALA A N 1
ATOM 3165 C CA . ALA A 1 412 ? 0.723 22.125 -5.004 1 92.5 412 ALA A CA 1
ATOM 3166 C C . ALA A 1 412 ? -0.346 21.234 -5.641 1 92.5 412 ALA A C 1
ATOM 3168 O O . ALA A 1 412 ? -0.843 21.547 -6.73 1 92.5 412 ALA A O 1
ATOM 3169 N N . VAL A 1 413 ? -0.75 20.219 -4.945 1 91.94 413 VAL A N 1
ATOM 3170 C CA . VAL A 1 413 ? -1.708 19.312 -5.578 1 91.94 413 VAL A CA 1
ATOM 3171 C C . VAL A 1 413 ? -2.938 19.156 -4.684 1 91.94 413 VAL A C 1
ATOM 3173 O O . VAL A 1 413 ? -4.039 18.906 -5.176 1 91.94 413 VAL A O 1
ATOM 3176 N N . HIS A 1 414 ? -2.762 19.156 -3.439 1 89 414 HIS A N 1
ATOM 3177 C CA . HIS A 1 414 ? -3.914 18.891 -2.584 1 89 414 HIS A CA 1
ATOM 3178 C C . HIS A 1 414 ? -4.031 19.953 -1.485 1 89 414 HIS A C 1
ATOM 3180 O O . HIS A 1 414 ? -4.105 19.609 -0.302 1 89 414 HIS A O 1
ATOM 3186 N N . ALA A 1 415 ? -4.129 21.109 -1.944 1 83.06 415 ALA A N 1
ATOM 3187 C CA . ALA A 1 415 ? -4.414 22.172 -0.992 1 83.06 415 ALA A CA 1
ATOM 3188 C C . ALA A 1 415 ? -5.7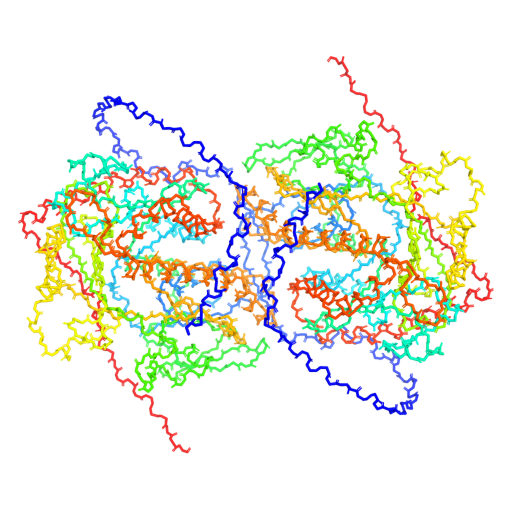42 21.938 -0.277 1 83.06 415 ALA A C 1
ATOM 3190 O O . ALA A 1 415 ? -6.738 21.578 -0.909 1 83.06 415 ALA A O 1
ATOM 3191 N N . MET A 1 416 ? -5.703 21.984 1.008 1 78.94 416 MET A N 1
ATOM 3192 C CA . MET A 1 416 ? -6.906 21.703 1.782 1 78.94 416 MET A CA 1
ATOM 3193 C C . MET A 1 416 ? -7.188 22.828 2.779 1 78.94 416 MET A C 1
ATOM 3195 O O . MET A 1 416 ? -6.301 23.625 3.086 1 78.94 416 MET A O 1
ATOM 3199 N N . MET A 1 417 ? -8.398 22.812 3.232 1 72.94 417 MET A N 1
ATOM 3200 C CA . MET A 1 417 ? -8.812 23.797 4.238 1 72.94 417 MET A CA 1
ATOM 3201 C C . MET A 1 417 ? -8.102 23.547 5.562 1 72.94 417 MET A C 1
ATOM 3203 O O . MET A 1 417 ? -7.793 22.406 5.906 1 72.94 417 MET A O 1
ATOM 3207 N N . PRO A 1 418 ? -7.848 24.578 6.184 1 71.25 418 PRO A N 1
ATOM 3208 C CA . PRO A 1 418 ? -7.055 24.453 7.41 1 71.25 418 PRO A CA 1
ATOM 3209 C C . PRO A 1 418 ? -7.867 23.906 8.586 1 71.25 418 PRO A C 1
ATOM 3211 O O . PRO A 1 418 ? -7.312 23.656 9.656 1 71.25 418 PRO A O 1
ATOM 3214 N N . ASN A 1 419 ? -9.031 23.516 8.414 1 68.06 419 ASN A N 1
ATOM 3215 C CA . ASN A 1 419 ? -9.922 23.156 9.516 1 68.06 419 ASN A CA 1
ATOM 3216 C C . ASN A 1 419 ? -9.453 21.891 10.227 1 68.06 419 ASN A C 1
ATOM 3218 O O . ASN A 1 419 ? -9.664 21.75 11.43 1 68.06 419 ASN A O 1
ATOM 3222 N N . LEU A 1 420 ? -8.859 21.047 9.531 1 70.62 420 LEU A N 1
ATOM 3223 C CA . LEU A 1 420 ? -8.383 19.828 10.156 1 70.62 420 LEU A CA 1
ATOM 3224 C C . LEU A 1 420 ? -6.891 19.906 10.453 1 70.62 420 LEU A C 1
ATOM 3226 O O . LEU A 1 420 ? -6.332 19.031 11.102 1 70.62 420 LEU A O 1
ATOM 3230 N N . GLY A 1 421 ? -6.281 20.953 10.039 1 77.81 421 GLY A N 1
ATOM 3231 C CA . GLY A 1 421 ? -4.848 21.094 10.25 1 77.81 421 GLY A CA 1
ATOM 3232 C C . GLY A 1 421 ? -4.039 19.984 9.602 1 77.81 421 GLY A C 1
ATOM 3233 O O . GLY A 1 421 ? -3.014 19.562 10.133 1 77.81 421 GLY A O 1
ATOM 3234 N N . GLN A 1 422 ? -4.48 19.484 8.508 1 84.44 422 GLN A N 1
ATOM 3235 C CA . GLN A 1 422 ? -3.859 18.297 7.918 1 84.44 422 GLN A CA 1
ATOM 3236 C C . GLN A 1 422 ? -3.027 18.672 6.691 1 84.44 422 GLN A C 1
ATOM 3238 O O . GLN A 1 422 ? -2.303 17.828 6.156 1 84.44 422 GLN A O 1
ATOM 3243 N N . GLY A 1 423 ? -2.994 19.875 6.27 1 86.06 423 GLY A N 1
ATOM 3244 C CA . GLY A 1 423 ? -2.223 20.234 5.086 1 86.06 423 GLY A CA 1
ATOM 3245 C C . GLY A 1 423 ? -0.749 19.891 5.219 1 86.06 423 GLY A C 1
ATOM 3246 O O . GLY A 1 423 ? -0.2 19.156 4.395 1 86.06 423 GLY A O 1
ATOM 3247 N N . GLY A 1 424 ? -0.215 20.438 6.238 1 89.81 424 GLY A N 1
ATOM 3248 C CA . GLY A 1 424 ? 1.186 20.141 6.496 1 89.81 424 GLY A CA 1
ATOM 3249 C C . GLY A 1 424 ? 1.444 18.672 6.77 1 89.81 424 GLY A C 1
ATOM 3250 O O . GLY A 1 424 ? 2.467 18.125 6.348 1 89.81 424 GLY A O 1
ATOM 3251 N N . CYS A 1 425 ? 0.548 18.047 7.453 1 93.75 425 CYS A N 1
ATOM 3252 C CA . CYS A 1 425 ? 0.69 16.641 7.797 1 93.75 425 CYS A CA 1
ATOM 3253 C C . CYS A 1 425 ? 0.707 15.766 6.543 1 93.75 425 CYS A C 1
ATOM 3255 O O . CYS A 1 425 ? 1.523 14.852 6.426 1 93.75 425 CYS A O 1
ATOM 3257 N N . GLN A 1 426 ? -0.193 16.062 5.656 1 93.56 426 GLN A N 1
ATOM 3258 C CA . GLN A 1 426 ? -0.264 15.289 4.422 1 93.56 426 GLN A CA 1
ATOM 3259 C C . GLN A 1 426 ? 0.974 15.523 3.559 1 93.56 426 GLN A C 1
ATOM 3261 O O . GLN A 1 426 ? 1.428 14.609 2.861 1 93.56 426 GLN A O 1
ATOM 3266 N N . ALA A 1 427 ? 1.471 16.719 3.551 1 95.06 427 ALA A N 1
ATOM 3267 C CA . ALA A 1 427 ? 2.703 17 2.82 1 95.06 427 ALA A CA 1
ATOM 3268 C C . ALA A 1 427 ? 3.863 16.172 3.359 1 95.06 427 ALA A C 1
ATOM 3270 O O . ALA A 1 427 ? 4.707 15.695 2.592 1 95.06 427 ALA A O 1
ATOM 3271 N N . ILE A 1 428 ? 3.926 16.016 4.641 1 96.5 428 ILE A N 1
ATOM 3272 C CA . ILE A 1 428 ? 4.961 15.219 5.281 1 96.5 428 ILE A CA 1
ATOM 3273 C C . ILE A 1 428 ? 4.797 13.75 4.887 1 96.5 428 ILE A C 1
ATOM 3275 O O . ILE A 1 428 ? 5.781 13.07 4.582 1 96.5 428 ILE A O 1
ATOM 3279 N N . GLU A 1 429 ? 3.598 13.281 4.902 1 95.5 429 GLU A N 1
ATOM 3280 C CA . GLU A 1 429 ? 3.336 11.922 4.445 1 95.5 429 GLU A CA 1
ATOM 3281 C C . GLU A 1 429 ? 3.77 11.742 2.992 1 95.5 429 GLU A C 1
ATOM 3283 O O . GLU A 1 429 ? 4.344 10.711 2.639 1 95.5 429 GLU A O 1
ATOM 3288 N N . ASP A 1 430 ? 3.459 12.742 2.16 1 97.25 430 ASP A N 1
ATOM 3289 C CA . ASP A 1 430 ? 3.867 12.688 0.759 1 97.25 430 ASP A CA 1
ATOM 3290 C C . ASP A 1 430 ? 5.379 12.516 0.633 1 97.25 430 ASP A C 1
ATOM 3292 O O . ASP A 1 430 ? 5.848 11.695 -0.158 1 97.25 430 ASP A O 1
ATOM 3296 N N . ALA A 1 431 ? 6.059 13.32 1.379 1 97.69 431 ALA A N 1
ATOM 3297 C CA . ALA A 1 431 ? 7.52 13.305 1.327 1 97.69 431 ALA A CA 1
ATOM 3298 C C . ALA A 1 431 ? 8.062 11.922 1.643 1 97.69 431 ALA A C 1
ATOM 3300 O O . ALA A 1 431 ? 8.953 11.422 0.949 1 97.69 431 ALA A O 1
ATOM 3301 N N . PHE A 1 432 ? 7.52 11.289 2.629 1 96.25 432 PHE A N 1
ATOM 3302 C CA . PHE A 1 432 ? 7.98 9.984 3.074 1 96.25 432 PHE A CA 1
ATOM 3303 C C . PHE A 1 432 ? 7.672 8.914 2.031 1 96.25 432 PHE A C 1
ATOM 3305 O O . PHE A 1 432 ? 8.555 8.141 1.644 1 96.25 432 PHE A O 1
ATOM 3312 N N . VAL A 1 433 ? 6.457 8.875 1.57 1 95.12 433 VAL A N 1
ATOM 3313 C CA . VAL A 1 433 ? 6.016 7.863 0.622 1 95.12 433 VAL A CA 1
ATOM 3314 C C . VAL A 1 433 ? 6.773 8.016 -0.694 1 95.12 433 VAL A C 1
ATOM 3316 O O . VAL A 1 433 ? 7.211 7.027 -1.288 1 95.12 433 VAL A O 1
ATOM 3319 N N . LEU A 1 434 ? 6.887 9.25 -1.171 1 97.38 434 LEU A N 1
ATOM 3320 C CA . LEU A 1 434 ? 7.621 9.508 -2.406 1 97.38 434 LEU A CA 1
ATOM 3321 C C . LEU A 1 434 ? 9.062 9.016 -2.293 1 97.38 434 LEU A C 1
ATOM 3323 O O . LEU A 1 434 ? 9.57 8.367 -3.209 1 97.38 434 LEU A O 1
ATOM 3327 N N . THR A 1 435 ? 9.695 9.312 -1.188 1 97 435 THR A N 1
ATOM 3328 C CA . THR A 1 435 ? 11.086 8.922 -0.975 1 97 435 THR A CA 1
ATOM 3329 C C . THR A 1 435 ? 11.227 7.406 -0.953 1 97 435 THR A C 1
ATOM 3331 O O . THR A 1 435 ? 12.164 6.855 -1.546 1 97 435 THR A O 1
ATOM 3334 N N . GLU A 1 436 ? 10.32 6.766 -0.297 1 92.31 436 GLU A N 1
ATOM 3335 C CA . GLU A 1 436 ? 10.375 5.309 -0.213 1 92.31 436 GLU A CA 1
ATOM 3336 C C . GLU A 1 436 ? 10.227 4.672 -1.591 1 92.31 436 GLU A C 1
ATOM 3338 O O . GLU A 1 436 ? 10.93 3.705 -1.911 1 92.31 436 GLU A O 1
ATOM 3343 N N . GLU A 1 437 ? 9.312 5.148 -2.375 1 91.94 437 GLU A N 1
ATOM 3344 C CA . GLU A 1 437 ? 9.117 4.625 -3.723 1 91.94 437 GLU A CA 1
ATOM 3345 C C . GLU A 1 437 ? 10.352 4.828 -4.586 1 91.94 437 GLU A C 1
ATOM 3347 O O . GLU A 1 437 ? 10.75 3.936 -5.34 1 91.94 437 GLU A O 1
ATOM 3352 N N . LEU A 1 438 ? 10.945 5.992 -4.465 1 95.56 438 LEU A N 1
ATOM 3353 C CA . LEU A 1 438 ? 12.125 6.305 -5.262 1 95.56 438 LEU A CA 1
ATOM 3354 C C . LEU A 1 438 ? 13.328 5.5 -4.793 1 95.56 438 LEU A C 1
ATOM 3356 O O . LEU A 1 438 ? 14.195 5.152 -5.594 1 95.56 438 LEU A O 1
ATOM 3360 N N . ALA A 1 439 ? 13.398 5.246 -3.521 1 92.88 439 ALA A N 1
ATOM 3361 C CA . ALA A 1 439 ? 14.492 4.445 -2.98 1 92.88 439 ALA A CA 1
ATOM 3362 C C . ALA A 1 439 ? 14.484 3.035 -3.561 1 92.88 439 ALA A C 1
ATOM 3364 O O . ALA A 1 439 ? 15.531 2.406 -3.701 1 92.88 439 ALA A O 1
ATOM 3365 N N . ASN A 1 440 ? 13.352 2.555 -3.947 1 86 440 ASN A N 1
ATOM 3366 C CA . ASN A 1 440 ? 13.211 1.212 -4.504 1 86 440 ASN A CA 1
ATOM 3367 C C . ASN A 1 440 ? 13.438 1.205 -6.012 1 86 440 ASN A C 1
ATOM 3369 O O . ASN A 1 440 ? 13.406 0.147 -6.645 1 86 440 ASN A O 1
ATOM 3373 N N . THR A 1 441 ? 13.703 2.34 -6.574 1 89.38 441 THR A N 1
ATOM 3374 C CA . THR A 1 441 ? 13.906 2.459 -8.016 1 89.38 441 THR A CA 1
ATOM 3375 C C . THR A 1 441 ? 15.367 2.189 -8.375 1 89.38 441 THR A C 1
ATOM 3377 O O . THR A 1 441 ? 16.25 2.961 -8.008 1 89.38 441 THR A O 1
ATOM 3380 N N . LYS A 1 442 ? 15.625 1.201 -9.234 1 87.75 442 LYS A N 1
ATOM 3381 C CA . LYS A 1 442 ? 16.984 0.705 -9.453 1 87.75 442 LYS A CA 1
ATOM 3382 C C . LYS A 1 442 ? 17.578 1.291 -10.734 1 87.75 442 LYS A C 1
ATOM 3384 O O . LYS A 1 442 ? 18.781 1.223 -10.945 1 87.75 442 LYS A O 1
ATOM 3389 N N . SER A 1 443 ? 16.734 1.833 -11.594 1 90.19 443 SER A N 1
ATOM 3390 C CA . SER A 1 443 ? 17.188 2.373 -12.867 1 90.19 443 SER A CA 1
ATOM 3391 C C . SER A 1 443 ? 16.406 3.621 -13.258 1 90.19 443 SER A C 1
ATOM 3393 O O . SER A 1 443 ? 15.273 3.812 -12.805 1 90.19 443 SER A O 1
ATOM 3395 N N . THR A 1 444 ? 17.031 4.449 -14.102 1 92.88 444 THR A N 1
ATOM 3396 C CA . THR A 1 444 ? 16.375 5.676 -14.531 1 92.88 444 THR A CA 1
ATOM 3397 C C . THR A 1 444 ? 15.133 5.359 -15.367 1 92.88 444 THR A C 1
ATOM 3399 O O . THR A 1 444 ? 14.203 6.168 -15.445 1 92.88 444 THR A O 1
ATOM 3402 N N . SER A 1 445 ? 15.07 4.234 -15.969 1 87 445 SER A N 1
ATOM 3403 C CA . SER A 1 445 ? 13.945 3.846 -16.812 1 87 445 SER A CA 1
ATOM 3404 C C . SER A 1 445 ? 12.68 3.646 -15.977 1 87 445 SER A C 1
ATOM 3406 O O . SER A 1 445 ? 11.57 3.693 -16.5 1 87 445 SER A O 1
ATOM 3408 N N . LYS A 1 446 ? 12.914 3.52 -14.703 1 88.94 446 LYS A N 1
ATOM 3409 C CA . LYS A 1 446 ? 11.789 3.168 -13.844 1 88.94 446 LYS A CA 1
ATOM 3410 C C . LYS A 1 446 ? 11.289 4.383 -13.07 1 88.94 446 LYS A C 1
ATOM 3412 O O . LYS A 1 446 ? 10.344 4.277 -12.281 1 88.94 446 LYS A O 1
ATOM 3417 N N . ILE A 1 447 ? 11.828 5.492 -13.328 1 93.62 447 ILE A N 1
ATOM 3418 C CA . ILE A 1 447 ? 11.516 6.688 -12.555 1 93.62 447 ILE A CA 1
ATOM 3419 C C . ILE A 1 447 ? 10.055 7.074 -12.781 1 93.62 447 ILE A C 1
ATOM 3421 O O . ILE A 1 447 ? 9.312 7.305 -11.82 1 93.62 447 ILE A O 1
ATOM 3425 N N . GLN A 1 448 ? 9.617 7.078 -13.977 1 92.06 448 GLN A N 1
ATOM 3426 C CA . GLN A 1 448 ? 8.25 7.48 -14.289 1 92.06 448 GLN A CA 1
ATOM 3427 C C . GLN A 1 448 ? 7.238 6.543 -13.633 1 92.06 448 GLN A C 1
ATOM 3429 O O . GLN A 1 448 ? 6.219 6.992 -13.102 1 92.06 448 GLN A O 1
ATOM 3434 N N . ASP A 1 449 ? 7.539 5.277 -13.672 1 86.81 449 ASP A N 1
ATOM 3435 C CA . ASP A 1 449 ? 6.656 4.297 -13.047 1 86.81 449 ASP A CA 1
ATOM 3436 C C . ASP A 1 449 ? 6.59 4.504 -11.531 1 86.81 449 ASP A C 1
ATOM 3438 O O . ASP A 1 449 ? 5.52 4.383 -10.93 1 86.81 449 ASP A O 1
ATOM 3442 N N . ALA A 1 450 ? 7.73 4.758 -10.977 1 92.56 450 ALA A N 1
ATOM 3443 C CA . ALA A 1 450 ? 7.797 4.992 -9.539 1 92.56 450 ALA A CA 1
ATOM 3444 C C . ALA A 1 450 ? 6.965 6.207 -9.141 1 92.56 450 ALA A C 1
ATOM 3446 O O . ALA A 1 450 ? 6.27 6.188 -8.125 1 92.56 450 ALA A O 1
ATOM 3447 N N . LEU A 1 451 ? 6.988 7.27 -9.93 1 95.31 451 LEU A N 1
ATOM 3448 C CA . LEU A 1 451 ? 6.238 8.484 -9.641 1 95.31 451 LEU A CA 1
ATOM 3449 C C . LEU A 1 451 ? 4.738 8.242 -9.773 1 95.31 451 LEU A C 1
ATOM 3451 O O . LEU A 1 451 ? 3.947 8.781 -8.992 1 95.31 451 LEU A O 1
ATOM 3455 N N . GLN A 1 452 ? 4.359 7.426 -10.711 1 90.19 452 GLN A N 1
ATOM 3456 C CA . GLN A 1 452 ? 2.951 7.07 -10.859 1 90.19 452 GLN A CA 1
ATOM 3457 C C . GLN A 1 452 ? 2.475 6.215 -9.688 1 90.19 452 GLN A C 1
ATOM 3459 O O . GLN A 1 452 ? 1.333 6.34 -9.242 1 90.19 452 GLN A O 1
ATOM 3464 N N . THR A 1 453 ? 3.324 5.336 -9.234 1 87.25 453 THR A N 1
ATOM 3465 C CA . THR A 1 453 ? 2.988 4.52 -8.078 1 87.25 453 THR A CA 1
ATOM 3466 C C . THR A 1 453 ? 2.764 5.391 -6.848 1 87.25 453 THR A C 1
ATOM 3468 O O . THR A 1 453 ? 1.839 5.152 -6.066 1 87.25 453 THR A O 1
ATOM 3471 N N . PHE A 1 454 ? 3.607 6.395 -6.707 1 93.88 454 PHE A N 1
ATOM 3472 C CA . PHE A 1 454 ? 3.428 7.367 -5.641 1 93.88 454 PHE A CA 1
ATOM 3473 C C . PHE A 1 454 ? 2.041 7.996 -5.707 1 93.88 454 PHE A C 1
ATOM 3475 O O . PHE A 1 454 ? 1.322 8.039 -4.707 1 93.88 454 PHE A O 1
ATOM 3482 N N . TYR A 1 455 ? 1.651 8.453 -6.852 1 92.69 455 TYR A N 1
ATOM 3483 C CA . TYR A 1 455 ? 0.346 9.07 -7.051 1 92.69 455 TYR A CA 1
ATOM 3484 C C . TYR A 1 455 ? -0.776 8.117 -6.652 1 92.69 455 TYR A C 1
ATOM 3486 O O . TYR A 1 455 ? -1.678 8.492 -5.898 1 92.69 455 TYR A O 1
ATOM 3494 N N . ARG A 1 456 ? -0.677 6.91 -7.043 1 84.69 456 ARG A N 1
ATOM 3495 C CA . ARG A 1 456 ? -1.737 5.938 -6.789 1 84.69 456 ARG A CA 1
ATOM 3496 C C . ARG A 1 456 ? -1.842 5.617 -5.301 1 84.69 456 ARG A C 1
ATOM 3498 O O . ARG A 1 456 ? -2.936 5.375 -4.789 1 84.69 456 ARG A O 1
ATOM 3505 N N . LYS A 1 457 ? -0.753 5.625 -4.648 1 85.38 457 LYS A N 1
ATOM 3506 C CA . LYS A 1 457 ? -0.736 5.312 -3.223 1 85.38 457 LYS A CA 1
ATOM 3507 C C . LYS A 1 457 ? -1.3 6.465 -2.396 1 85.38 457 LYS A C 1
ATOM 3509 O O . LYS A 1 457 ? -1.878 6.246 -1.33 1 85.38 457 LYS A O 1
ATOM 3514 N N . ARG A 1 458 ? -1.119 7.68 -2.926 1 91.62 458 ARG A N 1
ATOM 3515 C CA . ARG A 1 458 ? -1.423 8.844 -2.1 1 91.62 458 ARG A CA 1
ATOM 3516 C C . ARG A 1 458 ? -2.809 9.391 -2.418 1 91.62 458 ARG A C 1
ATOM 3518 O O . ARG A 1 458 ? -3.469 9.969 -1.55 1 91.62 458 ARG A O 1
ATOM 3525 N N . ILE A 1 459 ? -3.289 9.25 -3.557 1 88.44 459 ILE A N 1
ATOM 3526 C CA . ILE A 1 459 ? -4.453 9.984 -4.047 1 88.44 459 ILE A CA 1
ATOM 3527 C C . ILE A 1 459 ? -5.676 9.625 -3.205 1 88.44 459 ILE A C 1
ATOM 3529 O O . ILE A 1 459 ? -6.469 10.508 -2.854 1 88.44 459 ILE A O 1
ATOM 3533 N N . LEU A 1 460 ? -5.887 8.391 -2.887 1 79.25 460 LEU A N 1
ATOM 3534 C CA . LEU A 1 460 ? -7.086 7.996 -2.152 1 79.25 460 LEU A CA 1
ATOM 3535 C C . LEU A 1 460 ? -7.059 8.547 -0.731 1 79.25 460 LEU A C 1
ATOM 3537 O O . LEU A 1 460 ? -8.055 9.102 -0.258 1 79.25 460 LEU A O 1
ATOM 3541 N N . ARG A 1 461 ? -5.941 8.391 -0.099 1 85.25 461 ARG A N 1
ATOM 3542 C CA . ARG A 1 461 ? -5.812 8.875 1.271 1 85.25 461 ARG A CA 1
ATOM 3543 C C . ARG A 1 461 ? -5.914 10.398 1.321 1 85.25 461 ARG A C 1
ATOM 3545 O O . ARG A 1 461 ? -6.668 10.945 2.129 1 85.25 461 ARG A O 1
ATOM 3552 N N . ALA A 1 462 ? -5.18 11.094 0.464 1 85.5 462 ALA A N 1
ATOM 3553 C CA . ALA A 1 462 ? -5.188 12.547 0.448 1 85.5 462 ALA A CA 1
ATOM 3554 C C . ALA A 1 462 ? -6.582 13.086 0.126 1 85.5 462 ALA A C 1
ATOM 3556 O O . ALA A 1 462 ? -7.035 14.062 0.729 1 85.5 462 ALA A O 1
ATOM 3557 N N . SER A 1 463 ? -7.246 12.422 -0.755 1 81.25 463 SER A N 1
ATOM 3558 C CA . SER A 1 463 ? -8.594 12.844 -1.134 1 81.25 463 SER A CA 1
ATOM 3559 C C . SER A 1 463 ? -9.578 12.648 0.014 1 81.25 463 SER A C 1
ATOM 3561 O O . SER A 1 463 ? -10.469 13.469 0.224 1 81.25 463 SER A O 1
ATOM 3563 N N . ALA A 1 464 ? -9.43 11.539 0.645 1 77.69 464 ALA A N 1
ATOM 3564 C CA . ALA A 1 464 ? -10.289 11.297 1.803 1 77.69 464 ALA A CA 1
ATOM 3565 C C . ALA A 1 464 ? -10.102 12.375 2.865 1 77.69 464 ALA A C 1
ATOM 3567 O O . ALA A 1 464 ? -11.07 12.859 3.447 1 77.69 464 ALA A O 1
ATOM 3568 N N . VAL A 1 465 ? -8.938 12.734 3.074 1 78.38 465 VAL A N 1
ATOM 3569 C CA . VAL A 1 465 ? -8.633 13.758 4.07 1 78.38 465 VAL A CA 1
ATOM 3570 C C . VAL A 1 465 ? -9.18 15.102 3.609 1 78.38 465 VAL A C 1
ATOM 3572 O O . VAL A 1 465 ? -9.734 15.867 4.41 1 78.38 465 VAL A O 1
ATOM 3575 N N . GLN A 1 466 ? -8.992 15.344 2.338 1 75.75 466 GLN A N 1
ATOM 3576 C CA . GLN A 1 466 ? -9.547 16.578 1.781 1 75.75 466 GLN A CA 1
ATOM 3577 C C . GLN A 1 466 ? -11.062 16.625 1.96 1 75.75 466 GLN A C 1
ATOM 3579 O O . GLN A 1 466 ? -11.617 17.672 2.297 1 75.75 466 GLN A O 1
ATOM 3584 N N . PHE A 1 467 ? -11.656 15.492 1.709 1 71.62 467 PHE A N 1
ATOM 3585 C CA . PHE A 1 467 ? -13.102 15.391 1.841 1 71.62 467 PHE A CA 1
ATOM 3586 C C . PHE A 1 467 ? -13.531 15.602 3.287 1 71.62 467 PHE A C 1
ATOM 3588 O O . PHE A 1 467 ? -14.484 16.344 3.557 1 71.62 467 PHE A O 1
ATOM 3595 N N . LEU A 1 468 ? -12.852 15.008 4.156 1 70.5 468 LEU A N 1
ATOM 3596 C CA . LEU A 1 468 ? -13.156 15.156 5.574 1 70.5 468 LEU A CA 1
ATOM 3597 C C . LEU A 1 468 ? -12.953 16.594 6.027 1 70.5 468 LEU A C 1
ATOM 3599 O O . LEU A 1 468 ? -13.727 17.109 6.836 1 70.5 468 LEU A O 1
ATOM 3603 N N . SER A 1 469 ? -11.961 17.203 5.496 1 70.19 469 SER A N 1
ATOM 3604 C CA . SER A 1 469 ? -11.688 18.594 5.828 1 70.19 469 SER A CA 1
ATOM 3605 C C . SER A 1 469 ? -12.805 19.5 5.328 1 70.19 469 SER A C 1
ATOM 3607 O O . SER A 1 469 ? -13.211 20.438 6.027 1 70.19 469 SER A O 1
ATOM 3609 N N . ARG A 1 470 ? -13.234 19.219 4.191 1 66.56 470 ARG A N 1
ATOM 3610 C CA . ARG A 1 470 ? -14.32 20 3.615 1 66.56 470 ARG A CA 1
ATOM 3611 C C . ARG A 1 470 ? -15.625 19.766 4.371 1 66.56 470 ARG A C 1
ATOM 3613 O O . ARG A 1 470 ? -16.391 20.703 4.609 1 66.56 470 ARG A O 1
ATOM 3620 N N . LEU A 1 471 ? -15.867 18.484 4.652 1 64 471 LEU A N 1
ATOM 3621 C CA . LEU A 1 471 ? -17.062 18.141 5.414 1 64 471 LEU A CA 1
ATOM 3622 C C . LEU A 1 471 ? -17.062 18.844 6.77 1 64 471 LEU A C 1
ATOM 3624 O O . LEU A 1 471 ? -18.094 19.344 7.219 1 64 471 LEU A O 1
ATOM 3628 N N . ALA A 1 472 ? -15.945 18.891 7.375 1 65 472 ALA A N 1
ATOM 3629 C CA . ALA A 1 472 ? -15.812 19.562 8.664 1 65 472 ALA A CA 1
ATOM 3630 C C . ALA A 1 472 ? -16.109 21.047 8.539 1 65 472 ALA A C 1
ATOM 3632 O O . ALA A 1 472 ? -16.812 21.625 9.375 1 65 472 ALA A O 1
ATOM 3633 N N . SER A 1 473 ? -15.641 21.594 7.523 1 63.25 473 SER A N 1
ATOM 3634 C CA . SER A 1 473 ? -15.875 23.016 7.285 1 63.25 473 SER A CA 1
ATOM 3635 C C . SER A 1 473 ? -17.344 23.297 6.992 1 63.25 473 SER A C 1
ATOM 3637 O O . SER A 1 473 ? -17.938 24.219 7.562 1 63.25 473 SER A O 1
ATOM 3639 N N . ASP A 1 474 ? -17.859 22.469 6.133 1 62.59 474 ASP A N 1
ATOM 3640 C CA . ASP A 1 474 ? -19.25 22.656 5.734 1 62.59 474 ASP A CA 1
ATOM 3641 C C . ASP A 1 474 ? -20.188 22.422 6.91 1 62.59 474 ASP A C 1
ATOM 3643 O O . ASP A 1 474 ? -21.188 23.125 7.066 1 62.59 474 ASP A O 1
ATOM 3647 N N . LEU A 1 475 ? -19.859 21.406 7.633 1 60.75 475 LEU A N 1
ATOM 3648 C CA . LEU A 1 475 ? -20.688 21.109 8.797 1 60.75 475 LEU A CA 1
ATOM 3649 C C . LEU A 1 475 ? -20.609 22.234 9.812 1 60.75 475 LEU A C 1
ATOM 3651 O O . LEU A 1 475 ? -21.656 22.703 10.305 1 60.75 475 LEU A O 1
ATOM 3655 N N . ILE A 1 476 ? -19.531 22.766 10.055 1 57.38 476 ILE A N 1
ATOM 3656 C CA . ILE A 1 476 ? -19.344 23.781 11.078 1 57.38 476 ILE A CA 1
ATOM 3657 C C . ILE A 1 476 ? -19.984 25.094 10.625 1 57.38 476 ILE A C 1
ATOM 3659 O O . ILE A 1 476 ? -20.641 25.781 11.406 1 57.38 476 ILE A O 1
ATOM 3663 N N . ILE A 1 477 ? -19.844 25.344 9.367 1 56.19 477 ILE A N 1
ATOM 3664 C CA . ILE A 1 477 ? -20.281 26.641 8.891 1 56.19 477 ILE A CA 1
ATOM 3665 C C . ILE A 1 477 ? -21.766 26.578 8.492 1 56.19 477 ILE A C 1
ATOM 3667 O O . ILE A 1 477 ? -22.531 27.484 8.797 1 56.19 477 ILE A O 1
ATOM 3671 N N . ASN A 1 478 ? -22.031 25.516 7.812 1 56.09 478 ASN A N 1
ATOM 3672 C CA . ASN A 1 478 ? -23.359 25.531 7.211 1 56.09 478 ASN A CA 1
ATOM 3673 C C . ASN A 1 478 ? -24.375 24.75 8.047 1 56.09 478 ASN A C 1
ATOM 3675 O O . ASN A 1 478 ? -25.578 25.031 8.016 1 56.09 478 ASN A O 1
ATOM 3679 N N . ALA A 1 479 ? -23.797 23.797 8.656 1 54.75 479 ALA A N 1
ATOM 3680 C CA . ALA A 1 479 ? -24.797 22.922 9.266 1 54.75 479 ALA A CA 1
ATOM 3681 C C . ALA A 1 479 ? -24.969 23.234 10.75 1 54.75 479 ALA A C 1
ATOM 3683 O O . ALA A 1 479 ? -26.047 23.078 11.305 1 54.75 479 ALA A O 1
ATOM 3684 N N . PHE A 1 480 ? -23.922 23.781 11.25 1 61.09 480 PHE A N 1
ATOM 3685 C CA . PHE A 1 480 ? -24 23.922 12.695 1 61.09 480 PHE A CA 1
ATOM 3686 C C . PHE A 1 480 ? -24.422 25.344 13.07 1 61.09 480 PHE A C 1
ATOM 3688 O O . PHE A 1 480 ? -24.062 26.297 12.367 1 61.09 480 PHE A O 1
ATOM 3695 N N . ASP A 1 481 ? -25.375 25.328 13.734 1 66 481 ASP A N 1
ATOM 3696 C CA . ASP A 1 481 ? -25.844 26.531 14.43 1 66 481 ASP A CA 1
ATOM 3697 C C . ASP A 1 481 ? -25.891 26.297 15.938 1 66 481 ASP A C 1
ATOM 3699 O O . ASP A 1 481 ? -25.5 25.234 16.422 1 66 481 ASP A O 1
ATOM 3703 N N . THR A 1 482 ? -26.156 27.344 16.672 1 69.56 482 THR A N 1
ATOM 3704 C CA . THR A 1 482 ? -26.344 27.156 18.109 1 69.56 482 THR A CA 1
ATOM 3705 C C . THR A 1 482 ? -27.312 26.031 18.391 1 69.56 482 THR A C 1
ATOM 3707 O O . THR A 1 482 ? -28.469 26.062 17.938 1 69.56 482 THR A O 1
ATOM 3710 N N . PRO A 1 483 ? -26.766 24.953 19.062 1 71.31 483 PRO A N 1
ATOM 3711 C CA . PRO A 1 483 ? -27.656 23.828 19.312 1 71.31 483 PRO A CA 1
ATOM 3712 C C . PRO A 1 483 ? -28.859 24.219 20.172 1 71.31 483 PRO A C 1
ATOM 3714 O O . PRO A 1 483 ? -28.766 25.109 21.016 1 71.31 483 PRO A O 1
ATOM 3717 N N . TRP A 1 484 ? -29.891 23.469 19.953 1 71.62 484 TRP A N 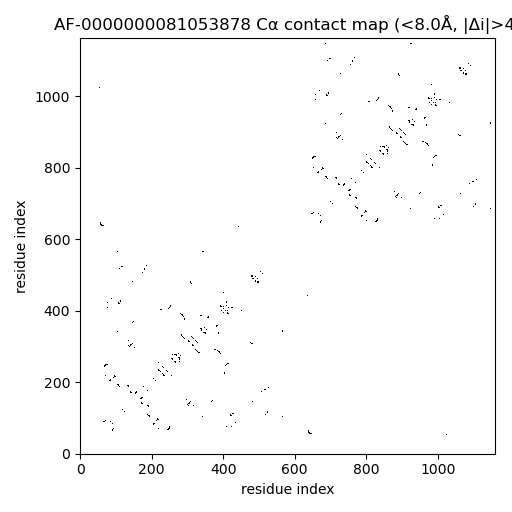1
ATOM 3718 C CA . TRP A 1 484 ? -31.125 23.703 20.703 1 71.62 484 TRP A CA 1
ATOM 3719 C C . TRP A 1 484 ? -30.953 23.328 22.172 1 71.62 484 TRP A C 1
ATOM 3721 O O . TRP A 1 484 ? -30.25 22.375 22.5 1 71.62 484 TRP A O 1
ATOM 3731 N N . SER A 1 485 ? -31.422 24.172 22.984 1 72.31 485 SER A N 1
ATOM 3732 C CA . SER A 1 485 ? -31.547 23.922 24.422 1 72.31 485 SER A CA 1
ATOM 3733 C C . SER A 1 485 ? -32.938 24.297 24.922 1 72.31 485 SER A C 1
ATOM 3735 O O . SER A 1 485 ? -33.531 25.281 24.469 1 72.31 485 SER A O 1
ATOM 3737 N N . PRO A 1 486 ? -33.5 23.438 25.719 1 73.12 486 PRO A N 1
ATOM 3738 C CA . PRO A 1 486 ? -34.875 23.688 26.156 1 73.12 486 PRO A CA 1
ATOM 3739 C C . PRO A 1 486 ? -34.969 24.906 27.094 1 73.12 486 PRO A C 1
ATOM 3741 O O . PRO A 1 486 ? -36.062 25.422 27.328 1 73.12 486 PRO A O 1
ATOM 3744 N N . HIS A 1 487 ? -33.875 25.344 27.547 1 73.19 487 HIS A N 1
ATOM 3745 C CA . HIS A 1 487 ? -33.969 26.312 28.641 1 73.19 487 HIS A CA 1
ATOM 3746 C C . HIS A 1 487 ? -33.656 27.719 28.172 1 73.19 487 HIS A C 1
ATOM 3748 O O . HIS A 1 487 ? -33.5 28.641 28.984 1 73.19 487 HIS A O 1
ATOM 3754 N N . ASP A 1 488 ? -33.375 27.875 26.906 1 70.31 488 ASP A N 1
ATOM 3755 C CA . ASP A 1 488 ? -33.156 29.234 26.422 1 70.31 488 ASP A CA 1
ATOM 3756 C C . ASP A 1 488 ? -33.75 29.438 25.031 1 70.31 488 ASP A C 1
ATOM 3758 O O . ASP A 1 488 ? -34.406 28.531 24.5 1 70.31 488 ASP A O 1
ATOM 3762 N N . ASN A 1 489 ? -33.781 30.688 24.625 1 70.44 489 ASN A N 1
ATOM 3763 C CA . ASN A 1 489 ? -34.344 31.016 23.328 1 70.44 489 ASN A CA 1
ATOM 3764 C C . ASN A 1 489 ? -33.312 31.062 22.234 1 70.44 489 ASN A C 1
ATOM 3766 O O . ASN A 1 489 ? -33.531 31.672 21.172 1 70.44 489 ASN A O 1
ATOM 3770 N N . LEU A 1 490 ? -32.25 30.438 22.656 1 71 490 LEU A N 1
ATOM 3771 C CA . LEU A 1 490 ? -31.188 30.422 21.656 1 71 490 LEU A CA 1
ATOM 3772 C C . LEU A 1 490 ? -31.266 29.156 20.812 1 71 490 LEU A C 1
ATOM 3774 O O . LEU A 1 490 ? -31.812 28.141 21.25 1 71 490 LEU A O 1
ATOM 3778 N N . GLY A 1 491 ? -30.953 29.078 19.547 1 64 491 GLY A N 1
ATOM 3779 C CA . GLY A 1 491 ? -30.875 27.906 18.703 1 64 491 GLY A CA 1
ATOM 3780 C C . GLY A 1 491 ? -32.219 27.359 18.297 1 64 491 GLY A C 1
ATOM 3781 O O . GLY A 1 491 ? -32.531 26.188 18.484 1 64 491 GLY A O 1
ATOM 3782 N N . LYS A 1 492 ? -33.031 28.078 17.922 1 70.06 492 LYS A N 1
ATOM 3783 C CA . LYS A 1 492 ? -34.375 27.672 17.578 1 70.06 492 LYS A CA 1
ATOM 3784 C C . LYS A 1 492 ? -34.531 27.5 16.078 1 70.06 492 LYS A C 1
ATOM 3786 O O . LYS A 1 492 ? -35.656 27.234 15.586 1 70.06 492 LYS A O 1
ATOM 3791 N N . SER A 1 493 ? -33.5 27.594 15.461 1 71.56 493 SER A N 1
ATOM 3792 C CA . SER A 1 493 ? -33.594 27.359 14.023 1 71.56 493 SER A CA 1
ATOM 3793 C C . SER A 1 493 ? -33.562 25.875 13.695 1 71.56 493 SER A C 1
ATOM 3795 O O . SER A 1 493 ? -33.219 25.047 14.562 1 71.56 493 SER A O 1
ATOM 3797 N N . TRP A 1 494 ? -34.094 25.469 12.516 1 72.25 494 TRP A N 1
ATOM 3798 C CA . TRP A 1 494 ? -34.094 24.062 12.102 1 72.25 494 TRP A CA 1
ATOM 3799 C C . TRP A 1 494 ? -32.656 23.5 12.133 1 72.25 494 TRP A C 1
ATOM 3801 O O . TRP A 1 494 ? -32.469 22.328 12.438 1 72.25 494 TRP A O 1
ATOM 3811 N N . LYS A 1 495 ? -31.719 24.359 11.805 1 71.94 495 LYS A N 1
ATOM 3812 C CA . LYS A 1 495 ? -30.312 23.922 11.852 1 71.94 495 LYS A CA 1
ATOM 3813 C C . LYS A 1 495 ? -29.891 23.625 13.289 1 71.94 495 LYS A C 1
ATOM 3815 O O . LYS A 1 495 ? -29.078 22.719 13.523 1 71.94 495 LYS A O 1
ATOM 3820 N N . SER A 1 496 ? -30.469 24.328 14.195 1 72.19 496 SER A N 1
ATOM 3821 C CA . SER A 1 496 ? -30.156 24.141 15.602 1 72.19 496 SER A CA 1
ATOM 3822 C C . SER A 1 496 ? -30.625 22.766 16.094 1 72.19 496 SER A C 1
ATOM 3824 O O . SER A 1 496 ? -29.922 22.094 16.844 1 72.19 496 SER A O 1
ATOM 3826 N N . TYR A 1 497 ? -31.797 22.438 15.664 1 72.44 497 TYR A N 1
ATOM 3827 C CA . TYR A 1 497 ? -32.312 21.141 16.047 1 72.44 497 TYR A CA 1
ATOM 3828 C C . TYR A 1 497 ? -31.516 20.016 15.406 1 72.44 497 TYR A C 1
ATOM 3830 O O . TYR A 1 497 ? -31.25 18.984 16.047 1 72.44 497 TYR A O 1
ATOM 3838 N N . LEU A 1 498 ? -31.219 20.219 14.242 1 69.62 498 LEU A N 1
ATOM 3839 C CA . LEU A 1 498 ? -30.422 19.219 13.539 1 69.62 498 LEU A CA 1
ATOM 3840 C C . LEU A 1 498 ? -29.062 19.031 14.219 1 69.62 498 LEU A C 1
ATOM 3842 O O . LEU A 1 498 ? -28.578 17.906 14.359 1 69.62 498 LEU A O 1
ATOM 3846 N N . THR A 1 499 ? -28.547 20.156 14.609 1 70.88 499 THR A N 1
ATOM 3847 C CA . THR A 1 499 ? -27.266 20.109 15.289 1 70.88 499 THR A CA 1
ATOM 3848 C C . THR A 1 499 ? -27.359 19.328 16.594 1 70.88 499 THR A C 1
ATOM 3850 O O . THR A 1 499 ? -26.469 18.547 16.922 1 70.88 499 THR A O 1
ATOM 3853 N N . PHE A 1 500 ? -28.438 19.531 17.188 1 70.81 500 PHE A N 1
ATOM 3854 C CA . PHE A 1 500 ? -28.656 18.828 18.438 1 70.81 500 PHE A CA 1
ATOM 3855 C C . PHE A 1 500 ? -28.797 17.328 18.219 1 70.81 500 PHE A C 1
ATOM 3857 O O . PHE A 1 500 ? -28.203 16.531 18.938 1 70.81 500 PHE A O 1
ATOM 3864 N N . PHE A 1 501 ? -29.453 16.906 17.219 1 71.12 501 PHE A N 1
ATOM 3865 C CA . PHE A 1 501 ? -29.734 15.492 16.984 1 71.12 501 PHE A CA 1
ATOM 3866 C C . PHE A 1 501 ? -28.484 14.781 16.453 1 71.12 501 PHE A C 1
ATOM 3868 O O . PHE A 1 501 ? -28.312 13.578 16.656 1 71.12 501 PHE A O 1
ATOM 3875 N N . TRP A 1 502 ? -27.672 15.516 15.875 1 74.62 502 TRP A N 1
ATOM 3876 C CA . TRP A 1 502 ? -26.484 14.922 15.273 1 74.62 502 TRP A CA 1
ATOM 3877 C C . TRP A 1 502 ? -25.359 14.781 16.297 1 74.62 502 TRP A C 1
ATOM 3879 O O . TRP A 1 502 ? -24.344 14.148 16.031 1 74.62 502 TRP A O 1
ATOM 3889 N N . LYS A 1 503 ? -25.609 15.281 17.453 1 78 503 LYS A N 1
ATOM 3890 C CA . LYS A 1 503 ? -24.547 15.352 18.453 1 78 503 LYS A CA 1
ATOM 3891 C C . LYS A 1 503 ? -24 13.969 18.781 1 78 503 LYS A C 1
ATOM 3893 O O . LYS A 1 503 ? -22.797 13.742 18.734 1 78 503 LYS A O 1
ATOM 3898 N N . PRO A 1 504 ? -24.875 12.977 19.047 1 74.38 504 PRO A N 1
ATOM 3899 C CA . PRO A 1 504 ? -24.328 11.664 19.375 1 74.38 504 PRO A CA 1
ATOM 3900 C C . PRO A 1 504 ? -23.594 11.023 18.203 1 74.38 504 PRO A C 1
ATOM 3902 O O . PRO A 1 504 ? -22.578 10.352 18.406 1 74.38 504 PRO A O 1
ATOM 3905 N N . LEU A 1 505 ? -24.062 11.203 17.078 1 73.12 505 LEU A N 1
ATOM 3906 C CA . LEU A 1 505 ? -23.422 10.656 15.891 1 73.12 505 LEU A CA 1
ATOM 3907 C C . LEU A 1 505 ? -22.062 11.305 15.656 1 73.12 505 LEU A C 1
ATOM 3909 O O . LEU A 1 505 ? -21.094 10.625 15.312 1 73.12 505 LEU A O 1
ATOM 3913 N N . LEU A 1 506 ? -22.031 12.539 15.852 1 76.62 506 LEU A N 1
ATOM 3914 C CA . LEU A 1 506 ? -20.781 13.273 15.664 1 76.62 506 LEU A CA 1
ATOM 3915 C C . LEU A 1 506 ? -19.766 12.891 16.734 1 76.62 506 LEU A C 1
ATOM 3917 O O . LEU A 1 506 ? -18.609 12.594 16.422 1 76.62 506 LEU A O 1
ATOM 3921 N N . GLN A 1 507 ? -20.219 12.852 17.922 1 77.62 507 GLN A N 1
ATOM 3922 C CA . GLN A 1 507 ? -19.344 12.672 19.078 1 77.62 507 GLN A CA 1
ATOM 3923 C C . GLN A 1 507 ? -18.812 11.242 19.141 1 77.62 507 GLN A C 1
ATOM 3925 O O . GLN A 1 507 ? -17.656 11.016 19.484 1 77.62 507 GLN A O 1
ATOM 3930 N N . TYR A 1 508 ? -19.609 10.297 18.734 1 77.19 508 TYR A N 1
ATOM 3931 C CA . TYR A 1 508 ? -19.234 8.93 19.062 1 77.19 508 TYR A CA 1
ATOM 3932 C C . TYR A 1 508 ? -18.922 8.125 17.797 1 77.19 508 TYR A C 1
ATOM 3934 O O . TYR A 1 508 ? -18.344 7.035 17.875 1 77.19 508 TYR A O 1
ATOM 3942 N N . LEU A 1 509 ? -19.172 8.703 16.688 1 73.25 509 LEU A N 1
ATOM 3943 C CA . LEU A 1 509 ? -18.953 7.906 15.484 1 73.25 509 LEU A CA 1
ATOM 3944 C C . LEU A 1 509 ? -18.109 8.68 14.477 1 73.25 509 LEU A C 1
ATOM 3946 O O . LEU A 1 509 ? -17 8.258 14.133 1 73.25 509 LEU A O 1
ATOM 3950 N N . ILE A 1 510 ? -18.547 9.773 14.148 1 75.44 510 ILE A N 1
ATOM 3951 C CA . ILE A 1 510 ? -17.953 10.469 13.008 1 75.44 510 ILE A CA 1
ATOM 3952 C C . ILE A 1 510 ? -16.547 10.969 13.375 1 75.44 510 ILE A C 1
ATOM 3954 O O . ILE A 1 510 ? -15.578 10.672 12.68 1 75.44 510 ILE A O 1
ATOM 3958 N N . PHE A 1 511 ? -16.453 11.703 14.453 1 81.56 511 PHE A N 1
ATOM 3959 C CA . PHE A 1 511 ? -15.164 12.273 14.812 1 81.56 511 PHE A CA 1
ATOM 3960 C C . PHE A 1 511 ? -14.18 11.18 15.211 1 81.56 511 PHE A C 1
ATOM 3962 O O . PHE A 1 511 ? -13.023 11.18 14.773 1 81.56 511 PHE A O 1
ATOM 3969 N N . PRO A 1 512 ? -14.625 10.242 15.961 1 81.88 512 PRO A N 1
ATOM 3970 C CA . PRO A 1 512 ? -13.695 9.148 16.25 1 81.88 512 PRO A CA 1
ATOM 3971 C C . PRO A 1 512 ? -13.234 8.414 15 1 81.88 512 PRO A C 1
ATOM 3973 O O . PRO A 1 512 ? -12.055 8.07 14.875 1 81.88 512 PRO A O 1
ATOM 3976 N N . ALA A 1 513 ? -14.094 8.211 14.094 1 77.56 513 ALA A N 1
ATOM 3977 C CA . ALA A 1 513 ? -13.742 7.543 12.852 1 77.56 513 ALA A CA 1
ATOM 3978 C C . ALA A 1 513 ? -12.773 8.391 12.023 1 77.56 513 ALA A C 1
ATOM 3980 O O . ALA A 1 513 ? -11.852 7.863 11.398 1 77.56 513 ALA A O 1
ATOM 3981 N N . GLN A 1 514 ? -13.016 9.625 12.07 1 82.31 514 GLN A N 1
ATOM 3982 C CA . GLN A 1 514 ? -12.18 10.555 11.32 1 82.31 514 GLN A CA 1
ATOM 3983 C C . GLN A 1 514 ? -10.75 10.547 11.859 1 82.31 514 GLN A C 1
ATOM 3985 O O . GLN A 1 514 ? -9.797 10.375 11.094 1 82.31 514 GLN A O 1
ATOM 3990 N N . PHE A 1 515 ? -10.625 10.68 13.102 1 85.94 515 PHE A N 1
ATOM 3991 C CA . PHE A 1 515 ? -9.289 10.781 13.672 1 85.94 515 PHE A CA 1
ATOM 3992 C C . PHE A 1 515 ? -8.602 9.422 13.664 1 85.94 515 PHE A C 1
ATOM 3994 O O . PHE A 1 515 ? -7.379 9.336 13.492 1 85.94 515 PHE A O 1
ATOM 4001 N N . ALA A 1 516 ? -9.352 8.406 13.805 1 83.5 516 ALA A N 1
ATOM 4002 C CA . ALA A 1 516 ? -8.773 7.07 13.695 1 83.5 516 ALA A CA 1
ATOM 4003 C C . ALA A 1 516 ? -8.234 6.816 12.297 1 83.5 516 ALA A C 1
ATOM 4005 O O . ALA A 1 516 ? -7.176 6.207 12.125 1 83.5 516 ALA A O 1
ATOM 4006 N N . PHE A 1 517 ? -8.992 7.227 11.336 1 82.69 517 PHE A N 1
ATOM 4007 C CA . PHE A 1 517 ? -8.547 7.086 9.953 1 82.69 517 PHE A CA 1
ATOM 4008 C C . PHE A 1 517 ? -7.266 7.875 9.711 1 82.69 517 PHE A C 1
ATOM 4010 O O . PHE A 1 517 ? -6.316 7.363 9.117 1 82.69 517 PHE A O 1
ATOM 4017 N N . LEU A 1 518 ? -7.184 9.086 10.188 1 85.25 518 LEU A N 1
ATOM 4018 C CA . LEU A 1 518 ? -6.02 9.938 10.008 1 85.25 518 LEU A CA 1
ATOM 4019 C C . LEU A 1 518 ? -4.781 9.32 10.656 1 85.25 518 LEU A C 1
ATOM 4021 O O . LEU A 1 518 ? -3.703 9.312 10.055 1 85.25 518 LEU A O 1
ATOM 4025 N N . TYR A 1 519 ? -5.004 8.758 11.828 1 87.81 519 TYR A N 1
ATOM 4026 C CA . TYR A 1 519 ? -3.881 8.25 12.609 1 87.81 519 TYR A CA 1
ATOM 4027 C C . TYR A 1 519 ? -3.523 6.828 12.188 1 87.81 519 TYR A C 1
ATOM 4029 O O . TYR A 1 519 ? -2.523 6.27 12.641 1 87.81 519 TYR A O 1
ATOM 4037 N N . SER A 1 520 ? -4.277 6.281 11.273 1 83.25 520 SER A N 1
ATOM 4038 C CA . SER A 1 520 ? -4.062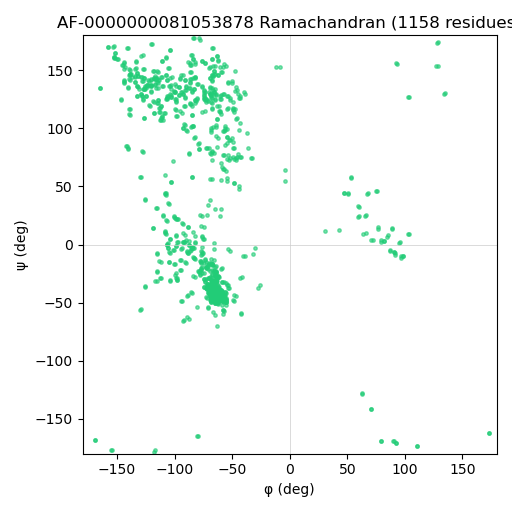 4.898 10.867 1 83.25 520 SER A CA 1
ATOM 4039 C C . SER A 1 520 ? -2.773 4.754 10.062 1 83.25 520 SER A C 1
ATOM 4041 O O . SER A 1 520 ? -2.252 3.646 9.914 1 83.25 520 SER A O 1
ATOM 4043 N N . TYR A 1 521 ? -2.266 5.777 9.562 1 85.38 521 TYR A N 1
ATOM 4044 C CA . TYR A 1 521 ? -0.969 5.738 8.891 1 85.38 521 TYR A CA 1
ATOM 4045 C C . TYR A 1 521 ? 0.157 6.07 9.859 1 85.38 521 TYR A C 1
ATOM 4047 O O . TYR A 1 521 ? 0.394 7.242 10.164 1 85.38 521 TYR A O 1
ATOM 4055 N N . TYR A 1 522 ? 0.835 5.137 10.352 1 85.88 522 TYR A N 1
ATOM 4056 C CA . TYR A 1 522 ? 1.892 5.328 11.336 1 85.88 522 TYR A CA 1
ATOM 4057 C C . TYR A 1 522 ? 3.074 4.41 11.055 1 85.88 522 TYR A C 1
ATOM 4059 O O . TYR A 1 522 ? 3.277 3.416 11.758 1 85.88 522 TYR A O 1
ATOM 4067 N N . PRO A 1 523 ? 3.941 4.852 10.125 1 80.25 523 PRO A N 1
ATOM 4068 C CA . PRO A 1 523 ? 5.07 4.016 9.711 1 80.25 523 PRO A CA 1
ATOM 4069 C C . PRO A 1 523 ? 6.062 3.76 10.836 1 80.25 523 PRO A C 1
ATOM 4071 O O . PRO A 1 523 ? 6.871 2.832 10.758 1 80.25 523 PRO A O 1
ATOM 4074 N N . SER A 1 524 ? 6.039 4.578 11.898 1 78.44 524 SER A N 1
ATOM 4075 C CA . SER A 1 524 ? 6.969 4.398 13.008 1 78.44 524 SER A CA 1
ATOM 4076 C C . SER A 1 524 ? 6.602 3.174 13.836 1 78.44 524 SER A C 1
ATOM 4078 O O . SER A 1 524 ? 7.422 2.674 14.609 1 78.44 524 SER A O 1
ATOM 4080 N N . GLY A 1 525 ? 5.398 2.75 13.734 1 75.44 525 GLY A N 1
ATOM 4081 C CA . GLY A 1 525 ? 4.879 1.796 14.695 1 75.44 525 GLY A CA 1
ATOM 4082 C C . GLY A 1 525 ? 4.461 2.439 16 1 75.44 525 GLY A C 1
ATOM 4083 O O . GLY A 1 525 ? 4.383 3.666 16.109 1 75.44 525 GLY A O 1
ATOM 4084 N N . SER A 1 526 ? 4.195 1.6 16.969 1 79.38 526 SER A N 1
ATOM 4085 C CA . SER A 1 526 ? 3.725 2.107 18.25 1 79.38 526 SER A CA 1
ATOM 4086 C C . SER A 1 526 ? 4.859 2.758 19.031 1 79.38 526 SER A C 1
ATOM 4088 O O . SER A 1 526 ? 5.977 2.242 19.062 1 79.38 526 SER A O 1
ATOM 4090 N N . LEU A 1 527 ? 4.613 3.906 19.516 1 85.25 527 LEU A N 1
ATOM 4091 C CA . LEU A 1 527 ? 5.555 4.672 20.328 1 85.25 527 LEU A CA 1
ATOM 4092 C C . LEU A 1 527 ? 5.012 4.879 21.734 1 85.25 527 LEU A C 1
ATOM 4094 O O . LEU A 1 527 ? 5.266 5.918 22.359 1 85.25 527 LEU A O 1
ATOM 4098 N N . GLU A 1 528 ? 4.27 3.969 22.219 1 81.38 528 GLU A N 1
ATOM 4099 C CA . GLU A 1 528 ? 3.549 4.105 23.469 1 81.38 528 GLU A CA 1
ATOM 4100 C C . GLU A 1 528 ? 4.5 4.441 24.625 1 81.38 528 GLU A C 1
ATOM 4102 O O . GLU A 1 528 ? 4.207 5.316 25.438 1 81.38 528 GLU A O 1
ATOM 4107 N N . GLU A 1 529 ? 5.609 3.828 24.656 1 78.25 529 GLU A N 1
ATOM 4108 C CA . GLU A 1 529 ? 6.535 4.02 25.781 1 78.25 529 GLU A CA 1
ATOM 4109 C C . GLU A 1 529 ? 7.121 5.43 25.766 1 78.25 529 GLU A C 1
ATOM 4111 O O . GLU A 1 529 ? 7.254 6.059 26.812 1 78.25 529 GLU A O 1
ATOM 4116 N N . ILE A 1 530 ? 7.387 5.957 24.672 1 86.69 530 ILE A N 1
ATOM 4117 C CA . ILE A 1 530 ? 8.031 7.262 24.562 1 86.69 530 ILE A CA 1
ATOM 4118 C C . ILE A 1 530 ? 6.988 8.367 24.703 1 86.69 530 ILE A C 1
ATOM 4120 O O . ILE A 1 530 ? 7.293 9.445 25.219 1 86.69 530 ILE A O 1
ATOM 4124 N N . THR A 1 531 ? 5.805 8.062 24.344 1 90.25 531 THR A N 1
ATOM 4125 C CA . THR A 1 531 ? 4.758 9.078 24.312 1 90.25 531 THR A CA 1
ATOM 4126 C C . THR A 1 531 ? 4.402 9.523 25.734 1 90.25 531 THR A C 1
ATOM 4128 O O . THR A 1 531 ? 4.23 10.719 25.984 1 90.25 531 THR A O 1
ATOM 4131 N N . GLU A 1 532 ? 4.309 8.609 26.641 1 88.12 532 GLU A N 1
ATOM 4132 C CA . GLU A 1 532 ? 3.971 8.938 28.031 1 88.12 532 GLU A CA 1
ATOM 4133 C C . GLU A 1 532 ? 5.066 9.781 28.672 1 88.12 532 GLU A C 1
ATOM 4135 O O . GLU A 1 532 ? 4.773 10.719 29.422 1 88.12 532 GLU A O 1
ATOM 4140 N N . LYS A 1 533 ? 6.246 9.422 28.375 1 90.56 533 LYS A N 1
ATOM 4141 C CA . LYS A 1 533 ? 7.375 10.172 28.906 1 90.56 533 LYS A CA 1
ATOM 4142 C C . LYS A 1 533 ? 7.426 11.586 28.344 1 90.56 533 LYS A C 1
ATOM 4144 O O . LYS A 1 533 ? 7.723 12.539 29.062 1 90.56 533 LYS A O 1
ATOM 4149 N N . LEU A 1 534 ? 7.152 11.711 27.125 1 92.62 534 LEU A N 1
ATOM 4150 C CA . LEU A 1 534 ? 7.156 13.008 26.453 1 92.62 534 LEU A CA 1
ATOM 4151 C C . LEU A 1 534 ? 6.07 13.914 27.016 1 92.62 534 LEU A C 1
ATOM 4153 O O . LEU A 1 534 ? 6.305 15.109 27.234 1 92.62 534 LEU A O 1
ATOM 4157 N N . GLU A 1 535 ? 4.906 13.367 27.234 1 92.62 535 GLU A N 1
ATOM 4158 C CA . GLU A 1 535 ? 3.801 14.156 27.766 1 92.62 535 GLU A CA 1
ATOM 4159 C C . GLU A 1 535 ? 4.109 14.656 29.172 1 92.62 535 GLU A C 1
ATOM 4161 O O . GLU A 1 535 ? 3.834 15.805 29.516 1 92.62 535 GLU A O 1
ATOM 4166 N N . ALA A 1 536 ? 4.629 13.758 29.984 1 92.38 536 ALA A N 1
ATOM 4167 C CA . ALA A 1 536 ? 4.949 14.117 31.359 1 92.38 536 ALA A CA 1
ATOM 4168 C C . ALA A 1 536 ? 5.98 15.242 31.406 1 92.38 536 ALA A C 1
ATOM 4170 O O . ALA A 1 536 ? 5.852 16.188 32.188 1 92.38 536 ALA A O 1
ATOM 4171 N N . ARG A 1 537 ? 6.953 15.133 30.594 1 92.62 537 ARG A N 1
ATOM 4172 C CA . ARG A 1 537 ? 7.98 16.172 30.531 1 92.62 537 ARG A CA 1
ATOM 4173 C C . ARG A 1 537 ? 7.398 17.484 30.016 1 92.62 537 ARG A C 1
ATOM 4175 O O . ARG A 1 537 ? 7.703 18.547 30.547 1 92.62 537 ARG A O 1
ATOM 4182 N N . TRP A 1 538 ? 6.633 17.406 29.031 1 93.75 538 TRP A N 1
ATOM 4183 C CA . TRP A 1 538 ? 6.031 18.578 28.422 1 93.75 538 TRP A CA 1
ATOM 4184 C C . TRP A 1 538 ? 5.164 19.328 29.422 1 93.75 538 TRP A C 1
ATOM 4186 O O . TRP A 1 538 ? 5.188 20.562 29.484 1 93.75 538 TRP A O 1
ATOM 4196 N N . LYS A 1 539 ? 4.398 18.609 30.25 1 94.19 539 LYS A N 1
ATOM 4197 C CA . LYS A 1 539 ? 3.479 19.234 31.203 1 94.19 539 LYS A CA 1
ATOM 4198 C C . LYS A 1 539 ? 4.227 20.125 32.188 1 94.19 539 LYS A C 1
ATOM 4200 O O . LYS A 1 539 ? 3.785 21.25 32.469 1 94.19 539 LYS A O 1
ATOM 4205 N N . VAL A 1 540 ? 5.309 19.656 32.594 1 93.56 540 VAL A N 1
ATOM 4206 C CA . VAL A 1 540 ? 6.105 20.406 33.562 1 93.56 540 VAL A CA 1
ATOM 4207 C C . VAL A 1 540 ? 6.68 21.656 32.906 1 93.56 540 VAL A C 1
ATOM 4209 O O . VAL A 1 540 ? 6.586 22.75 33.469 1 93.56 540 VAL A O 1
ATOM 4212 N N . GLU A 1 541 ? 7.242 21.516 31.766 1 93.75 541 GLU A N 1
ATOM 4213 C CA . GLU A 1 541 ? 7.855 22.625 31.062 1 93.75 541 GLU A CA 1
ATOM 4214 C C . GLU A 1 541 ? 6.801 23.625 30.594 1 93.75 541 GLU A C 1
ATOM 4216 O O . GLU A 1 541 ? 7.051 24.828 30.594 1 93.75 541 GLU A O 1
ATOM 4221 N N . HIS A 1 542 ? 5.703 23.109 30.188 1 94.44 542 HIS A N 1
ATOM 4222 C CA . HIS A 1 542 ? 4.613 23.938 29.703 1 94.44 542 HIS A CA 1
ATOM 4223 C C . HIS A 1 542 ? 4.09 24.859 30.812 1 94.44 542 HIS A C 1
ATOM 4225 O O . HIS A 1 542 ? 3.885 26.062 30.578 1 94.44 542 HIS A O 1
ATOM 4231 N N . GLU A 1 543 ? 3.818 24.344 31.953 1 94.69 543 GLU A N 1
ATOM 4232 C CA . GLU A 1 543 ? 3.328 25.125 33.094 1 94.69 543 GLU A CA 1
ATOM 4233 C C . GLU A 1 543 ? 4.34 26.203 33.5 1 94.69 543 GLU A C 1
ATOM 4235 O O . GLU A 1 543 ? 3.969 27.344 33.75 1 94.69 543 GLU A O 1
ATOM 4240 N N . LYS A 1 544 ? 5.566 25.812 33.531 1 93.94 544 LYS A N 1
ATOM 4241 C CA . LYS A 1 544 ? 6.617 26.75 33.906 1 93.94 544 LYS A CA 1
ATOM 4242 C C . LYS A 1 544 ? 6.711 27.922 32.938 1 93.94 544 LYS A C 1
ATOM 4244 O O . LYS A 1 544 ? 6.727 29.078 33.312 1 93.94 544 LYS A O 1
ATOM 4249 N N . SER A 1 545 ? 6.781 27.609 31.688 1 93.31 545 SER A N 1
ATOM 4250 C CA . SER A 1 545 ? 6.941 28.641 30.672 1 93.31 545 SER A CA 1
ATOM 4251 C C . SER A 1 545 ? 5.703 29.516 30.562 1 93.31 545 SER A C 1
ATOM 4253 O O . SER A 1 545 ? 5.812 30.734 30.344 1 93.31 545 SER A O 1
ATOM 4255 N N . ALA A 1 546 ? 4.551 28.938 30.672 1 93.69 546 ALA A N 1
ATOM 4256 C CA . ALA A 1 546 ? 3.311 29.719 30.609 1 93.69 546 ALA A CA 1
ATOM 4257 C C . ALA A 1 546 ? 3.193 30.672 31.781 1 93.69 546 ALA A C 1
ATOM 4259 O O . ALA A 1 546 ? 2.846 31.844 31.609 1 93.69 546 ALA A O 1
ATOM 4260 N N . GLU A 1 547 ? 3.434 30.188 32.938 1 94.44 547 GLU A N 1
ATOM 4261 C CA . GLU A 1 547 ? 3.338 31.031 34.125 1 94.44 547 GLU A CA 1
ATOM 4262 C C . GLU A 1 547 ? 4.336 32.188 34.094 1 94.44 547 GLU A C 1
ATOM 4264 O O . GLU A 1 547 ? 4.047 33.281 34.531 1 94.44 547 GLU A O 1
ATOM 4269 N N . ASP A 1 548 ? 5.484 31.891 33.562 1 92.12 548 ASP A N 1
ATOM 4270 C CA . ASP A 1 548 ? 6.469 32.938 33.375 1 92.12 548 ASP A CA 1
ATOM 4271 C C . ASP A 1 548 ? 5.941 34 32.438 1 92.12 548 ASP A C 1
ATOM 4273 O O . ASP A 1 548 ? 6.133 35.219 32.656 1 92.12 548 ASP A O 1
ATOM 4277 N N . ALA A 1 549 ? 5.332 33.625 31.375 1 91.12 549 ALA A N 1
ATOM 4278 C CA . ALA A 1 549 ? 4.781 34.531 30.391 1 91.12 549 ALA A CA 1
ATOM 4279 C C . ALA A 1 549 ? 3.637 35.344 30.984 1 91.12 549 ALA A C 1
ATOM 4281 O O . ALA A 1 549 ? 3.51 36.562 30.719 1 91.12 549 ALA A O 1
ATOM 4282 N N . PHE A 1 550 ? 2.793 34.688 31.75 1 92.38 550 PHE A N 1
ATOM 4283 C CA . PHE A 1 550 ? 1.685 35.406 32.406 1 92.38 550 PHE A CA 1
ATOM 4284 C C . PHE A 1 550 ? 2.199 36.438 33.375 1 92.38 550 PHE A C 1
ATOM 4286 O O . PHE A 1 550 ? 1.665 37.562 33.438 1 92.38 550 PHE A O 1
ATOM 4293 N N . SER A 1 551 ? 3.189 36.094 34.094 1 91.5 551 SER A N 1
ATOM 4294 C CA . SER A 1 551 ? 3.781 37.031 35.031 1 91.5 551 SER A CA 1
ATOM 4295 C C . SER A 1 551 ? 4.387 38.219 34.344 1 91.5 551 SER A C 1
ATOM 4297 O O . SER A 1 551 ? 4.266 39.344 34.812 1 91.5 551 SER A O 1
ATOM 4299 N N . LYS A 1 552 ? 4.988 38 33.25 1 87.81 552 LYS A N 1
ATOM 4300 C CA . LYS A 1 552 ? 5.586 39.062 32.469 1 87.81 552 LYS A CA 1
ATOM 4301 C C . LYS A 1 552 ? 4.508 39.969 31.859 1 87.81 552 LYS A C 1
ATOM 4303 O O . LYS A 1 552 ? 4.684 41.156 31.766 1 87.81 552 LYS A O 1
ATOM 4308 N N . ALA A 1 553 ? 3.529 39.375 31.359 1 85.44 553 ALA A N 1
ATOM 4309 C CA . ALA A 1 553 ? 2.436 40.125 30.766 1 85.44 553 ALA A CA 1
ATOM 4310 C C . ALA A 1 553 ? 1.76 41.031 31.797 1 85.44 553 ALA A C 1
ATOM 4312 O O . ALA A 1 553 ? 1.359 42.156 31.5 1 85.44 553 ALA A O 1
ATOM 4313 N N . GLU A 1 554 ? 1.578 40.5 32.938 1 84 554 GLU A N 1
ATOM 4314 C CA . GLU A 1 554 ? 0.973 41.281 34.031 1 84 554 GLU A CA 1
ATOM 4315 C C . GLU A 1 554 ? 1.856 42.469 34.438 1 84 554 GLU A C 1
ATOM 4317 O O . GLU A 1 554 ? 1.355 43.5 34.844 1 84 554 GLU A O 1
ATOM 4322 N N . SER A 1 555 ? 3.156 42.25 34.312 1 82 555 SER A N 1
ATOM 4323 C CA . SER A 1 555 ? 4.094 43.281 34.688 1 82 555 SER A CA 1
ATOM 4324 C C . SER A 1 555 ? 4.262 44.312 33.562 1 82 555 SER A C 1
ATOM 4326 O O . SER A 1 555 ? 5 45.281 33.719 1 82 555 SER A O 1
ATOM 4328 N N . GLY A 1 556 ? 3.539 44.125 32.469 1 71.38 556 GLY A N 1
ATOM 4329 C CA . GLY A 1 556 ? 3.553 45.094 31.359 1 71.38 556 GLY A CA 1
ATOM 4330 C C . GLY A 1 556 ? 4.645 44.812 30.344 1 71.38 556 GLY A C 1
ATOM 4331 O O . GLY A 1 556 ? 5.02 45.719 29.578 1 71.38 556 GLY A O 1
ATOM 4332 N N . PHE A 1 557 ? 5.207 43.719 30.375 1 64.38 557 PHE A N 1
ATOM 4333 C CA . PHE A 1 557 ? 6.238 43.375 29.406 1 64.38 557 PHE A CA 1
ATOM 4334 C C . PHE A 1 557 ? 5.648 43.219 28.016 1 64.38 557 PHE A C 1
ATOM 4336 O O . PHE A 1 557 ? 4.566 42.656 27.844 1 64.38 557 PHE A O 1
ATOM 4343 N N . LYS A 1 558 ? 6.242 44.062 27.078 1 57.22 558 LYS A N 1
ATOM 4344 C CA . LYS A 1 558 ? 5.785 44 25.703 1 57.22 558 LYS A CA 1
ATOM 4345 C C . LYS A 1 558 ? 6.52 42.906 24.938 1 57.22 558 LYS A C 1
ATOM 4347 O O . LYS A 1 558 ? 7.75 42.906 24.859 1 57.22 558 LYS A O 1
ATOM 4352 N N . PHE A 1 559 ? 5.812 41.812 24.797 1 56.03 559 PHE A N 1
ATOM 4353 C CA . PHE A 1 559 ? 6.406 40.719 24.031 1 56.03 559 PHE A CA 1
ATOM 4354 C C . PHE A 1 559 ? 6.641 41.125 22.578 1 56.03 559 PHE A C 1
ATOM 4356 O O . PHE A 1 559 ? 5.828 41.844 22 1 56.03 559 PHE A O 1
ATOM 4363 N N . ASP A 1 560 ? 7.945 41.344 22.172 1 48.12 560 ASP A N 1
ATOM 4364 C CA . ASP A 1 560 ? 8.25 41.625 20.781 1 48.12 560 ASP A CA 1
ATOM 4365 C C . ASP A 1 560 ? 7.652 40.562 19.859 1 48.12 560 ASP A C 1
ATOM 4367 O O . ASP A 1 560 ? 7.969 39.375 19.984 1 48.12 560 ASP A O 1
ATOM 4371 N N . THR A 1 561 ? 6.539 40.875 19.531 1 46.38 561 THR A N 1
ATOM 4372 C CA . THR A 1 561 ? 5.992 39.938 18.562 1 46.38 561 THR A CA 1
ATOM 4373 C C . THR A 1 561 ? 6.887 39.844 17.328 1 46.38 561 THR A C 1
ATOM 4375 O O . THR A 1 561 ? 7.324 40.844 16.797 1 46.38 561 THR A O 1
ATOM 4378 N N . GLY A 1 562 ? 8.008 39.156 17.344 1 44.94 562 GLY A N 1
ATOM 4379 C CA . GLY A 1 562 ? 8.828 38.906 16.172 1 44.94 562 GLY A CA 1
ATOM 4380 C C . GLY A 1 562 ? 8.148 39.344 14.883 1 44.94 562 GLY A C 1
ATOM 4381 O O . GLY A 1 562 ? 6.992 39.781 14.891 1 44.94 562 GLY A O 1
ATOM 4382 N N . PRO A 1 563 ? 9.102 39.688 13.859 1 39 563 PRO A N 1
ATOM 4383 C CA . PRO A 1 563 ? 8.508 40.125 12.602 1 39 563 PRO A CA 1
ATOM 4384 C C . PRO A 1 563 ? 7.266 39.344 12.219 1 39 563 PRO A C 1
ATOM 4386 O O . PRO A 1 563 ? 7.137 38.156 12.586 1 39 563 PRO A O 1
ATOM 4389 N N . SER A 1 564 ? 6.359 40.094 11.953 1 36.69 564 SER A N 1
ATOM 4390 C CA . SER A 1 564 ? 5.062 39.531 11.555 1 36.69 564 SER A CA 1
ATOM 4391 C C . SER A 1 564 ? 5.23 38.375 10.578 1 36.69 564 SER A C 1
ATOM 4393 O O . SER A 1 564 ? 6.215 38.312 9.844 1 36.69 564 SER A O 1
ATOM 4395 N N . PHE A 1 565 ? 4.719 37.406 10.867 1 35.81 565 PHE A N 1
ATOM 4396 C CA . PHE A 1 565 ? 4.688 36.219 10.008 1 35.81 565 PHE A CA 1
ATOM 4397 C C . PHE A 1 565 ? 4.82 36.625 8.539 1 35.81 565 PHE A C 1
ATOM 4399 O O . PHE A 1 565 ? 5.398 35.875 7.746 1 35.81 565 PHE A O 1
ATOM 4406 N N . PHE A 1 566 ? 4.188 37.875 8.148 1 33.53 566 PHE A N 1
ATOM 4407 C CA . PHE A 1 566 ? 3.895 38.281 6.77 1 33.53 566 PHE A CA 1
ATOM 4408 C C . PHE A 1 566 ? 4.832 39.375 6.312 1 33.53 566 PHE A C 1
ATOM 4410 O O . PHE A 1 566 ? 4.582 40.031 5.301 1 33.53 566 PHE A O 1
ATOM 4417 N N . LYS A 1 567 ? 5.797 39.75 6.922 1 33.47 567 LYS A N 1
ATOM 4418 C CA . LYS A 1 567 ? 6.598 40.812 6.336 1 33.47 567 LYS A CA 1
ATOM 4419 C C . LYS A 1 567 ? 7.32 40.344 5.078 1 33.47 567 LYS A C 1
ATOM 4421 O O . LYS A 1 567 ? 8.109 39.406 5.137 1 33.47 567 LYS A O 1
ATOM 4426 N N . LYS A 1 568 ? 6.637 40.688 3.943 1 35.62 568 LYS A N 1
ATOM 4427 C CA . LYS A 1 568 ? 7.254 40.5 2.637 1 35.62 568 LYS A CA 1
ATOM 4428 C C . LYS A 1 568 ? 8.695 41 2.631 1 35.62 568 LYS A C 1
ATOM 4430 O O . LYS A 1 568 ? 8.961 42.125 3.066 1 35.62 568 LYS A O 1
ATOM 4435 N N . ALA A 1 569 ? 9.625 40.125 2.57 1 30.77 569 ALA A N 1
ATOM 4436 C CA . ALA A 1 569 ? 10.812 40.781 2.062 1 30.77 569 ALA A CA 1
ATOM 4437 C C . ALA A 1 569 ? 10.477 41.688 0.875 1 30.77 569 ALA A C 1
ATOM 4439 O O . ALA A 1 569 ? 9.555 41.375 0.109 1 30.77 569 ALA A O 1
ATOM 4440 N N . GLU A 1 570 ? 10.703 42.75 0.748 1 29.28 570 GLU A N 1
ATOM 4441 C CA . GLU A 1 570 ? 10.664 43.625 -0.424 1 29.28 570 GLU A CA 1
ATOM 4442 C C . GLU A 1 570 ? 11.023 42.875 -1.693 1 29.28 570 GLU A C 1
ATOM 4444 O O . GLU A 1 570 ? 12.133 42.344 -1.818 1 29.28 570 GLU A O 1
ATOM 4449 N N . GLN A 1 571 ? 10.047 42.031 -2.166 1 30.44 571 GLN A N 1
ATOM 4450 C CA . GLN A 1 571 ? 10.312 41.375 -3.445 1 30.44 571 GLN A CA 1
ATOM 4451 C C . GLN A 1 571 ? 10.719 42.406 -4.504 1 30.44 571 GLN A C 1
ATOM 4453 O O . GLN A 1 571 ? 10.062 43.438 -4.664 1 30.44 571 GLN A O 1
ATOM 4458 N N . PRO A 1 572 ? 11.836 42.25 -5.172 1 26.67 572 PRO A N 1
ATOM 4459 C CA . PRO A 1 572 ? 12.086 43.031 -6.379 1 26.67 572 PRO A CA 1
ATOM 4460 C C . PRO A 1 572 ? 11.148 42.656 -7.527 1 26.67 572 PRO A C 1
ATOM 4462 O O . PRO A 1 572 ? 10.672 41.531 -7.605 1 26.67 572 PRO A O 1
ATOM 4465 N N . SER A 1 573 ? 10.367 43.5 -8.227 1 27.34 573 SER A N 1
ATOM 4466 C CA . SER A 1 573 ? 9.438 43.594 -9.352 1 27.34 573 SER A CA 1
ATOM 4467 C C . SER A 1 573 ? 10.016 42.906 -10.594 1 27.34 573 SER A C 1
ATOM 4469 O O . SER A 1 573 ? 10.828 43.5 -11.305 1 27.34 573 SER A O 1
ATOM 4471 N N . THR A 1 574 ? 10.469 41.688 -10.656 1 26.3 574 THR A N 1
ATOM 4472 C CA . THR A 1 574 ? 11 41.281 -11.953 1 26.3 574 THR A CA 1
ATOM 4473 C C . THR A 1 574 ? 9.875 40.938 -12.914 1 26.3 574 THR A C 1
ATOM 4475 O O . THR A 1 574 ? 9.125 39.969 -12.68 1 26.3 574 THR A O 1
ATOM 4478 N N . VAL A 1 575 ? 9.234 41.812 -13.719 1 24.27 575 VAL A N 1
ATOM 4479 C CA . VAL A 1 575 ? 8.312 41.812 -14.852 1 24.27 575 VAL A CA 1
ATOM 4480 C C . VAL A 1 575 ? 8.883 40.969 -15.984 1 24.27 575 VAL A C 1
ATOM 4482 O O . VAL A 1 575 ? 9.961 41.25 -16.516 1 24.27 575 VAL A O 1
ATOM 4485 N N . MET A 1 576 ? 8.602 39.719 -16.109 1 24.02 576 MET A N 1
ATOM 4486 C CA . MET A 1 576 ? 9.031 38.938 -17.266 1 24.02 576 MET A CA 1
ATOM 4487 C C . MET A 1 576 ? 8.25 39.312 -18.516 1 24.02 576 MET A C 1
ATOM 4489 O O . MET A 1 576 ? 7.027 39.188 -18.562 1 24.02 576 MET A O 1
ATOM 4493 N N . GLN A 1 577 ? 8.602 40.406 -19.312 1 20.22 577 GLN A N 1
ATOM 4494 C CA . GLN A 1 577 ? 8.102 40.844 -20.609 1 20.22 577 GLN A CA 1
ATOM 4495 C C . GLN A 1 577 ? 8.414 39.812 -21.688 1 20.22 577 GLN A C 1
ATOM 4497 O O . GLN A 1 577 ? 9.57 39.406 -21.844 1 20.22 577 GLN A O 1
ATOM 4502 N N . ALA A 1 578 ? 7.453 39.062 -22.078 1 26.19 578 ALA A N 1
ATOM 4503 C CA . ALA A 1 578 ? 7.555 38.281 -23.297 1 26.19 578 ALA A CA 1
ATOM 4504 C C . ALA A 1 578 ? 7.906 39.156 -24.5 1 26.19 578 ALA A C 1
ATOM 4506 O O . ALA A 1 578 ? 7.238 40.156 -24.75 1 26.19 578 ALA A O 1
ATOM 4507 N N . ARG A 1 579 ? 9.203 39.156 -24.875 1 21.66 579 ARG A N 1
ATOM 4508 C CA . ARG A 1 579 ? 9.523 39.781 -26.156 1 21.66 579 ARG A CA 1
ATOM 4509 C C . ARG A 1 579 ? 8.75 39.125 -27.281 1 21.66 579 ARG A C 1
ATOM 4511 O O . ARG A 1 579 ? 8.797 37.875 -27.438 1 21.66 579 ARG A O 1
ATOM 4518 N N . LYS A 1 580 ? 7.605 39.719 -27.719 1 25.59 580 LYS A N 1
ATOM 4519 C CA . LYS A 1 580 ? 6.922 39.594 -29 1 25.59 580 LYS A CA 1
ATOM 4520 C C . LYS A 1 580 ? 7.91 39.656 -30.156 1 25.59 580 LYS A C 1
ATOM 4522 O O . LYS A 1 580 ? 7.754 40.469 -31.094 1 25.59 580 LYS A O 1
ATOM 4527 N N . ASP A 1 581 ? 9.109 38.906 -30.203 1 22.14 581 ASP A N 1
ATOM 4528 C CA . ASP A 1 581 ? 9.578 38.906 -31.578 1 22.14 581 ASP A CA 1
ATOM 4529 C C . ASP A 1 581 ? 8.773 37.906 -32.406 1 22.14 581 ASP A C 1
ATOM 4531 O O . ASP A 1 581 ? 8.375 36.844 -31.922 1 22.14 581 ASP A O 1
ATOM 4535 N N . MET B 1 1 ? -34.594 -19.703 5.5 1 18.47 1 MET B N 1
ATOM 4536 C CA . MET B 1 1 ? -34.438 -19.469 4.066 1 18.47 1 MET B CA 1
ATOM 4537 C C . MET B 1 1 ? -33.688 -18.156 3.807 1 18.47 1 MET B C 1
ATOM 4539 O O . MET B 1 1 ? -34.281 -17.172 3.363 1 18.47 1 MET B O 1
ATOM 4543 N N . ARG B 1 2 ? -32.781 -17.75 4.68 1 22.17 2 ARG B N 1
ATOM 4544 C CA . ARG B 1 2 ? -32.031 -16.594 5.176 1 22.17 2 ARG B CA 1
ATOM 4545 C C . ARG B 1 2 ? -31.047 -16.078 4.129 1 22.17 2 ARG B C 1
ATOM 4547 O O . ARG B 1 2 ? -30.062 -16.75 3.803 1 22.17 2 ARG B O 1
ATOM 4554 N N . VAL B 1 3 ? -31.578 -15.383 2.984 1 22.08 3 VAL B N 1
ATOM 4555 C CA . VAL B 1 3 ? -31.141 -14.812 1.718 1 22.08 3 VAL B CA 1
ATOM 4556 C C . VAL B 1 3 ? -29.922 -13.93 1.951 1 22.08 3 VAL B C 1
ATOM 4558 O O . VAL B 1 3 ? -29.875 -13.156 2.91 1 22.08 3 VAL B O 1
ATOM 4561 N N . SER B 1 4 ? -28.734 -14.234 1.229 1 21.91 4 SER B N 1
ATOM 4562 C CA . SER B 1 4 ? -27.281 -14.102 1.181 1 21.91 4 SER B CA 1
ATOM 4563 C C . SER B 1 4 ? -26.859 -12.664 0.88 1 21.91 4 SER B C 1
ATOM 4565 O O . SER B 1 4 ? -27.234 -12.109 -0.16 1 21.91 4 SER B O 1
ATOM 4567 N N . SER B 1 5 ? -26.781 -11.711 1.895 1 23.92 5 SER B N 1
ATOM 4568 C CA . SER B 1 5 ? -26.5 -10.297 2.127 1 23.92 5 SER B CA 1
ATOM 4569 C C . SER B 1 5 ? -25.172 -9.883 1.498 1 23.92 5 SER B C 1
ATOM 4571 O O . SER B 1 5 ? -24.719 -8.75 1.685 1 23.92 5 SER B O 1
ATOM 4573 N N . SER B 1 6 ? -24.422 -10.922 0.944 1 22.72 6 SER B N 1
ATOM 4574 C CA . SER B 1 6 ? -23.031 -10.719 0.56 1 22.72 6 SER B CA 1
ATOM 4575 C C . SER B 1 6 ? -22.922 -9.836 -0.678 1 22.72 6 SER B C 1
ATOM 4577 O O . SER B 1 6 ? -21.828 -9.469 -1.09 1 22.72 6 SER B O 1
ATOM 4579 N N . PHE B 1 7 ? -23.953 -9.664 -1.559 1 22.39 7 PHE B N 1
ATOM 4580 C CA . PHE B 1 7 ? -23.828 -9.211 -2.939 1 22.39 7 PHE B CA 1
ATOM 4581 C C . PHE B 1 7 ? -23.578 -7.707 -2.992 1 22.39 7 PHE B C 1
ATOM 4583 O O . PHE B 1 7 ? -23.266 -7.164 -4.055 1 22.39 7 PHE B O 1
ATOM 4590 N N . LEU B 1 8 ? -23.859 -6.906 -1.992 1 22 8 LEU B N 1
ATOM 4591 C CA . LEU B 1 8 ? -24.094 -5.48 -2.201 1 22 8 LEU B CA 1
ATOM 4592 C C . LEU B 1 8 ? -22.781 -4.734 -2.381 1 22 8 LEU B C 1
ATOM 4594 O O . LEU B 1 8 ? -22.766 -3.564 -2.777 1 22 8 LEU B O 1
ATOM 4598 N N . ALA B 1 9 ? -21.672 -5.23 -1.845 1 22.95 9 ALA B N 1
ATOM 4599 C CA . ALA B 1 9 ? -20.547 -4.324 -1.64 1 22.95 9 ALA B CA 1
ATOM 4600 C C . ALA B 1 9 ? -19.891 -3.961 -2.967 1 22.95 9 ALA B C 1
ATOM 4602 O O . ALA B 1 9 ? -19.25 -2.912 -3.084 1 22.95 9 ALA B O 1
ATOM 4603 N N . LEU B 1 10 ? -19.922 -4.82 -3.977 1 22.31 10 LEU B N 1
ATOM 4604 C CA . LEU B 1 10 ? -18.969 -4.723 -5.082 1 22.31 10 LEU B CA 1
ATOM 4605 C C . LEU B 1 10 ? -19.359 -3.596 -6.035 1 22.31 10 LEU B C 1
ATOM 4607 O O . LEU B 1 10 ? -18.547 -3.172 -6.863 1 22.31 10 LEU B O 1
ATOM 4611 N N . LEU B 1 11 ? -20.609 -3.09 -6.109 1 23.59 11 LEU B N 1
ATOM 4612 C CA . LEU B 1 11 ? -21.094 -2.451 -7.332 1 23.59 11 LEU B CA 1
ATOM 4613 C C . LEU B 1 11 ? -20.547 -1.033 -7.453 1 23.59 11 LEU B C 1
ATOM 4615 O O . LEU B 1 11 ? -20.734 -0.373 -8.477 1 23.59 11 LEU B O 1
ATOM 4619 N N . GLY B 1 12 ? -20.141 -0.365 -6.375 1 24.05 12 GLY B N 1
ATOM 4620 C CA . GLY B 1 12 ? -20.172 1.071 -6.602 1 24.05 12 GLY B CA 1
ATOM 4621 C C . GLY B 1 12 ? -19.109 1.544 -7.582 1 24.05 12 GLY B C 1
ATOM 4622 O O . GLY B 1 12 ? -19.219 2.637 -8.141 1 24.05 12 GLY B O 1
ATOM 4623 N N . VAL B 1 13 ? -17.922 0.943 -7.598 1 23.78 13 VAL B N 1
ATOM 4624 C CA . VAL B 1 13 ? -16.859 1.705 -8.258 1 23.78 13 VAL B CA 1
ATOM 4625 C C . VAL B 1 13 ? -17.047 1.632 -9.773 1 23.78 13 VAL B C 1
ATOM 4627 O O . VAL B 1 13 ? -16.188 2.105 -10.531 1 23.78 13 VAL B O 1
ATOM 4630 N N . ALA B 1 14 ? -18.156 0.999 -10.273 1 22.05 14 ALA B N 1
ATOM 4631 C CA . ALA B 1 14 ? -18.125 0.611 -11.68 1 22.05 14 ALA B CA 1
ATOM 4632 C C . ALA B 1 14 ? -18.25 1.832 -12.586 1 22.05 14 ALA B C 1
ATOM 4634 O O . ALA B 1 14 ? -18.156 1.714 -13.812 1 22.05 14 ALA B O 1
ATOM 4635 N N . SER B 1 15 ? -18.719 2.971 -12.188 1 21.64 15 SER B N 1
ATOM 4636 C CA . SER B 1 15 ? -19.359 3.668 -13.297 1 21.64 15 SER B CA 1
ATOM 4637 C C . SER B 1 15 ? -18.344 4.098 -14.344 1 21.64 15 SER B C 1
ATOM 4639 O O . SER B 1 15 ? -18.703 4.582 -15.422 1 21.64 15 SER B O 1
ATOM 4641 N N . SER B 1 16 ? -17.172 4.637 -14.039 1 23.48 16 SER B N 1
ATOM 4642 C CA . SER B 1 16 ? -16.641 5.367 -15.18 1 23.48 16 SER B CA 1
ATOM 4643 C C . SER B 1 16 ? -16.25 4.418 -16.312 1 23.48 16 SER B C 1
ATOM 4645 O O . SER B 1 16 ? -15.32 3.617 -16.156 1 23.48 16 SER B O 1
ATOM 4647 N N . ALA B 1 17 ? -17.25 3.914 -17.094 1 21.45 17 ALA B N 1
ATOM 4648 C CA . ALA B 1 17 ? -17.344 3.016 -18.25 1 21.45 17 ALA B CA 1
ATOM 4649 C C . ALA B 1 17 ? -16.359 3.408 -19.328 1 21.45 17 ALA B C 1
ATOM 4651 O O . ALA B 1 17 ? -16.422 4.52 -19.875 1 21.45 17 ALA B O 1
ATOM 4652 N N . PHE B 1 18 ? -15.078 3.012 -19.266 1 21.84 18 PHE B N 1
ATOM 4653 C CA . PHE B 1 18 ? -14.172 3 -20.406 1 21.84 18 PHE B CA 1
ATOM 4654 C C . PHE B 1 18 ? -14.852 2.41 -21.641 1 21.84 18 PHE B C 1
ATOM 4656 O O . PHE B 1 18 ? -15.336 1.278 -21.594 1 21.84 18 PHE B O 1
ATOM 4663 N N . ALA B 1 19 ? -15.695 3.166 -22.328 1 21.45 19 ALA B N 1
ATOM 4664 C CA . ALA B 1 19 ? -16.219 2.799 -23.656 1 21.45 19 ALA B CA 1
ATOM 4665 C C . ALA B 1 19 ? -15.109 2.234 -24.531 1 21.45 19 ALA B C 1
ATOM 4667 O O . ALA B 1 19 ? -14.164 2.945 -24.891 1 21.45 19 ALA B O 1
ATOM 4668 N N . PHE B 1 20 ? -14.688 1.01 -24.297 1 22.27 20 PHE B N 1
ATOM 4669 C CA . PHE B 1 20 ? -13.82 0.269 -25.203 1 22.27 20 PHE B CA 1
ATOM 4670 C C . PHE B 1 20 ? -14.359 0.328 -26.641 1 22.27 20 PHE B C 1
ATOM 4672 O O . PHE B 1 20 ? -15.492 -0.086 -26.891 1 22.27 20 PHE B O 1
ATOM 4679 N N . ASN B 1 21 ? -14.219 1.433 -27.359 1 22.69 21 ASN B N 1
ATOM 4680 C CA . ASN B 1 21 ? -14.516 1.417 -28.781 1 22.69 21 ASN B CA 1
ATOM 4681 C C . ASN B 1 21 ? -13.844 0.237 -29.484 1 22.69 21 ASN B C 1
ATOM 4683 O O . ASN B 1 21 ? -12.617 0.207 -29.625 1 22.69 21 ASN B O 1
ATOM 4687 N N . LEU B 1 22 ? -14.352 -0.906 -29.266 1 22.83 22 LEU B N 1
ATOM 4688 C CA . LEU B 1 22 ? -13.977 -2.125 -29.969 1 22.83 22 LEU B CA 1
ATOM 4689 C C . LEU B 1 22 ? -14.109 -1.937 -31.484 1 22.83 22 LEU B C 1
ATOM 4691 O O . LEU B 1 22 ? -15.219 -1.895 -32 1 22.83 22 LEU B O 1
ATOM 4695 N N . GLN B 1 23 ? -13.438 -0.948 -32.125 1 22.41 23 GLN B N 1
ATOM 4696 C CA . GLN B 1 23 ? -13.57 -0.978 -33.594 1 22.41 23 GLN B CA 1
ATOM 4697 C C . GLN B 1 23 ? -13.164 -2.336 -34.156 1 22.41 23 GLN B C 1
ATOM 4699 O O . GLN B 1 23 ? -12.164 -2.916 -33.719 1 22.41 23 GLN B O 1
ATOM 4704 N N . PRO B 1 24 ? -14.055 -3.031 -34.75 1 22.95 24 PRO B N 1
ATOM 4705 C CA . PRO B 1 24 ? -13.875 -4.324 -35.406 1 22.95 24 PRO B CA 1
ATOM 4706 C C . PRO B 1 24 ? -12.727 -4.316 -36.438 1 22.95 24 PRO B C 1
ATOM 4708 O O . PRO B 1 24 ? -12.719 -3.494 -37.344 1 22.95 24 PRO B O 1
ATOM 4711 N N . SER B 1 25 ? -11.461 -4.285 -36 1 22.48 25 SER B N 1
ATOM 4712 C CA . SER B 1 25 ? -10.383 -4.305 -37 1 22.48 25 SER B CA 1
ATOM 4713 C C . SER B 1 25 ? -10.586 -5.43 -38 1 22.48 25 SER B C 1
ATOM 4715 O O . SER B 1 25 ? -10.758 -6.59 -37.625 1 22.48 25 SER B O 1
ATOM 4717 N N . VAL B 1 26 ? -11.227 -5.18 -39.062 1 22.61 26 VAL B N 1
ATOM 4718 C CA . VAL B 1 26 ? -11.32 -6.004 -40.281 1 22.61 26 VAL B CA 1
ATOM 4719 C C . VAL B 1 26 ? -9.93 -6.531 -40.656 1 22.61 26 VAL B C 1
ATOM 4721 O O . VAL B 1 26 ? -8.977 -5.758 -40.75 1 22.61 26 VAL B O 1
ATOM 4724 N N . VAL B 1 27 ? -9.633 -7.77 -40.281 1 21.73 27 VAL B N 1
ATOM 4725 C CA . VAL B 1 27 ? -8.438 -8.562 -40.562 1 21.73 27 VAL B CA 1
ATOM 4726 C C . VAL B 1 27 ? -8.188 -8.609 -42.062 1 21.73 27 VAL B C 1
ATOM 4728 O O . VAL B 1 27 ? -9.016 -9.125 -42.812 1 21.73 27 VAL B O 1
ATOM 4731 N N . PRO B 1 28 ? -7.629 -7.477 -42.625 1 22.16 28 PRO B N 1
ATOM 4732 C CA . PRO B 1 28 ? -7.355 -7.695 -44.031 1 22.16 28 PRO B CA 1
ATOM 4733 C C . PRO B 1 28 ? -6.516 -8.945 -44.281 1 22.16 28 PRO B C 1
ATOM 4735 O O . PRO B 1 28 ? -5.734 -9.352 -43.438 1 22.16 28 PRO B O 1
ATOM 4738 N N . SER B 1 29 ? -6.938 -9.844 -45.156 1 20.98 29 SER B N 1
ATOM 4739 C CA . SER B 1 29 ? -6.488 -11.141 -45.656 1 20.98 29 SER B CA 1
ATOM 4740 C C . SER B 1 29 ? -5.113 -11.031 -46.312 1 20.98 29 SER B C 1
ATOM 4742 O O . SER B 1 29 ? -4.695 -11.922 -47.062 1 20.98 29 SER B O 1
ATOM 4744 N N . THR B 1 30 ? -4.227 -9.984 -45.938 1 21.78 30 THR B N 1
ATOM 4745 C CA . THR B 1 30 ? -3.135 -9.922 -46.906 1 21.78 30 THR B CA 1
ATOM 4746 C C . THR B 1 30 ? -2.289 -11.195 -46.844 1 21.78 30 THR B C 1
ATOM 4748 O O . THR B 1 30 ? -2.131 -11.789 -45.781 1 21.78 30 THR B O 1
ATOM 4751 N N . ASN B 1 31 ? -1.95 -11.797 -48 1 21.77 31 ASN B N 1
ATOM 4752 C CA . ASN B 1 31 ? -1.241 -12.945 -48.531 1 21.77 31 ASN B CA 1
ATOM 4753 C C . ASN B 1 31 ? 0.225 -12.961 -48.125 1 21.77 31 ASN B C 1
ATOM 4755 O O . ASN B 1 31 ? 1.042 -12.219 -48.688 1 21.77 31 ASN B O 1
ATOM 4759 N N . VAL B 1 32 ? 0.522 -12.906 -46.781 1 20.94 32 VAL B N 1
ATOM 4760 C CA . VAL B 1 32 ? 1.934 -12.828 -46.406 1 20.94 32 VAL B CA 1
ATOM 4761 C C . VAL B 1 32 ? 2.65 -14.102 -46.844 1 20.94 32 VAL B C 1
ATOM 4763 O O . VAL B 1 32 ? 2.301 -15.203 -46.406 1 20.94 32 VAL B O 1
ATOM 4766 N N . ALA B 1 33 ? 3.279 -14.156 -48.031 1 22.34 33 ALA B N 1
ATOM 4767 C CA . ALA B 1 33 ? 4.238 -15.117 -48.562 1 22.34 33 ALA B CA 1
ATOM 4768 C C . ALA B 1 33 ? 5.336 -15.414 -47.562 1 22.34 33 ALA B C 1
ATOM 4770 O O . ALA B 1 33 ? 5.648 -14.586 -46.719 1 22.34 33 ALA B O 1
ATOM 4771 N N . SER B 1 34 ? 5.91 -16.719 -47.594 1 21 34 SER B N 1
ATOM 4772 C CA . SER B 1 34 ? 6.656 -17.656 -46.75 1 21 34 SER B CA 1
ATOM 4773 C C . SER B 1 34 ? 8.094 -17.188 -46.531 1 21 34 SER B C 1
ATOM 4775 O O . SER B 1 34 ? 9.008 -18 -46.438 1 21 34 SER B O 1
ATOM 4777 N N . LYS B 1 35 ? 8.484 -15.859 -46.438 1 25.2 35 LYS B N 1
ATOM 4778 C CA . LYS B 1 35 ? 9.93 -15.648 -46.406 1 25.2 35 LYS B CA 1
ATOM 4779 C C . LYS B 1 35 ? 10.562 -16.375 -45.219 1 25.2 35 LYS B C 1
ATOM 4781 O O . LYS B 1 35 ? 10.516 -15.875 -44.094 1 25.2 35 LYS B O 1
ATOM 4786 N N . SER B 1 36 ? 10.625 -17.766 -45.062 1 20.8 36 SER B N 1
ATOM 4787 C CA . SER B 1 36 ? 11.094 -18.688 -44.031 1 20.8 36 SER B CA 1
ATOM 4788 C C . SER B 1 36 ? 12.555 -18.453 -43.688 1 20.8 36 SER B C 1
ATOM 4790 O O . SER B 1 36 ? 13.008 -18.828 -42.594 1 20.8 36 SER B O 1
ATOM 4792 N N . ALA B 1 37 ? 13.492 -18.328 -44.75 1 23.48 37 ALA B N 1
ATOM 4793 C CA . ALA B 1 37 ? 14.844 -18.875 -44.688 1 23.48 37 ALA B CA 1
ATOM 4794 C C . ALA B 1 37 ? 15.664 -18.219 -43.594 1 23.48 37 ALA B C 1
ATOM 4796 O O . ALA B 1 37 ? 16.406 -18.891 -42.875 1 23.48 37 ALA B O 1
ATOM 4797 N N . GLN B 1 38 ? 16.016 -16.953 -43.781 1 21.31 38 GLN B N 1
ATOM 4798 C CA . GLN B 1 38 ? 17.281 -16.359 -43.344 1 21.31 38 GLN B CA 1
ATOM 4799 C C . GLN B 1 38 ? 17.266 -16.078 -41.844 1 21.31 38 GLN B C 1
ATOM 4801 O O . GLN B 1 38 ? 18.25 -15.562 -41.312 1 21.31 38 GLN B O 1
ATOM 4806 N N . THR B 1 39 ? 16.141 -16.266 -41.094 1 23.03 39 THR B N 1
ATOM 4807 C CA . THR B 1 39 ? 16.047 -15.539 -39.812 1 23.03 39 THR B CA 1
ATOM 4808 C C . THR B 1 39 ? 16.797 -16.281 -38.719 1 23.03 39 THR B C 1
ATOM 4810 O O . THR B 1 39 ? 16.703 -15.914 -37.562 1 23.03 39 THR B O 1
ATOM 4813 N N . ALA B 1 40 ? 17.562 -17.359 -39 1 24.34 40 ALA B N 1
ATOM 4814 C CA . ALA B 1 40 ? 18.203 -18.234 -38 1 24.34 40 ALA B CA 1
ATOM 4815 C C . ALA B 1 40 ? 19.25 -17.469 -37.219 1 24.34 40 ALA B C 1
ATOM 4817 O O . ALA B 1 40 ? 19.5 -17.766 -36.031 1 24.34 40 ALA B O 1
ATOM 4818 N N . LEU B 1 41 ? 20.172 -16.75 -37.969 1 24.94 41 LEU B N 1
ATOM 4819 C CA . LEU B 1 41 ? 21.516 -16.453 -37.5 1 24.94 41 LEU B CA 1
ATOM 4820 C C . LEU B 1 41 ? 21.484 -15.57 -36.25 1 24.94 41 LEU B C 1
ATOM 4822 O O . LEU B 1 41 ? 22.391 -15.609 -35.438 1 24.94 41 LEU B O 1
ATOM 4826 N N . HIS B 1 42 ? 20.672 -14.484 -36.281 1 24.92 42 HIS B N 1
ATOM 4827 C CA . HIS B 1 42 ? 20.984 -13.352 -35.438 1 24.92 42 HIS B CA 1
ATOM 4828 C C . HIS B 1 42 ? 20.609 -13.641 -34 1 24.92 42 HIS B C 1
ATOM 4830 O O . HIS B 1 42 ? 19.719 -12.984 -33.438 1 24.92 42 HIS B O 1
ATOM 4836 N N . MET B 1 43 ? 20.547 -14.898 -33.594 1 24.84 43 MET B N 1
ATOM 4837 C CA . MET B 1 43 ? 20.031 -15.312 -32.281 1 24.84 43 MET B CA 1
ATOM 4838 C C . MET B 1 43 ? 20.922 -14.797 -31.156 1 24.84 43 MET B C 1
ATOM 4840 O O . MET B 1 43 ? 20.547 -14.859 -29.984 1 24.84 43 MET B O 1
ATOM 4844 N N . GLU B 1 44 ? 22.344 -14.852 -31.406 1 27.08 44 GLU B N 1
ATOM 4845 C CA . GLU B 1 44 ? 23.328 -14.734 -30.344 1 27.08 44 GLU B CA 1
ATOM 4846 C C . GLU B 1 44 ? 23.156 -13.438 -29.562 1 27.08 44 GLU B C 1
ATOM 4848 O O . GLU B 1 44 ? 23.422 -13.391 -28.359 1 27.08 44 GLU B O 1
ATOM 4853 N N . GLY B 1 45 ? 23.234 -12.328 -30.359 1 26.48 45 GLY B N 1
ATOM 4854 C CA . GLY B 1 45 ? 23.531 -10.977 -29.906 1 26.48 45 GLY B CA 1
ATOM 4855 C C . GLY B 1 45 ? 22.469 -10.391 -29.016 1 26.48 45 GLY B C 1
ATOM 4856 O O . GLY B 1 45 ? 22.391 -9.172 -28.828 1 26.48 45 GLY B O 1
ATOM 4857 N N . PHE B 1 46 ? 21.469 -11.133 -28.75 1 26.66 46 PHE B N 1
ATOM 4858 C CA . PHE B 1 46 ? 20.328 -10.43 -28.188 1 26.66 46 PHE B CA 1
ATOM 4859 C C . PHE B 1 46 ? 20.672 -9.859 -26.812 1 26.66 46 PHE B C 1
ATOM 4861 O O . PHE B 1 46 ? 19.938 -9.031 -26.281 1 26.66 46 PHE B O 1
ATOM 4868 N N . ALA B 1 47 ? 21.547 -10.594 -26.047 1 29.67 47 ALA B N 1
ATOM 4869 C CA . ALA B 1 47 ? 22 -10.086 -24.75 1 29.67 47 ALA B CA 1
ATOM 4870 C C . ALA B 1 47 ? 22.625 -8.695 -24.891 1 29.67 47 ALA B C 1
ATOM 4872 O O . ALA B 1 47 ? 22.625 -7.906 -23.938 1 29.67 47 ALA B O 1
ATOM 4873 N N . ALA B 1 48 ? 23.641 -8.516 -25.859 1 29.16 48 ALA B N 1
ATOM 4874 C CA . ALA B 1 48 ? 24.562 -7.402 -26.062 1 29.16 48 ALA B CA 1
ATOM 4875 C C . ALA B 1 48 ? 23.812 -6.113 -26.391 1 29.16 48 ALA B C 1
ATOM 4877 O O . ALA B 1 48 ? 24.359 -5.02 -26.281 1 29.16 48 ALA B O 1
ATOM 4878 N N . ALA B 1 49 ? 22.828 -6.219 -27.281 1 30.02 49 ALA B N 1
ATOM 4879 C CA . ALA B 1 49 ? 22.484 -4.984 -27.984 1 30.02 49 ALA B CA 1
ATOM 4880 C C . ALA B 1 49 ? 21.922 -3.945 -27.016 1 30.02 49 ALA B C 1
ATOM 4882 O O . ALA B 1 49 ? 22.094 -2.74 -27.234 1 30.02 49 ALA B O 1
ATOM 4883 N N . ALA B 1 50 ? 20.703 -4.375 -26.344 1 31.38 50 ALA B N 1
ATOM 4884 C CA . ALA B 1 50 ? 20.172 -3.145 -25.766 1 31.38 50 ALA B CA 1
ATOM 4885 C C . ALA B 1 50 ? 21.062 -2.648 -24.625 1 31.38 50 ALA B C 1
ATOM 4887 O O . ALA B 1 50 ? 21 -3.178 -23.516 1 31.38 50 ALA B O 1
ATOM 4888 N N . SER B 1 51 ? 22.344 -2.693 -24.594 1 36.88 51 SER B N 1
ATOM 4889 C CA . SER B 1 51 ? 23.234 -1.826 -23.828 1 36.88 51 SER B CA 1
ATOM 4890 C C . SER B 1 51 ? 22.453 -0.736 -23.109 1 36.88 51 SER B C 1
ATOM 4892 O O . SER B 1 51 ? 21.859 0.144 -23.75 1 36.88 51 SER B O 1
ATOM 4894 N N . SER B 1 52 ? 21.641 -1.087 -22.219 1 44.22 52 SER B N 1
ATOM 4895 C CA . SER B 1 52 ? 20.578 -0.459 -21.438 1 44.22 52 SER B CA 1
ATOM 4896 C C . SER B 1 52 ? 20.922 0.982 -21.078 1 44.22 52 SER B C 1
ATOM 4898 O O . SER B 1 52 ? 21.922 1.236 -20.406 1 44.22 52 SER B O 1
ATOM 4900 N N . GLU B 1 53 ? 20.656 1.831 -22 1 60.59 53 GLU B N 1
ATOM 4901 C CA . GLU B 1 53 ? 20.594 3.285 -22.109 1 60.59 53 GLU B CA 1
ATOM 4902 C C . GLU B 1 53 ? 20.156 3.934 -20.812 1 60.59 53 GLU B C 1
ATOM 4904 O O . GLU B 1 53 ? 20.359 5.129 -20.609 1 60.59 53 GLU B O 1
ATOM 4909 N N . TRP B 1 54 ? 19.766 2.92 -19.969 1 80.88 54 TRP B N 1
ATOM 4910 C CA . TRP B 1 54 ? 19.312 3.613 -18.766 1 80.88 54 TRP B CA 1
ATOM 4911 C C . TRP B 1 54 ? 20.359 3.502 -17.656 1 80.88 54 TRP B C 1
ATOM 4913 O O . TRP B 1 54 ? 21.109 2.531 -17.594 1 80.88 54 TRP B O 1
ATOM 4923 N N . GLU B 1 55 ? 20.578 4.422 -16.891 1 89 55 GLU B N 1
ATOM 4924 C CA . GLU B 1 55 ? 21.547 4.469 -15.82 1 89 55 GLU B CA 1
ATOM 4925 C C . GLU B 1 55 ? 21.031 3.748 -14.578 1 89 55 GLU B C 1
ATOM 4927 O O . GLU B 1 55 ? 19.844 3.822 -14.25 1 89 55 GLU B O 1
ATOM 4932 N N . SER B 1 56 ? 21.969 2.953 -13.922 1 90.12 56 SER B N 1
ATOM 4933 C CA . SER B 1 56 ? 21.641 2.324 -12.648 1 90.12 56 SER B CA 1
ATOM 4934 C C . SER B 1 56 ? 21.688 3.334 -11.508 1 90.12 56 SER B C 1
ATOM 4936 O O . SER B 1 56 ? 22.562 4.195 -11.461 1 90.12 56 SER B O 1
ATOM 4938 N N . LEU B 1 57 ? 20.703 3.248 -10.68 1 92.31 57 LEU B N 1
ATOM 4939 C CA . LEU B 1 57 ? 20.625 4.121 -9.508 1 92.31 57 LEU B CA 1
ATOM 4940 C C . LEU B 1 57 ? 21.016 3.377 -8.242 1 92.31 57 LEU B C 1
ATOM 4942 O O . LEU B 1 57 ? 20.484 2.309 -7.949 1 92.31 57 LEU B O 1
ATOM 4946 N N . GLY B 1 58 ? 21.969 3.955 -7.508 1 92.12 58 GLY B N 1
ATOM 4947 C CA . GLY B 1 58 ? 22.516 3.285 -6.34 1 92.12 58 GLY B CA 1
ATOM 4948 C C . GLY B 1 58 ? 22.062 3.898 -5.031 1 92.12 58 GLY B C 1
ATOM 4949 O O . GLY B 1 58 ? 21.438 4.965 -5.02 1 92.12 58 GLY B O 1
ATOM 4950 N N . LEU B 1 59 ? 22.172 3.131 -3.928 1 91.88 59 LEU B N 1
ATOM 4951 C CA . LEU B 1 59 ? 21.938 3.557 -2.549 1 91.88 59 LEU B CA 1
ATOM 4952 C C . LEU B 1 59 ? 23.156 3.225 -1.677 1 91.88 59 LEU B C 1
ATOM 4954 O O . LEU B 1 59 ? 23.812 2.203 -1.885 1 91.88 59 LEU B O 1
ATOM 4958 N N . PRO B 1 60 ? 23.438 4.113 -0.756 1 91.62 60 PRO B N 1
ATOM 4959 C CA . PRO B 1 60 ? 24.5 3.771 0.192 1 91.62 60 PRO B CA 1
ATOM 4960 C C . PRO B 1 60 ? 24.125 2.619 1.117 1 91.62 60 PRO B C 1
ATOM 4962 O O . PRO B 1 60 ? 22.938 2.287 1.24 1 91.62 60 PRO B O 1
ATOM 4965 N N . SER B 1 61 ? 25.172 1.989 1.698 1 92.5 61 SER B N 1
ATOM 4966 C CA . SER B 1 61 ? 24.906 0.918 2.656 1 92.5 61 SER B CA 1
ATOM 4967 C C . SER B 1 61 ? 24.266 1.456 3.928 1 92.5 61 SER B C 1
ATOM 4969 O O . SER B 1 61 ? 24.516 2.598 4.32 1 92.5 61 SER B O 1
ATOM 4971 N N . ARG B 1 62 ? 23.359 0.752 4.457 1 89.5 62 ARG B N 1
ATOM 4972 C CA . ARG B 1 62 ? 22.812 1.034 5.777 1 89.5 62 ARG B CA 1
ATOM 4973 C C . ARG B 1 62 ? 23.578 0.289 6.863 1 89.5 62 ARG B C 1
ATOM 4975 O O . ARG B 1 62 ? 23.734 -0.933 6.801 1 89.5 62 ARG B O 1
ATOM 4982 N N . PRO B 1 63 ? 24.031 1.008 7.816 1 89.88 63 PRO B N 1
ATOM 4983 C CA . PRO B 1 63 ? 24.812 0.354 8.859 1 89.88 63 PRO B CA 1
ATOM 4984 C C . PRO B 1 63 ? 24 -0.636 9.688 1 89.88 63 PRO B C 1
ATOM 4986 O O . PRO B 1 63 ? 22.797 -0.463 9.844 1 89.88 63 PRO B O 1
ATOM 4989 N N . GLY B 1 64 ? 24.688 -1.718 10.195 1 92.19 64 GLY B N 1
ATOM 4990 C CA . GLY B 1 64 ? 24.062 -2.764 10.984 1 92.19 64 GLY B CA 1
ATOM 4991 C C . GLY B 1 64 ? 24.344 -4.16 10.469 1 92.19 64 GLY B C 1
ATOM 4992 O O . GLY B 1 64 ? 25.016 -4.32 9.445 1 92.19 64 GLY B O 1
ATOM 4993 N N . ARG B 1 65 ? 23.922 -5.148 11.203 1 94.44 65 ARG B N 1
ATOM 4994 C CA . ARG B 1 65 ? 24.094 -6.527 10.758 1 94.44 65 ARG B CA 1
ATOM 4995 C C . ARG B 1 65 ? 22.922 -6.961 9.867 1 94.44 65 ARG B C 1
ATOM 4997 O O . ARG B 1 65 ? 21.828 -6.395 9.945 1 94.44 65 ARG B O 1
ATOM 5004 N N . PRO B 1 66 ? 23.156 -7.938 9.039 1 96.25 66 PRO B N 1
ATOM 5005 C CA . PRO B 1 66 ? 22.078 -8.422 8.188 1 96.25 66 PRO B CA 1
ATOM 5006 C C . PRO B 1 66 ? 20.969 -9.109 8.992 1 96.25 66 PRO B C 1
ATOM 5008 O O . PRO B 1 66 ? 21.234 -9.727 10.023 1 96.25 66 PRO B O 1
ATOM 5011 N N . LEU B 1 67 ? 19.781 -8.953 8.539 1 97.06 67 LEU B N 1
ATOM 5012 C CA . LEU B 1 67 ? 18.625 -9.648 9.109 1 97.06 67 LEU B CA 1
ATOM 5013 C C . LEU B 1 67 ? 18.734 -11.148 8.898 1 97.06 67 LEU B C 1
ATOM 5015 O O . LEU B 1 67 ? 18.984 -11.609 7.777 1 97.06 67 LEU B O 1
ATOM 5019 N N . LYS B 1 68 ? 18.672 -11.945 9.93 1 98.12 68 LYS B N 1
ATOM 5020 C CA . LYS B 1 68 ? 18.719 -13.406 9.852 1 98.12 68 LYS B CA 1
ATOM 5021 C C . LYS B 1 68 ? 17.328 -14 9.734 1 98.12 68 LYS B C 1
ATOM 5023 O O . LYS B 1 68 ? 16.5 -13.852 10.641 1 98.12 68 LYS B O 1
ATOM 5028 N N . VAL B 1 69 ? 17.062 -14.727 8.609 1 98.56 69 VAL B N 1
ATOM 5029 C CA . VAL B 1 69 ? 15.719 -15.227 8.352 1 98.56 69 VAL B CA 1
ATOM 5030 C C . VAL B 1 69 ? 15.758 -16.734 8.148 1 98.56 69 VAL B C 1
ATOM 5032 O O . VAL B 1 69 ? 16.562 -17.25 7.379 1 98.56 69 VAL B O 1
ATOM 5035 N N . ALA B 1 70 ? 14.93 -17.453 8.875 1 98.69 70 ALA B N 1
ATOM 5036 C CA . ALA B 1 70 ? 14.68 -18.859 8.633 1 98.69 70 ALA B CA 1
ATOM 5037 C C . ALA B 1 70 ? 13.375 -19.062 7.871 1 98.69 70 ALA B C 1
ATOM 5039 O O . ALA B 1 70 ? 12.352 -18.469 8.219 1 98.69 70 ALA B O 1
ATOM 5040 N N . ILE B 1 71 ? 13.43 -19.859 6.836 1 98.69 71 ILE B N 1
ATOM 5041 C CA . ILE B 1 71 ? 12.242 -20.156 6.047 1 98.69 71 ILE B CA 1
ATOM 5042 C C . ILE B 1 71 ? 11.891 -21.641 6.164 1 98.69 71 ILE B C 1
ATOM 5044 O O . ILE B 1 71 ? 12.719 -22.5 5.879 1 98.69 71 ILE B O 1
ATOM 5048 N N . ALA B 1 72 ? 10.656 -21.875 6.645 1 98.31 72 ALA B N 1
ATOM 5049 C CA . ALA B 1 72 ? 10.164 -23.25 6.684 1 98.31 72 ALA B CA 1
ATOM 5050 C C . ALA B 1 72 ? 9.547 -23.656 5.348 1 98.31 72 ALA B C 1
ATOM 5052 O O . ALA B 1 72 ? 8.492 -23.141 4.961 1 98.31 72 ALA B O 1
ATOM 5053 N N . GLY B 1 73 ? 10.172 -24.578 4.609 1 95.75 73 GLY B N 1
ATOM 5054 C CA . GLY B 1 73 ? 9.625 -25.062 3.354 1 95.75 73 GLY B CA 1
ATOM 5055 C C . GLY B 1 73 ? 10.305 -24.469 2.133 1 95.75 73 GLY B C 1
ATOM 5056 O O . GLY B 1 73 ? 10.406 -23.25 2.004 1 95.75 73 GLY B O 1
ATOM 5057 N N . GLY B 1 74 ? 10.727 -25.312 1.293 1 92.81 74 GLY B N 1
ATOM 5058 C CA . GLY B 1 74 ? 11.398 -24.906 0.069 1 92.81 74 GLY B CA 1
ATOM 5059 C C . GLY B 1 74 ? 10.555 -25.109 -1.173 1 92.81 74 GLY B C 1
ATOM 5060 O O . GLY B 1 74 ? 11.023 -25.672 -2.164 1 92.81 74 GLY B O 1
ATOM 5061 N N . GLY B 1 75 ? 9.297 -24.781 -1.141 1 91.25 75 GLY B N 1
ATOM 5062 C CA . GLY B 1 75 ? 8.438 -24.766 -2.318 1 91.25 75 GLY B CA 1
ATOM 5063 C C . GLY B 1 75 ? 8.625 -23.516 -3.166 1 91.25 75 GLY B C 1
ATOM 5064 O O . GLY B 1 75 ? 9.609 -22.781 -3.004 1 91.25 75 GLY B O 1
ATOM 5065 N N . VAL B 1 76 ? 7.719 -23.266 -4.043 1 91.19 76 VAL B N 1
ATOM 5066 C CA . VAL B 1 76 ? 7.805 -22.125 -4.949 1 91.19 76 VAL B CA 1
ATOM 5067 C C . VAL B 1 76 ? 7.852 -20.828 -4.145 1 91.19 76 VAL B C 1
ATOM 5069 O O . VAL B 1 76 ? 8.703 -19.969 -4.391 1 91.19 76 VAL B O 1
ATOM 5072 N N . GLY B 1 77 ? 6.949 -20.719 -3.199 1 95 77 GLY B N 1
ATOM 5073 C CA . GLY B 1 77 ? 6.926 -19.531 -2.359 1 95 77 GLY B CA 1
ATOM 5074 C C . GLY B 1 77 ? 8.18 -19.375 -1.52 1 95 77 GLY B C 1
ATOM 5075 O O . GLY B 1 77 ? 8.766 -18.281 -1.473 1 95 77 GLY B O 1
ATOM 5076 N N . GLY B 1 78 ? 8.609 -20.453 -0.897 1 97.19 78 GLY B N 1
ATOM 5077 C CA . GLY B 1 78 ? 9.773 -20.422 -0.028 1 97.19 78 GLY B CA 1
ATOM 5078 C C . GLY B 1 78 ? 11.062 -20.094 -0.763 1 97.19 78 GLY B C 1
ATOM 5079 O O . GLY B 1 78 ? 11.852 -19.281 -0.301 1 97.19 78 GLY B O 1
ATOM 5080 N N . LEU B 1 79 ? 11.273 -20.719 -1.893 1 96.88 79 LEU B N 1
ATOM 5081 C CA . LEU B 1 79 ? 12.492 -20.484 -2.668 1 96.88 79 LEU B CA 1
ATOM 5082 C C . LEU B 1 79 ? 12.5 -19.062 -3.252 1 96.88 79 LEU B C 1
ATOM 5084 O O . LEU B 1 79 ? 13.547 -18.422 -3.316 1 96.88 79 LEU B O 1
ATOM 5088 N N . THR B 1 80 ? 11.344 -18.656 -3.754 1 97.81 80 THR B N 1
ATOM 5089 C CA . THR B 1 80 ? 11.25 -17.281 -4.246 1 97.81 80 THR B CA 1
ATOM 5090 C C . THR B 1 80 ? 11.562 -16.281 -3.135 1 97.81 80 THR B C 1
ATOM 5092 O O . THR B 1 80 ? 12.281 -15.305 -3.354 1 97.81 80 THR B O 1
ATOM 5095 N N . CYS B 1 81 ? 11.023 -16.531 -2.002 1 98.31 81 CYS B N 1
ATOM 5096 C CA . CYS B 1 81 ? 11.273 -15.68 -0.846 1 98.31 81 CYS B CA 1
ATOM 5097 C C . CYS B 1 81 ? 12.758 -15.656 -0.502 1 98.31 81 CYS B C 1
ATOM 5099 O O . CYS B 1 81 ? 13.328 -14.594 -0.253 1 98.31 81 CYS B O 1
ATOM 5101 N N . ALA B 1 82 ? 13.336 -16.828 -0.505 1 98.44 82 ALA B N 1
ATOM 5102 C CA . ALA B 1 82 ? 14.766 -16.938 -0.223 1 98.44 82 ALA B CA 1
ATOM 5103 C C . ALA B 1 82 ? 15.586 -16.109 -1.204 1 98.44 82 ALA B C 1
ATOM 5105 O O . ALA B 1 82 ? 16.469 -15.344 -0.797 1 98.44 82 ALA B O 1
ATOM 5106 N N . LEU B 1 83 ? 15.297 -16.266 -2.449 1 97.94 83 LEU B N 1
ATOM 5107 C CA . LEU B 1 83 ? 16.047 -15.539 -3.467 1 97.94 83 LEU B CA 1
ATOM 5108 C C . LEU B 1 83 ? 15.883 -14.031 -3.293 1 97.94 83 LEU B C 1
ATOM 5110 O O . LEU B 1 83 ? 16.859 -13.281 -3.348 1 97.94 83 LEU B O 1
ATOM 5114 N N . CYS B 1 84 ? 14.672 -13.594 -3.096 1 97.06 84 CYS B N 1
ATOM 5115 C CA . CYS B 1 84 ? 14.375 -12.18 -2.916 1 97.06 84 CYS B CA 1
ATOM 5116 C C . CYS B 1 84 ? 15.164 -11.602 -1.746 1 97.06 84 CYS B C 1
ATOM 5118 O O . CYS B 1 84 ? 15.773 -10.539 -1.867 1 97.06 84 CYS B O 1
ATOM 5120 N N . MET B 1 85 ? 15.133 -12.289 -0.687 1 97.94 85 MET B N 1
ATOM 5121 C CA . MET B 1 85 ? 15.766 -11.82 0.542 1 97.94 85 MET B CA 1
ATOM 5122 C C . MET B 1 85 ? 17.281 -11.859 0.421 1 97.94 85 MET B C 1
ATOM 5124 O O . MET B 1 85 ? 17.969 -10.953 0.896 1 97.94 85 MET B O 1
ATOM 5128 N N . LEU B 1 86 ? 17.797 -12.914 -0.173 1 97.69 86 LEU B N 1
ATOM 5129 C CA . LEU B 1 86 ? 19.234 -13.008 -0.387 1 97.69 86 LEU B CA 1
ATOM 5130 C C . LEU B 1 86 ? 19.734 -11.852 -1.25 1 97.69 86 LEU B C 1
ATOM 5132 O O . LEU B 1 86 ? 20.797 -11.266 -0.97 1 97.69 86 LEU B O 1
ATOM 5136 N N . LYS B 1 87 ? 19 -11.547 -2.254 1 94.31 87 LYS B N 1
ATOM 5137 C CA . LYS B 1 87 ? 19.359 -10.453 -3.15 1 94.31 87 LYS B CA 1
ATOM 5138 C C . LYS B 1 87 ? 19.375 -9.117 -2.412 1 94.31 87 LYS B C 1
ATOM 5140 O O . LYS B 1 87 ? 20.125 -8.211 -2.783 1 94.31 87 LYS B O 1
ATOM 5145 N N . LYS B 1 88 ? 18.562 -8.984 -1.344 1 93.69 88 LYS B N 1
ATOM 5146 C CA . LYS B 1 88 ? 18.516 -7.762 -0.547 1 93.69 88 LYS B CA 1
ATOM 5147 C C . LYS B 1 88 ? 19.625 -7.738 0.492 1 93.69 88 LYS B C 1
ATOM 5149 O O . LYS B 1 88 ? 19.828 -6.734 1.183 1 93.69 88 LYS B O 1
ATOM 5154 N N . GLY B 1 89 ? 20.297 -8.883 0.682 1 94.88 89 GLY B N 1
ATOM 5155 C CA . GLY B 1 89 ? 21.422 -8.922 1.596 1 94.88 89 GLY B CA 1
ATOM 5156 C C . GLY B 1 89 ? 21.094 -9.562 2.93 1 94.88 89 GLY B C 1
ATOM 5157 O O . GLY B 1 89 ? 21.875 -9.484 3.877 1 94.88 89 GLY B O 1
ATOM 5158 N N . PHE B 1 90 ? 19.953 -10.164 3.084 1 97.94 90 PHE B N 1
ATOM 5159 C CA . PHE B 1 90 ? 19.594 -10.852 4.316 1 97.94 90 PHE B CA 1
ATOM 5160 C C . PHE B 1 90 ? 20.359 -12.164 4.449 1 97.94 90 PHE B C 1
ATOM 5162 O O . PHE B 1 90 ? 20.906 -12.68 3.465 1 97.94 90 PHE B O 1
ATOM 5169 N N . ASP B 1 91 ? 20.516 -12.633 5.664 1 98.12 91 ASP B N 1
ATOM 5170 C CA . ASP B 1 91 ? 21.062 -13.969 5.941 1 98.12 91 ASP B CA 1
ATOM 5171 C C . ASP B 1 91 ? 19.938 -15 6.039 1 98.12 91 ASP B C 1
ATOM 5173 O O . ASP B 1 91 ? 19.297 -15.133 7.086 1 98.12 91 ASP B O 1
ATOM 5177 N N . VAL B 1 92 ? 19.781 -15.805 4.973 1 98.5 92 VAL B N 1
ATOM 5178 C CA . VAL B 1 92 ? 18.594 -16.641 4.836 1 98.5 92 VAL B CA 1
ATOM 5179 C C . VAL B 1 92 ? 18.984 -18.109 4.855 1 98.5 92 VAL B C 1
ATOM 5181 O O . VAL B 1 92 ? 19.984 -18.5 4.242 1 98.5 92 VAL B O 1
ATOM 5184 N N . THR B 1 93 ? 18.234 -18.891 5.547 1 98.44 93 THR B N 1
ATOM 5185 C CA . THR B 1 93 ? 18.359 -20.344 5.504 1 98.44 93 THR B CA 1
ATOM 5186 C C . THR B 1 93 ? 16.984 -21 5.336 1 98.44 93 THR B C 1
ATOM 5188 O O . THR B 1 93 ? 16.047 -20.703 6.094 1 98.44 93 THR B O 1
ATOM 5191 N N . VAL B 1 94 ? 16.875 -21.891 4.324 1 98.19 94 VAL B N 1
ATOM 5192 C CA . VAL B 1 94 ? 15.633 -22.625 4.066 1 98.19 94 VAL B CA 1
ATOM 5193 C C . VAL B 1 94 ? 15.727 -24.031 4.656 1 98.19 94 VAL B C 1
ATOM 5195 O O . VAL B 1 94 ? 16.719 -24.719 4.461 1 98.19 94 VAL B O 1
ATOM 5198 N N . TYR B 1 95 ? 14.734 -24.406 5.375 1 97.44 95 TYR B N 1
ATOM 5199 C CA . TYR B 1 95 ? 14.656 -25.75 5.926 1 97.44 95 TYR B CA 1
ATOM 5200 C C . TYR B 1 95 ? 13.57 -26.562 5.219 1 97.44 95 TYR B C 1
ATOM 5202 O O . TYR B 1 95 ? 12.383 -26.25 5.328 1 97.44 95 TYR B O 1
ATOM 5210 N N . GLU B 1 96 ? 13.969 -27.547 4.512 1 93.69 96 GLU B N 1
ATOM 5211 C CA . GLU B 1 96 ? 13.078 -28.328 3.648 1 93.69 96 GLU B CA 1
ATOM 5212 C C . GLU B 1 96 ? 12.961 -29.766 4.121 1 93.69 96 GLU B C 1
ATOM 5214 O O . GLU B 1 96 ? 13.938 -30.344 4.621 1 93.69 96 GLU B O 1
ATOM 5219 N N . LYS B 1 97 ? 11.805 -30.281 3.98 1 88.88 97 LYS B N 1
ATOM 5220 C CA . LYS B 1 97 ? 11.5 -31.625 4.465 1 88.88 97 LYS B CA 1
ATOM 5221 C C . LYS B 1 97 ? 12.148 -32.688 3.586 1 88.88 97 LYS B C 1
ATOM 5223 O O . LYS B 1 97 ? 12.609 -33.719 4.086 1 88.88 97 LYS B O 1
ATOM 5228 N N . THR B 1 98 ? 12.195 -32.469 2.295 1 82.06 98 THR B N 1
ATOM 5229 C CA . THR B 1 98 ? 12.68 -33.5 1.37 1 82.06 98 THR B CA 1
ATOM 5230 C C . THR B 1 98 ? 14.211 -33.5 1.321 1 82.06 98 THR B C 1
ATOM 5232 O O . THR B 1 98 ? 14.836 -32.438 1.371 1 82.06 98 THR B O 1
ATOM 5235 N N . GLU B 1 99 ? 14.75 -34.594 1.204 1 71 99 GLU B N 1
ATOM 5236 C CA . GLU B 1 99 ? 16.203 -34.719 1.15 1 71 99 GLU B CA 1
ATOM 5237 C C . GLU B 1 99 ? 16.75 -34.219 -0.179 1 71 99 GLU B C 1
ATOM 5239 O O . GLU B 1 99 ? 17.812 -33.562 -0.216 1 71 99 GLU B O 1
ATOM 5244 N N . ALA B 1 100 ? 16.062 -34.656 -1.229 1 64.75 100 ALA B N 1
ATOM 5245 C CA . ALA B 1 100 ? 16.484 -34.188 -2.551 1 64.75 100 ALA B CA 1
ATOM 5246 C C . ALA B 1 100 ? 15.281 -33.719 -3.373 1 64.75 100 ALA B C 1
ATOM 5248 O O . ALA B 1 100 ? 14.188 -34.281 -3.254 1 64.75 100 ALA B O 1
ATOM 5249 N N . PHE B 1 101 ? 15.555 -32.625 -3.959 1 59.16 101 PHE B N 1
ATOM 5250 C CA . PHE B 1 101 ? 14.5 -32.156 -4.848 1 59.16 101 PHE B CA 1
ATOM 5251 C C . PHE B 1 101 ? 14.336 -33.094 -6.039 1 59.16 101 PHE B C 1
ATOM 5253 O O . PHE B 1 101 ? 15.305 -33.375 -6.746 1 59.16 101 PHE B O 1
ATOM 5260 N N . GLN B 1 102 ? 13.352 -33.906 -5.977 1 53.59 102 GLN B N 1
ATOM 5261 C CA . GLN B 1 102 ? 13.031 -34.75 -7.137 1 53.59 102 GLN B CA 1
ATOM 5262 C C . GLN B 1 102 ? 12.141 -34 -8.117 1 53.59 102 GLN B C 1
ATOM 5264 O O . GLN B 1 102 ? 11.375 -33.094 -7.723 1 53.59 102 GLN B O 1
ATOM 5269 N N . ARG B 1 103 ? 12.625 -34.125 -9.359 1 48.41 103 ARG B N 1
ATOM 5270 C CA . ARG B 1 103 ? 11.844 -33.469 -10.406 1 48.41 103 ARG B CA 1
ATOM 5271 C C . ARG B 1 103 ? 10.406 -34 -10.422 1 48.41 103 ARG B C 1
ATOM 5273 O O . ARG B 1 103 ? 10.086 -34.938 -11.125 1 48.41 103 ARG B O 1
ATOM 5280 N N . PHE B 1 104 ? 9.703 -33.656 -9.18 1 47.69 104 PHE B N 1
ATOM 5281 C CA . PHE B 1 104 ? 8.305 -34.031 -9.055 1 47.69 104 PHE B CA 1
ATOM 5282 C C . PHE B 1 104 ? 7.398 -32.812 -9.172 1 47.69 104 PHE B C 1
ATOM 5284 O O . PHE B 1 104 ? 7.812 -31.688 -8.867 1 47.69 104 PHE B O 1
ATOM 5291 N N . GLY B 1 105 ? 6.449 -32.969 -10.125 1 59.47 105 GLY B N 1
ATOM 5292 C CA . GLY B 1 105 ? 5.422 -31.938 -10.164 1 59.47 105 GLY B CA 1
ATOM 5293 C C . GLY B 1 105 ? 5.105 -31.453 -11.562 1 59.47 105 GLY B C 1
ATOM 5294 O O . GLY B 1 105 ? 5.953 -31.531 -12.461 1 59.47 105 GLY B O 1
ATOM 5295 N N . GLY B 1 106 ? 3.914 -31.422 -11.852 1 68.62 106 GLY B N 1
ATOM 5296 C CA . GLY B 1 106 ? 3.395 -31 -13.141 1 68.62 106 GLY B CA 1
ATOM 5297 C C . GLY B 1 106 ? 3.604 -29.516 -13.398 1 68.62 106 GLY B C 1
ATOM 5298 O O . GLY B 1 106 ? 4.301 -28.844 -12.641 1 68.62 106 GLY B O 1
ATOM 5299 N N . PRO B 1 107 ? 3.412 -29.062 -14.453 1 85.56 107 PRO B N 1
ATOM 5300 C CA . PRO B 1 107 ? 3.498 -27.656 -14.852 1 85.56 107 PRO B CA 1
ATOM 5301 C C . PRO B 1 107 ? 2.711 -26.734 -13.922 1 85.56 107 PRO B C 1
ATOM 5303 O O . PRO B 1 107 ? 1.692 -27.141 -13.352 1 85.56 107 PRO B O 1
ATOM 5306 N N . ILE B 1 108 ? 3.279 -25.641 -13.641 1 88.69 108 ILE B N 1
ATOM 5307 C CA . ILE B 1 108 ? 2.602 -24.609 -12.859 1 88.69 108 ILE B CA 1
ATOM 5308 C C . ILE B 1 108 ? 2.367 -23.375 -13.719 1 88.69 108 ILE B C 1
ATOM 5310 O O . ILE B 1 108 ? 3.227 -23 -14.516 1 88.69 108 ILE B O 1
ATOM 5314 N N . GLN B 1 109 ? 1.277 -22.844 -13.555 1 92.5 109 GLN B N 1
ATOM 5315 C CA . GLN B 1 109 ? 0.901 -21.672 -14.336 1 92.5 109 GLN B CA 1
ATOM 5316 C C . GLN B 1 109 ? 1.312 -20.375 -13.633 1 92.5 109 GLN B C 1
ATOM 5318 O O . GLN B 1 109 ? 1.161 -20.25 -12.414 1 92.5 109 GLN B O 1
ATOM 5323 N N . PHE B 1 110 ? 1.879 -19.453 -14.383 1 94.81 110 PHE B N 1
ATOM 5324 C CA . PHE B 1 110 ? 2.158 -18.094 -13.93 1 94.81 110 PHE B CA 1
ATOM 5325 C C . PHE B 1 110 ? 1.397 -17.078 -14.766 1 94.81 110 PHE B C 1
ATOM 5327 O O . PHE B 1 110 ? 1.493 -17.094 -16 1 94.81 110 PHE B O 1
ATOM 5334 N N . ALA B 1 111 ? 0.643 -16.328 -14.055 1 94.69 111 ALA B N 1
ATOM 5335 C CA . ALA B 1 111 ? -0.036 -15.211 -14.711 1 94.69 111 ALA B CA 1
ATOM 5336 C C . ALA B 1 111 ? 0.88 -13.992 -14.812 1 94.69 111 ALA B C 1
ATOM 5338 O O . ALA B 1 111 ? 2.008 -14.008 -14.312 1 94.69 111 ALA B O 1
ATOM 5339 N N . SER B 1 112 ? 0.369 -12.953 -15.43 1 93.75 112 SER B N 1
ATOM 5340 C CA . SER B 1 112 ? 1.154 -11.766 -15.734 1 93.75 112 SER B CA 1
ATOM 5341 C C . SER B 1 112 ? 1.644 -11.078 -14.461 1 93.75 112 SER B C 1
ATOM 5343 O O . SER B 1 112 ? 2.732 -10.508 -14.438 1 93.75 112 SER B O 1
ATOM 5345 N N . ASN B 1 113 ? 0.887 -11.102 -13.438 1 92.56 113 ASN B N 1
ATOM 5346 C CA . ASN B 1 113 ? 1.289 -10.469 -12.195 1 92.56 113 ASN B CA 1
ATOM 5347 C C . ASN B 1 113 ? 2.52 -11.141 -11.594 1 92.56 113 ASN B C 1
ATOM 5349 O O . ASN B 1 113 ? 3.441 -10.461 -11.133 1 92.56 113 ASN B O 1
ATOM 5353 N N . ALA B 1 114 ? 2.527 -12.469 -11.547 1 94.88 114 ALA B N 1
ATOM 5354 C CA . ALA B 1 114 ? 3.668 -13.195 -11.008 1 94.88 114 ALA B CA 1
ATOM 5355 C C . ALA B 1 114 ? 4.918 -12.969 -11.852 1 94.88 114 ALA B C 1
ATOM 5357 O O . ALA B 1 114 ? 6.023 -12.859 -11.32 1 94.88 114 ALA B O 1
ATOM 5358 N N . LEU B 1 115 ? 4.727 -12.922 -13.141 1 95.44 115 LEU B N 1
ATOM 5359 C CA . LEU B 1 115 ? 5.852 -12.703 -14.039 1 95.44 115 LEU B CA 1
ATOM 5360 C C . LEU B 1 115 ? 6.453 -11.32 -13.836 1 95.44 115 LEU B C 1
ATOM 5362 O O . LEU B 1 115 ? 7.676 -11.156 -13.898 1 95.44 115 LEU B O 1
ATOM 5366 N N . SER B 1 116 ? 5.613 -10.367 -13.625 1 93.44 116 SER B N 1
ATOM 5367 C CA . SER B 1 116 ? 6.09 -9.023 -13.312 1 93.44 116 SER B CA 1
ATOM 5368 C C . SER B 1 116 ? 6.941 -9.023 -12.047 1 93.44 116 SER B C 1
ATOM 5370 O O . SER B 1 116 ? 7.988 -8.367 -12 1 93.44 116 SER B O 1
ATOM 5372 N N . VAL B 1 117 ? 6.531 -9.711 -11.062 1 94.06 117 VAL B N 1
ATOM 5373 C CA . VAL B 1 117 ? 7.242 -9.766 -9.789 1 94.06 117 VAL B CA 1
ATOM 5374 C C . VAL B 1 117 ? 8.594 -10.445 -9.984 1 94.06 117 VAL B C 1
ATOM 5376 O O . VAL B 1 117 ? 9.617 -9.977 -9.469 1 94.06 117 VAL B O 1
ATOM 5379 N N . LEU B 1 118 ? 8.578 -11.555 -10.742 1 95.38 118 LEU B N 1
ATOM 5380 C CA . LEU B 1 118 ? 9.828 -12.273 -10.992 1 95.38 118 LEU B CA 1
ATOM 5381 C C . LEU B 1 118 ? 10.836 -11.367 -11.695 1 95.38 118 LEU B C 1
ATOM 5383 O O . LEU B 1 118 ? 12.023 -11.383 -11.367 1 95.38 118 LEU B O 1
ATOM 5387 N N . LYS B 1 119 ? 10.312 -10.594 -12.633 1 92.81 119 LYS B N 1
ATOM 5388 C CA . LYS B 1 119 ? 11.164 -9.648 -13.344 1 92.81 119 LYS B CA 1
ATOM 5389 C C . LYS B 1 119 ? 11.758 -8.617 -12.391 1 92.81 119 LYS B C 1
ATOM 5391 O O . LYS B 1 119 ? 12.922 -8.234 -12.523 1 92.81 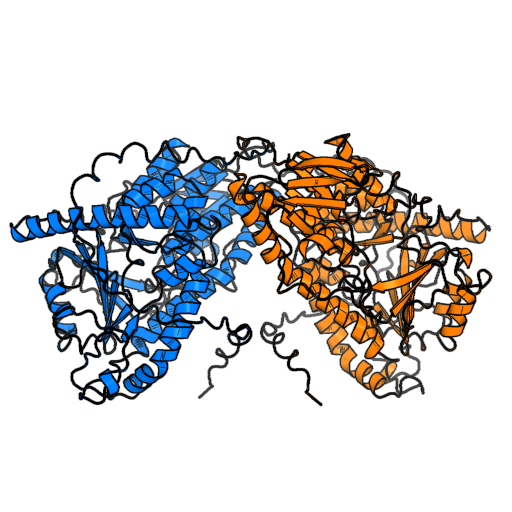119 LYS B O 1
ATOM 5396 N N . GLU B 1 120 ? 10.969 -8.195 -11.484 1 89.94 120 GLU B N 1
ATOM 5397 C CA . GLU B 1 120 ? 11.414 -7.176 -10.531 1 89.94 120 GLU B CA 1
ATOM 5398 C C . GLU B 1 120 ? 12.43 -7.75 -9.547 1 89.94 120 GLU B C 1
ATOM 5400 O O . GLU B 1 120 ? 13.336 -7.043 -9.102 1 89.94 120 GLU B O 1
ATOM 5405 N N . ILE B 1 121 ? 12.266 -8.961 -9.18 1 91.5 121 ILE B N 1
ATOM 5406 C CA . ILE B 1 121 ? 13.18 -9.609 -8.25 1 91.5 121 ILE B CA 1
ATOM 5407 C C . ILE B 1 121 ? 14.578 -9.695 -8.875 1 91.5 121 ILE B C 1
ATOM 5409 O O . ILE B 1 121 ? 15.57 -9.336 -8.234 1 91.5 121 ILE B O 1
ATOM 5413 N N . ASP B 1 122 ? 14.617 -10.195 -10.109 1 91.31 122 ASP B N 1
ATOM 5414 C CA . ASP B 1 122 ? 15.914 -10.391 -10.758 1 91.31 122 ASP B CA 1
ATOM 5415 C C . ASP B 1 122 ? 15.742 -10.602 -12.266 1 91.31 122 ASP B C 1
ATOM 5417 O O . ASP B 1 122 ? 14.945 -11.438 -12.695 1 91.31 122 ASP B O 1
ATOM 5421 N N . ASP B 1 123 ? 16.547 -9.938 -13.031 1 88.81 123 ASP B N 1
ATOM 5422 C CA . ASP B 1 123 ? 16.453 -10.016 -14.484 1 88.81 123 ASP B CA 1
ATOM 5423 C C . ASP B 1 123 ? 16.891 -11.391 -14.984 1 88.81 123 ASP B C 1
ATOM 5425 O O . ASP B 1 123 ? 16.297 -11.938 -15.922 1 88.81 123 ASP B O 1
ATOM 5429 N N . THR B 1 124 ? 17.906 -11.875 -14.383 1 92.69 124 THR B N 1
ATOM 5430 C CA . THR B 1 124 ? 18.406 -13.18 -14.797 1 92.69 124 THR B CA 1
ATOM 5431 C C . THR B 1 124 ? 17.391 -14.273 -14.484 1 92.69 124 THR B C 1
ATOM 5433 O O . THR B 1 124 ? 17.203 -15.188 -15.297 1 92.69 124 THR B O 1
ATOM 5436 N N . LEU B 1 125 ? 16.812 -14.188 -13.328 1 94.94 125 LEU B N 1
ATOM 5437 C CA . LEU B 1 125 ? 15.758 -15.125 -12.969 1 94.94 125 LEU B CA 1
ATOM 5438 C C . LEU B 1 125 ? 14.641 -15.109 -14.008 1 94.94 125 LEU B C 1
ATOM 5440 O O . LEU B 1 125 ? 14.211 -16.156 -14.484 1 94.94 125 LEU B O 1
ATOM 5444 N N . PHE B 1 126 ? 14.219 -13.945 -14.367 1 95.31 126 PHE B N 1
ATOM 5445 C CA . PHE B 1 126 ? 13.141 -13.781 -15.328 1 95.31 126 PHE B CA 1
ATOM 5446 C C . PHE B 1 126 ? 13.523 -14.367 -16.688 1 95.31 126 PHE B C 1
ATOM 5448 O O . PHE B 1 126 ? 12.742 -15.109 -17.281 1 95.31 126 PHE B O 1
ATOM 5455 N N . ASP B 1 127 ? 14.672 -14.117 -17.141 1 94.81 127 ASP B N 1
ATOM 5456 C CA . ASP B 1 127 ? 15.133 -14.594 -18.438 1 94.81 127 ASP B CA 1
ATOM 5457 C C . ASP B 1 127 ? 15.203 -16.109 -18.469 1 94.81 127 ASP B C 1
ATOM 5459 O O . ASP B 1 127 ? 14.781 -16.734 -19.453 1 94.81 127 ASP B O 1
ATOM 5463 N N . ARG B 1 128 ? 15.742 -16.656 -17.438 1 96.5 128 ARG B N 1
ATOM 5464 C CA . ARG B 1 128 ? 15.867 -18.109 -17.375 1 96.5 128 ARG B CA 1
ATOM 5465 C C . ARG B 1 128 ? 14.5 -18.781 -17.328 1 96.5 128 ARG B C 1
ATOM 5467 O O . ARG B 1 128 ? 14.305 -19.844 -17.906 1 96.5 128 ARG B O 1
ATOM 5474 N N . VAL B 1 129 ? 13.562 -18.172 -16.609 1 96.25 129 VAL B N 1
ATOM 5475 C CA . VAL B 1 129 ? 12.203 -18.688 -16.578 1 96.25 129 VAL B CA 1
ATOM 5476 C C . VAL B 1 129 ? 11.57 -18.609 -17.969 1 96.25 129 VAL B C 1
ATOM 5478 O O . VAL B 1 129 ? 10.945 -19.578 -18.422 1 96.25 129 VAL B O 1
ATOM 5481 N N . MET B 1 130 ? 11.805 -17.516 -18.672 1 95.69 130 MET B N 1
ATOM 5482 C CA . MET B 1 130 ? 11.211 -17.312 -19.984 1 95.69 130 MET B CA 1
ATOM 5483 C C . MET B 1 130 ? 11.773 -18.297 -21 1 95.69 130 MET B C 1
ATOM 5485 O O . MET B 1 130 ? 11.086 -18.688 -21.953 1 95.69 130 MET B O 1
ATOM 5489 N N . GLU B 1 131 ? 12.961 -18.781 -20.781 1 94 131 GLU B N 1
ATOM 5490 C CA . GLU B 1 131 ? 13.578 -19.75 -21.672 1 94 131 GLU B CA 1
ATOM 5491 C C . GLU B 1 131 ? 12.852 -21.078 -21.641 1 94 131 GLU B C 1
ATOM 5493 O O . GLU B 1 131 ? 12.844 -21.812 -22.625 1 94 131 GLU B O 1
ATOM 5498 N N . LYS B 1 132 ? 12.281 -21.391 -20.516 1 94.25 132 LYS B N 1
ATOM 5499 C CA . LYS B 1 132 ? 11.602 -22.688 -20.344 1 94.25 132 LYS B CA 1
ATOM 5500 C C . LYS B 1 132 ? 10.086 -22.5 -20.297 1 94.25 132 LYS B C 1
ATOM 5502 O O . LYS B 1 132 ? 9.352 -23.453 -20.078 1 94.25 132 LYS B O 1
ATOM 5507 N N . PHE B 1 133 ? 9.656 -21.328 -20.609 1 95.31 133 PHE B N 1
ATOM 5508 C CA . PHE B 1 133 ? 8.266 -20.938 -20.406 1 95.31 133 PHE B CA 1
ATOM 5509 C C . PHE B 1 133 ? 7.43 -21.25 -21.656 1 95.31 133 PHE B C 1
ATOM 5511 O O . PHE B 1 133 ? 7.906 -21.109 -22.781 1 95.31 133 PHE B O 1
ATOM 5518 N N . THR B 1 134 ? 6.18 -21.719 -21.5 1 95.75 134 THR B N 1
ATOM 5519 C CA . THR B 1 134 ? 5.219 -21.906 -22.578 1 95.75 134 THR B CA 1
ATOM 5520 C C . THR B 1 134 ? 4.051 -20.938 -22.438 1 95.75 134 THR B C 1
ATOM 5522 O O . THR B 1 134 ? 3.227 -21.062 -21.531 1 95.75 134 THR B O 1
ATOM 5525 N N . PHE B 1 135 ? 3.928 -20.031 -23.375 1 95.94 135 PHE B N 1
ATOM 5526 C CA . PHE B 1 135 ? 2.852 -19.047 -23.328 1 95.94 135 PHE B CA 1
ATOM 5527 C C . PHE B 1 135 ? 1.521 -19.688 -23.703 1 95.94 135 PHE B C 1
ATOM 5529 O O . PHE B 1 135 ? 1.422 -20.359 -24.734 1 95.94 135 PHE B O 1
ATOM 5536 N N . THR B 1 136 ? 0.542 -19.484 -22.875 1 95.38 136 THR B N 1
ATOM 5537 C CA . THR B 1 136 ? -0.813 -19.938 -23.172 1 95.38 136 THR B CA 1
ATOM 5538 C C . THR B 1 136 ? -1.746 -18.75 -23.391 1 95.38 136 THR B C 1
ATOM 5540 O O . THR B 1 136 ? -2.686 -18.828 -24.188 1 95.38 136 THR B O 1
ATOM 5543 N N . GLY B 1 137 ? -1.448 -17.672 -22.766 1 93.75 137 GLY B N 1
ATOM 5544 C CA . GLY B 1 137 ? -2.33 -16.516 -22.75 1 93.75 137 GLY B CA 1
ATOM 5545 C C . GLY B 1 137 ? -2.314 -15.75 -24.047 1 93.75 137 GLY B C 1
ATOM 5546 O O . GLY B 1 137 ? -3.111 -14.828 -24.25 1 93.75 137 GLY B O 1
ATOM 5547 N N . THR B 1 138 ? -1.419 -16.109 -24.953 1 93.81 138 THR B N 1
ATOM 5548 C CA . THR B 1 138 ? -1.348 -15.438 -26.25 1 93.81 138 THR B CA 1
ATOM 5549 C C . THR B 1 138 ? -2.361 -16.031 -27.219 1 93.81 138 THR B C 1
ATOM 5551 O O . THR B 1 138 ? -2.604 -15.484 -28.297 1 93.81 138 THR B O 1
ATOM 5554 N N . ARG B 1 139 ? -2.92 -17.141 -26.828 1 94 139 ARG B N 1
ATOM 5555 C CA . ARG B 1 139 ? -3.869 -17.891 -27.656 1 94 139 ARG B CA 1
ATOM 5556 C C . ARG B 1 139 ? -5.238 -17.953 -26.984 1 94 139 ARG B C 1
ATOM 5558 O O . ARG B 1 139 ? -5.449 -17.359 -25.922 1 94 139 ARG B O 1
ATOM 5565 N N . ALA B 1 140 ? -6.152 -18.672 -27.625 1 91.69 140 ALA B N 1
ATOM 5566 C CA . ALA B 1 140 ? -7.508 -18.734 -27.094 1 91.69 140 ALA B CA 1
ATOM 5567 C C . ALA B 1 140 ? -7.562 -19.594 -25.828 1 91.69 140 ALA B C 1
ATOM 5569 O O . ALA B 1 140 ? -7.059 -20.719 -25.828 1 91.69 140 ALA B O 1
ATOM 5570 N N . CYS B 1 141 ? -8.008 -19.031 -24.828 1 91.69 141 CYS B N 1
ATOM 5571 C CA . CYS B 1 141 ? -8.32 -19.703 -23.578 1 91.69 141 CYS B CA 1
ATOM 5572 C C . CYS B 1 141 ? -9.758 -19.438 -23.141 1 91.69 141 CYS B C 1
ATOM 5574 O O . CYS B 1 141 ? -10.258 -18.312 -23.297 1 91.69 141 CYS B O 1
ATOM 5576 N N . GLY B 1 142 ? -10.414 -20.469 -22.719 1 88.81 142 GLY B N 1
ATOM 5577 C CA . GLY B 1 142 ? -11.789 -20.234 -22.328 1 88.81 142 GLY B CA 1
ATOM 5578 C C . GLY B 1 142 ? -12.555 -21.5 -22 1 88.81 142 GLY B C 1
ATOM 5579 O O . GLY B 1 142 ? -11.953 -22.547 -21.75 1 88.81 142 GLY B O 1
ATOM 5580 N N . ILE B 1 143 ? -13.883 -21.328 -22.016 1 86.12 143 ILE B N 1
ATOM 5581 C CA . ILE B 1 143 ? -14.805 -22.391 -21.672 1 86.12 143 ILE B CA 1
ATOM 5582 C C . ILE B 1 143 ? -15.477 -22.938 -22.922 1 86.12 143 ILE B C 1
ATOM 5584 O O . ILE B 1 143 ? -15.992 -22.172 -23.734 1 86.12 143 ILE B O 1
ATOM 5588 N N . LYS B 1 144 ? -15.367 -24.188 -23 1 86.12 144 LYS B N 1
ATOM 5589 C CA . LYS B 1 144 ? -16.016 -24.922 -24.078 1 86.12 144 LYS B CA 1
ATOM 5590 C C . LYS B 1 144 ? -17.094 -25.844 -23.531 1 86.12 144 LYS B C 1
ATOM 5592 O O . LYS B 1 144 ? -17.016 -26.312 -22.406 1 86.12 144 LYS B O 1
ATOM 5597 N N . ASP B 1 145 ? -18.078 -26.016 -24.344 1 82.19 145 ASP B N 1
ATOM 5598 C CA . ASP B 1 145 ? -19.141 -26.938 -23.938 1 82.19 145 ASP B CA 1
ATOM 5599 C C . ASP B 1 145 ? -18.688 -28.391 -24.047 1 82.19 145 ASP B C 1
ATOM 5601 O O . ASP B 1 145 ? -18.297 -28.844 -25.109 1 82.19 145 ASP B O 1
ATOM 5605 N N . GLY B 1 146 ? -18.812 -29.094 -23 1 81.62 146 GLY B N 1
ATOM 5606 C CA . GLY B 1 146 ? -18.328 -30.469 -22.953 1 81.62 146 GLY B CA 1
ATOM 5607 C C . GLY B 1 146 ? -19.234 -31.453 -23.656 1 81.62 146 GLY B C 1
ATOM 5608 O O . GLY B 1 146 ? -18.812 -32.562 -23.969 1 81.62 146 GLY B O 1
ATOM 5609 N N . LEU B 1 147 ? -20.422 -31.016 -23.953 1 78.06 147 LEU B N 1
ATOM 5610 C CA . LEU B 1 147 ? -21.375 -31.922 -24.578 1 78.06 147 LEU B CA 1
ATOM 5611 C C . LEU B 1 147 ? -21.5 -31.625 -26.062 1 78.06 147 LEU B C 1
ATOM 5613 O O . LEU B 1 147 ? -21.734 -32.531 -26.875 1 78.06 147 LEU B O 1
ATOM 5617 N N . ARG B 1 148 ? -21.328 -30.391 -26.453 1 78.12 148 ARG B N 1
ATOM 5618 C CA . ARG B 1 148 ? -21.641 -29.984 -27.828 1 78.12 148 ARG B CA 1
ATOM 5619 C C . ARG B 1 148 ? -20.391 -30.031 -28.703 1 78.12 148 ARG B C 1
ATOM 5621 O O . ARG B 1 148 ? -20.484 -30.031 -29.938 1 78.12 148 ARG B O 1
ATOM 5628 N N . ALA B 1 149 ? -19.297 -30.141 -28.156 1 74.75 149 ALA B N 1
ATOM 5629 C CA . ALA B 1 149 ? -18.078 -30.234 -28.969 1 74.75 149 ALA B CA 1
ATOM 5630 C C . ALA B 1 149 ? -18.094 -31.5 -29.812 1 74.75 149 ALA B C 1
ATOM 5632 O O . ALA B 1 149 ? -18.516 -32.562 -29.359 1 74.75 149 ALA B O 1
ATOM 5633 N N . ASP B 1 150 ? -17.875 -31.391 -31.062 1 71.56 150 ASP B N 1
ATOM 5634 C CA . ASP B 1 150 ? -18.094 -32.469 -32.031 1 71.56 150 ASP B CA 1
ATOM 5635 C C . ASP B 1 150 ? -16.844 -33.312 -32.219 1 71.56 150 ASP B C 1
ATOM 5637 O O . ASP B 1 150 ? -16.75 -34.094 -33.156 1 71.56 150 ASP B O 1
ATOM 5641 N N . GLY B 1 151 ? -15.898 -33.094 -31.438 1 76.38 151 GLY B N 1
ATOM 5642 C CA . GLY B 1 151 ? -14.719 -33.938 -31.531 1 76.38 151 GLY B CA 1
ATOM 5643 C C . GLY B 1 151 ? -13.672 -33.406 -32.469 1 76.38 151 GLY B C 1
ATOM 5644 O O . GLY B 1 151 ? -12.555 -33.938 -32.562 1 76.38 151 GLY B O 1
ATOM 5645 N N . SER B 1 152 ? -13.969 -32.312 -33.219 1 78.31 152 SER B N 1
ATOM 5646 C CA . SER B 1 152 ? -13.062 -31.828 -34.25 1 78.31 152 SER B CA 1
ATOM 5647 C C . SER B 1 152 ? -12.109 -30.781 -33.688 1 78.31 152 SER B C 1
ATOM 5649 O O . SER B 1 152 ? -11.242 -30.266 -34.406 1 78.31 152 SER B O 1
ATOM 5651 N N . PHE B 1 153 ? -12.219 -30.547 -32.5 1 88.19 153 PHE B N 1
ATOM 5652 C CA . PHE B 1 153 ? -11.383 -29.516 -31.875 1 88.19 153 PHE B CA 1
ATOM 5653 C C . PHE B 1 153 ? -11.445 -28.219 -32.656 1 88.19 153 PHE B C 1
ATOM 5655 O O . PHE B 1 153 ? -10.414 -27.594 -32.906 1 88.19 153 PHE B O 1
ATOM 5662 N N . ARG B 1 154 ? -12.602 -27.797 -33.062 1 80.38 154 ARG B N 1
ATOM 5663 C CA . ARG B 1 154 ? -12.758 -26.625 -33.938 1 80.38 154 ARG B CA 1
ATOM 5664 C C . ARG B 1 154 ? -12.75 -25.344 -33.094 1 80.38 154 ARG B C 1
ATOM 5666 O O . ARG B 1 154 ? -13.203 -25.328 -31.953 1 80.38 154 ARG B O 1
ATOM 5673 N N . MET B 1 155 ? -12.148 -24.344 -33.688 1 80.5 155 MET B N 1
ATOM 5674 C CA . MET B 1 155 ? -12.188 -23 -33.125 1 80.5 155 MET B CA 1
ATOM 5675 C C . MET B 1 155 ? -13.336 -22.188 -33.719 1 80.5 155 MET B C 1
ATOM 5677 O O . MET B 1 155 ? -13.438 -22.062 -34.938 1 80.5 155 MET B O 1
ATOM 5681 N N . THR B 1 156 ? -14.289 -21.891 -32.812 1 74.5 156 THR B N 1
ATOM 5682 C CA . THR B 1 156 ? -15.422 -21.109 -33.312 1 74.5 156 THR B CA 1
ATOM 5683 C C . THR B 1 156 ? -15.344 -19.672 -32.812 1 74.5 156 THR B C 1
ATOM 5685 O O . THR B 1 156 ? -14.805 -19.406 -31.734 1 74.5 156 THR B O 1
ATOM 5688 N N . ASN B 1 157 ? -15.703 -18.797 -33.688 1 67.75 157 ASN B N 1
ATOM 5689 C CA . ASN B 1 157 ? -15.742 -17.391 -33.312 1 67.75 157 ASN B CA 1
ATOM 5690 C C . ASN B 1 157 ? -16.891 -17.109 -32.344 1 67.75 157 ASN B C 1
ATOM 5692 O O . ASN B 1 157 ? -17.828 -17.891 -32.219 1 67.75 157 ASN B O 1
ATOM 5696 N N . ASP B 1 158 ? -16.719 -16.094 -31.516 1 64.88 158 ASP B N 1
ATOM 5697 C CA . ASP B 1 158 ? -17.703 -15.672 -30.516 1 64.88 158 ASP B CA 1
ATOM 5698 C C . ASP B 1 158 ? -18.953 -15.109 -31.188 1 64.88 158 ASP B C 1
ATOM 5700 O O . ASP B 1 158 ? -19.031 -13.914 -31.469 1 64.88 158 ASP B O 1
ATOM 5704 N N . SER B 1 159 ? -19.547 -15.914 -32.031 1 62.53 159 SER B N 1
ATOM 5705 C CA . SER B 1 159 ? -20.703 -15.359 -32.75 1 62.53 159 SER B CA 1
ATOM 5706 C C . SER B 1 159 ? -22 -15.875 -32.156 1 62.53 159 SER B C 1
ATOM 5708 O O . SER B 1 159 ? -22.047 -16.984 -31.609 1 62.53 159 SER B O 1
ATOM 5710 N N . LEU B 1 160 ? -22.922 -14.984 -31.953 1 65.38 160 LEU B N 1
ATOM 5711 C CA . LEU B 1 160 ? -24.266 -15.367 -31.531 1 65.38 160 LEU B CA 1
ATOM 5712 C C . LEU B 1 160 ? -25.047 -15.969 -32.688 1 65.38 160 LEU B C 1
ATOM 5714 O O . LEU B 1 160 ? -26.266 -16.156 -32.594 1 65.38 160 LEU B O 1
ATOM 5718 N N . ASP B 1 161 ? -24.297 -16.281 -33.625 1 67.94 161 ASP B N 1
ATOM 5719 C CA . ASP B 1 161 ? -24.953 -16.781 -34.844 1 67.94 161 ASP B CA 1
ATOM 5720 C C . ASP B 1 161 ? -25.672 -18.094 -34.531 1 67.94 161 ASP B C 1
ATOM 5722 O O . ASP B 1 161 ? -26.641 -18.453 -35.219 1 67.94 161 ASP B O 1
ATOM 5726 N N . TYR B 1 162 ? -25.219 -18.766 -33.5 1 70.19 162 TYR B N 1
ATOM 5727 C CA . TYR B 1 162 ? -25.797 -20.078 -33.188 1 70.19 162 TYR B CA 1
ATOM 5728 C C . TYR B 1 162 ? -27.25 -19.938 -32.75 1 70.19 162 TYR B C 1
ATOM 5730 O O . TYR B 1 162 ? -28 -20.922 -32.75 1 70.19 162 TYR B O 1
ATOM 5738 N N . LEU B 1 163 ? -27.562 -18.766 -32.406 1 72.31 163 LEU B N 1
ATOM 5739 C CA . LEU B 1 163 ? -28.953 -18.547 -31.953 1 72.31 163 LEU B CA 1
ATOM 5740 C C . LEU B 1 163 ? -29.906 -18.656 -33.125 1 72.31 163 LEU B C 1
ATOM 5742 O O . LEU B 1 163 ? -31.062 -19.062 -32.969 1 72.31 163 LEU B O 1
ATOM 5746 N N . TRP B 1 164 ? -29.344 -18.312 -34.344 1 73.69 164 TRP B N 1
ATOM 5747 C CA . TRP B 1 164 ? -30.234 -18.266 -35.5 1 73.69 164 TRP B CA 1
ATOM 5748 C C . TRP B 1 164 ? -29.859 -19.328 -36.531 1 73.69 164 TRP B C 1
ATOM 5750 O O . TRP B 1 164 ? -30.672 -19.703 -37.375 1 73.69 164 TRP B O 1
ATOM 5760 N N . ASN B 1 165 ? -28.625 -19.719 -36.438 1 75.38 165 ASN B N 1
ATOM 5761 C CA . ASN B 1 165 ? -28.141 -20.688 -37.438 1 75.38 165 ASN B CA 1
ATOM 5762 C C . ASN B 1 165 ? -27.859 -22.047 -36.781 1 75.38 165 ASN B C 1
ATOM 5764 O O . ASN B 1 165 ? -26.906 -22.203 -36.031 1 75.38 165 ASN B O 1
ATOM 5768 N N . PRO B 1 166 ? -28.719 -22.938 -37.125 1 72.75 166 PRO B N 1
ATOM 5769 C CA . PRO B 1 166 ? -28.547 -24.266 -36.531 1 72.75 166 PRO B CA 1
ATOM 5770 C C . PRO B 1 166 ? -27.203 -24.891 -36.875 1 72.75 166 PRO B C 1
ATOM 5772 O O . PRO B 1 166 ? -26.734 -25.797 -36.188 1 72.75 166 PRO B O 1
ATOM 5775 N N . ASP B 1 167 ? -26.625 -24.391 -37.938 1 68.62 167 ASP B N 1
ATOM 5776 C CA . ASP B 1 167 ? -25.359 -24.969 -38.375 1 68.62 167 ASP B CA 1
ATOM 5777 C C . ASP B 1 167 ? -24.172 -24.297 -37.688 1 68.62 167 ASP B C 1
ATOM 5779 O O . ASP B 1 167 ? -23.047 -24.781 -37.812 1 68.62 167 ASP B O 1
ATOM 5783 N N . ALA B 1 168 ? -24.562 -23.328 -37.031 1 71.56 168 ALA B N 1
ATOM 5784 C CA . ALA B 1 168 ? -23.469 -22.641 -36.344 1 71.56 168 ALA B CA 1
ATOM 5785 C C . ALA B 1 168 ? -23.094 -23.359 -35.031 1 71.56 168 ALA B C 1
ATOM 5787 O O . ALA B 1 168 ? -23.969 -23.641 -34.219 1 71.56 168 ALA B O 1
ATOM 5788 N N . PRO B 1 169 ? -21.766 -23.719 -35 1 72.19 169 PRO B N 1
ATOM 5789 C CA . PRO B 1 169 ? -21.359 -24.422 -33.781 1 72.19 169 PRO B CA 1
ATOM 5790 C C . PRO B 1 169 ? -21.406 -23.547 -32.531 1 72.19 169 PRO B C 1
ATOM 5792 O O . PRO B 1 169 ? -21.094 -22.344 -32.625 1 72.19 169 PRO B O 1
ATOM 5795 N N . ALA B 1 170 ? -21.984 -24.078 -31.469 1 65.19 170 ALA B N 1
ATOM 5796 C CA . ALA B 1 170 ? -22.047 -23.391 -30.172 1 65.19 170 ALA B CA 1
ATOM 5797 C C . ALA B 1 170 ? -21.125 -24.031 -29.156 1 65.19 170 ALA B C 1
ATOM 5799 O O . ALA B 1 170 ? -21.469 -24.156 -27.984 1 65.19 170 ALA B O 1
ATOM 5800 N N . ASP B 1 171 ? -19.922 -24.328 -29.641 1 76.88 171 ASP B N 1
ATOM 5801 C CA . ASP B 1 171 ? -19.062 -25.109 -28.766 1 76.88 171 ASP B CA 1
ATOM 5802 C C . ASP B 1 171 ? -18.297 -24.203 -27.797 1 76.88 171 ASP B C 1
ATOM 5804 O O . ASP B 1 171 ? -18.172 -24.531 -26.609 1 76.88 171 ASP B O 1
ATOM 5808 N N . TRP B 1 172 ? -17.844 -23.109 -28.328 1 82.31 172 TRP B N 1
ATOM 5809 C CA . TRP B 1 172 ? -17.141 -22.188 -27.438 1 82.31 172 TRP B CA 1
ATOM 5810 C C . TRP B 1 172 ? -18.125 -21.266 -26.734 1 82.31 172 TRP B C 1
ATOM 5812 O O . TRP B 1 172 ? -18.906 -20.578 -27.391 1 82.31 172 TRP B O 1
ATOM 5822 N N . PHE B 1 173 ? -18.141 -21.297 -25.453 1 80.5 173 PHE B N 1
ATOM 5823 C CA . PHE B 1 173 ? -19.078 -20.5 -24.656 1 80.5 173 PHE B CA 1
ATOM 5824 C C . PHE B 1 173 ? -18.484 -19.125 -24.344 1 80.5 173 PHE B C 1
ATOM 5826 O O . PHE B 1 173 ? -19.031 -18.109 -24.75 1 80.5 173 PHE B O 1
ATOM 5833 N N . VAL B 1 174 ? -17.375 -19.125 -23.609 1 83.38 174 VAL B N 1
ATOM 5834 C CA . VAL B 1 174 ? -16.703 -17.875 -23.234 1 83.38 174 VAL B CA 1
ATOM 5835 C C . VAL B 1 174 ? -15.203 -18 -23.453 1 83.38 174 VAL B C 1
ATOM 5837 O O . VAL B 1 174 ? -14.625 -19.078 -23.234 1 83.38 174 VAL B O 1
ATOM 5840 N N . LYS B 1 175 ? -14.641 -16.922 -23.953 1 87.44 175 LYS B N 1
ATOM 5841 C CA . LYS B 1 175 ? -13.188 -16.828 -24.078 1 87.44 175 LYS B CA 1
ATOM 5842 C C . LYS B 1 175 ? -12.633 -15.789 -23.109 1 87.44 175 LYS B C 1
ATOM 5844 O O . LYS B 1 175 ? -13.219 -14.719 -22.922 1 87.44 175 LYS B O 1
ATOM 5849 N N . PHE B 1 176 ? -11.523 -16.141 -22.453 1 88.19 176 PHE B N 1
ATOM 5850 C CA . PHE B 1 176 ? -10.906 -15.242 -21.484 1 88.19 176 PHE B CA 1
ATOM 5851 C C . PHE B 1 176 ? -10.016 -14.219 -22.172 1 88.19 176 PHE B C 1
ATOM 5853 O O . PHE B 1 176 ? -9.195 -14.578 -23.031 1 88.19 176 PHE B O 1
ATOM 5860 N N . PRO B 1 177 ? -10.125 -12.945 -21.812 1 89.44 177 PRO B N 1
ATOM 5861 C CA . PRO B 1 177 ? -9.297 -11.914 -22.422 1 89.44 177 PRO B CA 1
ATOM 5862 C C . PRO B 1 177 ? -7.926 -11.773 -21.766 1 89.44 177 PRO B C 1
ATOM 5864 O O . PRO B 1 177 ? -7.555 -10.68 -21.328 1 89.44 177 PRO B O 1
ATOM 5867 N N . LEU B 1 178 ? -7.172 -12.789 -21.734 1 91.12 178 LEU B N 1
ATOM 5868 C CA . LEU B 1 178 ? -5.887 -12.797 -21.047 1 91.12 178 LEU B CA 1
ATOM 5869 C C . LEU B 1 178 ? -4.887 -11.883 -21.734 1 91.12 178 LEU B C 1
ATOM 5871 O O . LEU B 1 178 ? -4.211 -11.086 -21.094 1 91.12 178 LEU B O 1
ATOM 5875 N N . LYS B 1 179 ? -4.789 -12.023 -23.016 1 91.75 179 LYS B N 1
ATOM 5876 C CA . LYS B 1 179 ? -3.842 -11.227 -23.781 1 91.75 179 LYS B CA 1
ATOM 5877 C C . LYS B 1 179 ? -4.188 -9.742 -23.703 1 91.75 179 LYS B C 1
ATOM 5879 O O . LYS B 1 179 ? -3.309 -8.898 -23.5 1 91.75 179 LYS B O 1
ATOM 5884 N N . GLU B 1 180 ? -5.406 -9.445 -23.828 1 89.25 180 GLU B N 1
ATOM 5885 C CA . GLU B 1 180 ? -5.867 -8.062 -23.797 1 89.25 180 GLU B CA 1
ATOM 5886 C C . GLU B 1 180 ? -5.59 -7.414 -22.453 1 89.25 180 GLU B C 1
ATOM 5888 O O . GLU B 1 180 ? -5.172 -6.258 -22.375 1 89.25 180 GLU B O 1
ATOM 5893 N N . CYS B 1 181 ? -5.875 -8.172 -21.469 1 89.12 181 CYS B N 1
ATOM 5894 C CA . CYS B 1 181 ? -5.645 -7.641 -20.125 1 89.12 181 CYS B CA 1
ATOM 5895 C C . CYS B 1 181 ? -4.16 -7.438 -19.859 1 89.12 181 CYS B C 1
ATOM 5897 O O . CYS B 1 181 ? -3.766 -6.477 -19.203 1 89.12 181 CYS B O 1
ATOM 5899 N N . ALA B 1 182 ? -3.363 -8.352 -20.281 1 92.12 182 ALA B N 1
ATOM 5900 C CA . ALA B 1 182 ? -1.916 -8.203 -20.141 1 92.12 182 ALA B CA 1
ATOM 5901 C C . ALA B 1 182 ? -1.415 -6.996 -20.938 1 92.12 182 ALA B C 1
ATOM 5903 O O . ALA B 1 182 ? -0.561 -6.242 -20.453 1 92.12 182 ALA B O 1
ATOM 5904 N N . ASP B 1 183 ? -1.937 -6.801 -22.109 1 89.25 183 ASP B N 1
ATOM 5905 C CA . ASP B 1 183 ? -1.549 -5.688 -22.969 1 89.25 183 ASP B CA 1
ATOM 5906 C C . ASP B 1 183 ? -1.936 -4.348 -22.344 1 89.25 183 ASP B C 1
ATOM 5908 O O . ASP B 1 183 ? -1.248 -3.344 -22.531 1 89.25 183 ASP B O 1
ATOM 5912 N N . LEU B 1 184 ? -3.031 -4.375 -21.688 1 84.69 184 LEU B N 1
ATOM 5913 C CA . LEU B 1 184 ? -3.494 -3.164 -21.016 1 84.69 184 LEU B CA 1
ATOM 5914 C C . LEU B 1 184 ? -2.406 -2.596 -20.109 1 84.69 184 LEU B C 1
ATOM 5916 O O . LEU B 1 184 ? -2.258 -1.377 -20 1 84.69 184 LEU B O 1
ATOM 5920 N N . TYR B 1 185 ? -1.675 -3.518 -19.484 1 83.69 185 TYR B N 1
ATOM 5921 C CA . TYR B 1 185 ? -0.656 -3.084 -18.531 1 83.69 185 TYR B CA 1
ATOM 5922 C C . TYR B 1 185 ? 0.742 -3.271 -19.109 1 83.69 185 TYR B C 1
ATOM 5924 O O . TYR B 1 185 ? 1.739 -2.992 -18.438 1 83.69 185 TYR B O 1
ATOM 5932 N N . GLY B 1 186 ? 0.819 -3.77 -20.312 1 87.75 186 GLY B N 1
ATOM 5933 C CA . GLY B 1 186 ? 2.104 -4.02 -20.938 1 87.75 186 GLY B CA 1
ATOM 5934 C C . GLY B 1 186 ? 2.898 -5.121 -20.266 1 87.75 186 GLY B C 1
ATOM 5935 O O . GLY B 1 186 ? 4.098 -4.969 -20.031 1 87.75 186 GLY B O 1
ATOM 5936 N N . LEU B 1 187 ? 2.324 -6.18 -19.922 1 92.31 187 LEU B N 1
ATOM 5937 C CA . LEU B 1 187 ? 2.943 -7.258 -19.156 1 92.31 187 LEU B CA 1
ATOM 5938 C C . LEU B 1 187 ? 3.127 -8.5 -20.016 1 92.31 187 LEU B C 1
ATOM 5940 O O . LEU B 1 187 ? 2.467 -8.648 -21.047 1 92.31 187 LEU B O 1
ATOM 5944 N N . PRO B 1 188 ? 4.066 -9.359 -19.594 1 93.19 188 PRO B N 1
ATOM 5945 C CA . PRO B 1 188 ? 4.168 -10.641 -20.281 1 93.19 188 PRO B CA 1
ATOM 5946 C C . PRO B 1 188 ? 2.902 -11.484 -20.156 1 93.19 188 PRO B C 1
ATOM 5948 O O . PRO B 1 188 ? 2.102 -11.266 -19.234 1 93.19 188 PRO B O 1
ATOM 5951 N N . TYR B 1 189 ? 2.795 -12.367 -21.062 1 94.88 189 TYR B N 1
ATOM 5952 C CA . TYR B 1 189 ? 1.554 -13.133 -21.141 1 94.88 189 TYR B CA 1
ATOM 5953 C C . TYR B 1 189 ? 1.601 -14.344 -20.219 1 94.88 189 TYR B C 1
ATOM 5955 O O . TYR B 1 189 ? 2.676 -14.875 -19.922 1 94.88 189 TYR B O 1
ATOM 5963 N N . THR B 1 190 ? 0.421 -14.758 -19.828 1 95.25 190 THR B N 1
ATOM 5964 C CA . THR B 1 190 ? 0.274 -15.93 -18.969 1 95.25 190 THR B CA 1
ATOM 5965 C C . THR B 1 190 ? 0.861 -17.172 -19.641 1 95.25 190 THR B C 1
ATOM 5967 O O . THR B 1 190 ? 0.771 -17.328 -20.875 1 95.25 190 THR B O 1
ATOM 5970 N N . GLY B 1 191 ? 1.37 -18.062 -18.828 1 95.75 191 GLY B N 1
ATOM 5971 C CA . GLY B 1 191 ? 1.937 -19.297 -19.344 1 95.75 191 GLY B CA 1
ATOM 5972 C C . GLY B 1 191 ? 2.236 -20.312 -18.266 1 95.75 191 GLY B C 1
ATOM 5973 O O . GLY B 1 191 ? 1.719 -20.203 -17.141 1 95.75 191 GLY B O 1
ATOM 5974 N N . VAL B 1 192 ? 3.004 -21.391 -18.703 1 95 192 VAL B N 1
ATOM 5975 C CA . VAL B 1 192 ? 3.285 -22.484 -17.781 1 95 192 VAL B CA 1
ATOM 5976 C C . VAL B 1 192 ? 4.773 -22.828 -17.828 1 95 192 VAL B C 1
ATOM 5978 O O . VAL B 1 192 ? 5.43 -22.641 -18.859 1 95 192 VAL B O 1
ATOM 5981 N N . ILE B 1 193 ? 5.234 -23.234 -16.688 1 94.44 193 ILE B N 1
ATOM 5982 C CA . ILE B 1 193 ? 6.586 -23.766 -16.562 1 94.44 193 ILE B CA 1
ATOM 5983 C C . ILE B 1 193 ? 6.562 -25.031 -15.727 1 94.44 193 ILE B C 1
ATOM 5985 O O . ILE B 1 193 ? 5.754 -25.156 -14.797 1 94.44 193 ILE B O 1
ATOM 5989 N N . ASP B 1 194 ? 7.391 -25.953 -16.062 1 91.12 194 ASP B N 1
ATOM 5990 C CA . ASP B 1 194 ? 7.488 -27.156 -15.25 1 91.12 194 ASP B CA 1
ATOM 5991 C C . ASP B 1 194 ? 8.039 -26.844 -13.867 1 91.12 194 ASP B C 1
ATOM 5993 O O . ASP B 1 194 ? 9.07 -26.172 -13.742 1 91.12 194 ASP B O 1
ATOM 5997 N N . ARG B 1 195 ? 7.398 -27.328 -12.883 1 88.75 195 ARG B N 1
ATOM 5998 C CA . ARG B 1 195 ? 7.773 -27.031 -11.508 1 88.75 195 ARG B CA 1
ATOM 5999 C C . ARG B 1 195 ? 9.234 -27.391 -11.242 1 88.75 195 ARG B C 1
ATOM 6001 O O . ARG B 1 195 ? 9.977 -26.625 -10.641 1 88.75 195 ARG B O 1
ATOM 6008 N N . PRO B 1 196 ? 9.688 -28.562 -11.664 1 87.38 196 PRO B N 1
ATOM 6009 C CA . PRO B 1 196 ? 11.086 -28.906 -11.414 1 87.38 196 PRO B CA 1
ATOM 6010 C C . PRO B 1 196 ? 12.062 -27.922 -12.055 1 87.38 196 PRO B C 1
ATOM 6012 O O . PRO B 1 196 ? 13.109 -27.625 -11.477 1 87.38 196 PRO B O 1
ATOM 6015 N N . ASP B 1 197 ? 11.719 -27.484 -13.266 1 92.25 197 ASP B N 1
ATOM 6016 C CA . ASP B 1 197 ? 12.57 -26.484 -13.914 1 92.25 197 ASP B CA 1
ATOM 6017 C C . ASP B 1 197 ? 12.617 -25.188 -13.109 1 92.25 197 ASP B C 1
ATOM 6019 O O . ASP B 1 197 ? 13.68 -24.594 -12.93 1 92.25 197 ASP B O 1
ATOM 6023 N N . LEU B 1 198 ? 11.477 -24.797 -12.703 1 93.94 198 LEU B N 1
ATOM 6024 C CA . LEU B 1 198 ? 11.398 -23.578 -11.898 1 93.94 198 LEU B CA 1
ATOM 6025 C C . LEU B 1 198 ? 12.219 -23.719 -10.625 1 93.94 198 LEU B C 1
ATOM 6027 O O . LEU B 1 198 ? 12.977 -22.812 -10.258 1 93.94 198 LEU B O 1
ATOM 6031 N N . GLN B 1 199 ? 12.062 -24.781 -9.961 1 91.81 199 GLN B N 1
ATOM 6032 C CA . GLN B 1 199 ? 12.773 -25.031 -8.711 1 91.81 199 GLN B CA 1
ATOM 6033 C C . GLN B 1 199 ? 14.281 -25.047 -8.93 1 91.81 199 GLN B C 1
ATOM 6035 O O . GLN B 1 199 ? 15.039 -24.484 -8.125 1 91.81 199 GLN B O 1
ATOM 6040 N N . ASP B 1 200 ? 14.695 -25.688 -10 1 92.94 200 ASP B N 1
ATOM 6041 C CA . ASP B 1 200 ? 16.109 -25.719 -10.328 1 92.94 200 ASP B CA 1
ATOM 6042 C C . ASP B 1 200 ? 16.672 -24.312 -10.547 1 92.94 200 ASP B C 1
ATOM 6044 O O . ASP B 1 200 ? 17.75 -23.984 -10.07 1 92.94 200 ASP B O 1
ATOM 6048 N N . ILE B 1 201 ? 15.93 -23.562 -11.258 1 96.06 201 ILE B N 1
ATOM 6049 C CA . ILE B 1 201 ? 16.359 -22.188 -11.555 1 96.06 201 ILE B CA 1
ATOM 6050 C C . ILE B 1 201 ? 16.484 -21.406 -10.258 1 96.06 201 ILE B C 1
ATOM 6052 O O . ILE B 1 201 ? 17.5 -20.75 -10.016 1 96.06 201 ILE B O 1
ATOM 6056 N N . LEU B 1 202 ? 15.445 -21.5 -9.414 1 96.25 202 LEU B N 1
ATOM 6057 C CA . LEU B 1 202 ? 15.445 -20.766 -8.156 1 96.25 202 LEU B CA 1
ATOM 6058 C C . LEU B 1 202 ? 16.578 -21.234 -7.254 1 96.25 202 LEU B C 1
ATOM 6060 O O . LEU B 1 202 ? 17.281 -20.406 -6.656 1 96.25 202 LEU B O 1
ATOM 6064 N N . MET B 1 203 ? 16.797 -22.516 -7.195 1 94.88 203 MET B N 1
ATOM 6065 C CA . MET B 1 203 ? 17.875 -23.078 -6.379 1 94.88 203 MET B CA 1
ATOM 6066 C C . MET B 1 203 ? 19.234 -22.594 -6.859 1 94.88 203 MET B C 1
ATOM 6068 O O . MET B 1 203 ? 20.078 -22.203 -6.051 1 94.88 203 MET B O 1
ATOM 6072 N N . ASP B 1 204 ? 19.391 -22.641 -8.109 1 96.06 204 ASP B N 1
ATOM 6073 C CA . ASP B 1 204 ? 20.656 -22.219 -8.703 1 96.06 204 ASP B CA 1
ATOM 6074 C C . ASP B 1 204 ? 20.969 -20.75 -8.383 1 96.06 204 ASP B C 1
ATOM 6076 O O . ASP B 1 204 ? 22.078 -20.406 -8.008 1 96.06 204 ASP B O 1
ATOM 6080 N N . GLU B 1 205 ? 19.969 -19.969 -8.578 1 96.88 205 GLU B N 1
ATOM 6081 C CA . GLU B 1 205 ? 20.156 -18.531 -8.352 1 96.88 205 GLU B CA 1
ATOM 6082 C C . GLU B 1 205 ? 20.422 -18.25 -6.875 1 96.88 205 GLU B C 1
ATOM 6084 O O . GLU B 1 205 ? 21.219 -17.359 -6.547 1 96.88 205 GLU B O 1
ATOM 6089 N N . CYS B 1 206 ? 19.766 -18.938 -5.984 1 97.19 206 CYS B N 1
ATOM 6090 C CA . CYS B 1 206 ? 20.016 -18.766 -4.559 1 97.19 206 CYS B CA 1
ATOM 6091 C C . CYS B 1 206 ? 21.438 -19.219 -4.203 1 97.19 206 CYS B C 1
ATOM 6093 O O . CYS B 1 206 ? 22.125 -18.547 -3.445 1 97.19 206 CYS B O 1
ATOM 6095 N N . LYS B 1 207 ? 21.875 -20.297 -4.762 1 96.56 207 LYS B N 1
ATOM 6096 C CA . LYS B 1 207 ? 23.188 -20.875 -4.449 1 96.56 207 LYS B CA 1
ATOM 6097 C C . LYS B 1 207 ? 24.312 -19.953 -4.902 1 96.56 207 LYS B C 1
ATOM 6099 O O . LYS B 1 207 ? 25.391 -19.938 -4.297 1 96.56 207 LYS B O 1
ATOM 6104 N N . LYS B 1 208 ? 24.094 -19.234 -5.926 1 96.56 208 LYS B N 1
ATOM 6105 C CA . LYS B 1 208 ? 25.094 -18.281 -6.414 1 96.56 208 LYS B CA 1
ATOM 6106 C C . LYS B 1 208 ? 25.391 -17.219 -5.367 1 96.56 208 LYS B C 1
ATOM 6108 O O . LYS B 1 208 ? 26.5 -16.672 -5.32 1 96.56 208 LYS B O 1
ATOM 6113 N N . ILE B 1 209 ? 24.453 -16.922 -4.523 1 95.94 209 ILE B N 1
ATOM 6114 C CA . ILE B 1 209 ? 24.625 -15.883 -3.504 1 95.94 209 ILE B CA 1
ATOM 6115 C C . ILE B 1 209 ? 25.109 -16.516 -2.201 1 95.94 209 ILE B C 1
ATOM 6117 O O . ILE B 1 209 ? 26.062 -16.031 -1.592 1 95.94 209 ILE B O 1
ATOM 6121 N N . LYS B 1 210 ? 24.406 -17.609 -1.801 1 97.31 210 LYS B N 1
ATOM 6122 C CA . LYS B 1 210 ? 24.75 -18.344 -0.595 1 97.31 210 LYS B CA 1
ATOM 6123 C C . LYS B 1 210 ? 24.641 -19.859 -0.827 1 97.31 210 LYS B C 1
ATOM 6125 O O . LYS B 1 210 ? 23.531 -20.406 -0.829 1 97.31 210 LYS B O 1
ATOM 6130 N N . SER B 1 211 ? 25.688 -20.5 -0.824 1 95.88 211 SER B N 1
ATOM 6131 C CA . SER B 1 211 ? 25.75 -21.906 -1.215 1 95.88 211 SER B CA 1
ATOM 6132 C C . SER B 1 211 ? 25.016 -22.781 -0.208 1 95.88 211 SER B C 1
ATOM 6134 O O . SER B 1 211 ? 24.422 -23.812 -0.577 1 95.88 211 SER B O 1
ATOM 6136 N N . ASP B 1 212 ? 25.047 -22.375 1.035 1 95.81 212 ASP B N 1
ATOM 6137 C CA . ASP B 1 212 ? 24.453 -23.219 2.072 1 95.81 212 ASP B CA 1
ATOM 6138 C C . ASP B 1 212 ? 23.109 -22.641 2.545 1 95.81 212 ASP B C 1
ATOM 6140 O O . ASP B 1 212 ? 22.766 -22.75 3.723 1 95.81 212 ASP B O 1
ATOM 6144 N N . PHE B 1 213 ? 22.375 -22.031 1.62 1 97.06 213 PHE B N 1
ATOM 6145 C CA . PHE B 1 213 ? 21.141 -21.344 2.004 1 97.06 213 PHE B CA 1
ATOM 6146 C C . PHE B 1 213 ? 20.047 -22.344 2.338 1 97.06 213 PHE B C 1
ATOM 6148 O O . PHE B 1 213 ? 19.031 -21.984 2.949 1 97.06 213 PHE B O 1
ATOM 6155 N N . ILE B 1 214 ? 20.172 -23.625 1.972 1 96.38 214 ILE B N 1
ATOM 6156 C CA . ILE B 1 214 ? 19.094 -24.609 2.146 1 96.38 214 ILE B CA 1
ATOM 6157 C C . ILE B 1 214 ? 19.625 -25.828 2.893 1 96.38 214 ILE B C 1
ATOM 6159 O O . ILE B 1 214 ? 20.75 -26.266 2.656 1 96.38 214 ILE B O 1
ATOM 6163 N N . VAL B 1 215 ? 18.875 -26.25 3.857 1 95.31 215 VAL B N 1
ATOM 6164 C CA . VAL B 1 215 ? 19.109 -27.5 4.586 1 95.31 215 VAL B CA 1
ATOM 6165 C C . VAL B 1 215 ? 18.016 -28.5 4.25 1 95.31 215 VAL B C 1
ATOM 6167 O O . VAL B 1 215 ? 16.859 -28.359 4.684 1 95.31 215 VAL B O 1
ATOM 6170 N N . ASN B 1 216 ? 18.375 -29.531 3.537 1 92.25 216 ASN B N 1
ATOM 6171 C CA . ASN B 1 216 ? 17.422 -30.547 3.1 1 92.25 216 ASN B CA 1
ATOM 6172 C C . ASN B 1 216 ? 17.234 -31.625 4.148 1 92.25 216 ASN B C 1
ATOM 6174 O O . ASN B 1 216 ? 18.141 -31.891 4.945 1 92.25 216 ASN B O 1
ATOM 6178 N N . GLY B 1 217 ? 16.047 -32.125 4.137 1 91.06 217 GLY B N 1
ATOM 6179 C CA . GLY B 1 217 ? 15.766 -33.281 4.992 1 91.06 217 GLY B CA 1
ATOM 6180 C C . GLY B 1 217 ? 15.594 -32.906 6.453 1 91.06 217 GLY B C 1
ATOM 6181 O O . GLY B 1 217 ? 15.734 -33.75 7.336 1 91.06 217 GLY B O 1
ATOM 6182 N N . ASN B 1 218 ? 15.445 -31.703 6.758 1 93 218 ASN B N 1
ATOM 6183 C CA . ASN B 1 218 ? 15.312 -31.219 8.133 1 93 218 ASN B CA 1
ATOM 6184 C C . ASN B 1 218 ? 14.289 -30.094 8.234 1 93 218 ASN B C 1
ATOM 6186 O O . ASN B 1 218 ? 14.656 -28.922 8.336 1 93 218 ASN B O 1
ATOM 6190 N N . GLN B 1 219 ? 13.031 -30.5 8.367 1 94.38 219 GLN B N 1
ATOM 6191 C CA . GLN B 1 219 ? 11.938 -29.531 8.336 1 94.38 219 GLN B CA 1
ATOM 6192 C C . GLN B 1 219 ? 11.727 -28.906 9.719 1 94.38 219 GLN B C 1
ATOM 6194 O O . GLN B 1 219 ? 12.156 -29.469 10.727 1 94.38 219 GLN B O 1
ATOM 6199 N N . VAL B 1 220 ? 11.109 -27.797 9.727 1 96.62 220 VAL B N 1
ATOM 6200 C CA . VAL B 1 220 ? 10.727 -27.125 10.961 1 96.62 220 VAL B CA 1
ATOM 6201 C C . VAL B 1 220 ? 9.539 -27.844 11.602 1 96.62 220 VAL B C 1
ATOM 6203 O O . VAL B 1 220 ? 8.547 -28.125 10.93 1 96.62 220 VAL B O 1
ATOM 6206 N N . VAL B 1 221 ? 9.641 -28.078 12.891 1 95.94 221 VAL B N 1
ATOM 6207 C CA . VAL B 1 221 ? 8.562 -28.812 13.547 1 95.94 221 VAL B CA 1
ATOM 6208 C C . VAL B 1 221 ? 7.906 -27.922 14.602 1 95.94 221 VAL B C 1
ATOM 6210 O O . VAL B 1 221 ? 6.742 -28.141 14.961 1 95.94 221 VAL B O 1
ATOM 6213 N N . ALA B 1 222 ? 8.688 -27.078 15.156 1 96.62 222 ALA B N 1
ATOM 6214 C CA . ALA B 1 222 ? 8.18 -26.172 16.188 1 96.62 222 ALA B CA 1
ATOM 6215 C C . ALA B 1 222 ? 9.078 -24.938 16.297 1 96.62 222 ALA B C 1
ATOM 6217 O O . ALA B 1 222 ? 10.125 -24.859 15.664 1 96.62 222 ALA B O 1
ATOM 6218 N N . TYR B 1 223 ? 8.57 -23.953 17.078 1 97.94 223 TYR B N 1
ATOM 6219 C CA . TYR B 1 223 ? 9.375 -22.766 17.312 1 97.94 223 TYR B CA 1
ATOM 6220 C C . TYR B 1 223 ? 9.062 -22.156 18.672 1 97.94 223 TYR B C 1
ATOM 6222 O O . TYR B 1 223 ? 8.055 -22.5 19.297 1 97.94 223 TYR B O 1
ATOM 6230 N N . GLU B 1 224 ? 9.992 -21.359 19.156 1 97.31 224 GLU B N 1
ATOM 6231 C CA . GLU B 1 224 ? 9.82 -20.594 20.375 1 97.31 224 GLU B CA 1
ATOM 6232 C C . GLU B 1 224 ? 10.102 -19.109 20.141 1 97.31 224 GLU B C 1
ATOM 6234 O O . GLU B 1 224 ? 11.242 -18.719 19.891 1 97.31 224 GLU B O 1
ATOM 6239 N N . ASP B 1 225 ? 9.062 -18.328 20.172 1 96.06 225 ASP B N 1
ATOM 6240 C CA . ASP B 1 225 ? 9.164 -16.875 20.016 1 96.06 225 ASP B CA 1
ATOM 6241 C C . ASP B 1 225 ? 9.586 -16.203 21.328 1 96.06 225 ASP B C 1
ATOM 6243 O O . ASP B 1 225 ? 8.938 -16.391 22.359 1 96.06 225 ASP B O 1
ATOM 6247 N N . HIS B 1 226 ? 10.656 -15.414 21.281 1 94.25 226 HIS B N 1
ATOM 6248 C CA . HIS B 1 226 ? 11.211 -14.836 22.5 1 94.25 226 HIS B CA 1
ATOM 6249 C C . HIS B 1 226 ? 10.648 -13.438 22.75 1 94.25 226 HIS B C 1
ATOM 6251 O O . HIS B 1 226 ? 11.031 -12.773 23.719 1 94.25 226 HIS B O 1
ATOM 6257 N N . GLY B 1 227 ? 9.852 -12.945 21.844 1 88.5 227 GLY B N 1
ATOM 6258 C CA . GLY B 1 227 ? 9.234 -11.648 22.062 1 88.5 227 GLY B CA 1
ATOM 6259 C C . GLY B 1 227 ? 9.766 -10.57 21.141 1 88.5 227 GLY B C 1
ATOM 6260 O O . GLY B 1 227 ? 10.602 -10.844 20.281 1 88.5 227 GLY B O 1
ATOM 6261 N N . LYS B 1 228 ? 9.344 -9.375 21.375 1 85.12 228 LYS B N 1
ATOM 6262 C CA . LYS B 1 228 ? 9.625 -8.242 20.5 1 85.12 228 LYS B CA 1
ATOM 6263 C C . LYS B 1 228 ? 11.125 -7.988 20.391 1 85.12 228 LYS B C 1
ATOM 6265 O O . LYS B 1 228 ? 11.781 -7.691 21.391 1 85.12 228 LYS B O 1
ATOM 6270 N N . GLY B 1 229 ? 11.594 -8.18 19.219 1 86.06 229 GLY B N 1
ATOM 6271 C CA . GLY B 1 229 ? 12.977 -7.844 18.922 1 86.06 229 GLY B CA 1
ATOM 6272 C C . GLY B 1 229 ? 13.961 -8.891 19.406 1 86.06 229 GLY B C 1
ATOM 6273 O O . GLY B 1 229 ? 15.172 -8.734 19.234 1 86.06 229 GLY B O 1
ATOM 6274 N N . GLU B 1 230 ? 13.578 -10.008 20 1 91.5 230 GLU B N 1
ATOM 6275 C CA . GLU B 1 230 ? 14.477 -10.977 20.625 1 91.5 230 GLU B CA 1
ATOM 6276 C C . GLU B 1 230 ? 14.656 -12.211 19.734 1 91.5 230 GLU B C 1
ATOM 6278 O O . GLU B 1 230 ? 15.422 -13.109 20.078 1 91.5 230 GLU B O 1
ATOM 6283 N N . GLY B 1 231 ? 13.961 -12.297 18.75 1 95.38 231 GLY B N 1
ATOM 6284 C CA . GLY B 1 231 ? 14.164 -13.367 17.781 1 95.38 231 GLY B CA 1
ATOM 6285 C C . GLY B 1 231 ? 13.336 -14.602 18.078 1 95.38 231 GLY B C 1
ATOM 6286 O O . GLY B 1 231 ? 12.375 -14.539 18.844 1 95.38 231 GLY B O 1
ATOM 6287 N N . VAL B 1 232 ? 13.641 -15.727 17.344 1 97.56 232 VAL B N 1
ATOM 6288 C CA . VAL B 1 232 ? 12.883 -16.969 17.422 1 97.56 232 VAL B CA 1
ATOM 6289 C C . VAL B 1 232 ? 13.836 -18.172 17.375 1 97.56 232 VAL B C 1
ATOM 6291 O O . VAL B 1 232 ? 14.805 -18.156 16.609 1 97.56 232 VAL B O 1
ATOM 6294 N N . ASP B 1 233 ? 13.586 -19.094 18.234 1 98.06 233 ASP B N 1
ATOM 6295 C CA . ASP B 1 233 ? 14.273 -20.375 18.172 1 98.06 233 ASP B CA 1
ATOM 6296 C C . ASP B 1 233 ? 13.461 -21.391 17.344 1 98.06 233 ASP B C 1
ATOM 6298 O O . ASP B 1 233 ? 12.266 -21.562 17.578 1 98.06 233 ASP B O 1
ATOM 6302 N N . ILE B 1 234 ? 14.094 -22.016 16.406 1 98 234 ILE B N 1
ATOM 6303 C CA . ILE B 1 234 ? 13.453 -22.953 15.492 1 98 234 ILE B CA 1
ATOM 6304 C C . ILE B 1 234 ? 13.859 -24.375 15.852 1 98 234 ILE B C 1
ATOM 6306 O O . ILE B 1 234 ? 15.055 -24.688 15.906 1 98 234 ILE B O 1
ATOM 6310 N N . ASN B 1 235 ? 12.914 -25.156 16.062 1 97.81 235 ASN B N 1
ATOM 6311 C CA . ASN B 1 235 ? 13.141 -26.578 16.312 1 97.81 235 ASN B CA 1
ATOM 6312 C C . ASN B 1 235 ? 12.984 -27.406 15.055 1 97.81 235 ASN B C 1
ATOM 6314 O O . ASN B 1 235 ? 11.945 -27.359 14.391 1 97.81 235 ASN B O 1
ATOM 6318 N N . LEU B 1 236 ? 13.984 -28.188 14.812 1 97.25 236 LEU B N 1
ATOM 6319 C CA . LEU B 1 236 ? 13.992 -28.969 13.578 1 97.25 236 LEU B CA 1
ATOM 6320 C C . LEU B 1 236 ? 13.648 -30.422 13.859 1 97.25 236 LEU B C 1
ATOM 6322 O O . LEU B 1 236 ? 13.617 -30.859 15.016 1 97.25 236 LEU B O 1
ATOM 6326 N N . ALA B 1 237 ? 13.383 -31.156 12.812 1 95.12 237 ALA B N 1
ATOM 6327 C CA . ALA B 1 237 ? 12.938 -32.562 12.906 1 95.12 237 ALA B CA 1
ATOM 6328 C C . ALA B 1 237 ? 14.023 -33.438 13.508 1 95.12 237 ALA B C 1
ATOM 6330 O O . ALA B 1 237 ? 13.727 -34.438 14.172 1 95.12 237 ALA B O 1
ATOM 6331 N N . ASP B 1 238 ? 15.281 -33.062 13.352 1 94.12 238 ASP B N 1
ATOM 6332 C CA . ASP B 1 238 ? 16.375 -33.875 13.867 1 94.12 238 ASP B CA 1
ATOM 6333 C C . ASP B 1 238 ? 16.656 -33.562 15.336 1 94.12 238 ASP B C 1
ATOM 6335 O O . ASP B 1 238 ? 17.578 -34.125 15.938 1 94.12 238 ASP B O 1
ATOM 6339 N N . GLY B 1 239 ? 15.953 -32.656 15.828 1 94.31 239 GLY B N 1
ATOM 6340 C CA . GLY B 1 239 ? 16.094 -32.312 17.234 1 94.31 239 GLY B CA 1
ATOM 6341 C C . GLY B 1 239 ? 16.969 -31.109 17.5 1 94.31 239 GLY B C 1
ATOM 6342 O O . GLY B 1 239 ? 17 -30.578 18.609 1 94.31 239 GLY B O 1
ATOM 6343 N N . SER B 1 240 ? 17.625 -30.656 16.547 1 96.31 240 SER B N 1
ATOM 6344 C CA . SER B 1 240 ? 18.469 -29.469 16.703 1 96.31 240 SER B CA 1
ATOM 6345 C C . SER B 1 240 ? 17.641 -28.188 16.734 1 96.31 240 SER B C 1
ATOM 6347 O O . SER B 1 240 ? 16.469 -28.188 16.328 1 96.31 240 SER B O 1
ATOM 6349 N N . THR B 1 241 ? 18.266 -27.172 17.312 1 97.25 241 THR B N 1
ATOM 6350 C CA . THR B 1 241 ? 17.625 -25.859 17.406 1 97.25 241 THR B CA 1
ATOM 6351 C C . THR B 1 241 ? 18.5 -24.797 16.766 1 97.25 241 THR B C 1
ATOM 6353 O O . THR B 1 241 ? 19.734 -24.812 16.922 1 97.25 241 THR B O 1
ATOM 6356 N N . VAL B 1 242 ? 17.906 -23.922 16.016 1 97.25 242 VAL B N 1
ATOM 6357 C CA . VAL B 1 242 ? 18.609 -22.812 15.406 1 97.25 242 VAL B CA 1
ATOM 6358 C C . VAL B 1 242 ? 17.906 -21.5 15.758 1 97.25 242 VAL B C 1
ATOM 6360 O O . VAL B 1 242 ? 16.703 -21.484 16.016 1 97.25 242 VAL B O 1
ATOM 6363 N N . ASP B 1 243 ? 18.688 -20.438 15.797 1 97 243 ASP B N 1
ATOM 6364 C CA . ASP B 1 243 ? 18.125 -19.125 16.109 1 97 243 ASP B CA 1
ATOM 6365 C C . ASP B 1 243 ? 18.062 -18.234 14.875 1 97 243 ASP B C 1
ATOM 6367 O O . ASP B 1 243 ? 18.922 -18.344 13.984 1 97 243 ASP B O 1
ATOM 6371 N N . ALA B 1 244 ? 17.109 -17.438 14.797 1 98 244 ALA B N 1
ATOM 6372 C CA . ALA B 1 244 ? 16.938 -16.453 13.734 1 98 244 ALA B CA 1
ATOM 6373 C C . ALA B 1 244 ? 16.156 -15.234 14.242 1 98 244 ALA B C 1
ATOM 6375 O O . ALA B 1 244 ? 15.594 -15.266 15.336 1 98 244 ALA B O 1
ATOM 6376 N N . ASP B 1 245 ? 16.203 -14.148 13.477 1 97.88 245 ASP B N 1
ATOM 6377 C CA . ASP B 1 245 ? 15.398 -12.984 13.812 1 97.88 245 ASP B CA 1
ATOM 6378 C C . ASP B 1 245 ? 13.93 -13.219 13.477 1 97.88 245 ASP B C 1
ATOM 6380 O O . ASP B 1 245 ? 13.039 -12.727 14.172 1 97.88 245 ASP B O 1
ATOM 6384 N N . ILE B 1 246 ? 13.727 -13.945 12.352 1 98.19 246 ILE B N 1
ATOM 6385 C CA . ILE B 1 246 ? 12.375 -14.164 11.844 1 98.19 246 ILE B CA 1
ATOM 6386 C C . ILE B 1 246 ? 12.242 -15.609 11.352 1 98.19 246 ILE B C 1
ATOM 6388 O O . ILE B 1 246 ? 13.172 -16.172 10.773 1 98.19 246 ILE B O 1
ATOM 6392 N N . LEU B 1 247 ? 11.07 -16.188 11.594 1 98.69 247 LEU B N 1
ATOM 6393 C CA . LEU B 1 247 ? 10.68 -17.453 10.992 1 98.69 247 LEU B CA 1
ATOM 6394 C C . LEU B 1 247 ? 9.539 -17.25 10 1 98.69 247 LEU B C 1
ATOM 6396 O O . LEU B 1 247 ? 8.484 -16.719 10.359 1 98.69 247 LEU B O 1
ATOM 6400 N N . VAL B 1 248 ? 9.805 -17.594 8.789 1 98.69 248 VAL B N 1
ATOM 6401 C CA . VAL B 1 248 ? 8.781 -17.531 7.758 1 98.69 248 VAL B CA 1
ATOM 6402 C C . VAL B 1 248 ? 8.195 -18.922 7.523 1 98.69 248 VAL B C 1
ATOM 6404 O O . VAL B 1 248 ? 8.906 -19.844 7.109 1 98.69 248 VAL B O 1
ATOM 6407 N N . GLY B 1 249 ? 6.926 -19.047 7.805 1 98.31 249 GLY B N 1
ATOM 6408 C CA . GLY B 1 249 ? 6.238 -20.297 7.516 1 98.31 249 GLY B CA 1
ATOM 6409 C C . GLY B 1 249 ? 5.758 -20.391 6.078 1 98.31 249 GLY B C 1
ATOM 6410 O O . GLY B 1 249 ? 4.707 -19.844 5.734 1 98.31 249 GLY B O 1
ATOM 6411 N N . SER B 1 250 ? 6.402 -21.078 5.246 1 97.12 250 SER B N 1
ATOM 6412 C CA . SER B 1 250 ? 6.062 -21.359 3.857 1 97.12 250 SER B CA 1
ATOM 6413 C C . SER B 1 250 ? 6.051 -22.859 3.588 1 97.12 250 SER B C 1
ATOM 6415 O O . SER B 1 250 ? 6.508 -23.312 2.535 1 97.12 250 SER B O 1
ATOM 6417 N N . ASP B 1 251 ? 5.578 -23.594 4.5 1 94.62 251 ASP B N 1
ATOM 6418 C CA . ASP B 1 251 ? 5.691 -25.047 4.453 1 94.62 251 ASP B CA 1
ATOM 6419 C C . ASP B 1 251 ? 4.391 -25.672 3.967 1 94.62 251 ASP B C 1
ATOM 6421 O O . ASP B 1 251 ? 4.059 -26.797 4.355 1 94.62 251 ASP B O 1
ATOM 6425 N N . GLY B 1 252 ? 3.609 -24.969 3.264 1 91 252 GLY B N 1
ATOM 6426 C CA . GLY B 1 252 ? 2.51 -25.547 2.512 1 91 252 GLY B CA 1
ATOM 6427 C C . GLY B 1 252 ? 1.204 -25.562 3.285 1 91 252 GLY B C 1
ATOM 6428 O O . GLY B 1 252 ? 1.094 -24.953 4.344 1 91 252 GLY B O 1
ATOM 6429 N N . ILE B 1 253 ? 0.244 -26.234 2.742 1 88.19 253 ILE B N 1
ATOM 6430 C CA . ILE B 1 253 ? -1.131 -26.25 3.232 1 88.19 253 ILE B CA 1
ATOM 6431 C C . ILE B 1 253 ? -1.186 -26.922 4.602 1 88.19 253 ILE B C 1
ATOM 6433 O O . ILE B 1 253 ? -2.016 -26.562 5.441 1 88.19 253 ILE B O 1
ATOM 6437 N N . TRP B 1 254 ? -0.317 -27.859 4.824 1 89.94 254 TRP B N 1
ATOM 6438 C CA . TRP B 1 254 ? -0.25 -28.531 6.117 1 89.94 254 TRP B CA 1
ATOM 6439 C C . TRP B 1 254 ? 0.923 -28.016 6.941 1 89.94 254 TRP B C 1
ATOM 6441 O O . TRP B 1 254 ? 1.731 -28.797 7.445 1 89.94 254 TRP B O 1
ATOM 6451 N N . SER B 1 255 ? 0.949 -26.828 7.078 1 93.5 255 SER B N 1
ATOM 6452 C CA . SER B 1 255 ? 2.045 -26.094 7.715 1 93.5 255 SER B CA 1
ATOM 6453 C C . SER B 1 255 ? 2.113 -26.391 9.211 1 93.5 255 SER B C 1
ATOM 6455 O O . SER B 1 255 ? 1.116 -26.25 9.922 1 93.5 255 SER B O 1
ATOM 6457 N N . ALA B 1 256 ? 3.311 -26.781 9.664 1 94.81 256 ALA B N 1
ATOM 6458 C CA . ALA B 1 256 ? 3.576 -26.938 11.094 1 94.81 256 ALA B CA 1
ATOM 6459 C C . ALA B 1 256 ? 3.613 -25.578 11.797 1 94.81 256 ALA B C 1
ATOM 6461 O O . ALA B 1 256 ? 3.178 -25.453 12.945 1 94.81 256 ALA B O 1
ATOM 6462 N N . VAL B 1 257 ? 4.113 -24.625 11.133 1 96.62 257 VAL B N 1
ATOM 6463 C CA . VAL B 1 257 ? 4.23 -23.281 11.695 1 96.62 257 VAL B CA 1
ATOM 6464 C C . VAL B 1 257 ? 2.838 -22.703 11.945 1 96.62 257 VAL B C 1
ATOM 6466 O O . VAL B 1 257 ? 2.57 -22.141 13.008 1 96.62 257 VAL B O 1
ATOM 6469 N N . ARG B 1 258 ? 2.004 -22.859 11 1 95.19 258 ARG B N 1
ATOM 6470 C CA . ARG B 1 258 ? 0.634 -22.375 11.148 1 95.19 258 ARG B CA 1
ATOM 6471 C C . ARG B 1 258 ? -0.072 -23.078 12.297 1 95.19 258 ARG B C 1
ATOM 6473 O O . ARG B 1 258 ? -0.785 -22.453 13.078 1 95.19 258 ARG B O 1
ATOM 6480 N N . ASN B 1 259 ? 0.033 -24.375 12.273 1 94.44 259 ASN B N 1
ATOM 6481 C CA . ASN B 1 259 ? -0.595 -25.172 13.32 1 94.44 259 ASN B CA 1
ATOM 6482 C C . ASN B 1 259 ? -0.259 -24.625 14.711 1 94.44 259 ASN B C 1
ATOM 6484 O O . ASN B 1 259 ? -1.14 -24.516 15.562 1 94.44 259 ASN B O 1
ATOM 6488 N N . GLN B 1 260 ? 0.938 -24.391 14.93 1 95.06 260 GLN B N 1
ATOM 6489 C CA . GLN B 1 260 ? 1.378 -23.859 16.219 1 95.06 260 GLN B CA 1
ATOM 6490 C C . GLN B 1 260 ? 0.882 -22.438 16.422 1 95.06 260 GLN B C 1
ATOM 6492 O O . GLN B 1 260 ? 0.426 -22.078 17.516 1 95.06 260 GLN B O 1
ATOM 6497 N N . MET B 1 261 ? 1.032 -21.594 15.414 1 95 261 MET B N 1
ATOM 6498 C CA . MET B 1 261 ? 0.664 -20.188 15.531 1 95 261 MET B CA 1
ATOM 6499 C C . MET B 1 261 ? -0.8 -20.031 15.93 1 95 261 MET B C 1
ATOM 6501 O O . MET B 1 261 ? -1.134 -19.234 16.797 1 95 261 MET B O 1
ATOM 6505 N N . TYR B 1 262 ? -1.654 -20.859 15.242 1 91.69 262 TYR B N 1
ATOM 6506 C CA . TYR B 1 262 ? -3.092 -20.734 15.445 1 91.69 262 TYR B CA 1
ATOM 6507 C C . TYR B 1 262 ? -3.598 -21.781 16.422 1 91.69 262 TYR B C 1
ATOM 6509 O O . TYR B 1 262 ? -4.785 -21.797 16.766 1 91.69 262 TYR B O 1
ATOM 6517 N N . ASP B 1 263 ? -2.783 -22.562 16.875 1 89.38 263 ASP B N 1
ATOM 6518 C CA . ASP B 1 263 ? -3.178 -23.641 17.766 1 89.38 263 ASP B CA 1
ATOM 6519 C C . ASP B 1 263 ? -4.301 -24.484 17.156 1 89.38 263 ASP B C 1
ATOM 6521 O O . ASP B 1 263 ? -5.367 -24.625 17.75 1 89.38 263 ASP B O 1
ATOM 6525 N N . GLU B 1 264 ? -4.074 -25.047 15.969 1 87.19 264 GLU B N 1
ATOM 6526 C CA . GLU B 1 264 ? -5.109 -25.734 15.195 1 87.19 264 GLU B CA 1
ATOM 6527 C C . GLU B 1 264 ? -5.199 -27.203 15.578 1 87.19 264 GLU B C 1
ATOM 6529 O O . GLU B 1 264 ? -5.82 -28 14.875 1 87.19 264 GLU B O 1
ATOM 6534 N N . GLY B 1 265 ? -4.66 -27.641 16.641 1 81.44 265 GLY B N 1
ATOM 6535 C CA . GLY B 1 265 ? -4.859 -28.969 17.219 1 81.44 265 GLY B CA 1
ATOM 6536 C C . GLY B 1 265 ? -3.953 -30.016 16.609 1 81.44 265 GLY B C 1
ATOM 6537 O O . GLY B 1 265 ? -4.188 -31.219 16.781 1 81.44 265 GLY B O 1
ATOM 6538 N N . GLY B 1 266 ? -3.082 -29.672 15.82 1 86.56 266 GLY B N 1
ATOM 6539 C CA . GLY B 1 266 ? -2.143 -30.625 15.25 1 86.56 266 GLY B CA 1
ATOM 6540 C C . GLY B 1 266 ? -2.059 -30.547 13.734 1 86.56 266 GLY B C 1
ATOM 6541 O O . GLY B 1 266 ? -3.029 -30.172 13.07 1 86.56 266 GLY B O 1
ATOM 6542 N N . VAL B 1 267 ? -0.928 -30.953 13.281 1 86.25 267 VAL B N 1
ATOM 6543 C CA . VAL B 1 267 ? -0.716 -30.953 11.844 1 86.25 267 VAL B CA 1
ATOM 6544 C C . VAL B 1 267 ? -1.584 -32.031 11.195 1 86.25 267 VAL B C 1
ATOM 6546 O O . VAL B 1 267 ? -1.633 -33.156 11.664 1 86.25 267 VAL B O 1
ATOM 6549 N N . LYS B 1 268 ? -2.373 -31.703 10.133 1 79.19 268 LYS B N 1
ATOM 6550 C CA . LYS B 1 268 ? -3.264 -32.562 9.367 1 79.19 268 LYS B CA 1
ATOM 6551 C C . LYS B 1 268 ? -4.344 -33.188 10.258 1 79.19 268 LYS B C 1
ATOM 6553 O O . LYS B 1 268 ? -4.848 -34.281 9.977 1 79.19 268 LYS B O 1
ATOM 6558 N N . SER B 1 269 ? -4.57 -32.5 11.32 1 82.62 269 SER B N 1
ATOM 6559 C CA . SER B 1 269 ? -5.637 -32.969 12.188 1 82.62 269 SER B CA 1
ATOM 6560 C C . SER B 1 269 ? -7.004 -32.812 11.531 1 82.62 269 SER B C 1
ATOM 6562 O O . SER B 1 269 ? -7.258 -31.797 10.859 1 82.62 269 SER B O 1
ATOM 6564 N N . THR B 1 270 ? -7.766 -33.844 11.555 1 79.12 270 THR B N 1
ATOM 6565 C CA . THR B 1 270 ? -9.078 -33.875 10.922 1 79.12 270 THR B CA 1
ATOM 6566 C C . THR B 1 270 ? -10.18 -33.625 11.953 1 79.12 270 THR B C 1
ATOM 6568 O O . THR B 1 270 ? -10.102 -34.156 13.078 1 79.12 270 THR B O 1
ATOM 6571 N N . SER B 1 271 ? -11.133 -32.812 11.578 1 73.75 271 SER B N 1
ATOM 6572 C CA . SER B 1 271 ? -12.289 -32.625 12.445 1 73.75 271 SER B CA 1
ATOM 6573 C C . SER B 1 271 ? -13.062 -33.938 12.602 1 73.75 271 SER B C 1
ATOM 6575 O O . SER B 1 271 ? -12.852 -34.906 11.836 1 73.75 271 SER B O 1
ATOM 6577 N N . LYS B 1 272 ? -13.883 -33.938 13.648 1 67.75 272 LYS B N 1
ATOM 6578 C CA . LYS B 1 272 ? -14.664 -35.125 13.992 1 67.75 272 LYS B CA 1
ATOM 6579 C C . LYS B 1 272 ? -15.57 -35.531 12.828 1 67.75 272 LYS B C 1
ATOM 6581 O O . LYS B 1 272 ? -15.758 -36.719 12.578 1 67.75 272 LYS B O 1
ATOM 6586 N N . ASN B 1 273 ? -16.047 -34.594 12.062 1 64.88 273 ASN B N 1
ATOM 6587 C CA . ASN B 1 273 ? -16.953 -34.875 10.953 1 64.88 273 ASN B CA 1
ATOM 6588 C C . ASN B 1 273 ? -16.188 -35.062 9.648 1 64.88 273 ASN B C 1
ATOM 6590 O O . ASN B 1 273 ? -16.781 -35.281 8.594 1 64.88 273 ASN B O 1
ATOM 6594 N N . GLY B 1 274 ? -14.875 -35 9.719 1 65.31 274 GLY B N 1
ATOM 6595 C CA . GLY B 1 274 ? -14.008 -35.281 8.586 1 65.31 274 GLY B CA 1
ATOM 6596 C C . GLY B 1 274 ? -14.055 -34.219 7.516 1 65.31 274 GLY B C 1
ATOM 6597 O O . GLY B 1 274 ? -13.453 -34.344 6.449 1 65.31 274 GLY B O 1
ATOM 6598 N N . LYS B 1 275 ? -14.75 -33.188 7.715 1 69.56 275 LYS B N 1
ATOM 6599 C CA . LYS B 1 275 ? -14.961 -32.188 6.676 1 69.56 275 LYS B CA 1
ATOM 6600 C C . LYS B 1 275 ? -13.898 -31.094 6.742 1 69.56 275 LYS B C 1
ATOM 6602 O O . LYS B 1 275 ? -13.719 -30.344 5.789 1 69.56 275 LYS B O 1
ATOM 6607 N N . MET B 1 276 ? -13.234 -31.062 7.801 1 77.44 276 MET B N 1
ATOM 6608 C CA . MET B 1 276 ? -12.195 -30.047 7.973 1 77.44 276 MET B CA 1
ATOM 6609 C C . MET B 1 276 ? -10.875 -30.688 8.383 1 77.44 276 MET B C 1
ATOM 6611 O O . MET B 1 276 ? -10.852 -31.594 9.219 1 77.44 276 MET B O 1
ATOM 6615 N N . LYS B 1 277 ? -9.883 -30.375 7.684 1 78.06 277 LYS B N 1
ATOM 6616 C CA . LYS B 1 277 ? -8.531 -30.797 8.016 1 78.06 277 LYS B CA 1
ATOM 6617 C C . LYS B 1 277 ? -7.625 -29.609 8.289 1 78.06 277 LYS B C 1
ATOM 6619 O O . LYS B 1 277 ? -7.301 -28.844 7.379 1 78.06 277 LYS B O 1
ATOM 6624 N N . GLN B 1 278 ? -7.184 -29.469 9.547 1 82.38 278 GLN B N 1
ATOM 6625 C CA . GLN B 1 278 ? -6.332 -28.359 9.977 1 82.38 278 GLN B CA 1
ATOM 6626 C C . GLN B 1 278 ? -6.875 -27.031 9.469 1 82.38 278 GLN B C 1
ATOM 6628 O O . GLN B 1 278 ? -6.152 -26.266 8.828 1 82.38 278 GLN B O 1
ATOM 6633 N N . GLY B 1 279 ? -8.055 -26.828 9.57 1 74.81 279 GLY B N 1
ATOM 6634 C CA . GLY B 1 279 ? -8.695 -25.578 9.219 1 74.81 279 GLY B CA 1
ATOM 6635 C C . GLY B 1 279 ? -9.086 -25.5 7.754 1 74.81 279 GLY B C 1
ATOM 6636 O O . GLY B 1 279 ? -9.695 -24.516 7.316 1 74.81 279 GLY B O 1
ATOM 6637 N N . CYS B 1 280 ? -8.727 -26.5 6.969 1 79.31 280 CYS B N 1
ATOM 6638 C CA . CYS B 1 280 ? -9.078 -26.516 5.555 1 79.31 280 CYS B CA 1
ATOM 6639 C C . CYS B 1 280 ? -10.375 -27.297 5.328 1 79.31 280 CYS B C 1
ATOM 6641 O O . CYS B 1 280 ? -10.562 -28.375 5.898 1 79.31 280 CYS B O 1
ATOM 6643 N N . LYS B 1 281 ? -11.203 -26.719 4.641 1 76.31 281 LYS B N 1
ATOM 6644 C CA . LYS B 1 281 ? -12.445 -27.406 4.281 1 76.31 281 LYS B CA 1
ATOM 6645 C C . LYS B 1 281 ? -12.297 -28.156 2.967 1 76.31 281 LYS B C 1
ATOM 6647 O O . LYS B 1 281 ? -11.664 -27.672 2.027 1 76.31 281 LYS B O 1
ATOM 6652 N N . TYR B 1 282 ? -12.75 -29.359 3.055 1 74.69 282 TYR B N 1
ATOM 6653 C CA . TYR B 1 282 ? -12.82 -30.094 1.796 1 74.69 282 TYR B CA 1
ATOM 6654 C C . TYR B 1 282 ? -13.719 -29.375 0.798 1 74.69 282 TYR B C 1
ATOM 6656 O O . TYR B 1 282 ? -14.844 -29 1.131 1 74.69 282 TYR B O 1
ATOM 6664 N N . SER B 1 283 ? -13.125 -29.156 -0.293 1 70.81 283 SER B N 1
ATOM 6665 C CA . SER B 1 283 ? -13.844 -28.359 -1.28 1 70.81 283 SER B CA 1
ATOM 6666 C C . SER B 1 283 ? -15.023 -29.125 -1.866 1 70.81 283 SER B C 1
ATOM 6668 O O . SER B 1 283 ? -15.914 -28.547 -2.477 1 70.81 283 SER B O 1
ATOM 6670 N N . GLY B 1 284 ? -15.008 -30.438 -1.656 1 68.69 284 GLY B N 1
ATOM 6671 C CA . GLY B 1 284 ? -16.062 -31.25 -2.236 1 68.69 284 GLY B CA 1
ATOM 6672 C C . GLY B 1 284 ? -15.672 -31.859 -3.572 1 68.69 284 GLY B C 1
ATOM 6673 O O . GLY B 1 284 ? -16.453 -32.594 -4.172 1 68.69 284 GLY B O 1
ATOM 6674 N N . TYR B 1 285 ? -14.453 -31.578 -3.957 1 71.88 285 TYR B N 1
ATOM 6675 C CA . TYR B 1 285 ? -14.07 -32 -5.293 1 71.88 285 TYR B CA 1
ATOM 6676 C C . TYR B 1 285 ? -12.766 -32.781 -5.258 1 71.88 285 TYR B C 1
ATOM 6678 O O . TYR B 1 285 ? -11.906 -32.531 -4.414 1 71.88 285 TYR B O 1
ATOM 6686 N N . THR B 1 286 ? -12.734 -33.75 -6.125 1 76.38 286 THR B N 1
ATOM 6687 C CA . THR B 1 286 ? -11.523 -34.531 -6.383 1 76.38 286 THR B CA 1
ATOM 6688 C C . THR B 1 286 ? -11.031 -34.281 -7.809 1 76.38 286 THR B C 1
ATOM 6690 O O . THR B 1 286 ? -11.828 -34.188 -8.734 1 76.38 286 THR B O 1
ATOM 6693 N N . VAL B 1 287 ? -9.742 -34.219 -7.902 1 80.88 287 VAL B N 1
ATOM 6694 C CA . VAL B 1 287 ? -9.188 -33.906 -9.219 1 80.88 287 VAL B CA 1
ATOM 6695 C C . VAL B 1 287 ? -8.281 -35.062 -9.672 1 80.88 287 VAL B C 1
ATOM 6697 O O . VAL B 1 287 ? -7.531 -35.625 -8.875 1 80.88 287 VAL B O 1
ATOM 6700 N N . PHE B 1 288 ? -8.523 -35.438 -10.906 1 82.88 288 PHE B N 1
ATOM 6701 C CA . PHE B 1 288 ? -7.609 -36.344 -11.602 1 82.88 288 PHE B CA 1
ATOM 6702 C C . PHE B 1 288 ? -6.785 -35.594 -12.625 1 82.88 288 PHE B C 1
ATOM 6704 O O . PHE B 1 288 ? -7.297 -34.688 -13.297 1 82.88 288 PHE B O 1
ATOM 6711 N N . ALA B 1 289 ? -5.57 -35.906 -12.633 1 85.62 289 ALA B N 1
ATOM 6712 C CA . ALA B 1 289 ? -4.703 -35.188 -13.57 1 85.62 289 ALA B CA 1
ATOM 6713 C C . ALA B 1 289 ? -3.83 -36.156 -14.359 1 85.62 289 ALA B C 1
ATOM 6715 O O . ALA B 1 289 ? -3.434 -37.219 -13.844 1 85.62 289 ALA B O 1
ATOM 6716 N N . GLY B 1 290 ? -3.564 -35.844 -15.586 1 85.5 290 GLY B N 1
ATOM 6717 C CA . GLY B 1 290 ? -2.686 -36.594 -16.469 1 85.5 290 GLY B CA 1
ATOM 6718 C C . GLY B 1 290 ? -2.061 -35.75 -17.562 1 85.5 290 GLY B C 1
ATOM 6719 O O . GLY B 1 290 ? -2.373 -34.562 -17.672 1 85.5 290 GLY B O 1
ATOM 6720 N N . GLU B 1 291 ? -1.123 -36.312 -18.25 1 87.88 291 GLU B N 1
ATOM 6721 C CA . GLU B 1 291 ? -0.431 -35.656 -19.344 1 87.88 291 GLU B CA 1
ATOM 6722 C C . GLU B 1 291 ? -0.236 -36.625 -20.531 1 87.88 291 GLU B C 1
ATOM 6724 O O . GLU B 1 291 ? -0.091 -37.812 -20.328 1 87.88 291 GLU B O 1
ATOM 6729 N N . THR B 1 292 ? -0.278 -36.031 -21.703 1 89.06 292 THR B N 1
ATOM 6730 C CA . THR B 1 292 ? -0.081 -36.844 -22.906 1 89.06 292 THR B CA 1
ATOM 6731 C C . THR B 1 292 ? 0.497 -36 -24.031 1 89.06 292 THR B C 1
ATOM 6733 O O . THR B 1 292 ? 0.546 -34.75 -23.938 1 89.06 292 THR B O 1
ATOM 6736 N N . VAL B 1 293 ? 1.079 -36.625 -25.016 1 90.81 293 VAL B N 1
ATOM 6737 C CA . VAL B 1 293 ? 1.508 -35.969 -26.25 1 90.81 293 VAL B CA 1
ATOM 6738 C C . VAL B 1 293 ? 0.471 -36.188 -27.344 1 90.81 293 VAL B C 1
ATOM 6740 O O . VAL B 1 293 ? 0.211 -37.312 -27.734 1 90.81 293 VAL B O 1
ATOM 6743 N N . LEU B 1 294 ? -0.22 -35.125 -27.719 1 91.06 294 LEU B N 1
ATOM 6744 C CA . LEU B 1 294 ? -1.32 -35.25 -28.672 1 91.06 294 LEU B CA 1
ATOM 6745 C C . LEU B 1 294 ? -1.416 -34 -29.547 1 91.06 294 LEU B C 1
ATOM 6747 O O . LEU B 1 294 ? -1.458 -32.875 -29.031 1 91.06 294 LEU B O 1
ATOM 6751 N N . LYS B 1 295 ? -1.364 -34.219 -30.828 1 92.69 295 LYS B N 1
ATOM 6752 C CA . LYS B 1 295 ? -1.576 -33.094 -31.75 1 92.69 295 LYS B CA 1
ATOM 6753 C C . LYS B 1 295 ? -3.055 -32.938 -32.094 1 92.69 295 LYS B C 1
ATOM 6755 O O . LYS B 1 295 ? -3.559 -33.625 -33 1 92.69 295 LYS B O 1
ATOM 6760 N N . THR B 1 296 ? -3.711 -32.094 -31.469 1 91.19 296 THR B N 1
ATOM 6761 C CA . THR B 1 296 ? -5.09 -31.781 -31.828 1 91.19 296 THR B CA 1
ATOM 6762 C C . THR B 1 296 ? -5.141 -30.75 -32.938 1 91.19 296 THR B C 1
ATOM 6764 O O . THR B 1 296 ? -4.164 -30.031 -33.188 1 91.19 296 THR B O 1
ATOM 6767 N N . GLU B 1 297 ? -6.254 -30.578 -33.625 1 89.69 297 GLU B N 1
ATOM 6768 C CA . GLU B 1 297 ? -6.398 -29.656 -34.75 1 89.69 297 GLU B CA 1
ATOM 6769 C C . GLU B 1 297 ? -6.234 -28.203 -34.281 1 89.69 297 GLU B C 1
ATOM 6771 O O . GLU B 1 297 ? -5.758 -27.359 -35.031 1 89.69 297 GLU B O 1
ATOM 6776 N N . ASP B 1 298 ? -6.543 -27.969 -33.062 1 91.19 298 ASP B N 1
ATOM 6777 C CA . ASP B 1 298 ? -6.504 -26.609 -32.531 1 91.19 298 ASP B CA 1
ATOM 6778 C C . ASP B 1 298 ? -5.312 -26.406 -31.609 1 91.19 298 ASP B C 1
ATOM 6780 O O . ASP B 1 298 ? -5.309 -25.484 -30.797 1 91.19 298 ASP B O 1
ATOM 6784 N N . TYR B 1 299 ? -4.305 -27.234 -31.719 1 92.62 299 TYR B N 1
ATOM 6785 C CA . TYR B 1 299 ? -3.184 -27.203 -30.781 1 92.62 299 TYR B CA 1
ATOM 6786 C C . TYR B 1 299 ? -2.504 -25.844 -30.781 1 92.62 299 TYR B C 1
ATOM 6788 O O . TYR B 1 299 ? -2.143 -25.328 -29.719 1 92.62 299 TYR B O 1
ATOM 6796 N N . TYR B 1 300 ? -2.309 -25.219 -31.891 1 93 300 TYR B N 1
ATOM 6797 C CA . TYR B 1 300 ? -1.56 -23.969 -31.984 1 93 300 TYR B CA 1
ATOM 6798 C C . TYR B 1 300 ? -2.48 -22.766 -31.797 1 93 300 TYR B C 1
ATOM 6800 O O . TYR B 1 300 ? -2.012 -21.641 -31.656 1 93 300 TYR B O 1
ATOM 6808 N N . GLU B 1 301 ? -3.777 -22.938 -31.688 1 92.44 301 GLU B N 1
ATOM 6809 C CA . GLU B 1 301 ? -4.73 -21.844 -31.578 1 92.44 301 GLU B CA 1
ATOM 6810 C C . GLU B 1 301 ? -5.254 -21.703 -30.156 1 92.44 301 GLU B C 1
ATOM 6812 O O . GLU B 1 301 ? -5.848 -20.688 -29.797 1 92.44 301 GLU B O 1
ATOM 6817 N N . THR B 1 302 ? -5.012 -22.734 -29.406 1 92.44 302 THR B N 1
ATOM 6818 C CA . THR B 1 302 ? -5.602 -22.734 -28.078 1 92.44 302 THR B CA 1
ATOM 6819 C C . THR B 1 302 ? -4.52 -22.875 -27 1 92.44 302 THR B C 1
ATOM 6821 O O . THR B 1 302 ? -3.545 -23.609 -27.188 1 92.44 302 THR B O 1
ATOM 6824 N N . GLY B 1 303 ? -4.703 -22.141 -25.922 1 92.94 303 GLY B N 1
ATOM 6825 C CA . GLY B 1 303 ? -3.859 -22.312 -24.75 1 92.94 303 GLY B CA 1
ATOM 6826 C C . GLY B 1 303 ? -4.418 -23.297 -23.734 1 92.94 303 GLY B C 1
ATOM 6827 O O . GLY B 1 303 ? -3.816 -24.344 -23.484 1 92.94 303 GLY B O 1
ATOM 6828 N N . TYR B 1 304 ? -5.523 -22.938 -23.172 1 90.25 304 TYR B N 1
ATOM 6829 C CA . TYR B 1 304 ? -6.215 -23.906 -22.344 1 90.25 304 TYR B CA 1
ATOM 6830 C C . TYR B 1 304 ? -7.719 -23.859 -22.578 1 90.25 304 TYR B C 1
ATOM 6832 O O . TYR B 1 304 ? -8.25 -22.828 -22.984 1 90.25 304 TYR B O 1
ATOM 6840 N N . LYS B 1 305 ? -8.375 -25.031 -22.391 1 91.5 305 LYS B N 1
ATOM 6841 C CA . LYS B 1 305 ? -9.805 -25.234 -22.578 1 91.5 305 LYS B CA 1
ATOM 6842 C C . LYS B 1 305 ? -10.445 -25.844 -21.344 1 91.5 305 LYS B C 1
ATOM 6844 O O . LYS B 1 305 ? -9.914 -26.797 -20.766 1 91.5 305 LYS B O 1
ATOM 6849 N N . VAL B 1 306 ? -11.516 -25.25 -21.016 1 88.94 306 VAL B N 1
ATOM 6850 C CA . VAL B 1 306 ? -12.305 -25.797 -19.922 1 88.94 306 VAL B CA 1
ATOM 6851 C C . VAL B 1 306 ? -13.633 -26.328 -20.453 1 88.94 306 VAL B C 1
ATOM 6853 O O . VAL B 1 306 ? -14.508 -25.562 -20.844 1 88.94 306 VAL B O 1
ATOM 6856 N N . TYR B 1 307 ? -13.75 -27.609 -20.5 1 88.19 307 TYR B N 1
ATOM 6857 C CA . TYR B 1 307 ? -15.008 -28.234 -20.875 1 88.19 307 TYR B CA 1
ATOM 6858 C C . TYR B 1 307 ? -15.961 -28.312 -19.703 1 88.19 307 TYR B C 1
ATOM 6860 O O . TYR B 1 307 ? -15.609 -28.875 -18.656 1 88.19 307 TYR B O 1
ATOM 6868 N N . ILE B 1 308 ? -17.062 -27.797 -19.891 1 82.38 308 ILE B N 1
ATOM 6869 C CA . ILE B 1 308 ? -18 -27.812 -18.781 1 82.38 308 ILE B CA 1
ATOM 6870 C C . ILE B 1 308 ? -19.172 -28.75 -19.094 1 82.38 308 ILE B C 1
ATOM 6872 O O . ILE B 1 308 ? -19.562 -28.891 -20.266 1 82.38 308 ILE B O 1
ATOM 6876 N N . GLY B 1 309 ? -19.625 -29.375 -18.125 1 77.19 309 GLY B N 1
ATOM 6877 C CA . GLY B 1 309 ? -20.812 -30.234 -18.156 1 77.19 309 GLY B CA 1
ATOM 6878 C C . GLY B 1 309 ? -21.469 -30.391 -16.797 1 77.19 309 GLY B C 1
ATOM 6879 O O . GLY B 1 309 ? -21.094 -29.703 -15.844 1 77.19 309 GLY B O 1
ATOM 6880 N N . PRO B 1 310 ? -22.469 -31.172 -16.766 1 72.69 310 PRO B N 1
ATOM 6881 C CA . PRO B 1 310 ? -23.172 -31.312 -15.484 1 72.69 310 PRO B CA 1
ATOM 6882 C C . PRO B 1 310 ? -22.281 -31.828 -14.367 1 72.69 310 PRO B C 1
ATOM 6884 O O . PRO B 1 310 ? -21.875 -33 -14.383 1 72.69 310 PRO B O 1
ATOM 6887 N N . GLN B 1 311 ? -21.953 -31.047 -13.344 1 69.62 311 GLN B N 1
ATOM 6888 C CA . GLN B 1 311 ? -21.281 -31.328 -12.086 1 69.62 311 GLN B CA 1
ATOM 6889 C C . GLN B 1 311 ? -19.828 -31.734 -12.312 1 69.62 311 GLN B C 1
ATOM 6891 O O . GLN B 1 311 ? -19.234 -32.406 -11.461 1 69.62 311 GLN B O 1
ATOM 6896 N N . ARG B 1 312 ? -19.391 -31.578 -13.477 1 77.12 312 ARG B N 1
ATOM 6897 C CA . ARG B 1 312 ? -18.016 -31.953 -13.797 1 77.12 312 ARG B CA 1
ATOM 6898 C C . ARG B 1 312 ? -17.406 -30.984 -14.805 1 77.12 312 ARG B C 1
ATOM 6900 O O . ARG B 1 312 ? -18.141 -30.328 -15.562 1 77.12 312 ARG B O 1
ATOM 6907 N N . TYR B 1 313 ? -16.203 -30.875 -14.711 1 81.44 313 TYR B N 1
ATOM 6908 C CA . TYR B 1 313 ? -15.539 -30.172 -15.797 1 81.44 313 TYR B CA 1
ATOM 6909 C C . TYR B 1 313 ? -14.164 -30.766 -16.078 1 81.44 313 TYR B C 1
ATOM 6911 O O . TYR B 1 313 ? -13.625 -31.516 -15.258 1 81.44 313 TYR B O 1
ATOM 6919 N N . PHE B 1 314 ? -13.742 -30.594 -17.25 1 88.12 314 PHE B N 1
ATOM 6920 C CA . PHE B 1 314 ? -12.508 -31.141 -17.797 1 88.12 314 PHE B CA 1
ATOM 6921 C C . PHE B 1 314 ? -11.656 -30.047 -18.422 1 88.12 314 PHE B C 1
ATOM 6923 O O . PHE B 1 314 ? -12.141 -29.281 -19.266 1 88.12 314 PHE B O 1
ATOM 6930 N N . VAL B 1 315 ? -10.414 -29.984 -17.938 1 90.75 315 VAL B N 1
ATOM 6931 C CA . VAL B 1 315 ? -9.547 -28.906 -18.406 1 90.75 315 VAL B CA 1
ATOM 6932 C C . VAL B 1 315 ? -8.367 -29.516 -19.172 1 90.75 315 VAL B C 1
ATOM 6934 O O . VAL B 1 315 ? -7.809 -30.531 -18.766 1 90.75 315 VAL B O 1
ATOM 6937 N N . THR B 1 316 ? -8.07 -28.938 -20.312 1 92.44 316 THR B N 1
ATOM 6938 C CA . THR B 1 316 ? -6.855 -29.266 -21.047 1 92.44 316 THR B CA 1
ATOM 6939 C C . THR B 1 316 ? -5.984 -28.031 -21.234 1 92.44 316 THR B C 1
ATOM 6941 O O . THR B 1 316 ? -6.504 -26.922 -21.438 1 92.44 316 THR B O 1
ATOM 6944 N N . SER B 1 317 ? -4.699 -28.219 -21.141 1 93.31 317 SER B N 1
ATOM 6945 C CA . SER B 1 317 ? -3.773 -27.109 -21.281 1 93.31 317 SER B CA 1
ATOM 6946 C C . SER B 1 317 ? -2.498 -27.516 -22 1 93.31 317 SER B C 1
ATOM 6948 O O . SER B 1 317 ? -1.996 -28.625 -21.797 1 93.31 317 SER B O 1
ATOM 6950 N N . ASP B 1 318 ? -2.051 -26.625 -22.859 1 94.81 318 ASP B N 1
ATOM 6951 C CA . ASP B 1 318 ? -0.745 -26.797 -23.484 1 94.81 318 ASP B CA 1
ATOM 6952 C C . ASP B 1 318 ? 0.383 -26.547 -22.484 1 94.81 318 ASP B C 1
ATOM 6954 O O . ASP B 1 318 ? 0.477 -25.453 -21.922 1 94.81 318 ASP B O 1
ATOM 6958 N N . VAL B 1 319 ? 1.235 -27.516 -22.344 1 92.25 319 VAL B N 1
ATOM 6959 C CA . VAL B 1 319 ? 2.303 -27.344 -21.359 1 92.25 319 VAL B CA 1
ATOM 6960 C C . VAL B 1 319 ? 3.66 -27.391 -22.062 1 92.25 319 VAL B C 1
ATOM 6962 O O . VAL B 1 319 ? 4.691 -27.609 -21.422 1 92.25 319 VAL B O 1
ATOM 6965 N N . GLY B 1 320 ? 3.645 -27.281 -23.391 1 92.31 320 GLY B N 1
ATOM 6966 C CA . GLY B 1 320 ? 4.871 -27.188 -24.172 1 92.31 320 GLY B CA 1
ATOM 6967 C C . GLY B 1 320 ? 5.379 -28.531 -24.656 1 92.31 320 GLY B C 1
ATOM 6968 O O . GLY B 1 320 ? 5.059 -29.562 -24.078 1 92.31 320 GLY B O 1
ATOM 6969 N N . GLY B 1 321 ? 6.16 -28.531 -25.734 1 90.88 321 GLY B N 1
ATOM 6970 C CA . GLY B 1 321 ? 6.766 -29.734 -26.281 1 90.88 321 GLY B CA 1
ATOM 6971 C C . GLY B 1 321 ? 5.754 -30.719 -26.828 1 90.88 321 GLY B C 1
ATOM 6972 O O . GLY B 1 321 ? 5.941 -31.938 -26.719 1 90.88 321 GLY B O 1
ATOM 6973 N N . GLY B 1 322 ? 4.652 -30.219 -27.188 1 92.25 322 GLY B N 1
ATOM 6974 C CA . GLY B 1 322 ? 3.602 -31.062 -27.719 1 92.25 322 GLY B CA 1
ATOM 6975 C C . GLY B 1 322 ? 2.781 -31.75 -26.641 1 92.25 322 GLY B C 1
ATOM 6976 O O . GLY B 1 322 ? 1.868 -32.531 -26.953 1 92.25 322 GLY B O 1
ATOM 6977 N N . ARG B 1 323 ? 3.092 -31.453 -25.484 1 91.62 323 ARG B N 1
ATOM 6978 C CA . ARG B 1 323 ? 2.414 -32.094 -24.359 1 91.62 323 ARG B CA 1
ATOM 6979 C C . ARG B 1 323 ? 1.121 -31.359 -24.016 1 91.62 323 ARG B C 1
ATOM 6981 O O . ARG B 1 323 ? 1.06 -30.125 -24.078 1 91.62 323 ARG B O 1
ATOM 6988 N N . VAL B 1 324 ? 0.102 -32.125 -23.656 1 92.19 324 VAL B N 1
ATOM 6989 C CA . VAL B 1 324 ? -1.173 -31.625 -23.172 1 92.19 324 VAL B CA 1
ATOM 6990 C C . VAL B 1 324 ? -1.455 -32.188 -21.766 1 92.19 324 VAL B C 1
ATOM 6992 O O . VAL B 1 324 ? -1.482 -33.406 -21.578 1 92.19 324 VAL B O 1
ATOM 6995 N N . GLN B 1 325 ? -1.564 -31.281 -20.875 1 91.62 325 GLN B N 1
ATOM 6996 C CA . GLN B 1 325 ? -1.986 -31.672 -19.547 1 91.62 325 GLN B CA 1
ATOM 6997 C C . GLN B 1 325 ? -3.494 -31.5 -19.375 1 91.62 325 GLN B C 1
ATOM 6999 O O . GLN B 1 325 ? -4.082 -30.547 -19.891 1 91.62 325 GLN B O 1
ATOM 7004 N N . TRP B 1 326 ? -4.059 -32.438 -18.641 1 90.56 326 TRP B N 1
ATOM 7005 C CA . TRP B 1 326 ? -5.496 -32.344 -18.406 1 90.56 326 TRP B CA 1
ATOM 7006 C C . TRP B 1 326 ? -5.832 -32.594 -16.938 1 90.56 326 TRP B C 1
ATOM 7008 O O . TRP B 1 326 ? -5.062 -33.219 -16.219 1 90.56 326 TRP B O 1
ATOM 7018 N N . TYR B 1 327 ? -6.902 -31.984 -16.531 1 88.44 327 TYR B N 1
ATOM 7019 C CA . TYR B 1 327 ? -7.473 -32.125 -15.203 1 88.44 327 TYR B CA 1
ATOM 7020 C C . TYR B 1 327 ? -8.961 -32.438 -15.273 1 88.44 327 TYR B C 1
ATOM 7022 O O . TYR B 1 327 ? -9.711 -31.812 -16.016 1 88.44 327 TYR B O 1
ATOM 7030 N N . ALA B 1 328 ? -9.297 -33.438 -14.57 1 87.69 328 ALA B N 1
ATOM 7031 C CA . ALA B 1 328 ? -10.711 -33.812 -14.453 1 87.69 328 ALA B CA 1
ATOM 7032 C C . ALA B 1 328 ? -11.211 -33.594 -13.031 1 87.69 328 ALA B C 1
ATOM 7034 O O . ALA B 1 328 ? -10.711 -34.219 -12.086 1 87.69 328 ALA B O 1
ATOM 7035 N N . PHE B 1 329 ? -12.133 -32.75 -12.914 1 81.06 329 PHE B N 1
ATOM 7036 C CA . PHE B 1 329 ? -12.695 -32.438 -11.602 1 81.06 329 PHE B CA 1
ATOM 7037 C C . PHE B 1 329 ? -14.047 -33.094 -11.414 1 81.06 329 PHE B C 1
ATOM 7039 O O . PHE B 1 329 ? -14.922 -33.031 -12.273 1 81.06 329 PHE B O 1
ATOM 7046 N N . PHE B 1 330 ? -14.172 -33.781 -10.297 1 78.31 330 PHE B N 1
ATOM 7047 C CA . PHE B 1 330 ? -15.414 -34.469 -9.977 1 78.31 330 PHE B CA 1
ATOM 7048 C C . PHE B 1 330 ? -15.898 -34.094 -8.586 1 78.31 330 PHE B C 1
ATOM 7050 O O . PHE B 1 330 ? -15.094 -33.969 -7.66 1 78.31 330 PHE B O 1
ATOM 7057 N N . ALA B 1 331 ? -17.172 -33.938 -8.453 1 73.88 331 ALA B N 1
ATOM 7058 C CA . ALA B 1 331 ? -17.75 -33.781 -7.129 1 73.88 331 ALA B CA 1
ATOM 7059 C C . ALA B 1 331 ? -17.891 -35.125 -6.414 1 73.88 331 ALA B C 1
ATOM 7061 O O . ALA B 1 331 ? -18.891 -35.812 -6.578 1 73.88 331 ALA B O 1
ATOM 7062 N N . LEU B 1 332 ? -16.859 -35.594 -5.828 1 68.56 332 LEU B N 1
ATOM 7063 C CA . LEU B 1 332 ? -16.859 -36.875 -5.098 1 68.56 332 LEU B CA 1
ATOM 7064 C C . LEU B 1 332 ? -16.562 -36.656 -3.619 1 68.56 332 LEU B C 1
ATOM 7066 O O . LEU B 1 332 ? -15.922 -35.656 -3.258 1 68.56 332 LEU B O 1
ATOM 7070 N N . PRO B 1 333 ? -17.172 -37.438 -2.717 1 65.31 333 PRO B N 1
ATOM 7071 C CA . PRO B 1 333 ? -16.844 -37.281 -1.296 1 65.31 333 PRO B CA 1
ATOM 7072 C C . PRO B 1 333 ? -15.352 -37.469 -1.019 1 65.31 333 PRO B C 1
ATOM 7074 O O . PRO B 1 333 ? -14.648 -38.094 -1.796 1 65.31 333 PRO B O 1
ATOM 7077 N N . PRO B 1 334 ? -14.961 -36.844 0.077 1 61.66 334 PRO B N 1
ATOM 7078 C CA . PRO B 1 334 ? -13.539 -36.969 0.411 1 61.66 334 PRO B CA 1
ATOM 7079 C C . PRO B 1 334 ? -13.109 -38.406 0.696 1 61.66 334 PRO B C 1
ATOM 7081 O O . PRO B 1 334 ? -13.883 -39.188 1.259 1 61.66 334 PRO B O 1
ATOM 7084 N N . GLY B 1 335 ? -11.891 -38.812 0.361 1 58.22 335 GLY B N 1
ATOM 7085 C CA . GLY B 1 335 ? -11.336 -40.094 0.719 1 58.22 335 GLY B CA 1
ATOM 7086 C C . GLY B 1 335 ? -11.594 -41.156 -0.326 1 58.22 335 GLY B C 1
ATOM 7087 O O . GLY B 1 335 ? -11.188 -42.312 -0.16 1 58.22 335 GLY B O 1
ATOM 7088 N N . THR B 1 336 ? -12.414 -40.781 -1.317 1 58.19 336 THR B N 1
ATOM 7089 C CA . THR B 1 336 ? -12.609 -41.781 -2.367 1 58.19 336 THR B CA 1
ATOM 7090 C C . THR B 1 336 ? -11.336 -41.969 -3.182 1 58.19 336 THR B C 1
ATOM 7092 O O . THR B 1 336 ? -10.852 -41 -3.812 1 58.19 336 THR B O 1
ATOM 7095 N N . LYS B 1 337 ? -10.359 -42.75 -2.627 1 57.53 337 LYS B N 1
ATOM 7096 C CA . LYS B 1 337 ? -9.031 -42.875 -3.229 1 57.53 337 LYS B CA 1
ATOM 7097 C C . LYS B 1 337 ? -9.039 -43.906 -4.355 1 57.53 337 LYS B C 1
ATOM 7099 O O . LYS B 1 337 ? -9.148 -45.094 -4.105 1 57.53 337 LYS B O 1
ATOM 7104 N N . LYS B 1 338 ? -9.273 -43.438 -5.602 1 54.09 338 LYS B N 1
ATOM 7105 C CA . LYS B 1 338 ? -9.172 -44.344 -6.723 1 54.09 338 LYS B CA 1
ATOM 7106 C C . LYS B 1 338 ? -7.789 -44.281 -7.367 1 54.09 338 LYS B C 1
ATOM 7108 O O . LYS B 1 338 ? -7.375 -45.219 -8.055 1 54.09 338 LYS B O 1
ATOM 7113 N N . ALA B 1 339 ? -6.992 -43.188 -7.203 1 49.94 339 ALA B N 1
ATOM 7114 C CA . ALA B 1 339 ? -5.668 -43.031 -7.793 1 49.94 339 ALA B CA 1
ATOM 7115 C C . ALA B 1 339 ? -4.691 -42.406 -6.789 1 49.94 339 ALA B C 1
ATOM 7117 O O . ALA B 1 339 ? -5.109 -41.812 -5.789 1 49.94 339 ALA B O 1
ATOM 7118 N N . PRO B 1 340 ? -3.42 -42.812 -6.891 1 42.56 340 PRO B N 1
ATOM 7119 C CA . PRO B 1 340 ? -2.428 -42.219 -5.988 1 42.56 340 PRO B CA 1
ATOM 7120 C C . PRO B 1 340 ? -2.49 -40.688 -5.961 1 42.56 340 PRO B C 1
ATOM 7122 O O . PRO B 1 340 ? -2.832 -40.062 -6.969 1 42.56 340 PRO B O 1
ATOM 7125 N N . SER B 1 341 ? -2.799 -40.156 -4.773 1 45.06 341 SER B N 1
ATOM 7126 C CA . SER B 1 341 ? -2.846 -38.688 -4.609 1 45.06 341 SER B CA 1
ATOM 7127 C C . SER B 1 341 ? -1.525 -38.062 -5.012 1 45.06 341 SER B C 1
ATOM 7129 O O . SER B 1 341 ? -0.458 -38.469 -4.57 1 45.06 341 SER B O 1
ATOM 7131 N N . GLY B 1 342 ? -1.308 -37.781 -6.172 1 37.59 342 GLY B N 1
ATOM 7132 C CA . GLY B 1 342 ? -0.067 -37.219 -6.664 1 37.59 342 GLY B CA 1
ATOM 7133 C C . GLY B 1 342 ? 0.496 -36.125 -5.758 1 37.59 342 GLY B C 1
ATOM 7134 O O . GLY B 1 342 ? 1.714 -36 -5.621 1 37.59 342 GLY B O 1
ATOM 7135 N N . TRP B 1 343 ? -0.163 -35.031 -5.453 1 37.06 343 TRP B N 1
ATOM 7136 C CA . TRP B 1 343 ? 0.645 -33.938 -4.941 1 37.06 343 TRP B CA 1
ATOM 7137 C C . TRP B 1 343 ? 1.232 -34.281 -3.576 1 37.06 343 TRP B C 1
ATOM 7139 O O . TRP B 1 343 ? 2.311 -33.812 -3.219 1 37.06 343 TRP B O 1
ATOM 7149 N N . GLY B 1 344 ? 0.58 -34.938 -2.586 1 32.62 344 GLY B N 1
ATOM 7150 C CA . GLY B 1 344 ? 1.08 -35.25 -1.261 1 32.62 344 GLY B CA 1
ATOM 7151 C C . GLY B 1 344 ? 1.376 -36.75 -1.088 1 32.62 344 GLY B C 1
ATOM 7152 O O . GLY B 1 344 ? 1.467 -37.219 0.038 1 32.62 344 GLY B O 1
ATOM 7153 N N . GLY B 1 345 ? 2.236 -37.469 -1.801 1 31.73 345 GLY B N 1
ATOM 7154 C CA . GLY B 1 345 ? 2.914 -38.75 -1.728 1 31.73 345 GLY B CA 1
ATOM 7155 C C . GLY B 1 345 ? 2.008 -39.875 -1.266 1 31.73 345 GLY B C 1
ATOM 7156 O O . GLY B 1 345 ? 2.473 -40.844 -0.66 1 31.73 345 GLY B O 1
ATOM 7157 N N . SER B 1 346 ? 0.775 -39.906 -1.157 1 33.06 346 SER B N 1
ATOM 7158 C CA . SER B 1 346 ? 0.165 -41.094 -0.604 1 33.06 346 SER B CA 1
ATOM 7159 C C . SER B 1 346 ? 0.338 -42.281 -1.542 1 33.06 346 SER B C 1
ATOM 7161 O O . SER B 1 346 ? 0.34 -42.125 -2.764 1 33.06 346 SER B O 1
ATOM 7163 N N . THR B 1 347 ? 1.077 -43.438 -1.158 1 35.03 347 THR B N 1
ATOM 7164 C CA . THR B 1 347 ? 1.267 -44.75 -1.755 1 35.03 347 THR B CA 1
ATOM 7165 C C . THR B 1 347 ? -0.069 -45.344 -2.189 1 35.03 347 THR B C 1
ATOM 7167 O O . THR B 1 347 ? -1.106 -45.062 -1.587 1 35.03 347 THR B O 1
ATOM 7170 N N . ARG B 1 348 ? -0.107 -45.875 -3.48 1 38.88 348 ARG B N 1
ATOM 7171 C CA . ARG B 1 348 ? -1.144 -46.719 -4.051 1 38.88 348 ARG B CA 1
ATOM 7172 C C . ARG B 1 348 ? -1.619 -47.75 -3.037 1 38.88 348 ARG B C 1
ATOM 7174 O O . ARG B 1 348 ? -2.416 -48.625 -3.369 1 38.88 348 ARG B O 1
ATOM 7181 N N . ASP B 1 349 ? -0.996 -47.875 -2.014 1 39.91 349 ASP B N 1
ATOM 7182 C CA . ASP B 1 349 ? -1.202 -49.094 -1.258 1 39.91 349 ASP B CA 1
ATOM 7183 C C . ASP B 1 349 ? -2.68 -49.281 -0.924 1 39.91 349 ASP B C 1
ATOM 7185 O O . ASP B 1 349 ? -3.135 -50.438 -0.75 1 39.91 349 ASP B O 1
ATOM 7189 N N . GLU B 1 350 ? -3.387 -48.281 -0.521 1 41.25 350 GLU B N 1
ATOM 7190 C CA . GLU B 1 350 ? -4.711 -48.656 -0.043 1 41.25 350 GLU B CA 1
ATOM 7191 C C . GLU B 1 350 ? -5.766 -48.469 -1.129 1 41.25 350 GLU B C 1
ATOM 7193 O O . GLU B 1 350 ? -6.934 -48.219 -0.83 1 41.25 350 GLU B O 1
ATOM 7198 N N . GLN B 1 351 ? -5.289 -48.469 -2.291 1 44.84 351 GLN B N 1
ATOM 7199 C CA . GLN B 1 351 ? -6.312 -48.438 -3.33 1 44.84 351 GLN B CA 1
ATOM 7200 C C . GLN B 1 351 ? -7.184 -49.688 -3.271 1 44.84 351 GLN B C 1
ATOM 7202 O O . GLN B 1 351 ? -6.68 -50.781 -3.021 1 44.84 351 GLN B O 1
ATOM 7207 N N . ASP B 1 352 ? -8.273 -49.562 -3.084 1 47.69 352 ASP B N 1
ATOM 7208 C CA . ASP B 1 352 ? -9.148 -50.719 -3.031 1 47.69 352 ASP B CA 1
ATOM 7209 C C . ASP B 1 352 ? -8.883 -51.656 -4.207 1 47.69 352 ASP B C 1
ATOM 7211 O O . ASP B 1 352 ? -8.852 -52.875 -4.043 1 47.69 352 ASP B O 1
ATOM 7215 N N . ASP B 1 353 ? -8.727 -51.062 -5.516 1 48.28 353 ASP B N 1
ATOM 7216 C CA . ASP B 1 353 ? -8.438 -51.906 -6.68 1 48.28 353 ASP B CA 1
ATOM 7217 C C . ASP B 1 353 ? -7.215 -51.375 -7.438 1 48.28 353 ASP B C 1
ATOM 7219 O O . ASP B 1 353 ? -7.336 -50.469 -8.273 1 48.28 353 ASP B O 1
ATOM 7223 N N . PRO B 1 354 ? -6.012 -51.688 -6.938 1 50.19 354 PRO B N 1
ATOM 7224 C CA . PRO B 1 354 ? -4.746 -51.25 -7.531 1 50.19 354 PRO B CA 1
ATOM 7225 C C . PRO B 1 354 ? -4.738 -51.375 -9.055 1 50.19 354 PRO B C 1
ATOM 7227 O O . PRO B 1 354 ? -3.947 -50.719 -9.727 1 50.19 354 PRO B O 1
ATOM 7230 N N . GLU B 1 355 ? -5.508 -52.344 -9.586 1 48.84 355 GLU B N 1
ATOM 7231 C CA . GLU B 1 355 ? -5.477 -52.656 -11 1 48.84 355 GLU B CA 1
ATOM 7232 C C . GLU B 1 355 ? -6.449 -51.781 -11.797 1 48.84 355 GLU B C 1
ATOM 7234 O O . GLU B 1 355 ? -6.559 -51.938 -13.016 1 48.84 355 GLU B O 1
ATOM 7239 N N . GLU B 1 356 ? -7.07 -50.875 -11.031 1 62.56 356 GLU B N 1
ATOM 7240 C CA . GLU B 1 356 ? -8.125 -50.156 -11.758 1 62.56 356 GLU B CA 1
ATOM 7241 C C . GLU B 1 356 ? -7.535 -49.156 -12.734 1 62.56 356 GLU B C 1
ATOM 7243 O O . GLU B 1 356 ? -6.625 -48.406 -12.383 1 62.56 356 GLU B O 1
ATOM 7248 N N . ASN B 1 357 ? -7.742 -49.375 -14.031 1 77.69 357 ASN B N 1
ATOM 7249 C CA . ASN B 1 357 ? -7.438 -48.438 -15.086 1 77.69 357 ASN B CA 1
ATOM 7250 C C . ASN B 1 357 ? -8.172 -47.094 -14.875 1 77.69 357 ASN B C 1
ATOM 7252 O O . ASN B 1 357 ? -9.375 -47 -15.133 1 77.69 357 ASN B O 1
ATOM 7256 N N . LEU B 1 358 ? -7.469 -46.188 -14.336 1 80.94 358 LEU B N 1
ATOM 7257 C CA . LEU B 1 358 ? -8.07 -44.906 -13.969 1 80.94 358 LEU B CA 1
ATOM 7258 C C . LEU B 1 358 ? -8.586 -44.156 -15.195 1 80.94 358 LEU B C 1
ATOM 7260 O O . LEU B 1 358 ? -9.555 -43.406 -15.102 1 80.94 358 LEU B O 1
ATOM 7264 N N . VAL B 1 359 ? -7.973 -44.375 -16.297 1 86.94 359 VAL B N 1
ATOM 7265 C CA . VAL B 1 359 ? -8.438 -43.719 -17.516 1 86.94 359 VAL B CA 1
ATOM 7266 C C . VAL B 1 359 ? -9.836 -44.219 -17.859 1 86.94 359 VAL B C 1
ATOM 7268 O O . VAL B 1 359 ? -10.711 -43.406 -18.219 1 86.94 359 VAL B O 1
ATOM 7271 N N . GLU B 1 360 ? -10.008 -45.438 -17.766 1 85.62 360 GLU B N 1
ATOM 7272 C CA . GLU B 1 360 ? -11.32 -46 -18.047 1 85.62 360 GLU B CA 1
ATOM 7273 C C . GLU B 1 360 ? -12.359 -45.531 -17.031 1 85.62 360 GLU B C 1
ATOM 7275 O O . GLU B 1 360 ? -13.523 -45.312 -17.375 1 85.62 360 GLU B O 1
ATOM 7280 N N . TYR B 1 361 ? -11.867 -45.5 -15.883 1 83.56 361 TYR B N 1
ATOM 7281 C CA . TYR B 1 361 ? -12.758 -45 -14.836 1 83.56 361 TYR B CA 1
ATOM 7282 C C . TYR B 1 361 ? -13.227 -43.594 -15.148 1 83.56 361 TYR B C 1
ATOM 7284 O O . TYR B 1 361 ? -14.422 -43.312 -15.086 1 83.56 361 TYR B O 1
ATOM 7292 N N . ILE B 1 362 ? -12.336 -42.781 -15.484 1 87.94 362 ILE B N 1
ATOM 7293 C CA . ILE B 1 362 ? -12.648 -41.375 -15.789 1 87.94 362 ILE B CA 1
ATOM 7294 C C . ILE B 1 362 ? -13.547 -41.312 -17.016 1 87.94 362 ILE B C 1
ATOM 7296 O O . ILE B 1 362 ? -14.477 -40.5 -17.078 1 87.94 362 ILE B O 1
ATOM 7300 N N . LYS B 1 363 ? -13.266 -42.094 -17.969 1 88.5 363 LYS B N 1
ATOM 7301 C CA . LYS B 1 363 ? -14.102 -42.156 -19.156 1 88.5 363 LYS B CA 1
ATOM 7302 C C . LYS B 1 363 ? -15.539 -42.531 -18.812 1 88.5 363 LYS B C 1
ATOM 7304 O O . LYS B 1 363 ? -16.484 -42 -19.375 1 88.5 363 LYS B O 1
ATOM 7309 N N . SER B 1 364 ? -15.641 -43.438 -17.922 1 85.38 364 SER B N 1
ATOM 7310 C CA . SER B 1 364 ? -16.969 -43.875 -17.516 1 85.38 364 SER B CA 1
ATOM 7311 C C . SER B 1 364 ? -17.75 -42.75 -16.859 1 85.38 364 SER B C 1
ATOM 7313 O O . SER B 1 364 ? -18.984 -42.656 -17 1 85.38 364 SER B O 1
ATOM 7315 N N . LEU B 1 365 ? -17.062 -41.938 -16.234 1 82.06 365 LEU B N 1
ATOM 7316 C CA . LEU B 1 365 ? -17.703 -40.812 -15.57 1 82.06 365 LEU B CA 1
ATOM 7317 C C . LEU B 1 365 ? -18.062 -39.75 -16.578 1 82.06 365 LEU B C 1
ATOM 7319 O O . LEU B 1 365 ? -18.891 -38.875 -16.297 1 82.06 365 LEU B O 1
ATOM 7323 N N . HIS B 1 366 ? -17.5 -39.812 -17.766 1 86.62 366 HIS B N 1
ATOM 7324 C CA . HIS B 1 366 ? -17.766 -38.781 -18.797 1 86.62 366 HIS B CA 1
ATOM 7325 C C . HIS B 1 366 ? -18.609 -39.375 -19.938 1 86.62 366 HIS B C 1
ATOM 7327 O O . HIS B 1 366 ? -18.531 -38.875 -21.062 1 86.62 366 HIS B O 1
ATOM 7333 N N . GLU B 1 367 ? -19.281 -40.312 -19.609 1 83 367 GLU B N 1
ATOM 7334 C CA . GLU B 1 367 ? -20.156 -40.844 -20.641 1 83 367 GLU B CA 1
ATOM 7335 C C . GLU B 1 367 ? -21.109 -39.812 -21.188 1 83 367 GLU B C 1
ATOM 7337 O O . GLU B 1 367 ? -21.75 -39.062 -20.406 1 83 367 GLU B O 1
ATOM 7342 N N . GLY B 1 368 ? -21.172 -39.688 -22.469 1 79.69 368 GLY B N 1
ATOM 7343 C CA . GLY B 1 368 ? -22.062 -38.719 -23.094 1 79.69 368 GLY B CA 1
ATOM 7344 C C . GLY B 1 368 ? -21.359 -37.406 -23.453 1 79.69 368 GLY B C 1
ATOM 7345 O O . GLY B 1 368 ? -21.922 -36.562 -24.172 1 79.69 368 GLY B O 1
ATOM 7346 N N . TRP B 1 369 ? -20.219 -37.281 -22.969 1 87.88 369 TRP B N 1
ATOM 7347 C CA . TRP B 1 369 ? -19.484 -36.062 -23.266 1 87.88 369 TRP B CA 1
ATOM 7348 C C . TRP B 1 369 ? -18.891 -36.094 -24.672 1 87.88 369 TRP B C 1
ATOM 7350 O O . TRP B 1 369 ? -19.016 -37.094 -25.375 1 87.88 369 TRP B O 1
ATOM 7360 N N . SER B 1 370 ? -18.312 -35 -25 1 85.88 370 SER B N 1
ATOM 7361 C CA . SER B 1 370 ? -17.766 -34.812 -26.344 1 85.88 370 SER B CA 1
ATOM 7362 C C . SER B 1 370 ? -16.609 -35.781 -26.594 1 85.88 370 SER B C 1
ATOM 7364 O O . SER B 1 370 ? -15.867 -36.125 -25.656 1 85.88 370 SER B O 1
ATOM 7366 N N . ASP B 1 371 ? -16.391 -36.094 -27.812 1 89.44 371 ASP B N 1
ATOM 7367 C CA . ASP B 1 371 ? -15.312 -37 -28.25 1 89.44 371 ASP B CA 1
ATOM 7368 C C . ASP B 1 371 ? -13.945 -36.375 -28.016 1 89.44 371 ASP B C 1
ATOM 7370 O O . ASP B 1 371 ? -12.938 -37.062 -27.906 1 89.44 371 ASP B O 1
ATOM 7374 N N . GLU B 1 372 ? -13.93 -35.125 -27.922 1 90.81 372 GLU B N 1
ATOM 7375 C CA . GLU B 1 372 ? -12.656 -34.438 -27.688 1 90.81 372 GLU B CA 1
ATOM 7376 C C . GLU B 1 372 ? -12.047 -34.875 -26.359 1 90.81 372 GLU B C 1
ATOM 7378 O O . GLU B 1 372 ? -10.844 -35.094 -26.266 1 90.81 372 GLU B O 1
ATOM 7383 N N . VAL B 1 373 ? -12.906 -35 -25.359 1 91.94 373 VAL B N 1
ATOM 7384 C CA . VAL B 1 373 ? -12.453 -35.438 -24.031 1 91.94 373 VAL B CA 1
ATOM 7385 C C . VAL B 1 373 ? -11.93 -36.844 -24.094 1 91.94 373 VAL B C 1
ATOM 7387 O O . VAL B 1 373 ? -10.875 -37.156 -23.531 1 91.94 373 VAL B O 1
ATOM 7390 N N . PHE B 1 374 ? -12.602 -37.688 -24.844 1 92.44 374 PHE B N 1
ATOM 7391 C CA . PHE B 1 374 ? -12.219 -39.094 -24.938 1 92.44 374 PHE B CA 1
ATOM 7392 C C . PHE B 1 374 ? -10.93 -39.25 -25.719 1 92.44 374 PHE B C 1
ATOM 7394 O O . PHE B 1 374 ? -10.117 -40.125 -25.422 1 92.44 374 PHE B O 1
ATOM 7401 N N . THR B 1 375 ? -10.789 -38.406 -26.703 1 92.88 375 THR B N 1
ATOM 7402 C CA . THR B 1 375 ? -9.555 -38.438 -27.484 1 92.88 375 THR B CA 1
ATOM 7403 C C . THR B 1 375 ? -8.344 -38.188 -26.594 1 92.88 375 THR B C 1
ATOM 7405 O O . THR B 1 375 ? -7.324 -38.875 -26.703 1 92.88 375 THR B O 1
ATOM 7408 N N . VAL B 1 376 ? -8.469 -37.25 -25.75 1 92.31 376 VAL B N 1
ATOM 7409 C CA . VAL B 1 376 ? -7.379 -36.875 -24.844 1 92.31 376 VAL B CA 1
ATOM 7410 C C . VAL B 1 376 ? -7.145 -38 -23.844 1 92.31 376 VAL B C 1
ATOM 7412 O O . VAL B 1 376 ? -6 -38.375 -23.578 1 92.31 376 VAL B O 1
ATOM 7415 N N . LEU B 1 377 ? -8.203 -38.531 -23.281 1 92.5 377 LEU B N 1
ATOM 7416 C CA . LEU B 1 377 ? -8.102 -39.594 -22.281 1 92.5 377 LEU B CA 1
ATOM 7417 C C . LEU B 1 377 ? -7.52 -40.875 -22.906 1 92.5 377 LEU B C 1
ATOM 7419 O O . LEU B 1 377 ? -6.703 -41.562 -22.281 1 92.5 377 LEU B O 1
ATOM 7423 N N . ASP B 1 378 ? -7.887 -41.156 -24.125 1 91.31 378 ASP B N 1
ATOM 7424 C CA . ASP B 1 378 ? -7.41 -42.344 -24.812 1 91.31 378 ASP B CA 1
ATOM 7425 C C . ASP B 1 378 ? -5.914 -42.25 -25.109 1 91.31 378 ASP B C 1
ATOM 7427 O O . ASP B 1 378 ? -5.227 -43.281 -25.156 1 91.31 378 ASP B O 1
ATOM 7431 N N . ALA B 1 379 ? -5.484 -41.094 -25.266 1 90.31 379 ALA B N 1
ATOM 7432 C CA . ALA B 1 379 ? -4.07 -40.875 -25.562 1 90.31 379 ALA B CA 1
ATOM 7433 C C . ALA B 1 379 ? -3.23 -40.875 -24.281 1 90.31 379 ALA B C 1
ATOM 7435 O O . ALA B 1 379 ? -2 -40.812 -24.344 1 90.31 379 ALA B O 1
ATOM 7436 N N . THR B 1 380 ? -3.85 -41 -23.125 1 90 380 THR B N 1
ATOM 7437 C CA . THR B 1 380 ? -3.162 -40.906 -21.844 1 90 380 THR B CA 1
ATOM 7438 C C . THR B 1 380 ? -2.811 -42.312 -21.328 1 90 380 THR B C 1
ATOM 7440 O O . THR B 1 380 ? -3.646 -43.219 -21.344 1 90 380 THR B O 1
ATOM 7443 N N . GLU B 1 381 ? -1.604 -42.406 -20.859 1 82.56 381 GLU B N 1
ATOM 7444 C CA . GLU B 1 381 ? -1.206 -43.656 -20.219 1 82.56 381 GLU B CA 1
ATOM 7445 C C . GLU B 1 381 ? -1.842 -43.812 -18.844 1 82.56 381 GLU B C 1
ATOM 7447 O O . GLU B 1 381 ? -1.681 -42.938 -17.984 1 82.56 381 GLU B O 1
ATOM 7452 N N . PRO B 1 382 ? -2.514 -44.844 -18.609 1 78 382 PRO B N 1
ATOM 7453 C CA . PRO B 1 382 ? -3.248 -45 -17.359 1 78 382 PRO B CA 1
ATOM 7454 C C . PRO B 1 382 ? -2.357 -44.875 -16.125 1 78 382 PRO B C 1
ATOM 7456 O O . PRO B 1 382 ? -2.805 -44.375 -15.086 1 78 382 PRO B O 1
ATOM 7459 N N . ASP B 1 383 ? -1.173 -45.25 -16.188 1 71.5 383 ASP B N 1
ATOM 7460 C CA . ASP B 1 383 ? -0.279 -45.25 -15.031 1 71.5 383 ASP B CA 1
ATOM 7461 C C . ASP B 1 383 ? 0.209 -43.844 -14.711 1 71.5 383 ASP B C 1
ATOM 7463 O O . ASP B 1 383 ? 0.761 -43.594 -13.641 1 71.5 383 ASP B O 1
ATOM 7467 N N . SER B 1 384 ? -0.103 -42.969 -15.602 1 74.69 384 SER B N 1
ATOM 7468 C CA . SER B 1 384 ? 0.388 -41.594 -15.406 1 74.69 384 SER B CA 1
ATOM 7469 C C . SER B 1 384 ? -0.671 -40.719 -14.758 1 74.69 384 SER B C 1
ATOM 7471 O O . SER B 1 384 ? -0.412 -39.562 -14.453 1 74.69 384 SER B O 1
ATOM 7473 N N . VAL B 1 385 ? -1.802 -41.281 -14.43 1 80.62 385 VAL B N 1
ATOM 7474 C CA . VAL B 1 385 ? -2.908 -40.469 -13.898 1 80.62 385 VAL B CA 1
ATOM 7475 C C . VAL B 1 385 ? -2.766 -40.344 -12.383 1 80.62 385 VAL B C 1
ATOM 7477 O O . VAL B 1 385 ? -2.428 -41.312 -11.695 1 80.62 385 VAL B O 1
ATOM 7480 N N . GLU B 1 386 ? -2.949 -39.156 -11.945 1 77.56 386 GLU B N 1
ATOM 7481 C CA . GLU B 1 386 ? -2.889 -38.875 -10.516 1 77.56 386 GLU B CA 1
ATOM 7482 C C . GLU B 1 386 ? -4.227 -38.344 -10 1 77.56 386 GLU B C 1
ATOM 7484 O O . GLU B 1 386 ? -5.035 -37.812 -10.766 1 77.56 386 GLU B O 1
ATOM 7489 N N . GLN B 1 387 ? -4.473 -38.656 -8.742 1 78.19 387 GLN B N 1
ATOM 7490 C CA . GLN B 1 387 ? -5.688 -38.188 -8.078 1 78.19 387 GLN B CA 1
ATOM 7491 C C . GLN B 1 387 ? -5.355 -37.344 -6.848 1 78.19 387 GLN B C 1
ATOM 7493 O O . GLN B 1 387 ? -4.426 -37.656 -6.105 1 78.19 387 GLN B O 1
ATOM 7498 N N . ARG B 1 388 ? -6.105 -36.219 -6.699 1 71.75 388 ARG B N 1
ATOM 7499 C CA . ARG B 1 388 ? -5.918 -35.375 -5.504 1 71.75 388 ARG B CA 1
ATOM 7500 C C . ARG B 1 388 ? -7.242 -34.781 -5.035 1 71.75 388 ARG B C 1
ATOM 7502 O O . ARG B 1 388 ? -8.078 -34.406 -5.855 1 71.75 388 ARG B O 1
ATOM 7509 N N . ASP B 1 389 ? -7.301 -34.781 -3.721 1 71.94 389 ASP B N 1
ATOM 7510 C CA . ASP B 1 389 ? -8.422 -34.062 -3.131 1 71.94 389 ASP B CA 1
ATOM 7511 C C . ASP B 1 389 ? -8.086 -32.594 -2.953 1 71.94 389 ASP B C 1
ATOM 7513 O O . ASP B 1 389 ? -6.957 -32.25 -2.588 1 71.94 389 ASP B O 1
ATOM 7517 N N . LEU B 1 390 ? -8.984 -31.875 -3.23 1 74.56 390 LEU B N 1
ATOM 7518 C CA . LEU B 1 390 ? -8.766 -30.422 -3.172 1 74.56 390 LEU B CA 1
ATOM 7519 C C . LEU B 1 390 ? -9.305 -29.844 -1.871 1 74.56 390 LEU B C 1
ATOM 7521 O O . LEU B 1 390 ? -10.43 -30.156 -1.471 1 74.56 390 LEU B O 1
ATOM 7525 N N . TYR B 1 391 ? -8.406 -29.172 -1.212 1 74.44 391 TYR B N 1
ATOM 7526 C CA . TYR B 1 391 ? -8.773 -28.469 0.009 1 74.44 391 TYR B CA 1
ATOM 7527 C C . TYR B 1 391 ? -8.578 -26.953 -0.158 1 74.44 391 TYR B C 1
ATOM 7529 O O . TYR B 1 391 ? -7.684 -26.516 -0.889 1 74.44 391 TYR B O 1
ATOM 7537 N N . ASP B 1 392 ? -9.43 -26.219 0.386 1 76.88 392 ASP B N 1
ATOM 7538 C CA . ASP B 1 392 ? -9.266 -24.781 0.394 1 76.88 392 ASP B CA 1
ATOM 7539 C C . ASP B 1 392 ? -9.531 -24.203 1.783 1 76.88 392 ASP B C 1
ATOM 7541 O O . ASP B 1 392 ? -10.07 -24.891 2.652 1 76.88 392 ASP B O 1
ATOM 7545 N N . ARG B 1 393 ? -8.977 -23.031 2.006 1 82.12 393 ARG B N 1
ATOM 7546 C CA . ARG B 1 393 ? -9.141 -22.359 3.285 1 82.12 393 ARG B CA 1
ATOM 7547 C C . ARG B 1 393 ? -9.867 -21.031 3.109 1 82.12 393 ARG B C 1
ATOM 7549 O O . ARG B 1 393 ? -9.656 -20.328 2.121 1 82.12 393 ARG B O 1
ATOM 7556 N N . ALA B 1 394 ? -10.68 -20.781 4.09 1 77.69 394 ALA B N 1
ATOM 7557 C CA . ALA B 1 394 ? -11.281 -19.438 4.121 1 77.69 394 ALA B CA 1
ATOM 7558 C C . ALA B 1 394 ? -10.234 -18.375 4.445 1 77.69 394 ALA B C 1
ATOM 7560 O O . ALA B 1 394 ? -9.281 -18.641 5.172 1 77.69 394 ALA B O 1
ATOM 7561 N N . PRO B 1 395 ? -10.414 -17.219 3.785 1 78.06 395 PRO B N 1
ATOM 7562 C CA . PRO B 1 395 ? -9.469 -16.141 4.102 1 78.06 395 PRO B CA 1
ATOM 7563 C C . PRO B 1 395 ? -9.398 -15.836 5.598 1 78.06 395 PRO B C 1
ATOM 7565 O O . PRO B 1 395 ? -10.414 -15.883 6.289 1 78.06 395 PRO B O 1
ATOM 7568 N N . GLU B 1 396 ? -8.195 -15.609 6.051 1 76.56 396 GLU B N 1
ATOM 7569 C CA . GLU B 1 396 ? -7.965 -15.32 7.465 1 76.56 396 GLU B CA 1
ATOM 7570 C C . GLU B 1 396 ? -8.109 -13.828 7.75 1 76.56 396 GLU B C 1
ATOM 7572 O O . GLU B 1 396 ? -7.129 -13.156 8.07 1 76.56 396 GLU B O 1
ATOM 7577 N N . PHE B 1 397 ? -9.32 -13.344 7.848 1 70 397 PHE B N 1
ATOM 7578 C CA . PHE B 1 397 ? -9.562 -11.922 8.062 1 70 397 PHE B CA 1
ATOM 7579 C C . PHE B 1 397 ? -9.352 -11.547 9.523 1 70 397 PHE B C 1
ATOM 7581 O O . PHE B 1 397 ? -8.969 -10.414 9.828 1 70 397 PHE B O 1
ATOM 7588 N N . PHE B 1 398 ? -9.477 -12.484 10.398 1 74.19 398 PHE B N 1
ATOM 7589 C CA . PHE B 1 398 ? -9.57 -12.141 11.812 1 74.19 398 PHE B CA 1
ATOM 7590 C C . PHE B 1 398 ? -8.328 -12.617 12.562 1 74.19 398 PHE B C 1
ATOM 7592 O O . PHE B 1 398 ? -8.141 -12.289 13.742 1 74.19 398 PHE B O 1
ATOM 7599 N N . ARG B 1 399 ? -7.602 -13.445 11.969 1 87 399 ARG B N 1
ATOM 7600 C CA . ARG B 1 399 ? -6.34 -13.867 12.562 1 87 399 ARG B CA 1
ATOM 7601 C C . ARG B 1 399 ? -5.156 -13.406 11.719 1 87 399 ARG B C 1
ATOM 7603 O O . ARG B 1 399 ? -5.027 -13.789 10.555 1 87 399 ARG B O 1
ATOM 7610 N N . SER B 1 400 ? -4.285 -12.719 12.32 1 91.25 400 SER B N 1
ATOM 7611 C CA . SER B 1 400 ? -3.133 -12.172 11.617 1 91.25 400 SER B CA 1
ATOM 7612 C C . SER B 1 400 ? -2.225 -13.281 11.094 1 91.25 400 SER B C 1
ATOM 7614 O O . SER B 1 400 ? -2.092 -14.328 11.727 1 91.25 400 SER B O 1
ATOM 7616 N N . TRP B 1 401 ? -1.598 -13.031 9.938 1 95.44 401 TRP B N 1
ATOM 7617 C CA . TRP B 1 401 ? -0.625 -13.961 9.367 1 95.44 401 TRP B CA 1
ATOM 7618 C C . TRP B 1 401 ? 0.682 -13.93 10.148 1 95.44 401 TRP B C 1
ATOM 7620 O O . TRP B 1 401 ? 1.559 -14.766 9.938 1 95.44 401 TRP B O 1
ATOM 7630 N N . ALA B 1 402 ? 0.777 -12.914 10.984 1 95.88 402 ALA B N 1
ATOM 7631 C CA . ALA B 1 402 ? 2.02 -12.719 11.727 1 95.88 402 ALA B CA 1
ATOM 7632 C C . ALA B 1 402 ? 1.761 -12.672 13.227 1 95.88 402 ALA B C 1
ATOM 7634 O O . ALA B 1 402 ? 0.746 -12.133 13.672 1 95.88 402 ALA B O 1
ATOM 7635 N N . LYS B 1 403 ? 2.562 -13.312 13.992 1 95.06 403 LYS B N 1
ATOM 7636 C CA . LYS B 1 403 ? 2.574 -13.289 15.445 1 95.06 403 LYS B CA 1
ATOM 7637 C C . LYS B 1 403 ? 4.004 -13.25 15.984 1 95.06 403 LYS B C 1
ATOM 7639 O O . LYS B 1 403 ? 4.77 -14.195 15.781 1 95.06 403 LYS B O 1
ATOM 7644 N N . GLY B 1 404 ? 4.328 -12.148 16.672 1 94.25 404 GLY B N 1
ATOM 7645 C CA . GLY B 1 404 ? 5.715 -11.984 17.078 1 94.25 404 GLY B CA 1
ATOM 7646 C C . GLY B 1 404 ? 6.672 -11.891 15.898 1 94.25 404 GLY B C 1
ATOM 7647 O O . GLY B 1 404 ? 6.461 -11.102 14.984 1 94.25 404 GLY B O 1
ATOM 7648 N N . ASN B 1 405 ? 7.73 -12.781 15.984 1 97.06 405 ASN B N 1
ATOM 7649 C CA . ASN B 1 405 ? 8.734 -12.789 14.93 1 97.06 405 ASN B CA 1
ATOM 7650 C C . ASN B 1 405 ? 8.484 -13.906 13.922 1 97.06 405 ASN B C 1
ATOM 7652 O O . ASN B 1 405 ? 9.398 -14.336 13.219 1 97.06 405 ASN B O 1
ATOM 7656 N N . VAL B 1 406 ? 7.246 -14.367 13.859 1 97.94 406 VAL B N 1
ATOM 7657 C CA . VAL B 1 406 ? 6.887 -15.461 12.961 1 97.94 406 VAL B CA 1
ATOM 7658 C C . VAL B 1 406 ? 5.805 -14.992 11.992 1 97.94 406 VAL B C 1
ATOM 7660 O O . VAL B 1 406 ? 4.883 -14.273 12.375 1 97.94 406 VAL B O 1
ATOM 7663 N N . VAL B 1 407 ? 5.934 -15.336 10.742 1 98.38 407 VAL B N 1
ATOM 7664 C CA . VAL B 1 407 ? 4.969 -14.914 9.727 1 98.38 407 VAL B CA 1
ATOM 7665 C C . VAL B 1 407 ? 4.688 -16.062 8.766 1 98.38 407 VAL B C 1
ATOM 7667 O O . VAL B 1 407 ? 5.562 -16.906 8.516 1 98.38 407 VAL B O 1
ATOM 7670 N N . LEU B 1 408 ? 3.467 -16.156 8.281 1 97.69 408 LEU B N 1
ATOM 7671 C CA . LEU B 1 408 ? 3.047 -17.172 7.324 1 97.69 408 LEU B CA 1
ATOM 7672 C C . LEU B 1 408 ? 2.891 -16.578 5.93 1 97.69 408 LEU B C 1
ATOM 7674 O O . LEU B 1 408 ? 2.621 -15.383 5.789 1 97.69 408 LEU B O 1
ATOM 7678 N N . MET B 1 409 ? 3.088 -17.391 4.93 1 96.56 409 MET B N 1
ATOM 7679 C CA . MET B 1 409 ? 2.848 -16.953 3.559 1 96.56 409 MET B CA 1
ATOM 7680 C C . MET B 1 409 ? 2.48 -18.125 2.666 1 96.56 409 MET B C 1
ATOM 7682 O O . MET B 1 409 ? 2.705 -19.281 3.033 1 96.56 409 MET B O 1
ATOM 7686 N N . GLY B 1 410 ? 1.869 -17.844 1.513 1 94.31 410 GLY B N 1
ATOM 7687 C CA . GLY B 1 410 ? 1.526 -18.875 0.535 1 94.31 410 GLY B CA 1
ATOM 7688 C C . GLY B 1 410 ? 0.4 -19.781 0.991 1 94.31 410 GLY B C 1
ATOM 7689 O O . GLY B 1 410 ? -0.567 -19.312 1.602 1 94.31 410 GLY B O 1
ATOM 7690 N N . ASP B 1 411 ? 0.565 -21.047 0.646 1 90.62 411 ASP B N 1
ATOM 7691 C CA . ASP B 1 411 ? -0.49 -22.016 0.928 1 90.62 411 ASP B CA 1
ATOM 7692 C C . ASP B 1 411 ? -0.647 -22.234 2.43 1 90.62 411 ASP B C 1
ATOM 7694 O O . ASP B 1 411 ? -1.666 -22.766 2.883 1 90.62 411 ASP B O 1
ATOM 7698 N N . ALA B 1 412 ? 0.358 -21.828 3.184 1 92.44 412 ALA B N 1
ATOM 7699 C CA . ALA B 1 412 ? 0.248 -21.938 4.637 1 92.44 412 ALA B CA 1
ATOM 7700 C C . ALA B 1 412 ? -0.872 -21.062 5.172 1 92.44 412 ALA B C 1
ATOM 7702 O O . ALA B 1 412 ? -1.461 -21.344 6.215 1 92.44 412 ALA B O 1
ATOM 7703 N N . VAL B 1 413 ? -1.211 -20.031 4.438 1 91.81 413 VAL B N 1
ATOM 7704 C CA . VAL B 1 413 ? -2.221 -19.125 4.98 1 91.81 413 VAL B CA 1
ATOM 7705 C C . VAL B 1 413 ? -3.361 -18.969 3.979 1 91.81 413 VAL B C 1
ATOM 7707 O O . VAL B 1 413 ? -4.504 -18.719 4.363 1 91.81 413 VAL B O 1
ATOM 7710 N N . HIS B 1 414 ? -3.074 -18.953 2.762 1 88.88 414 HIS B N 1
ATOM 7711 C CA . HIS B 1 414 ? -4.141 -18.703 1.803 1 88.88 414 HIS B CA 1
ATOM 7712 C C . HIS B 1 414 ? -4.168 -19.75 0.703 1 88.88 414 HIS B C 1
ATOM 7714 O O . HIS B 1 414 ? -4.137 -19.422 -0.484 1 88.88 414 HIS B O 1
ATOM 7720 N N . ALA B 1 415 ? -4.312 -20.906 1.153 1 82.88 415 ALA B N 1
ATOM 7721 C CA . ALA B 1 415 ? -4.516 -21.984 0.183 1 82.88 415 ALA B CA 1
ATOM 7722 C C . ALA B 1 415 ? -5.773 -21.734 -0.647 1 82.88 415 ALA B C 1
ATOM 7724 O O . ALA B 1 415 ? -6.816 -21.359 -0.109 1 82.88 415 ALA B O 1
ATOM 7725 N N . MET B 1 416 ? -5.617 -21.812 -1.926 1 78.62 416 MET B N 1
ATOM 7726 C CA . MET B 1 416 ? -6.746 -21.516 -2.807 1 78.62 416 MET B CA 1
ATOM 7727 C C . MET B 1 416 ? -6.938 -22.641 -3.826 1 78.62 416 MET B C 1
ATOM 7729 O O . MET B 1 416 ? -6.031 -23.438 -4.047 1 78.62 416 MET B O 1
ATOM 7733 N N . MET B 1 417 ? -8.102 -22.625 -4.387 1 72.75 417 MET B N 1
ATOM 7734 C CA . MET B 1 417 ? -8.43 -23.594 -5.426 1 72.75 417 MET B CA 1
ATOM 7735 C C . MET B 1 417 ? -7.598 -23.359 -6.68 1 72.75 417 MET B C 1
ATOM 7737 O O . MET B 1 417 ? -7.258 -22.219 -6.996 1 72.75 417 MET B O 1
ATOM 7741 N N . PRO B 1 418 ? -7.289 -24.391 -7.277 1 71.25 418 PRO B N 1
ATOM 7742 C CA . PRO B 1 418 ? -6.387 -24.266 -8.422 1 71.25 418 PRO B CA 1
ATOM 7743 C C . PRO B 1 418 ? -7.086 -23.734 -9.672 1 71.25 418 PRO B C 1
ATOM 7745 O O . PRO B 1 418 ? -6.438 -23.484 -10.688 1 71.25 418 PRO B O 1
ATOM 7748 N N . ASN B 1 419 ? -8.266 -23.328 -9.602 1 68.5 419 ASN B N 1
ATOM 7749 C CA . ASN B 1 419 ? -9.055 -22.969 -10.781 1 68.5 419 ASN B CA 1
ATOM 7750 C C . ASN B 1 419 ? -8.516 -21.703 -11.453 1 68.5 419 ASN B C 1
ATOM 7752 O O . ASN B 1 419 ? -8.625 -21.547 -12.672 1 68.5 419 ASN B O 1
ATOM 7756 N N . LEU B 1 420 ? -7.98 -20.875 -10.711 1 71.12 420 LEU B N 1
ATOM 7757 C CA . LEU B 1 420 ? -7.453 -19.641 -11.297 1 71.12 420 LEU B CA 1
ATOM 7758 C C . LEU B 1 420 ? -5.938 -19.734 -11.453 1 71.12 420 LEU B C 1
ATOM 7760 O O . LEU B 1 420 ? -5.32 -18.844 -12.047 1 71.12 420 LEU B O 1
ATOM 7764 N N . GLY B 1 421 ? -5.371 -20.766 -10.984 1 77.75 421 GLY B N 1
ATOM 7765 C CA . GLY B 1 421 ? -3.926 -20.906 -11.07 1 77.75 421 GLY B CA 1
ATOM 7766 C C . GLY B 1 421 ? -3.178 -19.797 -10.344 1 77.75 421 GLY B C 1
ATOM 7767 O O . GLY B 1 421 ? -2.107 -19.375 -10.789 1 77.75 421 GLY B O 1
ATOM 7768 N N . GLN B 1 422 ? -3.711 -19.297 -9.297 1 84.62 422 GLN B N 1
ATOM 7769 C CA . GLN B 1 422 ? -3.139 -18.125 -8.656 1 84.62 422 GLN B CA 1
ATOM 7770 C C . GLN B 1 422 ? -2.424 -18.5 -7.359 1 84.62 422 GLN B C 1
ATOM 7772 O O . GLN B 1 422 ? -1.746 -17.656 -6.758 1 84.62 422 GLN B O 1
ATOM 7777 N N . GLY B 1 423 ? -2.436 -19.703 -6.941 1 86.06 423 GLY B N 1
ATOM 7778 C CA . GLY B 1 423 ? -1.773 -20.062 -5.695 1 86.06 423 GLY B CA 1
ATOM 7779 C C . GLY B 1 423 ? -0.294 -19.719 -5.688 1 86.06 423 GLY B C 1
ATOM 7780 O O . GLY B 1 423 ? 0.177 -18.984 -4.816 1 86.06 423 GLY B O 1
ATOM 7781 N N . GLY B 1 424 ? 0.325 -20.266 -6.66 1 89.69 424 GLY B N 1
ATOM 7782 C CA . GLY B 1 424 ? 1.743 -19.969 -6.789 1 89.69 424 GLY B CA 1
ATOM 7783 C C . GLY B 1 424 ? 2.025 -18.5 -7.035 1 89.69 424 GLY B C 1
ATOM 7784 O O . GLY B 1 424 ? 3.004 -17.953 -6.523 1 89.69 424 GLY B O 1
ATOM 7785 N N . CYS B 1 425 ? 1.2 -17.875 -7.793 1 93.75 425 CYS B N 1
ATOM 7786 C CA . CYS B 1 425 ? 1.373 -16.453 -8.125 1 93.75 425 CYS B CA 1
ATOM 7787 C C . CYS B 1 425 ? 1.279 -15.594 -6.875 1 93.75 425 CYS B C 1
ATOM 7789 O O . CYS B 1 425 ? 2.084 -14.68 -6.684 1 93.75 425 CYS B O 1
ATOM 7791 N N . GLN B 1 426 ? 0.305 -15.883 -6.074 1 93.5 426 GLN B N 1
ATOM 7792 C CA . GLN B 1 426 ? 0.124 -15.117 -4.848 1 93.5 426 GLN B CA 1
ATOM 7793 C C . GLN B 1 426 ? 1.279 -15.344 -3.879 1 93.5 426 GLN B C 1
ATOM 7795 O O . GLN B 1 426 ? 1.67 -14.438 -3.143 1 93.5 426 GLN B O 1
ATOM 7800 N N . ALA B 1 427 ? 1.771 -16.531 -3.822 1 95 427 ALA B N 1
ATOM 7801 C CA . ALA B 1 427 ? 2.932 -16.828 -2.982 1 95 427 ALA B CA 1
ATOM 7802 C C . ALA B 1 427 ? 4.137 -15.992 -3.414 1 95 427 ALA B C 1
ATOM 7804 O O . ALA B 1 427 ? 4.906 -15.523 -2.576 1 95 427 ALA B O 1
ATOM 7805 N N . ILE B 1 428 ? 4.316 -15.852 -4.684 1 96.44 428 ILE B N 1
ATOM 7806 C CA . ILE B 1 428 ? 5.406 -15.055 -5.23 1 96.44 428 ILE B CA 1
ATOM 7807 C C . ILE B 1 428 ? 5.211 -13.586 -4.852 1 96.44 428 ILE B C 1
ATOM 7809 O O . ILE B 1 428 ? 6.164 -12.914 -4.457 1 96.44 428 ILE B O 1
ATOM 7813 N N . GLU B 1 429 ? 4.012 -13.117 -4.973 1 95.5 429 GLU B N 1
ATOM 7814 C CA . GLU B 1 429 ? 3.713 -11.75 -4.539 1 95.5 429 GLU B CA 1
ATOM 7815 C C . GLU B 1 429 ? 4.016 -11.57 -3.055 1 95.5 429 GLU B C 1
ATOM 7817 O O . GLU B 1 429 ? 4.559 -10.539 -2.648 1 95.5 429 GLU B O 1
ATOM 7822 N N . ASP B 1 430 ? 3.631 -12.578 -2.264 1 97.19 430 ASP B N 1
ATOM 7823 C CA . ASP B 1 430 ? 3.912 -12.531 -0.832 1 97.19 430 ASP B CA 1
ATOM 7824 C C . ASP B 1 430 ? 5.406 -12.352 -0.572 1 97.19 430 ASP B C 1
ATOM 7826 O O . ASP B 1 430 ? 5.805 -11.531 0.254 1 97.19 430 ASP B O 1
ATOM 7830 N N . ALA B 1 431 ? 6.148 -13.148 -1.248 1 97.69 431 ALA B N 1
ATOM 7831 C CA . ALA B 1 431 ? 7.598 -13.133 -1.067 1 97.69 431 ALA B CA 1
ATOM 7832 C C . ALA B 1 431 ? 8.172 -11.75 -1.333 1 97.69 431 ALA B C 1
ATOM 7834 O O . ALA B 1 431 ? 9 -11.25 -0.561 1 97.69 431 ALA B O 1
ATOM 7835 N N . PHE B 1 432 ? 7.723 -11.125 -2.363 1 96.25 432 PHE B N 1
ATOM 7836 C CA . PHE B 1 432 ? 8.227 -9.812 -2.766 1 96.25 432 PHE B CA 1
ATOM 7837 C C . PHE B 1 432 ? 7.824 -8.75 -1.755 1 96.25 432 PHE B C 1
ATOM 7839 O O . PHE B 1 432 ? 8.672 -7.977 -1.29 1 96.25 432 PHE B O 1
ATOM 7846 N N . VAL B 1 433 ? 6.574 -8.711 -1.406 1 95.12 433 VAL B N 1
ATOM 7847 C CA . VAL B 1 433 ? 6.051 -7.695 -0.5 1 95.12 433 VAL B CA 1
ATOM 7848 C C . VAL B 1 433 ? 6.691 -7.852 0.878 1 95.12 433 VAL B C 1
ATOM 7850 O O . VAL B 1 433 ? 7.07 -6.863 1.509 1 95.12 433 VAL B O 1
ATOM 7853 N N . LEU B 1 434 ? 6.758 -9.086 1.356 1 97.38 434 LEU B N 1
ATOM 7854 C CA . LEU B 1 434 ? 7.379 -9.344 2.65 1 97.38 434 LEU B CA 1
ATOM 7855 C C . LEU B 1 434 ? 8.82 -8.852 2.666 1 97.38 434 LEU B C 1
ATOM 7857 O O . LEU B 1 434 ? 9.25 -8.203 3.623 1 97.38 434 LEU B O 1
ATOM 7861 N N . THR B 1 435 ? 9.555 -9.156 1.627 1 97 435 THR B N 1
ATOM 7862 C CA . THR B 1 435 ? 10.961 -8.766 1.539 1 97 435 THR B CA 1
ATOM 7863 C C . THR B 1 435 ? 11.102 -7.25 1.53 1 97 435 THR B C 1
ATOM 7865 O O . THR B 1 435 ? 11.977 -6.699 2.207 1 97 435 THR B O 1
ATOM 7868 N N . GLU B 1 436 ? 10.266 -6.602 0.799 1 92.25 436 GLU B N 1
ATOM 7869 C CA . GLU B 1 436 ? 10.328 -5.145 0.719 1 92.25 436 GLU B CA 1
ATOM 7870 C C . GLU B 1 436 ? 10.062 -4.508 2.078 1 92.25 436 GLU B C 1
ATOM 7872 O O . GLU B 1 436 ? 10.727 -3.543 2.459 1 92.25 436 GLU B O 1
ATOM 7877 N N . GLU B 1 437 ? 9.07 -4.988 2.77 1 91.94 437 GLU B N 1
ATOM 7878 C CA . GLU B 1 437 ? 8.75 -4.461 4.094 1 91.94 437 GLU B CA 1
ATOM 7879 C C . GLU B 1 437 ? 9.906 -4.668 5.066 1 91.94 437 GLU B C 1
ATOM 7881 O O . GLU B 1 437 ? 10.234 -3.775 5.848 1 91.94 437 GLU B O 1
ATOM 7886 N N . LEU B 1 438 ? 10.5 -5.824 5 1 95.5 438 LEU B N 1
ATOM 7887 C CA . LEU B 1 438 ? 11.602 -6.145 5.898 1 95.5 438 LEU B CA 1
ATOM 7888 C C . LEU B 1 438 ? 12.852 -5.34 5.539 1 95.5 438 LEU B C 1
ATOM 7890 O O . LEU B 1 438 ? 13.641 -4.988 6.418 1 95.5 438 LEU B O 1
ATOM 7894 N N . ALA B 1 439 ? 13.039 -5.082 4.281 1 92.88 439 ALA B N 1
ATOM 7895 C CA . ALA B 1 439 ? 14.18 -4.285 3.84 1 92.88 439 ALA B CA 1
ATOM 7896 C C . ALA B 1 439 ? 14.117 -2.873 4.418 1 92.88 439 ALA B C 1
ATOM 7898 O O . ALA B 1 439 ? 15.148 -2.244 4.652 1 92.88 439 ALA B O 1
ATOM 7899 N N . ASN B 1 440 ? 12.953 -2.396 4.703 1 85.88 440 ASN B N 1
ATOM 7900 C CA . ASN B 1 440 ? 12.758 -1.054 5.242 1 85.88 440 ASN B CA 1
ATOM 7901 C C . ASN B 1 440 ? 12.852 -1.045 6.766 1 85.88 440 ASN B C 1
ATOM 7903 O O . ASN B 1 440 ? 12.766 0.013 7.391 1 85.88 440 ASN B O 1
ATOM 7907 N N . THR B 1 441 ? 13.07 -2.18 7.348 1 89.31 441 THR B N 1
ATOM 7908 C CA . THR B 1 441 ? 13.148 -2.299 8.797 1 89.31 441 THR B CA 1
ATOM 7909 C C . THR B 1 441 ? 14.562 -2.029 9.289 1 89.31 441 THR B C 1
ATOM 7911 O O . THR B 1 441 ? 15.484 -2.799 9 1 89.31 441 THR B O 1
ATOM 7914 N N . LYS B 1 442 ? 14.742 -1.03 10.156 1 87.56 442 LYS B N 1
ATOM 7915 C CA . LYS B 1 442 ? 16.078 -0.537 10.5 1 87.56 442 LYS B CA 1
ATOM 7916 C C . LYS B 1 442 ? 16.547 -1.127 11.828 1 87.56 442 LYS B C 1
ATOM 7918 O O . LYS B 1 442 ? 17.734 -1.06 12.141 1 87.56 442 LYS B O 1
ATOM 7923 N N . SER B 1 443 ? 15.648 -1.67 12.609 1 90.19 443 SER B N 1
ATOM 7924 C CA . SER B 1 443 ? 15.992 -2.215 13.922 1 90.19 443 SER B CA 1
ATOM 7925 C C . SER B 1 443 ? 15.172 -3.463 14.234 1 90.19 443 SER B C 1
ATOM 7927 O O . SER B 1 443 ? 14.086 -3.652 13.68 1 90.19 443 SER B O 1
ATOM 7929 N N . THR B 1 444 ? 15.711 -4.301 15.133 1 92.81 444 THR B N 1
ATOM 7930 C CA . THR B 1 444 ? 15.016 -5.523 15.508 1 92.81 444 THR B CA 1
ATOM 7931 C C . THR B 1 444 ? 13.711 -5.207 16.234 1 92.81 444 THR B C 1
ATOM 7933 O O . THR B 1 444 ? 12.773 -6.012 16.219 1 92.81 444 THR B O 1
ATOM 7936 N N . SER B 1 445 ? 13.594 -4.074 16.812 1 87.06 445 SER B N 1
ATOM 7937 C CA . SER B 1 445 ? 12.391 -3.682 17.547 1 87.06 445 SER B CA 1
ATOM 7938 C C . SER B 1 445 ? 11.211 -3.479 16.609 1 87.06 445 SER B C 1
ATOM 7940 O O . SER B 1 445 ? 10.055 -3.525 17.031 1 87.06 445 SER B O 1
ATOM 7942 N N . LYS B 1 446 ? 11.57 -3.361 15.359 1 88.81 446 LYS B N 1
ATOM 7943 C CA . LYS B 1 446 ? 10.523 -3.01 14.406 1 88.81 446 LYS B CA 1
ATOM 7944 C C . LYS B 1 446 ? 10.094 -4.227 13.586 1 88.81 446 LYS B C 1
ATOM 7946 O O . LYS B 1 446 ? 9.219 -4.121 12.719 1 88.81 446 LYS B O 1
ATOM 7951 N N . ILE B 1 447 ? 10.609 -5.332 13.898 1 93.62 447 ILE B N 1
ATOM 7952 C CA . ILE B 1 447 ? 10.359 -6.527 13.102 1 93.62 447 ILE B CA 1
ATOM 7953 C C . ILE B 1 447 ? 8.891 -6.914 13.195 1 93.62 447 ILE B C 1
ATOM 7955 O O . ILE B 1 447 ? 8.234 -7.141 12.172 1 93.62 447 ILE B O 1
ATOM 7959 N N . GLN B 1 448 ? 8.352 -6.926 14.359 1 92 448 GLN B N 1
ATOM 7960 C CA . GLN B 1 448 ? 6.957 -7.324 14.547 1 92 448 GLN B CA 1
ATOM 7961 C C . GLN B 1 448 ? 6.012 -6.391 13.797 1 92 448 GLN B C 1
ATOM 7963 O O . GLN B 1 448 ? 5.047 -6.84 13.18 1 92 448 GLN B O 1
ATOM 7968 N N . ASP B 1 449 ? 6.293 -5.109 13.867 1 86.75 449 ASP B N 1
ATOM 7969 C CA . ASP B 1 449 ? 5.473 -4.129 13.164 1 86.75 449 ASP B CA 1
ATOM 7970 C C . ASP B 1 449 ? 5.539 -4.336 11.656 1 86.75 449 ASP B C 1
ATOM 7972 O O . ASP B 1 449 ? 4.531 -4.211 10.961 1 86.75 449 ASP B O 1
ATOM 7976 N N . ALA B 1 450 ? 6.73 -4.586 11.195 1 92.44 450 ALA B N 1
ATOM 7977 C CA . ALA B 1 450 ? 6.926 -4.82 9.766 1 92.44 450 ALA B CA 1
ATOM 7978 C C . ALA B 1 450 ? 6.129 -6.035 9.297 1 92.44 450 ALA B C 1
ATOM 7980 O O . ALA B 1 450 ? 5.527 -6.012 8.227 1 92.44 450 ALA B O 1
ATOM 7981 N N . LEU B 1 451 ? 6.078 -7.094 10.078 1 95.25 451 LEU B N 1
ATOM 7982 C CA . LEU B 1 451 ? 5.355 -8.312 9.734 1 95.25 451 LEU B CA 1
ATOM 7983 C C . LEU B 1 451 ? 3.85 -8.062 9.727 1 95.25 451 LEU B C 1
ATOM 7985 O O . LEU B 1 451 ? 3.133 -8.602 8.883 1 95.25 451 LEU B O 1
ATOM 7989 N N . GLN B 1 452 ? 3.393 -7.246 10.633 1 90.19 452 GLN B N 1
ATOM 7990 C CA . GLN B 1 452 ? 1.978 -6.891 10.656 1 90.19 452 GLN B CA 1
ATOM 7991 C C . GLN B 1 452 ? 1.61 -6.031 9.445 1 90.19 452 GLN B C 1
ATOM 7993 O O . GLN B 1 452 ? 0.512 -6.156 8.906 1 90.19 452 GLN B O 1
ATOM 7998 N N . THR B 1 453 ? 2.496 -5.16 9.078 1 87.25 453 THR B N 1
ATOM 7999 C CA . THR B 1 453 ? 2.266 -4.34 7.891 1 87.25 453 THR B CA 1
ATOM 8000 C C . THR B 1 453 ? 2.152 -5.215 6.645 1 87.25 453 THR B C 1
ATOM 8002 O O . THR B 1 453 ? 1.301 -4.973 5.785 1 87.25 453 THR B O 1
ATOM 8005 N N . PHE B 1 454 ? 2.996 -6.223 6.578 1 93.81 454 PHE B N 1
ATOM 8006 C CA . PHE B 1 454 ? 2.91 -7.199 5.5 1 93.81 454 PHE B CA 1
ATOM 8007 C C . PHE B 1 454 ? 1.521 -7.82 5.441 1 93.81 454 PHE B C 1
ATOM 8009 O O . PHE B 1 454 ? 0.896 -7.863 4.383 1 93.81 454 PHE B O 1
ATOM 8016 N N . TYR B 1 455 ? 1.038 -8.266 6.547 1 92.62 455 TYR B N 1
ATOM 8017 C CA . TYR B 1 455 ? -0.282 -8.883 6.633 1 92.62 455 TYR B CA 1
ATOM 8018 C C . TYR B 1 455 ? -1.361 -7.93 6.133 1 92.62 455 TYR B C 1
ATOM 8020 O O . TYR B 1 455 ? -2.189 -8.305 5.297 1 92.62 455 TYR B O 1
ATOM 8028 N N . ARG B 1 456 ? -1.297 -6.719 6.527 1 84.75 456 ARG B N 1
ATOM 8029 C CA . ARG B 1 456 ? -2.328 -5.746 6.176 1 84.75 456 ARG B CA 1
ATOM 8030 C C . ARG B 1 456 ? -2.295 -5.426 4.688 1 84.75 456 ARG B C 1
ATOM 8032 O O . ARG B 1 456 ? -3.336 -5.18 4.074 1 84.75 456 ARG B O 1
ATOM 8039 N N . LYS B 1 457 ? -1.15 -5.441 4.133 1 85.44 457 LYS B N 1
ATOM 8040 C CA . LYS B 1 457 ? -1.005 -5.125 2.715 1 85.44 457 LYS B CA 1
ATOM 8041 C C . LYS B 1 457 ? -1.493 -6.277 1.844 1 85.44 457 LYS B C 1
ATOM 8043 O O . LYS B 1 457 ? -1.969 -6.062 0.728 1 85.44 457 LYS B O 1
ATOM 8048 N N . ARG B 1 458 ? -1.37 -7.488 2.383 1 91.62 458 ARG B N 1
ATOM 8049 C CA . ARG B 1 458 ? -1.602 -8.656 1.534 1 91.62 458 ARG B CA 1
ATOM 8050 C C . ARG B 1 458 ? -3.012 -9.203 1.729 1 91.62 458 ARG B C 1
ATOM 8052 O O . ARG B 1 458 ? -3.596 -9.773 0.806 1 91.62 458 ARG B O 1
ATOM 8059 N N . ILE B 1 459 ? -3.588 -9.055 2.826 1 88.44 459 ILE B N 1
ATOM 8060 C CA . ILE B 1 459 ? -4.793 -9.789 3.213 1 88.44 459 ILE B CA 1
ATOM 8061 C C . ILE B 1 459 ? -5.938 -9.43 2.266 1 88.44 459 ILE B C 1
ATOM 8063 O O . ILE B 1 459 ? -6.691 -10.312 1.84 1 88.44 459 ILE B O 1
ATOM 8067 N N . LEU B 1 460 ? -6.109 -8.188 1.927 1 79.19 460 LEU B N 1
ATOM 8068 C CA . LEU B 1 460 ? -7.238 -7.797 1.089 1 79.19 460 LEU B CA 1
ATOM 8069 C C . LEU B 1 460 ? -7.086 -8.352 -0.323 1 79.19 460 LEU B C 1
ATOM 8071 O O . LEU B 1 460 ? -8.031 -8.914 -0.878 1 79.19 460 LEU B O 1
ATOM 8075 N N . ARG B 1 461 ? -5.922 -8.195 -0.858 1 85.25 461 ARG B N 1
ATOM 8076 C CA . ARG B 1 461 ? -5.672 -8.68 -2.209 1 85.25 461 ARG B CA 1
ATOM 8077 C C . ARG B 1 461 ? -5.773 -10.203 -2.268 1 85.25 461 ARG B C 1
ATOM 8079 O O . ARG B 1 461 ? -6.449 -10.75 -3.139 1 85.25 461 ARG B O 1
ATOM 8086 N N . ALA B 1 462 ? -5.113 -10.898 -1.354 1 85.56 462 ALA B N 1
ATOM 8087 C CA . ALA B 1 462 ? -5.129 -12.359 -1.339 1 85.56 462 ALA B CA 1
ATOM 8088 C C . ALA B 1 462 ? -6.547 -12.891 -1.139 1 85.56 462 ALA B C 1
ATOM 8090 O O . ALA B 1 462 ? -6.945 -13.867 -1.78 1 85.56 462 ALA B O 1
ATOM 8091 N N . SER B 1 463 ? -7.281 -12.227 -0.311 1 80.81 463 SER B N 1
ATOM 8092 C CA . SER B 1 463 ? -8.656 -12.648 -0.053 1 80.81 463 SER B CA 1
ATOM 8093 C C . SER B 1 463 ? -9.539 -12.445 -1.284 1 80.81 463 SER B C 1
ATOM 8095 O O . SER B 1 463 ? -10.406 -13.273 -1.572 1 80.81 463 SER B O 1
ATOM 8097 N N . ALA B 1 464 ? -9.336 -11.352 -1.902 1 77.38 464 ALA B N 1
ATOM 8098 C CA . ALA B 1 464 ? -10.086 -11.102 -3.131 1 77.38 464 ALA B CA 1
ATOM 8099 C C . ALA B 1 464 ? -9.805 -12.188 -4.172 1 77.38 464 ALA B C 1
ATOM 8101 O O . ALA B 1 464 ? -10.727 -12.672 -4.828 1 77.38 464 ALA B O 1
ATOM 8102 N N . VAL B 1 465 ? -8.625 -12.555 -4.277 1 78.06 465 VAL B N 1
ATOM 8103 C CA . VAL B 1 465 ? -8.234 -13.578 -5.242 1 78.06 465 VAL B CA 1
ATOM 8104 C C . VAL B 1 465 ? -8.82 -14.922 -4.828 1 78.06 465 VAL B C 1
ATOM 8106 O O . VAL B 1 465 ? -9.305 -15.688 -5.672 1 78.06 465 VAL B O 1
ATOM 8109 N N . GLN B 1 466 ? -8.734 -15.164 -3.541 1 75.38 466 GLN B N 1
ATOM 8110 C CA . GLN B 1 466 ? -9.344 -16.391 -3.033 1 75.38 466 GLN B CA 1
ATOM 8111 C C . GLN B 1 466 ? -10.836 -16.438 -3.348 1 75.38 466 GLN B C 1
ATOM 8113 O O . GLN B 1 466 ? -11.359 -17.484 -3.738 1 75.38 466 GLN B O 1
ATOM 8118 N N . PHE B 1 467 ? -11.453 -15.297 -3.152 1 71.31 467 PHE B N 1
ATOM 8119 C CA . PHE B 1 467 ? -12.883 -15.195 -3.412 1 71.31 467 PHE B CA 1
ATOM 8120 C C . PHE B 1 467 ? -13.18 -15.414 -4.891 1 71.31 467 PHE B C 1
ATOM 8122 O O . PHE B 1 467 ? -14.102 -16.141 -5.242 1 71.31 467 PHE B O 1
ATOM 8129 N N . LEU B 1 468 ? -12.43 -14.828 -5.699 1 70.44 468 LEU B N 1
ATOM 8130 C CA . LEU B 1 468 ? -12.609 -14.977 -7.137 1 70.44 468 LEU B CA 1
ATOM 8131 C C . LEU B 1 468 ? -12.367 -16.422 -7.57 1 70.44 468 LEU B C 1
ATOM 8133 O O . LEU B 1 468 ? -13.07 -16.938 -8.438 1 70.44 468 LEU B O 1
ATOM 8137 N N . SER B 1 469 ? -11.422 -17.016 -6.957 1 70.44 469 SER B N 1
ATOM 8138 C CA . SER B 1 469 ? -11.125 -18.406 -7.266 1 70.44 469 SER B CA 1
ATOM 8139 C C . SER B 1 469 ? -12.281 -19.312 -6.871 1 70.44 469 SER B C 1
ATOM 8141 O O . SER B 1 469 ? -12.625 -20.25 -7.602 1 70.44 469 SER B O 1
ATOM 8143 N N . ARG B 1 470 ? -12.812 -19.031 -5.773 1 66.5 470 ARG B N 1
ATOM 8144 C CA . ARG B 1 470 ? -13.953 -19.828 -5.301 1 66.5 470 ARG B CA 1
ATOM 8145 C C . ARG B 1 470 ? -15.18 -19.578 -6.172 1 66.5 470 ARG B C 1
ATOM 8147 O O . ARG B 1 470 ? -15.914 -20.516 -6.488 1 66.5 470 ARG B O 1
ATOM 8154 N N . LEU B 1 471 ? -15.398 -18.297 -6.465 1 63.72 471 LEU B N 1
ATOM 8155 C CA . LEU B 1 471 ? -16.516 -17.969 -7.332 1 63.72 471 LEU B CA 1
ATOM 8156 C C . LEU B 1 471 ? -16.391 -18.656 -8.688 1 63.72 471 LEU B C 1
ATOM 8158 O O . LEU B 1 471 ? -17.375 -19.156 -9.227 1 63.72 471 LEU B O 1
ATOM 8162 N N . ALA B 1 472 ? -15.227 -18.688 -9.188 1 65.06 472 ALA B N 1
ATOM 8163 C CA . ALA B 1 472 ? -14.984 -19.359 -10.461 1 65.06 472 ALA B CA 1
ATOM 8164 C C . ALA B 1 472 ? -15.281 -20.859 -10.359 1 65.06 472 ALA B C 1
ATOM 8166 O O . ALA B 1 472 ? -15.906 -21.422 -11.258 1 65.06 472 ALA B O 1
ATOM 8167 N N . SER B 1 473 ? -14.914 -21.406 -9.312 1 63.28 473 SER B N 1
ATOM 8168 C CA . SER B 1 473 ? -15.172 -22.828 -9.102 1 63.28 473 SER B CA 1
ATOM 8169 C C . SER B 1 473 ? -16.672 -23.109 -8.938 1 63.28 473 SER B C 1
ATOM 8171 O O . SER B 1 473 ? -17.203 -24.031 -9.562 1 63.28 473 SER B O 1
ATOM 8173 N N . ASP B 1 474 ? -17.25 -22.281 -8.109 1 62.56 474 ASP B N 1
ATOM 8174 C CA . ASP B 1 474 ? -18.672 -22.469 -7.84 1 62.56 474 ASP B CA 1
ATOM 8175 C C . ASP B 1 474 ? -19.516 -22.219 -9.094 1 62.56 474 ASP B C 1
ATOM 8177 O O . ASP B 1 474 ? -20.484 -22.938 -9.344 1 62.56 474 ASP B O 1
ATOM 8181 N N . LEU B 1 475 ? -19.109 -21.203 -9.781 1 60.53 475 LEU B N 1
ATOM 8182 C CA . LEU B 1 475 ? -19.828 -20.906 -11.016 1 60.53 475 LEU B CA 1
ATOM 8183 C C . LEU B 1 475 ? -19.672 -22.031 -12.031 1 60.53 475 LEU B C 1
ATOM 8185 O O . LEU B 1 475 ? -20.656 -22.5 -12.617 1 60.53 475 LEU B O 1
ATOM 8189 N N . ILE B 1 476 ? -18.578 -22.562 -12.172 1 57.19 476 ILE B N 1
ATOM 8190 C CA . ILE B 1 476 ? -18.297 -23.578 -13.18 1 57.19 476 ILE B CA 1
ATOM 8191 C C . ILE B 1 476 ? -18.984 -24.891 -12.781 1 57.19 476 ILE B C 1
ATOM 8193 O O . ILE B 1 476 ? -19.562 -25.578 -13.625 1 57.19 476 ILE B O 1
ATOM 8197 N N . ILE B 1 477 ? -18.953 -25.141 -11.516 1 56.47 477 ILE B N 1
ATOM 8198 C CA . ILE B 1 477 ? -19.438 -26.438 -11.086 1 56.47 477 ILE B CA 1
ATOM 8199 C C . ILE B 1 477 ? -20.938 -26.375 -10.82 1 56.47 477 ILE B C 1
ATOM 8201 O O . ILE B 1 477 ? -21.688 -27.281 -11.195 1 56.47 477 ILE B O 1
ATOM 8205 N N . ASN B 1 478 ? -21.266 -25.297 -10.156 1 56.34 478 ASN B N 1
ATOM 8206 C CA . ASN B 1 478 ? -22.641 -25.312 -9.672 1 56.34 478 ASN B CA 1
ATOM 8207 C C . ASN B 1 478 ? -23.578 -24.531 -10.594 1 56.34 478 ASN B C 1
ATOM 8209 O O . ASN B 1 478 ? -24.766 -24.797 -10.656 1 56.34 478 ASN B O 1
ATOM 8213 N N . ALA B 1 479 ? -22.953 -23.594 -11.156 1 54.41 479 ALA B N 1
ATOM 8214 C CA . ALA B 1 479 ? -23.891 -22.703 -11.852 1 54.41 479 ALA B CA 1
ATOM 8215 C C . ALA B 1 479 ? -23.922 -23.016 -13.344 1 54.41 479 ALA B C 1
ATOM 8217 O O . ALA B 1 479 ? -24.969 -22.844 -13.992 1 54.41 479 ALA B O 1
ATOM 8218 N N . PHE B 1 480 ? -22.828 -23.547 -13.758 1 60.84 480 PHE B N 1
ATOM 8219 C CA . PHE B 1 480 ? -22.781 -23.688 -15.203 1 60.84 480 PHE B CA 1
ATOM 8220 C C . PHE B 1 480 ? -23.156 -25.109 -15.617 1 60.84 480 PHE B C 1
ATOM 8222 O O . PHE B 1 480 ? -22.844 -26.062 -14.898 1 60.84 480 PHE B O 1
ATOM 8229 N N . ASP B 1 481 ? -24.078 -25.094 -16.359 1 65.94 481 ASP B N 1
ATOM 8230 C CA . ASP B 1 481 ? -24.469 -26.297 -17.094 1 65.94 481 ASP B CA 1
ATOM 8231 C C . ASP B 1 481 ? -24.391 -26.062 -18.594 1 65.94 481 ASP B C 1
ATOM 8233 O O . ASP B 1 481 ? -23.953 -25 -19.047 1 65.94 481 ASP B O 1
ATOM 8237 N N . THR B 1 482 ? -24.578 -27.125 -19.375 1 69.25 482 THR B N 1
ATOM 8238 C CA . THR B 1 482 ? -24.641 -26.938 -20.812 1 69.25 482 THR B CA 1
ATOM 8239 C C . THR B 1 482 ? -25.594 -25.812 -21.188 1 69.25 482 THR B C 1
ATOM 8241 O O . THR B 1 482 ? -26.766 -25.828 -20.812 1 69.25 482 THR B O 1
ATOM 8244 N N . PRO B 1 483 ? -24.969 -24.734 -21.797 1 71.12 483 PRO B N 1
ATOM 8245 C CA . PRO B 1 483 ? -25.844 -23.609 -22.141 1 71.12 483 PRO B CA 1
ATOM 8246 C C . PRO B 1 483 ? -26.984 -24 -23.078 1 71.12 483 PRO B C 1
ATOM 8248 O O . PRO B 1 483 ? -26.812 -24.906 -23.906 1 71.12 483 PRO B O 1
ATOM 8251 N N . TRP B 1 484 ? -28.031 -23.25 -22.969 1 71.62 484 TRP B N 1
ATOM 8252 C CA . TRP B 1 484 ? -29.188 -23.484 -23.812 1 71.62 484 TRP B CA 1
ATOM 8253 C C . TRP B 1 484 ? -28.891 -23.125 -25.266 1 71.62 484 TRP B C 1
ATOM 8255 O O . TRP B 1 484 ? -28.172 -22.172 -25.531 1 71.62 484 TRP B O 1
ATOM 8265 N N . SER B 1 485 ? -29.281 -23.984 -26.109 1 72.31 485 SER B N 1
ATOM 8266 C CA . SER B 1 485 ? -29.297 -23.734 -27.547 1 72.31 485 SER B CA 1
ATOM 8267 C C . SER B 1 485 ? -30.625 -24.109 -28.172 1 72.31 485 SER B C 1
ATOM 8269 O O . SER B 1 485 ? -31.25 -25.109 -27.781 1 72.31 485 SER B O 1
ATOM 8271 N N . PRO B 1 486 ? -31.125 -23.234 -29 1 73.12 486 PRO B N 1
ATOM 8272 C CA . PRO B 1 486 ? -32.438 -23.5 -29.578 1 73.12 486 PRO B CA 1
ATOM 8273 C C . PRO B 1 486 ? -32.469 -24.703 -30.5 1 73.12 486 PRO B C 1
ATOM 8275 O O . PRO B 1 486 ? -33.531 -25.234 -30.844 1 73.12 486 PRO B O 1
ATOM 8278 N N . HIS B 1 487 ? -31.344 -25.156 -30.859 1 73.25 487 HIS B N 1
ATOM 8279 C CA . HIS B 1 487 ? -31.344 -26.109 -31.953 1 73.25 487 HIS B CA 1
ATOM 8280 C C . HIS B 1 487 ? -31.062 -27.531 -31.438 1 73.25 487 HIS B C 1
ATOM 8282 O O . HIS B 1 487 ? -30.828 -28.438 -32.25 1 73.25 487 HIS B O 1
ATOM 8288 N N . ASP B 1 488 ? -30.875 -27.688 -30.172 1 70.38 488 ASP B N 1
ATOM 8289 C CA . ASP B 1 488 ? -30.688 -29.047 -29.656 1 70.38 488 ASP B CA 1
ATOM 8290 C C . ASP B 1 488 ? -31.406 -29.234 -28.328 1 70.38 488 ASP B C 1
ATOM 8292 O O . ASP B 1 488 ? -32.094 -28.328 -27.859 1 70.38 488 ASP B O 1
ATOM 8296 N N . ASN B 1 489 ? -31.469 -30.484 -27.938 1 70.38 489 ASN B N 1
ATOM 8297 C CA . ASN B 1 489 ? -32.188 -30.812 -26.688 1 70.38 489 ASN B CA 1
ATOM 8298 C C . ASN B 1 489 ? -31.219 -30.859 -25.5 1 70.38 489 ASN B C 1
ATOM 8300 O O . ASN B 1 489 ? -31.531 -31.469 -24.469 1 70.38 489 ASN B O 1
ATOM 8304 N N . LEU B 1 490 ? -30.109 -30.219 -25.844 1 71.06 490 LEU B N 1
ATOM 8305 C CA . LEU B 1 490 ? -29.156 -30.219 -24.75 1 71.06 490 LEU B CA 1
ATOM 8306 C C . LEU B 1 490 ? -29.297 -28.938 -23.922 1 71.06 490 LEU B C 1
ATOM 8308 O O . LEU B 1 490 ? -29.812 -27.938 -24.391 1 71.06 490 LEU B O 1
ATOM 8312 N N . GLY B 1 491 ? -29.109 -28.875 -22.625 1 64 491 GLY B N 1
ATOM 8313 C CA . GLY B 1 491 ? -29.109 -27.703 -21.766 1 64 491 GLY B CA 1
ATOM 8314 C C . GLY B 1 491 ? -30.5 -27.156 -21.484 1 64 491 GLY B C 1
ATOM 8315 O O . GLY B 1 491 ? -30.766 -25.984 -21.719 1 64 491 GLY B O 1
ATOM 8316 N N . LYS B 1 492 ? -31.312 -27.859 -21.203 1 69.94 492 LYS B N 1
ATOM 8317 C CA . LYS B 1 492 ? -32.688 -27.453 -20.984 1 69.94 492 LYS B CA 1
ATOM 8318 C C . LYS B 1 492 ? -33 -27.281 -19.5 1 69.94 492 LYS B C 1
ATOM 8320 O O . LYS B 1 492 ? -34.125 -27.031 -19.109 1 69.94 492 LYS B O 1
ATOM 8325 N N . SER B 1 493 ? -32.031 -27.359 -18.797 1 71.5 493 SER B N 1
ATOM 8326 C CA . SER B 1 493 ? -32.219 -27.125 -17.359 1 71.5 493 SER B CA 1
ATOM 8327 C C . SER B 1 493 ? -32.219 -25.641 -17.047 1 71.5 493 SER B C 1
ATOM 8329 O O . SER B 1 493 ? -31.812 -24.828 -17.875 1 71.5 493 SER B O 1
ATOM 8331 N N . TRP B 1 494 ? -32.875 -25.234 -15.914 1 72.25 494 TRP B N 1
ATOM 8332 C CA . TRP B 1 494 ? -32.875 -23.828 -15.508 1 72.25 494 TRP B CA 1
ATOM 8333 C C . TRP B 1 494 ? -31.469 -23.266 -15.414 1 72.25 494 TRP B C 1
ATOM 8335 O O . TRP B 1 494 ? -31.25 -22.094 -15.703 1 72.25 494 TRP B O 1
ATOM 8345 N N . LYS B 1 495 ? -30.547 -24.109 -15 1 72.06 495 LYS B N 1
ATOM 8346 C CA . LYS B 1 495 ? -29.156 -23.688 -14.93 1 72.06 495 LYS B CA 1
ATOM 8347 C C . LYS B 1 495 ? -28.609 -23.391 -16.312 1 72.06 495 LYS B C 1
ATOM 8349 O O . LYS B 1 495 ? -27.781 -22.484 -16.484 1 72.06 495 LYS B O 1
ATOM 8354 N N . SER B 1 496 ? -29.109 -24.109 -17.281 1 72.12 496 SER B N 1
ATOM 8355 C CA . SER B 1 496 ? -28.656 -23.922 -18.656 1 72.12 496 SER B CA 1
ATOM 8356 C C . SER B 1 496 ? -29.094 -22.547 -19.188 1 72.12 496 SER B C 1
ATOM 8358 O O . SER B 1 496 ? -28.328 -21.875 -19.875 1 72.12 496 SER B O 1
ATOM 8360 N N . TYR B 1 497 ? -30.297 -22.203 -18.859 1 72.44 497 TYR B N 1
ATOM 8361 C CA . TYR B 1 497 ? -30.781 -20.906 -19.297 1 72.44 497 TYR B CA 1
ATOM 8362 C C . TYR B 1 497 ? -30.031 -19.781 -18.594 1 72.44 497 TYR B C 1
ATOM 8364 O O . TYR B 1 497 ? -29.703 -18.766 -19.203 1 72.44 497 TYR B O 1
ATOM 8372 N N . LEU B 1 498 ? -29.828 -19.984 -17.391 1 69.69 498 LEU B N 1
ATOM 8373 C CA . LEU B 1 498 ? -29.094 -18.984 -16.625 1 69.69 498 LEU B CA 1
ATOM 8374 C C . LEU B 1 498 ? -27.688 -18.812 -17.188 1 69.69 498 LEU B C 1
ATOM 8376 O O . LEU B 1 498 ? -27.188 -17.688 -17.297 1 69.69 498 LEU B O 1
ATOM 8380 N N . THR B 1 499 ? -27.141 -19.922 -17.531 1 70.56 499 THR B N 1
ATOM 8381 C CA . THR B 1 499 ? -25.797 -19.891 -18.094 1 70.56 499 THR B CA 1
ATOM 8382 C C . THR B 1 499 ? -25.781 -19.094 -19.406 1 70.56 499 THR B C 1
ATOM 8384 O O . THR B 1 499 ? -24.859 -18.312 -19.656 1 70.56 499 THR B O 1
ATOM 8387 N N . PHE B 1 500 ? -26.797 -19.297 -20.078 1 70.5 500 PHE B N 1
ATOM 8388 C CA . PHE B 1 500 ? -26.922 -18.609 -21.359 1 70.5 500 PHE B CA 1
ATOM 8389 C C . PHE B 1 500 ? -27.062 -17.109 -21.141 1 70.5 500 PHE B C 1
ATOM 8391 O O . PHE B 1 500 ? -26.406 -16.312 -21.812 1 70.5 500 PHE B O 1
ATOM 8398 N N . PHE B 1 501 ? -27.828 -16.672 -20.219 1 70.75 501 PHE B N 1
ATOM 8399 C CA . PHE B 1 501 ? -28.109 -15.266 -20 1 70.75 501 PHE B CA 1
ATOM 8400 C C . PHE B 1 501 ? -26.922 -14.555 -19.359 1 70.75 501 PHE B C 1
ATOM 8402 O O . PHE B 1 501 ? -26.734 -13.352 -19.562 1 70.75 501 PHE B O 1
ATOM 8409 N N . TRP B 1 502 ? -26.156 -15.289 -18.719 1 74.56 502 TRP B N 1
ATOM 8410 C CA . TRP B 1 502 ? -25.016 -14.688 -18.016 1 74.56 502 TRP B CA 1
ATOM 8411 C C . TRP B 1 502 ? -23.812 -14.555 -18.953 1 74.56 502 TRP B C 1
ATOM 8413 O O . TRP B 1 502 ? -22.812 -13.93 -18.594 1 74.56 502 TRP B O 1
ATOM 8423 N N . LYS B 1 503 ? -23.953 -15.062 -20.109 1 77.94 503 LYS B N 1
ATOM 8424 C CA . LYS B 1 503 ? -22.812 -15.141 -21.016 1 77.94 503 LYS B CA 1
ATOM 8425 C C . LYS B 1 503 ? -22.234 -13.75 -21.297 1 77.94 503 LYS B C 1
ATOM 8427 O O . LYS B 1 503 ? -21.031 -13.523 -21.141 1 77.94 503 LYS B O 1
ATOM 8432 N N . PRO B 1 504 ? -23.078 -12.766 -21.641 1 74.38 504 PRO B N 1
ATOM 8433 C CA . PRO B 1 504 ? -22.5 -11.453 -21.922 1 74.38 504 PRO B CA 1
ATOM 8434 C C . PRO B 1 504 ? -21.875 -10.812 -20.688 1 74.38 504 PRO B C 1
ATOM 8436 O O . PRO B 1 504 ? -20.844 -10.141 -20.797 1 74.38 504 PRO B O 1
ATOM 8439 N N . LEU B 1 505 ? -22.453 -10.992 -19.609 1 72.69 505 LEU B N 1
ATOM 8440 C CA . LEU B 1 505 ? -21.922 -10.438 -18.375 1 72.69 505 LEU B CA 1
ATOM 8441 C C . LEU B 1 505 ? -20.578 -11.094 -18.016 1 72.69 505 LEU B C 1
ATOM 8443 O O . LEU B 1 505 ? -19.641 -10.414 -17.578 1 72.69 505 LEU B O 1
ATOM 8447 N N . LEU B 1 506 ? -20.531 -12.328 -18.203 1 76.62 506 LEU B N 1
ATOM 8448 C CA . LEU B 1 506 ? -19.312 -13.062 -17.906 1 76.62 506 LEU B CA 1
ATOM 8449 C C . LEU B 1 506 ? -18.203 -12.688 -18.891 1 76.62 506 LEU B C 1
ATOM 8451 O O . LEU B 1 506 ? -17.078 -12.383 -18.469 1 76.62 506 LEU B O 1
ATOM 8455 N N . GLN B 1 507 ? -18.531 -12.641 -20.109 1 77.56 507 GLN B N 1
ATOM 8456 C CA . GLN B 1 507 ? -17.562 -12.461 -21.188 1 77.56 507 GLN B CA 1
ATOM 8457 C C . GLN B 1 507 ? -17.031 -11.031 -21.203 1 77.56 507 GLN B C 1
ATOM 8459 O O . GLN B 1 507 ? -15.844 -10.812 -21.438 1 77.56 507 GLN B O 1
ATOM 8464 N N . TYR B 1 508 ? -17.859 -10.078 -20.859 1 76.88 508 TYR B N 1
ATOM 8465 C CA . TYR B 1 508 ? -17.453 -8.711 -21.156 1 76.88 508 TYR B CA 1
ATOM 8466 C C . TYR B 1 508 ? -17.25 -7.914 -19.875 1 76.88 508 TYR B C 1
ATOM 8468 O O . TYR B 1 508 ? -16.672 -6.824 -19.891 1 76.88 508 TYR B O 1
ATOM 8476 N N . LEU B 1 509 ? -17.609 -8.492 -18.781 1 73.06 509 LEU B N 1
ATOM 8477 C CA . LEU B 1 509 ? -17.484 -7.695 -17.562 1 73.06 509 LEU B CA 1
ATOM 8478 C C . LEU B 1 509 ? -16.734 -8.469 -16.484 1 73.06 509 LEU B C 1
ATOM 8480 O O . LEU B 1 509 ? -15.656 -8.055 -16.047 1 73.06 509 LEU B O 1
ATOM 8484 N N . ILE B 1 510 ? -17.203 -9.57 -16.203 1 75.31 510 ILE B N 1
ATOM 8485 C CA . ILE B 1 510 ? -16.719 -10.266 -15.016 1 75.31 510 ILE B CA 1
ATOM 8486 C C . ILE B 1 510 ? -15.289 -10.758 -15.25 1 75.31 510 ILE B C 1
ATOM 8488 O O . ILE B 1 510 ? -14.383 -10.469 -14.461 1 75.31 510 ILE B O 1
ATOM 8492 N N . PHE B 1 511 ? -15.102 -11.5 -16.312 1 81.31 511 PHE B N 1
ATOM 8493 C CA . PHE B 1 511 ? -13.781 -12.07 -16.547 1 81.31 511 PHE B CA 1
ATOM 8494 C C . PHE B 1 511 ? -12.758 -10.984 -16.859 1 81.31 511 PHE B C 1
ATOM 8496 O O . PHE B 1 511 ? -11.648 -10.984 -16.312 1 81.31 511 PHE B O 1
ATOM 8503 N N . PRO B 1 512 ? -13.133 -10.039 -17.641 1 81.69 512 PRO B N 1
ATOM 8504 C CA . PRO B 1 512 ? -12.18 -8.945 -17.844 1 81.69 512 PRO B CA 1
ATOM 8505 C C . PRO B 1 512 ? -11.836 -8.211 -16.562 1 81.69 512 PRO B C 1
ATOM 8507 O O . PRO B 1 512 ? -10.672 -7.879 -16.328 1 81.69 512 PRO B O 1
ATOM 8510 N N . ALA B 1 513 ? -12.773 -8.016 -15.734 1 77.25 513 ALA B N 1
ATOM 8511 C CA . ALA B 1 513 ? -12.531 -7.344 -14.461 1 77.25 513 ALA B CA 1
ATOM 8512 C C . ALA B 1 513 ? -11.648 -8.195 -13.547 1 77.25 513 ALA B C 1
ATOM 8514 O O . ALA B 1 513 ? -10.781 -7.668 -12.844 1 77.25 513 ALA B O 1
ATOM 8515 N N . GLN B 1 514 ? -11.891 -9.422 -13.625 1 82.12 514 GLN B N 1
ATOM 8516 C CA . GLN B 1 514 ? -11.117 -10.352 -12.805 1 82.12 514 GLN B CA 1
ATOM 8517 C C . GLN B 1 514 ? -9.648 -10.352 -13.203 1 82.12 514 GLN B C 1
ATOM 8519 O O . GLN B 1 514 ? -8.766 -10.18 -12.359 1 82.12 514 GLN B O 1
ATOM 8524 N N . PHE B 1 515 ? -9.422 -10.492 -14.43 1 85.81 515 PHE B N 1
ATOM 8525 C CA . PHE B 1 515 ? -8.039 -10.594 -14.875 1 85.81 515 PHE B CA 1
ATOM 8526 C C . PHE B 1 515 ? -7.348 -9.234 -14.812 1 85.81 515 PHE B C 1
ATOM 8528 O O . PHE B 1 515 ? -6.152 -9.156 -14.523 1 85.81 515 PHE B O 1
ATOM 8535 N N . ALA B 1 516 ? -8.078 -8.219 -15.016 1 83.19 516 ALA B N 1
ATOM 8536 C CA . ALA B 1 516 ? -7.512 -6.879 -14.859 1 83.19 516 ALA B CA 1
ATOM 8537 C C . ALA B 1 516 ? -7.105 -6.625 -13.414 1 83.19 516 ALA B C 1
ATOM 8539 O O . ALA B 1 516 ? -6.059 -6.027 -13.148 1 83.19 516 ALA B O 1
ATOM 8540 N N . PHE B 1 517 ? -7.934 -7.035 -12.523 1 82.38 517 PHE B N 1
ATOM 8541 C CA . PHE B 1 517 ? -7.621 -6.898 -11.102 1 82.38 517 PHE B CA 1
ATOM 8542 C C . PHE B 1 517 ? -6.371 -7.691 -10.742 1 82.38 517 PHE B C 1
ATOM 8544 O O . PHE B 1 517 ? -5.48 -7.184 -10.062 1 82.38 517 PHE B O 1
ATOM 8551 N N . LEU B 1 518 ? -6.254 -8.898 -11.219 1 85.12 518 LEU B N 1
ATOM 8552 C CA . LEU B 1 518 ? -5.113 -9.758 -10.93 1 85.12 518 LEU B CA 1
ATOM 8553 C C . LEU B 1 518 ? -3.82 -9.148 -11.461 1 85.12 518 LEU B C 1
ATOM 8555 O O . LEU B 1 518 ? -2.801 -9.148 -10.766 1 85.12 518 LEU B O 1
ATOM 8559 N N . TYR B 1 519 ? -3.928 -8.586 -12.656 1 87.81 519 TYR B N 1
ATOM 8560 C CA . TYR B 1 519 ? -2.736 -8.078 -13.328 1 87.81 519 TYR B CA 1
ATOM 8561 C C . TYR B 1 519 ? -2.412 -6.66 -12.875 1 87.81 519 TYR B C 1
ATOM 8563 O O . TYR B 1 519 ? -1.379 -6.102 -13.25 1 87.81 519 TYR B O 1
ATOM 8571 N N . SER B 1 520 ? -3.248 -6.105 -12.031 1 83.12 520 SER B N 1
ATOM 8572 C CA . SER B 1 520 ? -3.07 -4.719 -11.609 1 83.12 520 SER B CA 1
ATOM 8573 C C . SER B 1 520 ? -1.857 -4.574 -10.695 1 83.12 520 SER B C 1
ATOM 8575 O O . SER B 1 520 ? -1.351 -3.467 -10.5 1 83.12 520 SER B O 1
ATOM 8577 N N . TYR B 1 521 ? -1.393 -5.602 -10.141 1 85.31 521 TYR B N 1
ATOM 8578 C CA . TYR B 1 521 ? -0.163 -5.559 -9.359 1 85.31 521 TYR B CA 1
ATOM 8579 C C . TYR B 1 521 ? 1.046 -5.898 -10.219 1 85.31 521 TYR B C 1
ATOM 8581 O O . TYR B 1 521 ? 1.311 -7.07 -10.5 1 85.31 521 TYR B O 1
ATOM 8589 N N . TYR B 1 522 ? 1.77 -4.961 -10.648 1 85.94 522 TYR B N 1
ATOM 8590 C CA . TYR B 1 522 ? 2.91 -5.156 -11.531 1 85.94 522 TYR B CA 1
ATOM 8591 C C . TYR B 1 522 ? 4.062 -4.238 -11.148 1 85.94 522 TYR B C 1
ATOM 8593 O O . TYR B 1 522 ? 4.324 -3.24 -11.828 1 85.94 522 TYR B O 1
ATOM 8601 N N . PRO B 1 523 ? 4.84 -4.684 -10.148 1 79.62 523 PRO B N 1
ATOM 8602 C CA . PRO B 1 523 ? 5.922 -3.848 -9.633 1 79.62 523 PRO B CA 1
ATOM 8603 C C . PRO B 1 523 ? 7.016 -3.592 -10.672 1 79.62 523 PRO B C 1
ATOM 8605 O O . PRO B 1 523 ? 7.816 -2.668 -10.508 1 79.62 523 PRO B O 1
ATOM 8608 N N . SER B 1 524 ? 7.09 -4.414 -11.719 1 78.31 524 SER B N 1
ATOM 8609 C CA . SER B 1 524 ? 8.117 -4.234 -12.742 1 78.31 524 SER B CA 1
ATOM 8610 C C . SER B 1 524 ? 7.828 -3.008 -13.602 1 78.31 524 SER B C 1
ATOM 8612 O O . SER B 1 524 ? 8.719 -2.51 -14.297 1 78.31 524 SER B O 1
ATOM 8614 N N . GLY B 1 525 ? 6.621 -2.588 -13.602 1 75.5 525 GLY B N 1
ATOM 8615 C CA . GLY B 1 525 ? 6.191 -1.632 -14.609 1 75.5 525 GLY B CA 1
ATOM 8616 C C . GLY B 1 525 ? 5.887 -2.273 -15.953 1 75.5 525 GLY B C 1
ATOM 8617 O O . GLY B 1 525 ? 5.805 -3.5 -16.062 1 75.5 525 GLY B O 1
ATOM 8618 N N . SER B 1 526 ? 5.715 -1.432 -16.938 1 79.19 526 SER B N 1
ATOM 8619 C CA . SER B 1 526 ? 5.359 -1.938 -18.25 1 79.19 526 SER B CA 1
ATOM 8620 C C . SER B 1 526 ? 6.559 -2.596 -18.938 1 79.19 526 SER B C 1
ATOM 8622 O O . SER B 1 526 ? 7.68 -2.092 -18.844 1 79.19 526 SER B O 1
ATOM 8624 N N . LEU B 1 527 ? 6.348 -3.75 -19.422 1 85.12 527 LEU B N 1
ATOM 8625 C CA . LEU B 1 527 ? 7.355 -4.516 -20.156 1 85.12 527 LEU B CA 1
ATOM 8626 C C . LEU B 1 527 ? 6.941 -4.719 -21.609 1 85.12 527 LEU B C 1
ATOM 8628 O O . LEU B 1 527 ? 7.238 -5.758 -22.203 1 85.12 527 LEU B O 1
ATOM 8632 N N . GLU B 1 528 ? 6.25 -3.805 -22.156 1 81.38 528 GLU B N 1
ATOM 8633 C CA . GLU B 1 528 ? 5.648 -3.934 -23.469 1 81.38 528 GLU B CA 1
ATOM 8634 C C . GLU B 1 528 ? 6.699 -4.262 -24.531 1 81.38 528 GLU B C 1
ATOM 8636 O O . GLU B 1 528 ? 6.48 -5.129 -25.375 1 81.38 528 GLU B O 1
ATOM 8641 N N . GLU B 1 529 ? 7.812 -3.668 -24.469 1 78.44 529 GLU B N 1
ATOM 8642 C CA . GLU B 1 529 ? 8.836 -3.85 -25.484 1 78.44 529 GLU B CA 1
ATOM 8643 C C . GLU B 1 529 ? 9.414 -5.262 -25.438 1 78.44 529 GLU B C 1
ATOM 8645 O O . GLU B 1 529 ? 9.648 -5.879 -26.484 1 78.44 529 GLU B O 1
ATOM 8650 N N . ILE B 1 530 ? 9.562 -5.805 -24.328 1 86.56 530 ILE B N 1
ATOM 8651 C CA . ILE B 1 530 ? 10.195 -7.109 -24.172 1 86.56 530 ILE B CA 1
ATOM 8652 C C . ILE B 1 530 ? 9.164 -8.211 -24.406 1 86.56 530 ILE B C 1
ATOM 8654 O O . ILE B 1 530 ? 9.508 -9.297 -24.906 1 86.56 530 ILE B O 1
ATOM 8658 N N . THR B 1 531 ? 7.957 -7.91 -24.156 1 90.25 531 THR B N 1
ATOM 8659 C CA . THR B 1 531 ? 6.906 -8.922 -24.219 1 90.25 531 THR B CA 1
ATOM 8660 C C . THR B 1 531 ? 6.68 -9.367 -25.672 1 90.25 531 THR B C 1
ATOM 8662 O O . THR B 1 531 ? 6.527 -10.562 -25.938 1 90.25 531 THR B O 1
ATOM 8665 N N . GLU B 1 532 ? 6.672 -8.445 -26.578 1 88.06 532 GLU B N 1
ATOM 8666 C CA . GLU B 1 532 ? 6.457 -8.773 -27.984 1 88.06 532 GLU B CA 1
ATOM 8667 C C . GLU B 1 532 ? 7.602 -9.617 -28.531 1 88.06 532 GLU B C 1
ATOM 8669 O O . GLU B 1 532 ? 7.375 -10.562 -29.297 1 88.06 532 GLU B O 1
ATOM 8674 N N . LYS B 1 533 ? 8.758 -9.273 -28.125 1 90.62 533 LYS B N 1
ATOM 8675 C CA . LYS B 1 533 ? 9.93 -10.023 -28.562 1 90.62 533 LYS B CA 1
ATOM 8676 C C . LYS B 1 533 ? 9.922 -11.438 -27.984 1 90.62 533 LYS B C 1
ATOM 8678 O O . LYS B 1 533 ? 10.281 -12.398 -28.672 1 90.62 533 LYS B O 1
ATOM 8683 N N . LEU B 1 534 ? 9.539 -11.555 -26.797 1 92.62 534 LEU B N 1
ATOM 8684 C CA . LEU B 1 534 ? 9.484 -12.852 -26.125 1 92.62 534 LEU B CA 1
ATOM 8685 C C . LEU B 1 534 ? 8.445 -13.758 -26.781 1 92.62 534 LEU B C 1
ATOM 8687 O O . LEU B 1 534 ? 8.695 -14.945 -26.984 1 92.62 534 LEU B O 1
ATOM 8691 N N . GLU B 1 535 ? 7.309 -13.219 -27.109 1 92.75 535 GLU B N 1
ATOM 8692 C CA . GLU B 1 535 ? 6.254 -14 -27.734 1 92.75 535 GLU B CA 1
ATOM 8693 C C . GLU B 1 535 ? 6.691 -14.5 -29.109 1 92.75 535 GLU B C 1
ATOM 8695 O O . GLU B 1 535 ? 6.441 -15.656 -29.469 1 92.75 535 GLU B O 1
ATOM 8700 N N . ALA B 1 536 ? 7.277 -13.602 -29.875 1 92.38 536 ALA B N 1
ATOM 8701 C CA . ALA B 1 536 ? 7.719 -13.961 -31.219 1 92.38 536 ALA B CA 1
ATOM 8702 C C . ALA B 1 536 ? 8.75 -15.086 -31.172 1 92.38 536 ALA B C 1
ATOM 8704 O O . ALA B 1 536 ? 8.68 -16.031 -31.953 1 92.38 536 ALA B O 1
ATOM 8705 N N . ARG B 1 537 ? 9.641 -14.992 -30.266 1 92.69 537 ARG B N 1
ATOM 8706 C CA . ARG B 1 537 ? 10.648 -16.031 -30.109 1 92.69 537 ARG B CA 1
ATOM 8707 C C . ARG B 1 537 ? 10.023 -17.344 -29.641 1 92.69 537 ARG B C 1
ATOM 8709 O O . ARG B 1 537 ? 10.375 -18.406 -30.141 1 92.69 537 ARG B O 1
ATOM 8716 N N . TRP B 1 538 ? 9.172 -17.25 -28.719 1 93.75 538 TRP B N 1
ATOM 8717 C CA . TRP B 1 538 ? 8.516 -18.438 -28.172 1 93.75 538 TRP B CA 1
ATOM 8718 C C . TRP B 1 538 ? 7.738 -19.188 -29.25 1 93.75 538 TRP B C 1
ATOM 8720 O O . TRP B 1 538 ? 7.766 -20.406 -29.312 1 93.75 538 TRP B O 1
ATOM 8730 N N . LYS B 1 539 ? 7.055 -18.469 -30.141 1 94.25 539 LYS B N 1
ATOM 8731 C CA . LYS B 1 539 ? 6.223 -19.078 -31.172 1 94.25 539 LYS B CA 1
ATOM 8732 C C . LYS B 1 539 ? 7.055 -19.984 -32.094 1 94.25 539 LYS B C 1
ATOM 8734 O O . LYS B 1 539 ? 6.641 -21.094 -32.406 1 94.25 539 LYS B O 1
ATOM 8739 N N . VAL B 1 540 ? 8.164 -19.516 -32.406 1 93.62 540 VAL B N 1
ATOM 8740 C CA . VAL B 1 540 ? 9.039 -20.266 -33.281 1 93.62 540 VAL B CA 1
ATOM 8741 C C . VAL B 1 540 ? 9.555 -21.516 -32.594 1 93.62 540 VAL B C 1
ATOM 8743 O O . VAL B 1 540 ? 9.508 -22.609 -33.125 1 93.62 540 VAL B O 1
ATOM 8746 N N . GLU B 1 541 ? 10.016 -21.359 -31.406 1 93.81 541 GLU B N 1
ATOM 8747 C CA . GLU B 1 541 ? 10.555 -22.484 -30.641 1 93.81 541 GLU B CA 1
ATOM 8748 C C . GLU B 1 541 ? 9.469 -23.484 -30.266 1 93.81 541 GLU B C 1
ATOM 8750 O O . GLU B 1 541 ? 9.711 -24.688 -30.234 1 93.81 541 GLU B O 1
ATOM 8755 N N . HIS B 1 542 ? 8.336 -22.953 -29.969 1 94.5 542 HIS B N 1
ATOM 8756 C CA . HIS B 1 542 ? 7.211 -23.797 -29.578 1 94.5 542 HIS B CA 1
ATOM 8757 C C . HIS B 1 542 ? 6.785 -24.719 -30.719 1 94.5 542 HIS B C 1
ATOM 8759 O O . HIS B 1 542 ? 6.562 -25.906 -30.516 1 94.5 542 HIS B O 1
ATOM 8765 N N . GLU B 1 543 ? 6.621 -24.188 -31.891 1 94.75 543 GLU B N 1
ATOM 8766 C CA . GLU B 1 543 ? 6.23 -24.969 -33.062 1 94.75 543 GLU B CA 1
ATOM 8767 C C . GLU B 1 543 ? 7.277 -26.047 -33.375 1 94.75 543 GLU B C 1
ATOM 8769 O O . GLU B 1 543 ? 6.93 -27.188 -33.656 1 94.75 543 GLU B O 1
ATOM 8774 N N . LYS B 1 544 ? 8.5 -25.672 -33.312 1 93.94 544 LYS B N 1
ATOM 8775 C CA . LYS B 1 544 ? 9.586 -26.609 -33.594 1 93.94 544 LYS B CA 1
ATOM 8776 C C . LYS B 1 544 ? 9.586 -27.766 -32.594 1 93.94 544 LYS B C 1
ATOM 8778 O O . LYS B 1 544 ? 9.633 -28.938 -33 1 93.94 544 LYS B O 1
ATOM 8783 N N . SER B 1 545 ? 9.547 -27.469 -31.359 1 93.38 545 SER B N 1
ATOM 8784 C CA . SER B 1 545 ? 9.609 -28.484 -30.312 1 93.38 545 SER B CA 1
ATOM 8785 C C . SER B 1 545 ? 8.367 -29.375 -30.328 1 93.38 545 SER B C 1
ATOM 8787 O O . SER B 1 545 ? 8.453 -30.578 -30.094 1 93.38 545 SER B O 1
ATOM 8789 N N . ALA B 1 546 ? 7.227 -28.781 -30.547 1 93.81 546 ALA B N 1
ATOM 8790 C CA . ALA B 1 546 ? 5.984 -29.547 -30.578 1 93.81 546 ALA B CA 1
ATOM 8791 C C . ALA B 1 546 ? 5.973 -30.516 -31.766 1 93.81 546 ALA B C 1
ATOM 8793 O O . ALA B 1 546 ? 5.617 -31.688 -31.625 1 93.81 546 ALA B O 1
ATOM 8794 N N . GLU B 1 547 ? 6.309 -30.031 -32.906 1 94.44 547 GLU B N 1
ATOM 8795 C CA . GLU B 1 547 ? 6.32 -30.875 -34.094 1 94.44 547 GLU B CA 1
ATOM 8796 C C . GLU B 1 547 ? 7.309 -32.031 -33.969 1 94.44 547 GLU B C 1
ATOM 8798 O O . GLU B 1 547 ? 7.055 -33.156 -34.438 1 94.44 547 GLU B O 1
ATOM 8803 N N . ASP B 1 548 ? 8.406 -31.75 -33.344 1 92.12 548 ASP B N 1
ATOM 8804 C CA . ASP B 1 548 ? 9.375 -32.812 -33.062 1 92.12 548 ASP B CA 1
ATOM 8805 C C . ASP B 1 548 ? 8.758 -33.875 -32.156 1 92.12 548 ASP B C 1
ATOM 8807 O O . ASP B 1 548 ? 8.969 -35.062 -32.375 1 92.12 548 ASP B O 1
ATOM 8811 N N . ALA B 1 549 ? 8.055 -33.469 -31.172 1 91.25 549 ALA B N 1
ATOM 8812 C CA . ALA B 1 549 ? 7.414 -34.406 -30.234 1 91.25 549 ALA B CA 1
ATOM 8813 C C . ALA B 1 549 ? 6.328 -35.219 -30.938 1 91.25 549 ALA B C 1
ATOM 8815 O O . ALA B 1 549 ? 6.176 -36.406 -30.672 1 91.25 549 ALA B O 1
ATOM 8816 N N . PHE B 1 550 ? 5.555 -34.562 -31.766 1 92.38 550 PHE B N 1
ATOM 8817 C CA . PHE B 1 550 ? 4.508 -35.25 -32.5 1 92.38 550 PHE B CA 1
ATOM 8818 C C . PHE B 1 550 ? 5.105 -36.312 -33.438 1 92.38 550 PHE B C 1
ATOM 8820 O O . PHE B 1 550 ? 4.578 -37.406 -33.531 1 92.38 550 PHE B O 1
ATOM 8827 N N . SER B 1 551 ? 6.168 -35.938 -34.062 1 91.44 551 SER B N 1
ATOM 8828 C CA . SER B 1 551 ? 6.84 -36.875 -34.938 1 91.44 551 SER B CA 1
ATOM 8829 C C . SER B 1 551 ? 7.375 -38.094 -34.188 1 91.44 551 SER B C 1
ATOM 8831 O O . SER B 1 551 ? 7.289 -39.219 -34.656 1 91.44 551 SER B O 1
ATOM 8833 N N . LYS B 1 552 ? 7.871 -37.844 -33.062 1 87.62 552 LYS B N 1
ATOM 8834 C CA . LYS B 1 552 ? 8.391 -38.938 -32.219 1 87.62 552 LYS B CA 1
ATOM 8835 C C . LYS B 1 552 ? 7.258 -39.812 -31.688 1 87.62 552 LYS B C 1
ATOM 8837 O O . LYS B 1 552 ? 7.422 -41.031 -31.578 1 87.62 552 LYS B O 1
ATOM 8842 N N . ALA B 1 553 ? 6.234 -39.219 -31.297 1 85.44 553 ALA B N 1
ATOM 8843 C CA . ALA B 1 553 ? 5.086 -39.969 -30.797 1 85.44 553 ALA B CA 1
ATOM 8844 C C . ALA B 1 553 ? 4.508 -40.875 -31.891 1 85.44 553 ALA B C 1
ATOM 8846 O O . ALA B 1 553 ? 4.082 -42 -31.609 1 85.44 553 ALA B O 1
ATOM 8847 N N . GLU B 1 554 ? 4.438 -40.344 -33.062 1 84 554 GLU B N 1
ATOM 8848 C CA . GLU B 1 554 ? 3.932 -41.125 -34.188 1 84 554 GLU B CA 1
ATOM 8849 C C . GLU B 1 554 ? 4.848 -42.312 -34.5 1 84 554 GLU B C 1
ATOM 8851 O O . GLU B 1 554 ? 4.387 -43.344 -34.969 1 84 554 GLU B O 1
ATOM 8856 N N . SER B 1 555 ? 6.137 -42.094 -34.25 1 81.88 555 SER B N 1
ATOM 8857 C CA . SER B 1 555 ? 7.105 -43.156 -34.531 1 81.88 555 SER B CA 1
ATOM 8858 C C . SER B 1 555 ? 7.168 -44.156 -33.406 1 81.88 555 SER B C 1
ATOM 8860 O O . SER B 1 555 ? 7.91 -45.156 -33.5 1 81.88 555 SER B O 1
ATOM 8862 N N . GLY B 1 556 ? 6.348 -43.969 -32.375 1 71.19 556 GLY B N 1
ATOM 8863 C CA . GLY B 1 556 ? 6.258 -44.938 -31.281 1 71.19 556 GLY B CA 1
ATOM 8864 C C . GLY B 1 556 ? 7.254 -44.656 -30.172 1 71.19 556 GLY B C 1
ATOM 8865 O O . GLY B 1 556 ? 7.559 -45.562 -29.375 1 71.19 556 GLY B O 1
ATOM 8866 N N . PHE B 1 557 ? 7.824 -43.562 -30.172 1 64.19 557 PHE B N 1
ATOM 8867 C CA . PHE B 1 557 ? 8.773 -43.219 -29.109 1 64.19 557 PHE B CA 1
ATOM 8868 C C . PHE B 1 557 ? 8.062 -43.062 -27.766 1 64.19 557 PHE B C 1
ATOM 8870 O O . PHE B 1 557 ? 6.973 -42.5 -27.688 1 64.19 557 PHE B O 1
ATOM 8877 N N . LYS B 1 558 ? 8.555 -43.906 -26.812 1 57.5 558 LYS B N 1
ATOM 8878 C CA . LYS B 1 558 ? 7.973 -43.812 -25.469 1 57.5 558 LYS B CA 1
ATOM 8879 C C . LYS B 1 558 ? 8.641 -42.719 -24.641 1 57.5 558 LYS B C 1
ATOM 8881 O O . LYS B 1 558 ? 9.859 -42.75 -24.453 1 57.5 558 LYS B O 1
ATOM 8886 N N . PHE B 1 559 ? 7.941 -41.625 -24.562 1 55.56 559 PHE B N 1
ATOM 8887 C CA . PHE B 1 559 ? 8.469 -40.531 -23.75 1 55.56 559 PHE B CA 1
ATOM 8888 C C . PHE B 1 559 ? 8.562 -40.938 -22.297 1 55.56 559 PHE B C 1
ATOM 8890 O O . PHE B 1 559 ? 7.695 -41.656 -21.781 1 55.56 559 PHE B O 1
ATOM 8897 N N . ASP B 1 560 ? 9.828 -41.156 -21.766 1 48.06 560 ASP B N 1
ATOM 8898 C CA . ASP B 1 560 ? 10.008 -41.438 -20.344 1 48.06 560 ASP B CA 1
ATOM 8899 C C . ASP B 1 560 ? 9.32 -40.406 -19.484 1 48.06 560 ASP B C 1
ATOM 8901 O O . ASP B 1 560 ? 9.641 -39.219 -19.562 1 48.06 560 ASP B O 1
ATOM 8905 N N . THR B 1 561 ? 8.188 -40.719 -19.234 1 46.38 561 THR B N 1
ATOM 8906 C CA . THR B 1 561 ? 7.555 -39.781 -18.312 1 46.38 561 THR B CA 1
ATOM 8907 C C . THR B 1 561 ? 8.336 -39.688 -17.016 1 46.38 561 THR B C 1
ATOM 8909 O O . THR B 1 561 ? 8.719 -40.719 -16.438 1 46.38 561 THR B O 1
ATOM 8912 N N . GLY B 1 562 ? 9.445 -39 -16.922 1 45.09 562 GLY B N 1
ATOM 8913 C CA . GLY B 1 562 ? 10.164 -38.781 -15.68 1 45.09 562 GLY B CA 1
ATOM 8914 C C . GLY B 1 562 ? 9.367 -39.188 -14.453 1 45.09 562 GLY B C 1
ATOM 8915 O O . GLY B 1 562 ? 8.211 -39.594 -14.57 1 45.09 562 GLY B O 1
ATOM 8916 N N . PRO B 1 563 ? 10.219 -39.562 -13.344 1 39 563 PRO B N 1
ATOM 8917 C CA . PRO B 1 563 ? 9.516 -40.031 -12.141 1 39 563 PRO B CA 1
ATOM 8918 C C . PRO B 1 563 ? 8.25 -39.219 -11.852 1 39 563 PRO B C 1
ATOM 8920 O O . PRO B 1 563 ? 8.172 -38.031 -12.219 1 39 563 PRO B O 1
ATOM 8923 N N . SER B 1 564 ? 7.301 -39.969 -11.648 1 36.56 564 SER B N 1
ATOM 8924 C CA . SER B 1 564 ? 5.984 -39.406 -11.344 1 36.56 564 SER B CA 1
ATOM 8925 C C . SER B 1 564 ? 6.09 -38.25 -10.352 1 36.56 564 SER B C 1
ATOM 8927 O O . SER B 1 564 ? 7.016 -38.219 -9.531 1 36.56 564 SER B O 1
ATOM 8929 N N . PHE B 1 565 ? 5.594 -37.281 -10.625 1 35.72 565 PHE B N 1
ATOM 8930 C CA . PHE B 1 565 ? 5.504 -36.094 -9.773 1 35.72 565 PHE B CA 1
ATOM 8931 C C . PHE B 1 565 ? 5.531 -36.469 -8.297 1 35.72 565 PHE B C 1
ATOM 8933 O O . PHE B 1 565 ? 6.059 -35.75 -7.465 1 35.72 565 PHE B O 1
ATOM 8940 N N . PHE B 1 566 ? 4.836 -37.688 -7.93 1 34.19 566 PHE B N 1
ATOM 8941 C CA . PHE B 1 566 ? 4.422 -38.031 -6.578 1 34.19 566 PHE B CA 1
ATOM 8942 C C . PHE B 1 566 ? 5.289 -39.156 -6.027 1 34.19 566 PHE B C 1
ATOM 8944 O O . PHE B 1 566 ? 4.926 -39.812 -5.039 1 34.19 566 PHE B O 1
ATOM 8951 N N . LYS B 1 567 ? 6.281 -39.531 -6.531 1 33.78 567 LYS B N 1
ATOM 8952 C CA . LYS B 1 567 ? 6.996 -40.594 -5.832 1 33.78 567 LYS B CA 1
ATOM 8953 C C . LYS B 1 567 ? 7.59 -40.094 -4.52 1 33.78 567 LYS B C 1
ATOM 8955 O O . LYS B 1 567 ? 8.391 -39.156 -4.516 1 33.78 567 LYS B O 1
ATOM 8960 N N . LYS B 1 568 ? 6.773 -40.438 -3.449 1 36.66 568 LYS B N 1
ATOM 8961 C CA . LYS B 1 568 ? 7.242 -40.219 -2.082 1 36.66 568 LYS B CA 1
ATOM 8962 C C . LYS B 1 568 ? 8.672 -40.719 -1.912 1 36.66 568 LYS B C 1
ATOM 8964 O O . LYS B 1 568 ? 8.984 -41.875 -2.264 1 36.66 568 LYS B O 1
ATOM 8969 N N . ALA B 1 569 ? 9.578 -39.812 -1.798 1 30.98 569 ALA B N 1
ATOM 8970 C CA . ALA B 1 569 ? 10.711 -40.469 -1.145 1 30.98 569 ALA B CA 1
ATOM 8971 C C . ALA B 1 569 ? 10.25 -41.312 0.031 1 30.98 569 ALA B C 1
ATOM 8973 O O . ALA B 1 569 ? 9.242 -41 0.679 1 30.98 569 ALA B O 1
ATOM 8974 N N . GLU B 1 570 ? 10.5 -42.375 0.248 1 29.41 570 GLU B N 1
ATOM 8975 C CA . GLU B 1 570 ? 10.336 -43.219 1.437 1 29.41 570 GLU B CA 1
ATOM 8976 C C . GLU B 1 570 ? 10.508 -42.406 2.713 1 29.41 570 GLU B C 1
ATOM 8978 O O . GLU B 1 570 ? 11.586 -41.844 2.961 1 29.41 570 GLU B O 1
ATOM 8983 N N . GLN B 1 571 ? 9.469 -41.594 3.02 1 30.33 571 GLN B N 1
ATOM 8984 C CA . GLN B 1 571 ? 9.539 -40.844 4.281 1 30.33 571 GLN B CA 1
ATOM 8985 C C . GLN B 1 571 ? 9.844 -41.812 5.445 1 30.33 571 GLN B C 1
ATOM 8987 O O . GLN B 1 571 ? 9.195 -42.844 5.59 1 30.33 571 GLN B O 1
ATOM 8992 N N . PRO B 1 572 ? 10.883 -41.594 6.23 1 26.75 572 PRO B N 1
ATOM 8993 C CA . PRO B 1 572 ? 11.016 -42.312 7.504 1 26.75 572 PRO B CA 1
ATOM 8994 C C . PRO B 1 572 ? 9.953 -41.875 8.523 1 26.75 572 PRO B C 1
ATOM 8996 O O . PRO B 1 572 ? 9.453 -40.75 8.477 1 26.75 572 PRO B O 1
ATOM 8999 N N . SER B 1 573 ? 9.094 -42.688 9.188 1 27.7 573 SER B N 1
ATOM 9000 C CA . SER B 1 573 ? 8.055 -42.75 10.203 1 27.7 573 SER B CA 1
ATOM 9001 C C . SER B 1 573 ? 8.492 -42 11.461 1 27.7 573 SER B C 1
ATOM 9003 O O . SER B 1 573 ? 9.234 -42.531 12.281 1 27.7 573 SER B O 1
ATOM 9005 N N . THR B 1 574 ? 8.93 -40.75 11.516 1 26.56 574 THR B N 1
ATOM 9006 C CA . THR B 1 574 ? 9.336 -40.281 12.836 1 26.56 574 THR B CA 1
ATOM 9007 C C . THR B 1 574 ? 8.125 -39.875 13.672 1 26.56 574 THR B C 1
ATOM 9009 O O . THR B 1 574 ? 7.406 -38.938 13.312 1 26.56 574 THR B O 1
ATOM 9012 N N . VAL B 1 575 ? 7.387 -40.719 14.438 1 24.53 575 VAL B N 1
ATOM 9013 C CA . VAL B 1 575 ? 6.352 -40.656 15.469 1 24.53 575 VAL B CA 1
ATOM 9014 C C . VAL B 1 575 ? 6.82 -39.781 16.625 1 24.53 575 VAL B C 1
ATOM 9016 O O . VAL B 1 575 ? 7.832 -40.062 17.266 1 24.53 575 VAL B O 1
ATOM 9019 N N . MET B 1 576 ? 6.562 -38.531 16.688 1 24.47 576 MET B N 1
ATOM 9020 C CA . MET B 1 576 ? 6.902 -37.719 17.859 1 24.47 576 MET B CA 1
ATOM 9021 C C . MET B 1 576 ? 5.977 -38.031 19.031 1 24.47 576 MET B C 1
ATOM 9023 O O . MET B 1 576 ? 4.762 -37.844 18.922 1 24.47 576 MET B O 1
ATOM 9027 N N . GLN B 1 577 ? 6.184 -39.094 19.875 1 20.59 577 GLN B N 1
ATOM 9028 C CA . GLN B 1 577 ? 5.52 -39.469 21.125 1 20.59 577 GLN B CA 1
ATOM 9029 C C . GLN B 1 577 ? 5.758 -38.406 22.203 1 20.59 577 GLN B C 1
ATOM 9031 O O . GLN B 1 577 ? 6.906 -38.094 22.5 1 20.59 577 GLN B O 1
ATOM 9036 N N . ALA B 1 578 ? 4.832 -37.594 22.422 1 26.8 578 ALA B N 1
ATOM 9037 C CA . ALA B 1 578 ? 4.855 -36.781 23.641 1 26.8 578 ALA B CA 1
ATOM 9038 C C . ALA B 1 578 ? 4.945 -37.656 24.891 1 26.8 578 ALA B C 1
ATOM 9040 O O . ALA B 1 578 ? 4.156 -38.562 25.062 1 26.8 578 ALA B O 1
ATOM 9041 N N . ARG B 1 579 ? 6.168 -37.75 25.484 1 21.31 579 ARG B N 1
ATOM 9042 C CA . ARG B 1 579 ? 6.281 -38.344 26.812 1 21.31 579 ARG B CA 1
ATOM 9043 C C . ARG B 1 579 ? 5.391 -37.625 27.828 1 21.31 579 ARG B C 1
ATOM 9045 O O . ARG B 1 579 ? 5.441 -36.406 27.938 1 21.31 579 ARG B O 1
ATOM 9052 N N . LYS B 1 580 ? 4.211 -38.188 28.141 1 25.44 580 LYS B N 1
ATOM 9053 C CA . LYS B 1 580 ? 3.377 -38 29.328 1 25.44 580 LYS B CA 1
ATOM 9054 C C . LYS B 1 580 ? 4.219 -38 30.609 1 25.44 580 LYS B C 1
ATOM 9056 O O . LYS B 1 580 ? 4.641 -39.062 31.078 1 25.44 580 LYS B O 1
ATOM 9061 N N . ASP B 1 581 ? 5.355 -37.219 30.766 1 21.8 581 ASP B N 1
ATOM 9062 C CA . ASP B 1 581 ? 5.641 -37.156 32.188 1 21.8 581 ASP B CA 1
ATOM 9063 C C . ASP B 1 581 ? 4.652 -36.25 32.906 1 21.8 581 ASP B C 1
ATOM 9065 O O . ASP B 1 581 ? 4.215 -35.219 32.375 1 21.8 581 ASP B O 1
#

InterPro domains:
  IPR002938 FAD-binding domain [PF01494] (68-465)
  IPR036188 FAD/NAD(P)-binding domain superfamily [G3DSA:3.50.50.60] (68-490)
  IPR036188 FAD/NAD(P)-binding domain superfamily [SSF51905] (67-502)

Secondary structure (DSSP, 8-state):
----GGGGGGGGGGGS--------------------GGGGSTTTTHHHH---SSPBB-BPPBPSBPPEEEEE--SHHHHHHHHHHHHHT-EEEEE-S-SS--S---EEEE-HHHHHHHHHH-HHHHHHHHHT-EE-TTSEEEEEETTT--SS-----S-GGGGT-TTS---EEEE--HHHHHHHHT-PPPEEEEHHHHHHHHHHHHHHH-TT-EETT--EEEEEE--TTT-EEEEETTS-EEEESEEEE-S-TT-HHHHHHHT-SSTTPBPTTSSEETTEEEEEEEEEEEEEE---TTTTTEEEEEEEETTEEEEEEEEETTEEEEEEEE---TT--SS-BTTTT--GGG-S-TT--HHHHHHHHTTTS-HHHHHHHHTS-GGG-EEEEEEE----SSS-SEETTEEE-THHHH---GGG--HHHHHHHHHHHHHHHHHT--BGGGHHHHHHHHHHHHHHHHHHHHHHHHHHHHIIIII--SPP-TTSSS--SHHHHHHHHHHHHIIIIIHHHHHHHHHT--TT---HHHHHHHHHHHHHHHHHHHHHHHHHHHTT------S-TT---------------/----GGGGGGGGGGGS--------------------SGGGSTTTTHHHH----SPBB-BPPBPSBPPEEEEE--SHHHHHHHHHHHHHT-EEEEE-S-SS--S---EEEE-HHHHHHHHHH-HHHHHHHHHT-EE-TTSEEEEEETTT--SS-----S-GGGGT-TTS---EEEE--HHHHHHHHT-PPPEEEEHHHHHHHHHHHHHHH-TT-EETT--EEEEEE--TTT-EEEEETTS-EEEESEEEE-S-TT-HHHHHHHT-SSTTPBPTTSSEETTEEEEEEEEEEEEEE---TTTTTEEEEEEEETTEEEEEEEEETTEEEEEEEE---TT--SS-BTTTT--GGG-S-TT--HHHHHHHHTTTS-HHHHHHHHTS-GGG-EEEEEEE----SSS-SEETTEEE-THHHH---GGG--HHHHHHHHHHHHHHHHHT--BGGGHHHHHHHHHHHHHHHHHHHHHHHHHHHHIIIII--S---TTSSS--SHHHHHHHHTHHHIIIIIHHHHHHHHHT--TT---HHHHHHHHHHHHHHHHHHHHHHHHHHHTT------S-TT---------------

Foldseek 3Di:
DPPDPPPPPPPPVPPPDPPPPPPPPDPPPPPPDCPDPDPPPPPPCPVPPCPPPDDDDDDDDFDDDAAFEEEFALALLRLLLLLLQLVLPHRAAYEHQAQDDALFDFKFKDAQQLLLLLCVSDVVLSVLQLVQWAFFQVFWEAEFAFQQAAQQPDDADPDPCLQPDVPHGPGGQFTFNQVVLCVVQQTFGMTIGRRSSNSVSSLVSSCVSPVRRYDYNKGFQDKDFPFFLPFIWTAIPVGDIDTGLAYEFPHALQTNLLCVQVVLPDGQDADPVRQDGSQWGFPQKKKKKFKFQDDHPCLLRGAKYWHFAALKIKIWGDRFLRMIMMMIMHRDDPPQPCFAAFPAQDDPVVRVDSPDQVLVVVVVVSPSTHVNVVVRSVRTDSNQMHMHTDIFHAQDPPDFQDDRRYGYAASNHGNADCQVSCRSSLSSVLSNLLSVLVSPDSGSSCNRVSRRVSRVVRRVLSNVLRVLRSVSVCCRRPQDHCADGPNDPGQPDPSNPVSNVCSCVVRPPVSSVSSSSVNVNRPNGNPNPVNVVSVVVSSVVRVVSSVVSVVCVVVVNDDPPRPHSRNPPPDDPPPPDDPPD/DPDDPPPPPPPDVPPPDPPPPPPPPPPPPPPPDCPPPDPPPPPPCPVPPCPPPDDDDDDDDFDDDAAFEEEFALALLRLLLLLLQLVLPHRAAYEHQAQDDALFDFKFKDAQQLLLLLCVSDVVLSVLQLVQWAFFQVFWEAEFAFQQAAQQPDDADPDPCLQPDVPHGPGGQFTFNQVVLCVVQQTFGMTIGRRSSNSVSSLVSSCVSPVRRYDYNKGFQDKDFPFFLPFIWTAIPVGDIDTGLFYEFPHALQTNLLCVQVVLPDGQDADPVRQDGSQWGFPQKKKKKFKFQDDHPCLLRGAKYWHFAALKIKIWGDRFLRMIMMMIMHRDDPPQPQFAAQPAQDDCVVRVCSPDQVLVVSVVVSPSTHVNVVVRSVRTDSNQMHMHTDIFHAQDPPDFQDDRRYGYAASNHGNADCQVSCRSSLSSVLSNLLSVLVSPDSGSSCNRVSRRVSRVVRRVLSNVLRVVRSVSVCCRRPQDHCADGPNDPGQPDPSNPVSNVCSCVVRPPVSSVNSSSVNVNRPSGNPNPVNVVSVVVSSVVRVVSSVVSVVCVVVVNDDPPRPHSRNPPPDDPPPPDDPPD

Radius of gyration: 34.36 Å; Cα contacts (8 Å, |Δi|>4): 2201; chains: 2; bounding box: 61×106×97 Å

Nearest PDB structures (foldseek):
  8rqh-assembly1_A  TM=9.064E-01  e=1.233E-28  Streptomyces cyaneofuscatus
  8r2t-assembly1_A  TM=8.978E-01  e=5.323E-25  Gelatoporia subvermispora
  8gsm-assembly3_I  TM=7.942E-01  e=5.796E-27  Boreostereum vibrans
  8x38-assembly1_A  TM=8.205E-01  e=1.769E-26  Phanerochaete chrysosporium RP-78
  8r2t-assembly1_B  TM=8.097E-01  e=9.690E-24  Gelatoporia subvermispora

pLDDT: mean 76.58, std 23.15, range [18.19, 98.69]